Protein 5E1Q (pdb70)

B-factor: mean 42.74, std 11.41, range [22.37, 125.86]

Organism: Bacteroides thetaiotaomicron (strain ATCC 29148 / DSM 2079 / JCM 5827 / CCUG 10774 / NCTC 10582 / VPI-5482 / E50) (NCBI:txid226186)

InterPro domains:
  IPR013780 Glycosyl hydrolase, all-beta [G3DSA:2.60.40.1180] (567-662)
  IPR013785 Aldolase-type TIM barrel [G3DSA:3.20.20.70] (294-566)
  IPR014718 Glycoside hydrolase-type carbohydrate-binding [G3DSA:2.70.98.10] (12-292)
  IPR017853 Glycoside hydrolase superfamily [SSF51445] (299-549)
  IPR019563 Glycosyl-hydrolase 97, catalytic domain [PF10566] (312-466)
  IPR029483 Glycosyl-hydrolase 97, C-terminal oligomerisation domain [PF14509] (566-662)
  IPR029486 Glycosyl-hydrolase 97, N-terminal domain [PF14508] (25-294)
  IPR052720 Glycosyl Hydrolase Family 97 [PTHR35803] (1-662)

Secondary structure (DSSP, 8-state):
-EEEEE-TTSSEEEEEEESSBEEEEEEETTEEEEEEEEEEEEETTS-EETBS--EEEEEEEEEEEEEE-TTTTSSEEEEEEEEEEEEETTTEEEEEEEETTEEEEEEEE--SS-EEEEEEEE-EE-SS-PEEEE-B--SS-TT-HHHHHS-------EEEEGGGS-TTS-B-SSEEEEEETTEEEEEEEE--SSSPPEEEESSSSSSEEEEEEPPPEEEEEEESGGG-EEEEEEE-S-SEEE-S-EEPPEEEEEEESSHHHHHH--HHHHTSPPP--S--TT---EEEE-STTTTT---S-SS--SSSHHHHHHHHHHHHHTT--EEEE-TTSBPTTS--TT-B-TT--HHHHHHHHHTTT-EEEEEEEHHHHHTTHHHHHHHHHHHT--EEEEE-----SHHHHHHHHHHHHHHHHTT-EEEE-S----TTHHHHSTTEEEE--S--GGGGGT--TTS-HHHHHHHGGGTGGGTS--------SSEE-TT-----SSS--EES-HHHHHHHHHHS--SEEEE-S-HHHHHT-HHHHHHHHHS-SS-SEEEEEEEETTTEEEEEEEETTEEEEEEEE-SS-EEEEEE-TTS-SS-EEEEEEEE-TTTTT-TT-EEEEEEEE-TT-EEEEEE-TT-EEEEEE-/--SEEEEE-TTSSEEEEEEESSBEEEEEEETTEEEEEEEEEEEEETTS-EETBS--EEEEEEEEEEEEEE-TTSSSSEEEEEEEEEEEEETTTEEEEEEEETTEEEEEEEE--SS-EEEEEEEE-EE-SS-PEEEE-B--SS-TT-HHHHHS-------EEEEGGGS-TTS-B-SSEEEEEETTEEEEEEEE---SSPPEEEES-SSSSEEEEEEPPPEEEEEEESGGG-EEEEEEE-S-SEEE-S-EEPPEEEEEEESSHHHHHH--HHHHHSPPP--S--TT---EEEE-STTTTT---S-SS--SSSHHHHHHHHHHHHHTT--EEEE-TTSBPTTS--TT-B-TT--HHHHHHHHHTTT-EEEEEEEHHHHHTTHHHHHHHHHHHT--EEEEE-----SHHHHHHHHHHHHHHHHTT-EEEE-S----TTHHHH-TTEEEE--S--GGGGGT--TTS-HHHHHTTGGGTGGGGS--------SSEE-TT-----SSS--EES-HHHHHHHHHHS--SEEEE-S-HHHHHT-HHHHHHHHHS-SS-SEEEEEEEETTTEEEEEEEETTEEEEEEEE-SS-EEEEEE-TTS-SS-EEEEEEEE-TTTTTSTT-EEEEEEEE-TT-EEEEEE-TT-EEEEEE-

Nearest PDB structures (foldseek):
  5e1q-assembly2_B  TM=1.002E+00  e=0.000E+00  Bacteroides thetaiotaomicron VPI-5482
  3a24-assembly1_A  TM=1.001E+00  e=0.000E+00  Bacteroides thetaiotaomicron
  9bs5-assembly1_B  TM=8.585E-01  e=3.687E-57  Bacteroides ovatus ATCC 8483
  8wg2-assembly2_D  TM=8.603E-01  e=4.331E-56  Flavobacterium johnsoniae UW101
  8wg0-assembly2_C  TM=8.584E-01  e=3.345E-55  Flavobacterium johnsoniae UW101

Structure (mmCIF, N/CA/C/O backbone):
data_5E1Q
#
_entry.id   5E1Q
#
_cell.length_a   60.620
_cell.length_b   100.624
_cell.length_c   237.079
_cell.angle_alpha   90.000
_cell.angle_beta   90.000
_cell.angle_gamma   90.000
#
_symmetry.space_group_name_H-M   'P 21 21 21'
#
loop_
_entity.id
_entity.type
_entity.pdbx_description
1 polymer 'Retaining alpha-galactosidase'
2 branched alpha-D-galactopyranose-(1-1)-[beta-D-galactopyranose-(1-4)]beta-D-glucopyranose
3 non-polymer 'CALCIUM ION'
4 non-polymer GLYCEROL
5 water water
#
loop_
_atom_site.group_PDB
_atom_site.id
_atom_site.type_symbol
_atom_site.label_atom_id
_atom_site.label_alt_id
_atom_site.label_comp_id
_atom_site.label_asym_id
_atom_site.label_entity_id
_atom_site.label_seq_id
_atom_site.pdbx_PDB_ins_code
_atom_site.Cartn_x
_atom_site.Cartn_y
_atom_site.Cartn_z
_atom_site.occupancy
_atom_site.B_iso_or_equiv
_atom_site.auth_seq_id
_atom_site.auth_comp_id
_atom_site.auth_asym_id
_atom_site.auth_atom_id
_atom_site.pdbx_PDB_model_num
ATOM 1 N N . GLY A 1 14 ? -76.190 114.472 72.748 1.00 43.65 21 GLY A N 1
ATOM 2 C CA . GLY A 1 14 ? -74.845 113.928 72.669 1.00 41.88 21 GLY A CA 1
ATOM 3 C C . GLY A 1 14 ? -74.079 114.435 71.458 1.00 39.24 21 GLY A C 1
ATOM 4 O O . GLY A 1 14 ? -74.092 113.802 70.396 1.00 40.66 21 GLY A O 1
ATOM 5 N N . ARG A 1 15 ? -73.448 115.601 71.601 1.00 75.45 22 ARG A N 1
ATOM 6 C CA . ARG A 1 15 ? -72.680 116.192 70.509 1.00 67.49 22 ARG A CA 1
ATOM 7 C C . ARG A 1 15 ? -71.193 116.315 70.849 1.00 61.56 22 ARG A C 1
ATOM 8 O O . ARG A 1 15 ? -70.818 117.012 71.789 1.00 62.08 22 ARG A O 1
ATOM 16 N N . HIS A 1 16 ? -70.349 115.695 70.035 1.00 55.81 23 HIS A N 1
ATOM 17 C CA . HIS A 1 16 ? -68.908 115.700 70.260 1.00 52.34 23 HIS A CA 1
ATOM 18 C C . HIS A 1 16 ? -68.155 116.295 69.076 1.00 50.32 23 HIS A C 1
ATOM 19 O O . HIS A 1 16 ? -68.414 115.942 67.921 1.00 49.56 23 HIS A O 1
ATOM 26 N N . MET A 1 17 ? -67.245 117.226 69.346 1.00 49.57 24 MET A N 1
ATOM 27 C CA . MET A 1 17 ? -66.496 117.854 68.258 1.00 48.83 24 MET A CA 1
ATOM 28 C C . MET A 1 17 ? -65.029 117.542 68.387 1.00 47.24 24 MET A C 1
ATOM 29 O O . MET A 1 17 ? -64.497 117.464 69.485 1.00 46.64 24 MET A O 1
ATOM 34 N N . GLU A 1 18 ? -64.378 117.365 67.250 1.00 46.20 25 GLU A N 1
ATOM 35 C CA . GLU A 1 18 ? -62.944 117.178 67.228 1.00 46.34 25 GLU A CA 1
ATOM 36 C C . GLU A 1 18 ? -62.337 117.975 66.081 1.00 44.83 25 GLU A C 1
ATOM 37 O O . GLU A 1 18 ? -62.867 117.961 64.948 1.00 43.38 25 GLU A O 1
ATOM 43 N N . LEU A 1 19 ? -61.209 118.631 66.361 1.00 44.40 26 LEU A N 1
ATOM 44 C CA . LEU A 1 19 ? -60.552 119.483 65.369 1.00 45.06 26 LEU A CA 1
ATOM 45 C C . LEU A 1 19 ? -59.136 119.001 65.035 1.00 42.89 26 LEU A C 1
ATOM 46 O O . LEU A 1 19 ? -58.460 118.406 65.868 1.00 41.85 26 LEU A O 1
ATOM 51 N N . SER A 1 20 ? -58.700 119.272 63.808 1.00 41.75 27 SER A N 1
ATOM 52 C CA . SER A 1 20 ? -57.337 118.975 63.380 1.00 40.33 27 SER A CA 1
ATOM 53 C C . SER A 1 20 ? -56.385 119.889 64.138 1.00 41.22 27 SER A C 1
ATOM 54 O O . SER A 1 20 ? -56.798 120.938 64.623 1.00 42.80 27 SER A O 1
ATOM 57 N N . PRO A 1 21 ? -55.108 119.504 64.248 1.00 40.52 28 PRO A N 1
ATOM 58 C CA . PRO A 1 21 ? -54.175 120.363 64.986 1.00 41.55 28 PRO A CA 1
ATOM 59 C C . PRO A 1 21 ? -54.120 121.811 64.506 1.00 43.45 28 PRO A C 1
ATOM 60 O O . PRO A 1 21 ? -53.948 122.701 65.341 1.00 43.72 28 PRO A O 1
ATOM 64 N N . ASP A 1 22 ? -54.268 122.053 63.203 1.00 44.16 29 ASP A N 1
ATOM 65 C CA . ASP A 1 22 ? -54.229 123.417 62.704 1.00 46.65 29 ASP A CA 1
ATOM 66 C C . ASP A 1 22 ? -55.603 124.093 62.738 1.00 48.31 29 ASP A C 1
ATOM 67 O O . ASP A 1 22 ? -55.730 125.265 62.383 1.00 50.41 29 ASP A O 1
ATOM 72 N N . GLY A 1 23 ? -56.627 123.353 63.150 1.00 47.42 30 GLY A N 1
ATOM 73 C CA . GLY A 1 23 ? -57.952 123.927 63.317 1.00 48.66 30 GLY A CA 1
ATOM 74 C C . GLY A 1 23 ? -58.780 124.108 62.051 1.00 49.42 30 GLY A C 1
ATOM 75 O O . GLY A 1 23 ? -59.910 124.596 62.111 1.00 49.58 30 GLY A O 1
ATOM 76 N N . ASN A 1 24 ? -58.241 123.723 60.898 1.00 49.77 31 ASN A N 1
ATOM 77 C CA . ASN A 1 24 ? -58.975 123.951 59.656 1.00 51.33 31 ASN A CA 1
ATOM 78 C C . ASN A 1 24 ? -59.973 122.830 59.344 1.00 48.19 31 ASN A C 1
ATOM 79 O O . ASN A 1 24 ? -60.962 123.052 58.656 1.00 47.83 31 ASN A O 1
ATOM 84 N N . LEU A 1 25 ? -59.740 121.643 59.893 1.00 46.74 32 LEU A N 1
ATOM 85 C CA . LEU A 1 25 ? -60.648 120.528 59.687 1.00 46.17 32 LEU A CA 1
ATOM 86 C C . LEU A 1 25 ? -61.339 120.145 60.989 1.00 48.70 32 LEU A C 1
ATOM 87 O O . LEU A 1 25 ? -60.683 120.017 62.027 1.00 49.57 32 LEU A O 1
ATOM 92 N N . LYS A 1 26 ? -62.661 120.011 60.974 1.00 49.33 33 LYS A N 1
ATOM 93 C CA . LYS A 1 26 ? -63.329 119.549 62.192 1.00 49.71 33 LYS A CA 1
ATOM 94 C C . LYS A 1 26 ? -64.495 118.643 61.852 1.00 48.20 33 LYS A C 1
ATOM 95 O O . LYS A 1 26 ? -65.168 118.816 60.825 1.00 48.73 33 LYS A O 1
ATOM 101 N N . THR A 1 27 ? -64.718 117.672 62.727 1.00 45.53 34 THR A N 1
ATOM 102 C CA . THR A 1 27 ? -65.818 116.745 62.583 1.00 44.04 34 THR A CA 1
ATOM 103 C C . THR A 1 27 ? -66.742 116.862 63.783 1.00 44.55 34 THR A C 1
ATOM 104 O O . THR A 1 27 ? -66.296 117.019 64.924 1.00 44.72 34 THR A O 1
ATOM 108 N N . THR A 1 28 ? -68.039 116.846 63.511 1.00 44.77 35 THR A N 1
ATOM 109 C CA . THR A 1 28 ? -69.021 116.855 64.575 1.00 46.07 35 THR A CA 1
ATOM 110 C C . THR A 1 28 ? -69.732 115.507 64.634 1.00 44.72 35 THR A C 1
ATOM 111 O O . THR A 1 28 ? -70.375 115.080 63.674 1.00 42.46 35 THR A O 1
ATOM 115 N N . ILE A 1 29 ? -69.608 114.842 65.776 1.00 45.02 36 ILE A N 1
ATOM 116 C CA . ILE A 1 29 ? -70.186 113.517 65.955 1.00 44.72 36 ILE A CA 1
ATOM 117 C C . ILE A 1 29 ? -71.471 113.602 66.766 1.00 45.47 36 ILE A C 1
ATOM 118 O O . ILE A 1 29 ? -71.455 114.068 67.892 1.00 46.10 36 ILE A O 1
ATOM 123 N N . THR A 1 30 ? -72.589 113.167 66.196 1.00 45.61 37 THR A N 1
ATOM 124 C CA . THR A 1 30 ? -73.859 113.276 66.913 1.00 46.77 37 THR A CA 1
ATOM 125 C C . THR A 1 30 ? -74.362 111.889 67.289 1.00 46.14 37 THR A C 1
ATOM 126 O O . THR A 1 30 ? -74.432 111.000 66.436 1.00 44.78 37 THR A O 1
ATOM 130 N N . ILE A 1 31 ? -74.696 111.702 68.566 1.00 46.50 38 ILE A N 1
ATOM 131 C CA . ILE A 1 31 ? -75.237 110.431 69.038 1.00 46.61 38 ILE A CA 1
ATOM 132 C C . ILE A 1 31 ? -76.740 110.538 69.255 1.00 48.65 38 ILE A C 1
ATOM 133 O O . ILE A 1 31 ? -77.178 111.092 70.267 1.00 49.18 38 ILE A O 1
ATOM 138 N N . GLY A 1 32 ? -77.522 109.978 68.332 1.00 48.83 39 GLY A N 1
ATOM 139 C CA . GLY A 1 32 ? -78.975 110.001 68.437 1.00 51.58 39 GLY A CA 1
ATOM 140 C C . GLY A 1 32 ? -79.583 108.648 68.105 1.00 52.77 39 GLY A C 1
ATOM 141 O O . GLY A 1 32 ? -78.996 107.622 68.451 1.00 52.92 39 GLY A O 1
ATOM 142 N N . ASP A 1 33 ? -80.730 108.630 67.422 1.00 53.85 40 ASP A N 1
ATOM 143 C CA . ASP A 1 33 ? -81.278 107.365 66.925 1.00 54.63 40 ASP A CA 1
ATOM 144 C C . ASP A 1 33 ? -80.214 106.668 66.100 1.00 53.32 40 ASP A C 1
ATOM 145 O O . ASP A 1 33 ? -80.094 105.443 66.114 1.00 53.73 40 ASP A O 1
ATOM 150 N N . ARG A 1 34 ? -79.433 107.474 65.392 1.00 52.09 41 ARG A N 1
ATOM 151 C CA . ARG A 1 34 ? -78.296 106.983 64.643 1.00 51.11 41 ARG A CA 1
ATOM 152 C C . ARG A 1 34 ? -77.021 107.671 65.133 1.00 48.93 41 ARG A C 1
ATOM 153 O O . ARG A 1 34 ? -77.076 108.694 65.821 1.00 49.18 41 ARG A O 1
ATOM 161 N N . LEU A 1 35 ? -75.878 107.101 64.776 1.00 46.32 42 LEU A N 1
ATOM 162 C CA . LEU A 1 35 ? -74.576 107.678 65.084 1.00 43.58 42 LEU A CA 1
ATOM 163 C C . LEU A 1 35 ? -74.010 108.314 63.818 1.00 42.68 42 LEU A C 1
ATOM 164 O O . LEU A 1 35 ? -73.820 107.628 62.813 1.00 42.12 42 LEU A O 1
ATOM 169 N N . THR A 1 36 ? -73.758 109.623 63.848 1.00 41.96 43 THR A N 1
ATOM 170 C CA . THR A 1 36 ? -73.308 110.316 62.631 1.00 40.65 43 THR A CA 1
ATOM 171 C C . THR A 1 36 ? -72.063 111.170 62.859 1.00 38.99 43 THR A C 1
ATOM 172 O O . THR A 1 36 ? -71.728 111.531 64.008 1.00 38.20 43 THR A O 1
ATOM 176 N N . TYR A 1 37 ? -71.383 111.483 61.758 1.00 37.12 44 TYR A N 1
ATOM 177 C CA . TYR A 1 37 ? -70.282 112.433 61.780 1.00 37.44 44 TYR A CA 1
ATOM 178 C C . TYR A 1 37 ? -70.314 113.279 60.525 1.00 39.25 44 TYR A C 1
ATOM 179 O O . TYR A 1 37 ? -70.823 112.853 59.483 1.00 40.20 44 TYR A O 1
ATOM 188 N N . ASP A 1 38 ? -69.800 114.498 60.633 1.00 40.24 45 ASP A N 1
ATOM 189 C CA . ASP A 1 38 ? -69.729 115.371 59.475 1.00 40.66 45 ASP A CA 1
ATOM 190 C C . ASP A 1 38 ? -68.313 115.876 59.311 1.00 40.00 45 ASP A C 1
ATOM 191 O O . ASP A 1 38 ? -67.441 115.550 60.106 1.00 39.03 45 ASP A O 1
ATOM 196 N N . ILE A 1 39 ? -68.073 116.631 58.249 1.00 40.15 46 ILE A N 1
ATOM 197 C CA . ILE A 1 39 ? -66.770 117.238 58.051 1.00 39.08 46 ILE A CA 1
ATOM 198 C C . ILE A 1 39 ? -66.925 118.672 57.596 1.00 41.31 46 ILE A C 1
ATOM 199 O O . ILE A 1 39 ? -67.622 118.955 56.610 1.00 41.65 46 ILE A O 1
ATOM 204 N N . THR A 1 40 ? -66.230 119.565 58.292 1.00 42.00 47 THR A N 1
ATOM 205 C CA . THR A 1 40 ? -66.167 120.972 57.935 1.00 43.94 47 THR A CA 1
ATOM 206 C C . THR A 1 40 ? -64.721 121.336 57.605 1.00 43.28 47 THR A C 1
ATOM 207 O O . THR A 1 40 ? -63.796 120.912 58.290 1.00 43.24 47 THR A O 1
ATOM 211 N N . CYS A 1 41 ? -64.527 122.029 56.491 1.00 43.43 48 CYS A N 1
ATOM 212 C CA . CYS A 1 41 ? -63.210 122.500 56.087 1.00 43.37 48 CYS A CA 1
ATOM 213 C C . CYS A 1 41 ? -63.212 124.020 55.986 1.00 44.65 48 CYS A C 1
ATOM 214 O O . CYS A 1 41 ? -63.931 124.584 55.157 1.00 42.41 48 CYS A O 1
ATOM 217 N N . ASN A 1 42 ? -62.411 124.671 56.833 1.00 47.52 49 ASN A N 1
ATOM 218 C CA . ASN A 1 42 ? -62.340 126.134 56.896 1.00 51.48 49 ASN A CA 1
ATOM 219 C C . ASN A 1 42 ? -63.703 126.807 56.975 1.00 52.36 49 ASN A C 1
ATOM 220 O O . ASN A 1 42 ? -63.941 127.827 56.330 1.00 53.31 49 ASN A O 1
ATOM 225 N N . GLY A 1 43 ? -64.604 126.213 57.746 1.00 51.93 50 GLY A N 1
ATOM 226 C CA . GLY A 1 43 ? -65.924 126.778 57.935 1.00 54.04 50 GLY A CA 1
ATOM 227 C C . GLY A 1 43 ? -66.974 126.208 56.996 1.00 55.43 50 GLY A C 1
ATOM 228 O O . GLY A 1 43 ? -68.167 126.289 57.283 1.00 57.53 50 GLY A O 1
ATOM 229 N N . ARG A 1 44 ? -66.538 125.615 55.885 1.00 53.73 51 ARG A N 1
ATOM 230 C CA . ARG A 1 44 ? -67.461 125.087 54.893 1.00 54.07 51 ARG A CA 1
ATOM 231 C C . ARG A 1 44 ? -67.742 123.614 55.119 1.00 52.40 51 ARG A C 1
ATOM 232 O O . ARG A 1 44 ? -66.817 122.814 55.235 1.00 48.75 51 ARG A O 1
ATOM 240 N N . GLN A 1 45 ? -69.021 123.260 55.172 1.00 55.40 52 GLN A N 1
ATOM 241 C CA . GLN A 1 45 ? -69.411 121.876 55.408 1.00 56.22 52 GLN A CA 1
ATOM 242 C C . GLN A 1 45 ? -69.330 121.063 54.125 1.00 54.21 52 GLN A C 1
ATOM 243 O O . GLN A 1 45 ? -70.088 121.297 53.188 1.00 55.98 52 GLN A O 1
ATOM 249 N N . ILE A 1 46 ? -68.362 120.154 54.055 1.00 49.63 53 ILE A N 1
ATOM 250 C CA . ILE A 1 46 ? -68.185 119.375 52.839 1.00 47.53 53 ILE A CA 1
ATOM 251 C C . ILE A 1 46 ? -68.753 117.962 52.968 1.00 44.64 53 ILE A C 1
ATOM 252 O O . ILE A 1 46 ? -69.031 117.315 51.977 1.00 43.90 53 ILE A O 1
ATOM 257 N N . LEU A 1 47 ? -68.955 117.498 54.195 1.00 42.60 54 LEU A N 1
ATOM 258 C CA . LEU A 1 47 ? -69.676 116.245 54.422 1.00 39.23 54 LEU A CA 1
ATOM 259 C C . LEU A 1 47 ? -70.779 116.529 55.423 1.00 38.84 54 LEU A C 1
ATOM 260 O O . LEU A 1 47 ? -70.502 117.045 56.492 1.00 37.85 54 LEU A O 1
ATOM 265 N N . THR A 1 48 ? -72.032 116.267 55.062 1.00 39.36 55 THR A N 1
ATOM 266 C CA . THR A 1 48 ? -73.144 116.495 55.992 1.00 40.28 55 THR A CA 1
ATOM 267 C C . THR A 1 48 ? -73.194 115.300 56.959 1.00 39.32 55 THR A C 1
ATOM 268 O O . THR A 1 48 ? -72.446 114.349 56.761 1.00 37.89 55 THR A O 1
ATOM 272 N N . PRO A 1 49 ? -74.003 115.372 58.045 1.00 40.30 56 PRO A N 1
ATOM 273 C CA . PRO A 1 49 ? -73.981 114.245 58.994 1.00 40.01 56 PRO A CA 1
ATOM 274 C C . PRO A 1 49 ? -74.162 112.877 58.338 1.00 39.60 56 PRO A C 1
ATOM 275 O O . PRO A 1 49 ? -75.213 112.585 57.776 1.00 40.15 56 PRO A O 1
ATOM 279 N N . SER A 1 50 ? -73.114 112.062 58.402 1.00 38.78 57 SER A N 1
ATOM 280 C CA . SER A 1 50 ? -73.092 110.775 57.721 1.00 38.35 57 SER A CA 1
ATOM 281 C C . SER A 1 50 ? -73.109 109.612 58.710 1.00 38.17 57 SER A C 1
ATOM 282 O O . SER A 1 50 ? -72.202 109.481 59.529 1.00 37.17 57 SER A O 1
ATOM 285 N N . PRO A 1 51 ? -74.141 108.766 58.630 1.00 38.83 58 PRO A N 1
ATOM 286 C CA . PRO A 1 51 ? -74.338 107.643 59.552 1.00 39.31 58 PRO A CA 1
ATOM 287 C C . PRO A 1 51 ? -73.366 106.477 59.362 1.00 38.74 58 PRO A C 1
ATOM 288 O O . PRO A 1 51 ? -73.021 106.093 58.240 1.00 39.43 58 PRO A O 1
ATOM 292 N N . ILE A 1 52 ? -72.942 105.918 60.488 1.00 37.58 59 ILE A N 1
ATOM 293 C CA . ILE A 1 52 ? -72.098 104.735 60.528 1.00 36.04 59 ILE A CA 1
ATOM 294 C C . ILE A 1 52 ? -72.739 103.707 61.457 1.00 37.30 59 ILE A C 1
ATOM 295 O O . ILE A 1 52 ? -73.397 104.074 62.439 1.00 37.74 59 ILE A O 1
ATOM 300 N N . SER A 1 53 ? -72.592 102.425 61.134 1.00 37.50 60 SER A N 1
ATOM 301 C CA . SER A 1 53 ? -73.107 101.377 62.004 1.00 39.62 60 SER A CA 1
ATOM 302 C C . SER A 1 53 ? -72.583 100.018 61.578 1.00 40.97 60 SER A C 1
ATOM 303 O O . SER A 1 53 ? -72.074 99.859 60.474 1.00 40.26 60 SER A O 1
ATOM 306 N N . MET A 1 54 ? -72.698 99.050 62.480 1.00 42.71 61 MET A N 1
ATOM 307 C CA . MET A 1 54 ? -72.385 97.660 62.176 1.00 43.44 61 MET A CA 1
ATOM 308 C C . MET A 1 54 ? -73.497 96.771 62.718 1.00 45.37 61 MET A C 1
ATOM 309 O O . MET A 1 54 ? -73.810 96.824 63.907 1.00 46.47 61 MET A O 1
ATOM 314 N N . THR A 1 55 ? -74.101 95.973 61.847 1.00 45.31 62 THR A N 1
ATOM 315 C CA . THR A 1 55 ? -75.207 95.113 62.240 1.00 47.68 62 THR A CA 1
ATOM 316 C C . THR A 1 55 ? -74.672 93.718 62.551 1.00 48.55 62 THR A C 1
ATOM 317 O O . THR A 1 55 ? -73.958 93.131 61.735 1.00 47.85 62 THR A O 1
ATOM 321 N N . LEU A 1 56 ? -75.008 93.187 63.722 1.00 49.01 63 LEU A N 1
ATOM 322 C CA . LEU A 1 56 ? -74.498 91.876 64.115 1.00 50.21 63 LEU A CA 1
ATOM 323 C C . LEU A 1 56 ? -75.545 90.778 63.949 1.00 51.72 63 LEU A C 1
ATOM 324 O O . LEU A 1 56 ? -76.737 91.055 63.838 1.00 52.02 63 LEU A O 1
ATOM 329 N N . ASP A 1 57 ? -75.101 89.525 63.930 1.00 53.14 64 ASP A N 1
ATOM 330 C CA . ASP A 1 57 ? -76.022 88.425 63.674 1.00 55.76 64 ASP A CA 1
ATOM 331 C C . ASP A 1 57 ? -76.946 88.176 64.863 1.00 58.97 64 ASP A C 1
ATOM 332 O O . ASP A 1 57 ? -77.982 87.532 64.711 1.00 60.89 64 ASP A O 1
ATOM 337 N N . ASN A 1 58 ? -76.593 88.691 66.041 1.00 59.45 65 ASN A N 1
ATOM 338 C CA . ASN A 1 58 ? -77.481 88.549 67.191 1.00 62.14 65 ASN A CA 1
ATOM 339 C C . ASN A 1 58 ? -78.500 89.690 67.263 1.00 61.98 65 ASN A C 1
ATOM 340 O O . ASN A 1 58 ? -79.170 89.857 68.274 1.00 63.92 65 ASN A O 1
ATOM 345 N N . GLY A 1 59 ? -78.625 90.469 66.191 1.00 59.83 66 GLY A N 1
ATOM 346 C CA . GLY A 1 59 ? -79.623 91.527 66.155 1.00 59.44 66 GLY A CA 1
ATOM 347 C C . GLY A 1 59 ? -79.111 92.863 66.663 1.00 57.80 66 GLY A C 1
ATOM 348 O O . GLY A 1 59 ? -79.711 93.911 66.411 1.00 57.58 66 GLY A O 1
ATOM 349 N N . THR A 1 60 ? -78.007 92.826 67.402 1.00 56.75 67 THR A N 1
ATOM 350 C CA . THR A 1 60 ? -77.378 94.048 67.886 1.00 54.66 67 THR A CA 1
ATOM 351 C C . THR A 1 60 ? -76.889 94.906 66.729 1.00 52.31 67 THR A C 1
ATOM 352 O O . THR A 1 60 ? -76.223 94.412 65.816 1.00 49.93 67 THR A O 1
ATOM 356 N N . VAL A 1 61 ? -77.208 96.195 66.778 1.00 52.38 68 VAL A N 1
ATOM 357 C CA . VAL A 1 61 ? -76.718 97.132 65.770 1.00 50.38 68 VAL A CA 1
ATOM 358 C C . VAL A 1 61 ? -75.899 98.251 66.403 1.00 48.46 68 VAL A C 1
ATOM 359 O O . VAL A 1 61 ? -76.462 99.218 66.915 1.00 48.38 68 VAL A O 1
ATOM 363 N N . TRP A 1 62 ? -74.575 98.122 66.367 1.00 46.98 69 TRP A N 1
ATOM 364 C CA . TRP A 1 62 ? -73.704 99.176 66.882 1.00 46.67 69 TRP A CA 1
ATOM 365 C C . TRP A 1 62 ? -73.923 100.482 66.152 1.00 46.61 69 TRP A C 1
ATOM 366 O O . TRP A 1 62 ? -73.567 100.600 64.984 1.00 45.99 69 TRP A O 1
ATOM 377 N N . GLY A 1 63 ? -74.491 101.465 66.831 1.00 47.27 70 GLY A N 1
ATOM 378 C CA . GLY A 1 63 ? -74.657 102.770 66.227 1.00 48.29 70 GLY A CA 1
ATOM 379 C C . GLY A 1 63 ? -76.098 103.215 66.160 1.00 50.95 70 GLY A C 1
ATOM 380 O O . GLY A 1 63 ? -76.380 104.372 65.866 1.00 51.80 70 GLY A O 1
ATOM 381 N N . GLU A 1 64 ? -77.020 102.301 66.424 1.00 52.88 71 GLU A N 1
ATOM 382 C CA . GLU A 1 64 ? -78.415 102.690 66.576 1.00 55.23 71 GLU A CA 1
ATOM 383 C C . GLU A 1 64 ? -78.782 102.721 68.057 1.00 55.38 71 GLU A C 1
ATOM 384 O O . GLU A 1 64 ? -78.562 101.752 68.775 1.00 55.32 71 GLU A O 1
ATOM 390 N N . ASN A 1 65 ? -79.304 103.862 68.501 1.00 55.90 72 ASN A N 1
ATOM 391 C CA . ASN A 1 65 ? -79.642 104.093 69.904 1.00 57.48 72 ASN A CA 1
ATOM 392 C C . ASN A 1 65 ? -78.467 103.787 70.820 1.00 56.08 72 ASN A C 1
ATOM 393 O O . ASN A 1 65 ? -78.631 103.185 71.882 1.00 57.97 72 ASN A O 1
ATOM 398 N N . ALA A 1 66 ? -77.282 104.203 70.389 1.00 53.39 73 ALA A N 1
ATOM 399 C CA . ALA A 1 66 ? -76.051 103.883 71.089 1.00 52.73 73 ALA A CA 1
ATOM 400 C C . ALA A 1 66 ? -76.020 104.510 72.481 1.00 53.56 73 ALA A C 1
ATOM 401 O O . ALA A 1 66 ? -76.419 105.661 72.664 1.00 53.58 73 ALA A O 1
ATOM 403 N N . LYS A 1 67 ? -75.565 103.733 73.459 1.00 53.87 74 LYS A N 1
ATOM 404 C CA . LYS A 1 67 ? -75.448 104.214 74.833 1.00 55.06 74 LYS A CA 1
ATOM 405 C C . LYS A 1 67 ? -73.987 104.437 75.203 1.00 53.20 74 LYS A C 1
ATOM 406 O O . LYS A 1 67 ? -73.231 103.482 75.405 1.00 52.59 74 LYS A O 1
ATOM 412 N N . LEU A 1 68 ? -73.597 105.708 75.260 1.00 52.57 75 LEU A N 1
ATOM 413 C CA . LEU A 1 68 ? -72.232 106.107 75.596 1.00 52.21 75 LEU A CA 1
ATOM 414 C C . LEU A 1 68 ? -71.903 105.824 77.063 1.00 53.46 75 LEU A C 1
ATOM 415 O O . LEU A 1 68 ? -72.639 106.240 77.965 1.00 55.21 75 LEU A O 1
ATOM 420 N N . SER A 1 69 ? -70.796 105.126 77.306 1.00 52.69 76 SER A N 1
ATOM 421 C CA . SER A 1 69 ? -70.401 104.809 78.676 1.00 53.45 76 SER A CA 1
ATOM 422 C C . SER A 1 69 ? -69.168 105.601 79.105 1.00 51.95 76 SER A C 1
ATOM 423 O O . SER A 1 69 ? -68.901 105.735 80.299 1.00 52.35 76 SER A O 1
ATOM 426 N N . GLY A 1 70 ? -68.441 106.150 78.136 1.00 49.61 77 GLY A N 1
ATOM 427 C CA . GLY A 1 70 ? -67.286 106.984 78.432 1.00 49.41 77 GLY A CA 1
ATOM 428 C C . GLY A 1 70 ? -66.562 107.527 77.209 1.00 47.90 77 GLY A C 1
ATOM 429 O O . GLY A 1 70 ? -66.808 107.078 76.079 1.00 48.09 77 GLY A O 1
ATOM 430 N N . THR A 1 71 ? -65.684 108.507 77.424 1.00 46.64 78 THR A N 1
ATOM 431 C CA . THR A 1 71 ? -64.843 109.047 76.352 1.00 46.41 78 THR A CA 1
ATOM 432 C C . THR A 1 71 ? -63.401 109.231 76.811 1.00 46.57 78 THR A C 1
ATOM 433 O O . THR A 1 71 ? -63.121 109.278 78.006 1.00 46.82 78 THR A O 1
ATOM 437 N N . SER A 1 72 ? -62.488 109.330 75.853 1.00 45.13 79 SER A N 1
ATOM 438 C CA . SER A 1 72 ? -61.113 109.740 76.141 1.00 46.20 79 SER A CA 1
ATOM 439 C C . SER A 1 72 ? -60.560 110.482 74.935 1.00 44.48 79 SER A C 1
ATOM 440 O O . SER A 1 72 ? -60.917 110.176 73.808 1.00 42.77 79 SER A O 1
ATOM 443 N N . ARG A 1 73 ? -59.721 111.478 75.189 1.00 45.51 80 ARG A N 1
ATOM 444 C CA . ARG A 1 73 ? -59.113 112.277 74.143 1.00 45.11 80 ARG A CA 1
ATOM 445 C C . ARG A 1 73 ? -57.609 112.288 74.315 1.00 44.38 80 ARG A C 1
ATOM 446 O O . ARG A 1 73 ? -57.101 112.153 75.432 1.00 44.05 80 ARG A O 1
ATOM 454 N N . LYS A 1 74 ? -56.898 112.453 73.209 1.00 43.75 81 LYS A N 1
ATOM 455 C CA . LYS A 1 74 ? -55.451 112.598 73.245 1.00 45.56 81 LYS A CA 1
ATOM 456 C C . LYS A 1 74 ? -54.980 113.429 72.075 1.00 45.07 81 LYS A C 1
ATOM 457 O O . LYS A 1 74 ? -55.639 113.483 71.041 1.00 43.21 81 LYS A O 1
ATOM 463 N N . SER A 1 75 ? -53.814 114.046 72.232 1.00 46.35 82 SER A N 1
ATOM 464 C CA . SER A 1 75 ? -53.182 114.808 71.156 1.00 44.94 82 SER A CA 1
ATOM 465 C C . SER A 1 75 ? -51.818 114.198 70.903 1.00 44.01 82 SER A C 1
ATOM 466 O O . SER A 1 75 ? -50.946 114.217 71.777 1.00 46.09 82 SER A O 1
ATOM 469 N N . VAL A 1 76 ? -51.645 113.656 69.710 1.00 41.27 83 VAL A N 1
ATOM 470 C CA . VAL A 1 76 ? -50.474 112.876 69.350 1.00 41.09 83 VAL A CA 1
ATOM 471 C C . VAL A 1 76 ? -49.645 113.562 68.262 1.00 41.44 83 VAL A C 1
ATOM 472 O O . VAL A 1 76 ? -50.190 114.021 67.254 1.00 41.22 83 VAL A O 1
ATOM 476 N N . ASP A 1 77 ? -48.332 113.634 68.471 1.00 42.04 84 ASP A N 1
ATOM 477 C CA . ASP A 1 77 ? -47.408 114.084 67.429 1.00 41.99 84 ASP A CA 1
ATOM 478 C C . ASP A 1 77 ? -46.161 113.205 67.477 1.00 42.42 84 ASP A C 1
ATOM 479 O O . ASP A 1 77 ? -45.297 113.383 68.329 1.00 43.28 84 ASP A O 1
ATOM 484 N N . GLU A 1 78 ? -46.070 112.260 66.547 1.00 41.76 85 GLU A N 1
ATOM 485 C CA . GLU A 1 78 ? -45.003 111.259 66.565 1.00 42.11 85 GLU A CA 1
ATOM 486 C C . GLU A 1 78 ? -44.538 110.913 65.150 1.00 41.81 85 GLU A C 1
ATOM 487 O O . GLU A 1 78 ? -45.267 111.127 64.175 1.00 39.97 85 GLU A O 1
ATOM 493 N N . MET A 1 79 ? -43.321 110.382 65.053 1.00 43.15 86 MET A N 1
ATOM 494 C CA . MET A 1 79 ? -42.773 109.919 63.780 1.00 43.46 86 MET A CA 1
ATOM 495 C C . MET A 1 79 ? -42.904 108.404 63.682 1.00 42.94 86 MET A C 1
ATOM 496 O O . MET A 1 79 ? -42.445 107.686 64.558 1.00 44.51 86 MET A O 1
ATOM 501 N N . ILE A 1 80 ? -43.510 107.926 62.604 1.00 41.21 87 ILE A N 1
ATOM 502 C CA . ILE A 1 80 ? -43.657 106.498 62.356 1.00 40.43 87 ILE A CA 1
ATOM 503 C C . ILE A 1 80 ? -42.605 106.083 61.346 1.00 40.79 87 ILE A C 1
ATOM 504 O O . ILE A 1 80 ? -42.559 106.635 60.245 1.00 40.77 87 ILE A O 1
ATOM 509 N N . PRO A 1 81 ? -41.743 105.121 61.711 1.00 40.91 88 PRO A N 1
ATOM 510 C CA . PRO A 1 81 ? -40.760 104.618 60.745 1.00 40.57 88 PRO A CA 1
ATOM 511 C C . PRO A 1 81 ? -41.446 103.972 59.543 1.00 38.13 88 PRO A C 1
ATOM 512 O O . PRO A 1 81 ? -42.381 103.174 59.678 1.00 35.44 88 PRO A O 1
ATOM 516 N N . SER A 1 82 ? -40.986 104.360 58.364 1.00 35.11 89 SER A N 1
ATOM 517 C CA . SER A 1 82 ? -41.569 103.883 57.114 1.00 34.89 89 SER A CA 1
ATOM 518 C C . SER A 1 82 ? -40.514 103.354 56.146 1.00 37.67 89 SER A C 1
ATOM 519 O O . SER A 1 82 ? -40.275 103.953 55.093 1.00 39.44 89 SER A O 1
ATOM 522 N N . PRO A 1 83 ? -39.894 102.213 56.485 1.00 39.12 90 PRO A N 1
ATOM 523 C CA . PRO A 1 83 ? -38.868 101.621 55.619 1.00 39.46 90 PRO A CA 1
ATOM 524 C C . PRO A 1 83 ? -39.450 101.120 54.297 1.00 37.68 90 PRO A C 1
ATOM 525 O O . PRO A 1 83 ? -40.651 100.839 54.203 1.00 35.43 90 PRO A O 1
ATOM 529 N N . PHE A 1 84 ? -38.600 101.041 53.277 1.00 38.60 91 PHE A N 1
ATOM 530 C CA . PHE A 1 84 ? -39.000 100.574 51.951 1.00 37.88 91 PHE A CA 1
ATOM 531 C C . PHE A 1 84 ? -40.200 101.349 51.415 1.00 36.48 91 PHE A C 1
ATOM 532 O O . PHE A 1 84 ? -41.142 100.755 50.895 1.00 36.62 91 PHE A O 1
ATOM 540 N N . TYR A 1 85 ? -40.168 102.670 51.554 1.00 35.90 92 TYR A N 1
ATOM 541 C CA . TYR A 1 85 ? -41.274 103.511 51.100 1.00 35.88 92 TYR A CA 1
ATOM 542 C C . TYR A 1 85 ? -40.797 104.917 50.635 1.00 39.86 92 TYR A C 1
ATOM 543 O O . TYR A 1 85 ? -39.729 105.054 50.037 1.00 39.77 92 TYR A O 1
ATOM 552 N N . ARG A 1 86 ? -41.575 105.958 50.924 1.00 39.53 93 ARG A N 1
ATOM 553 C CA . ARG A 1 86 ? -41.313 107.296 50.377 1.00 38.37 93 ARG A CA 1
ATOM 554 C C . ARG A 1 86 ? -40.455 108.189 51.278 1.00 38.21 93 ARG A C 1
ATOM 555 O O . ARG A 1 86 ? -40.026 109.276 50.869 1.00 37.26 93 ARG A O 1
ATOM 563 N N . ALA A 1 87 ? -40.183 107.736 52.501 1.00 38.49 94 ALA A N 1
ATOM 564 C CA . ALA A 1 87 ? -39.411 108.541 53.437 1.00 40.43 94 ALA A CA 1
ATOM 565 C C . ALA A 1 87 ? -38.866 107.654 54.538 1.00 41.17 94 ALA A C 1
ATOM 566 O O . ALA A 1 87 ? -39.327 106.532 54.706 1.00 40.75 94 ALA A O 1
ATOM 568 N N . SER A 1 88 ? -37.872 108.138 55.269 1.00 42.37 95 SER A N 1
ATOM 569 C CA . SER A 1 88 ? -37.313 107.342 56.359 1.00 43.20 95 SER A CA 1
ATOM 570 C C . SER A 1 88 ? -38.364 107.179 57.450 1.00 42.24 95 SER A C 1
ATOM 571 O O . SER A 1 88 ? -38.482 106.121 58.073 1.00 42.33 95 SER A O 1
ATOM 574 N N . GLU A 1 89 ? -39.157 108.230 57.641 1.00 41.11 96 GLU A N 1
ATOM 575 C CA . GLU A 1 89 ? -40.257 108.198 58.593 1.00 41.09 96 GLU A CA 1
ATOM 576 C C . GLU A 1 89 ? -41.355 109.201 58.221 1.00 39.29 96 GLU A C 1
ATOM 577 O O . GLU A 1 89 ? -41.117 110.157 57.479 1.00 38.64 96 GLU A O 1
ATOM 583 N N . LEU A 1 90 ? -42.560 108.969 58.733 1.00 37.74 97 LEU A N 1
ATOM 584 C CA . LEU A 1 90 ? -43.722 109.784 58.391 1.00 36.32 97 LEU A CA 1
ATOM 585 C C . LEU A 1 90 ? -44.323 110.438 59.636 1.00 37.12 97 LEU A C 1
ATOM 586 O O . LEU A 1 90 ? -44.398 109.813 60.681 1.00 36.97 97 LEU A O 1
ATOM 591 N N . ARG A 1 91 ? -44.771 111.685 59.519 1.00 37.40 98 ARG A N 1
ATOM 592 C CA . ARG A 1 91 ? -45.305 112.381 60.678 1.00 37.82 98 ARG A CA 1
ATOM 593 C C . ARG A 1 91 ? -46.759 112.037 60.946 1.00 37.29 98 ARG A C 1
ATOM 594 O O . ARG A 1 91 ? -47.637 112.227 60.098 1.00 36.52 98 ARG A O 1
ATOM 602 N N . ASN A 1 92 ? -47.002 111.604 62.179 1.00 37.08 99 ASN A N 1
ATOM 603 C CA . ASN A 1 92 ? -48.321 111.188 62.623 1.00 36.56 99 ASN A CA 1
ATOM 604 C C . ASN A 1 92 ? -48.811 112.224 63.637 1.00 36.52 99 ASN A C 1
ATOM 605 O O . ASN A 1 92 ? -48.439 112.176 64.815 1.00 36.67 99 ASN A O 1
ATOM 610 N N . HIS A 1 93 ? -49.624 113.171 63.177 1.00 35.85 100 HIS A N 1
ATOM 611 C CA . HIS A 1 93 ? -49.963 114.360 63.968 1.00 37.90 100 HIS A CA 1
ATOM 612 C C . HIS A 1 93 ? -51.470 114.560 63.971 1.00 38.08 100 HIS A C 1
ATOM 613 O O . HIS A 1 93 ? -52.043 114.915 62.935 1.00 37.76 100 HIS A O 1
ATOM 620 N N . TYR A 1 94 ? -52.121 114.306 65.105 1.00 37.74 101 TYR A N 1
ATOM 621 C CA . TYR A 1 94 ? -53.581 114.336 65.123 1.00 37.35 101 TYR A CA 1
ATOM 622 C C . TYR A 1 94 ? -54.179 114.554 66.499 1.00 37.99 101 TYR A C 1
ATOM 623 O O . TYR A 1 94 ? -53.516 114.395 67.515 1.00 40.88 101 TYR A O 1
ATOM 632 N N . ASN A 1 95 ? -55.453 114.919 66.521 1.00 37.49 102 ASN A N 1
ATOM 633 C CA . ASN A 1 95 ? -56.243 114.895 67.749 1.00 37.95 102 ASN A CA 1
ATOM 634 C C . ASN A 1 95 ? -57.169 113.702 67.689 1.00 39.06 102 ASN A C 1
ATOM 635 O O . ASN A 1 95 ? -57.850 113.489 66.668 1.00 39.62 102 ASN A O 1
ATOM 640 N N . GLY A 1 96 ? -57.169 112.913 68.760 1.00 39.12 103 GLY A N 1
ATOM 641 C CA . GLY A 1 96 ? -57.914 111.669 68.803 1.00 39.41 103 GLY A CA 1
ATOM 642 C C . GLY A 1 96 ? -59.020 111.689 69.831 1.00 40.73 103 GLY A C 1
ATOM 643 O O . GLY A 1 96 ? -58.870 112.253 70.914 1.00 43.00 103 GLY A O 1
ATOM 644 N N . LEU A 1 97 ? -60.133 111.066 69.472 1.00 39.55 104 LEU A N 1
ATOM 645 C CA . LEU A 1 97 ? -61.290 110.967 70.336 1.00 39.90 104 LEU A CA 1
ATOM 646 C C . LEU A 1 97 ? -61.773 109.530 70.346 1.00 40.47 104 LEU A C 1
ATOM 647 O O . LEU A 1 97 ? -62.016 108.950 69.293 1.00 39.90 104 LEU A O 1
ATOM 652 N N . THR A 1 98 ? -61.890 108.942 71.525 1.00 40.92 105 THR A N 1
ATOM 653 C CA . THR A 1 98 ? -62.438 107.597 71.612 1.00 41.50 105 THR A CA 1
ATOM 654 C C . THR A 1 98 ? -63.792 107.626 72.308 1.00 41.83 105 THR A C 1
ATOM 655 O O . THR A 1 98 ? -63.916 108.109 73.442 1.00 41.55 105 THR A O 1
ATOM 659 N N . LEU A 1 99 ? -64.804 107.115 71.619 1.00 41.19 106 LEU A N 1
ATOM 660 C CA . LEU A 1 99 ? -66.127 106.992 72.198 1.00 42.57 106 LEU A CA 1
ATOM 661 C C . LEU A 1 99 ? -66.343 105.539 72.610 1.00 44.20 106 LEU A C 1
ATOM 662 O O . LEU A 1 99 ? -66.316 104.631 71.776 1.00 43.20 106 LEU A O 1
ATOM 667 N N . ARG A 1 100 ? -66.559 105.343 73.904 1.00 46.31 107 ARG A N 1
ATOM 668 C CA . ARG A 1 100 ? -66.769 104.023 74.481 1.00 48.52 107 ARG A CA 1
ATOM 669 C C . ARG A 1 100 ? -68.260 103.809 74.745 1.00 48.85 107 ARG A C 1
ATOM 670 O O . ARG A 1 100 ? -68.878 104.576 75.493 1.00 50.21 107 ARG A O 1
ATOM 678 N N . PHE A 1 101 ? -68.824 102.751 74.169 1.00 48.07 108 PHE A N 1
ATOM 679 C CA . PHE A 1 101 ? -70.251 102.458 74.310 1.00 49.41 108 PHE A CA 1
ATOM 680 C C . PHE A 1 101 ? -70.531 101.195 75.120 1.00 52.87 108 PHE A C 1
ATOM 681 O O . PHE A 1 101 ? -69.679 100.313 75.229 1.00 53.29 108 PHE A O 1
ATOM 689 N N . LYS A 1 102 ? -71.730 101.120 75.688 1.00 55.70 109 LYS A N 1
ATOM 690 C CA . LYS A 1 102 ? -72.171 99.911 76.365 1.00 59.71 109 LYS A CA 1
ATOM 691 C C . LYS A 1 102 ? -72.374 98.787 75.357 1.00 60.70 109 LYS A C 1
ATOM 692 O O . LYS A 1 102 ? -72.749 99.044 74.212 1.00 59.02 109 LYS A O 1
ATOM 698 N N . LYS A 1 103 ? -72.154 97.556 75.828 1.00 63.99 110 LYS A N 1
ATOM 699 C CA . LYS A 1 103 ? -72.084 96.319 75.030 1.00 64.80 110 LYS A CA 1
ATOM 700 C C . LYS A 1 103 ? -70.701 96.102 74.407 1.00 61.81 110 LYS A C 1
ATOM 701 O O . LYS A 1 103 ? -70.579 95.397 73.404 1.00 61.96 110 LYS A O 1
ATOM 707 N N . ASP A 1 104 ? -69.675 96.687 75.022 1.00 57.30 111 ASP A N 1
ATOM 708 C CA . ASP A 1 104 ? -68.277 96.361 74.729 1.00 55.02 111 ASP A CA 1
ATOM 709 C C . ASP A 1 104 ? -67.788 96.716 73.317 1.00 51.87 111 ASP A C 1
ATOM 710 O O . ASP A 1 104 ? -67.041 95.946 72.710 1.00 51.52 111 ASP A O 1
ATOM 715 N N . TRP A 1 105 ? -68.204 97.869 72.801 1.00 49.39 112 TRP A N 1
ATOM 716 C CA . TRP A 1 105 ? -67.663 98.371 71.533 1.00 46.46 112 TRP A CA 1
ATOM 717 C C . TRP A 1 105 ? -67.369 99.871 71.613 1.00 45.36 112 TRP A C 1
ATOM 718 O O . TRP A 1 105 ? -68.067 100.618 72.314 1.00 46.85 112 TRP A O 1
ATOM 729 N N . ASN A 1 106 ? -66.331 100.298 70.892 1.00 42.93 113 ASN A N 1
ATOM 730 C CA . ASN A 1 106 ? -65.939 101.698 70.824 1.00 41.99 113 ASN A CA 1
ATOM 731 C C . ASN A 1 106 ? -65.876 102.176 69.384 1.00 42.08 113 ASN A C 1
ATOM 732 O O . ASN A 1 106 ? -65.814 101.377 68.456 1.00 42.17 113 ASN A O 1
ATOM 737 N N . VAL A 1 107 ? -65.867 103.493 69.203 1.00 42.12 114 VAL A N 1
ATOM 738 C CA . VAL A 1 107 ? -65.520 104.081 67.924 1.00 40.00 114 VAL A CA 1
ATOM 739 C C . VAL A 1 107 ? -64.456 105.131 68.168 1.00 40.79 114 VAL A C 1
ATOM 740 O O . VAL A 1 107 ? -64.648 106.033 68.988 1.00 41.83 114 VAL A O 1
ATOM 744 N N . GLU A 1 108 ? -63.346 105.008 67.442 1.00 40.09 115 GLU A N 1
ATOM 745 C CA . GLU A 1 108 ? -62.236 105.946 67.509 1.00 39.62 115 GLU A CA 1
ATOM 746 C C . GLU A 1 108 ? -62.276 106.890 66.315 1.00 39.03 115 GLU A C 1
ATOM 747 O O . GLU A 1 108 ? -62.425 106.451 65.187 1.00 36.64 115 GLU A O 1
ATOM 753 N N . PHE A 1 109 ? -62.164 108.185 66.588 1.00 39.73 116 PHE A N 1
ATOM 754 C CA . PHE A 1 109 ? -62.062 109.204 65.554 1.00 38.83 116 PHE A CA 1
ATOM 755 C C . PHE A 1 109 ? -60.684 109.837 65.645 1.00 38.00 116 PHE A C 1
ATOM 756 O O . PHE A 1 109 ? -60.161 110.011 66.735 1.00 37.99 116 PHE A O 1
ATOM 764 N N . ARG A 1 110 ? -60.087 110.157 64.507 1.00 37.49 117 ARG A N 1
ATOM 765 C CA . ARG A 1 110 ? -58.853 110.944 64.479 1.00 36.80 117 ARG A CA 1
ATOM 766 C C . ARG A 1 110 ? -59.039 112.128 63.547 1.00 35.74 117 ARG A C 1
ATOM 767 O O . ARG A 1 110 ? -59.618 111.990 62.491 1.00 35.48 117 ARG A O 1
ATOM 775 N N . ALA A 1 111 ? -58.566 113.293 63.967 1.00 36.18 118 ALA A N 1
ATOM 776 C CA . ALA A 1 111 ? -58.590 114.482 63.128 1.00 36.88 118 ALA A CA 1
ATOM 777 C C . ALA A 1 111 ? -57.172 114.904 62.777 1.00 37.03 118 ALA A C 1
ATOM 778 O O . ALA A 1 111 ? -56.448 115.407 63.626 1.00 38.34 118 ALA A O 1
ATOM 780 N N . TYR A 1 112 ? -56.780 114.658 61.530 1.00 35.77 119 TYR A N 1
ATOM 781 C CA . TYR A 1 112 ? -55.510 115.128 60.986 1.00 35.06 119 TYR A CA 1
ATOM 782 C C . TYR A 1 112 ? -55.718 116.412 60.197 1.00 34.45 119 TYR A C 1
ATOM 783 O O . TYR A 1 112 ? -56.840 116.728 59.807 1.00 34.49 119 TYR A O 1
ATOM 792 N N . ASN A 1 113 ? -54.641 117.137 59.933 1.00 33.72 120 ASN A N 1
ATOM 793 C CA . ASN A 1 113 ? -54.771 118.358 59.159 1.00 33.73 120 ASN A CA 1
ATOM 794 C C . ASN A 1 113 ? -55.298 118.051 57.770 1.00 33.68 120 ASN A C 1
ATOM 795 O O . ASN A 1 113 ? -55.898 118.917 57.138 1.00 35.00 120 ASN A O 1
ATOM 800 N N . ASP A 1 114 ? -55.082 116.824 57.300 1.00 32.38 121 ASP A N 1
ATOM 801 C CA . ASP A 1 114 ? -55.519 116.439 55.954 1.00 33.77 121 ASP A CA 1
ATOM 802 C C . ASP A 1 114 ? -56.513 115.276 55.903 1.00 33.47 121 ASP A C 1
ATOM 803 O O . ASP A 1 114 ? -56.609 114.584 54.874 1.00 33.31 121 ASP A O 1
ATOM 808 N N . GLY A 1 115 ? -57.247 115.046 56.989 1.00 32.93 122 GLY A N 1
ATOM 809 C CA . GLY A 1 115 ? -58.287 114.031 56.959 1.00 32.40 122 GLY A CA 1
ATOM 810 C C . GLY A 1 115 ? -58.988 113.721 58.272 1.00 33.62 122 GLY A C 1
ATOM 811 O O . GLY A 1 115 ? -58.459 113.959 59.360 1.00 34.66 122 GLY A O 1
ATOM 812 N N . ILE A 1 116 ? -60.213 113.218 58.155 1.00 33.03 123 ILE A N 1
ATOM 813 C CA . ILE A 1 116 ? -60.934 112.636 59.275 1.00 31.97 123 ILE A CA 1
ATOM 814 C C . ILE A 1 116 ? -60.997 111.133 59.054 1.00 31.52 123 ILE A C 1
ATOM 815 O O . ILE A 1 116 ? -61.273 110.690 57.940 1.00 31.50 123 ILE A O 1
ATOM 820 N N . ALA A 1 117 ? -60.736 110.354 60.104 1.00 31.05 124 ALA A N 1
ATOM 821 C CA . ALA A 1 117 ? -60.801 108.901 60.011 1.00 30.55 124 ALA A CA 1
ATOM 822 C C . ALA A 1 117 ? -61.480 108.312 61.239 1.00 32.66 124 ALA A C 1
ATOM 823 O O . ALA A 1 117 ? -61.350 108.860 62.355 1.00 33.00 124 ALA A O 1
ATOM 825 N N . TYR A 1 118 ? -62.220 107.220 61.047 1.00 33.10 125 TYR A N 1
ATOM 826 C CA . TYR A 1 118 ? -62.800 106.516 62.182 1.00 34.67 125 TYR A CA 1
ATOM 827 C C . TYR A 1 118 ? -62.692 105.000 62.007 1.00 34.96 125 TYR A C 1
ATOM 828 O O . TYR A 1 118 ? -62.534 104.485 60.882 1.00 34.27 125 TYR A O 1
ATOM 837 N N . ARG A 1 119 ? -62.772 104.287 63.128 1.00 34.96 126 ARG A N 1
ATOM 838 C CA . ARG A 1 119 ? -62.861 102.830 63.105 1.00 35.87 126 ARG A CA 1
ATOM 839 C C . ARG A 1 119 ? -63.647 102.326 64.308 1.00 36.52 126 ARG A C 1
ATOM 840 O O . ARG A 1 119 ? -63.614 102.920 65.400 1.00 36.65 126 ARG A O 1
ATOM 848 N N . PHE A 1 120 ? -64.367 101.232 64.090 1.00 37.11 127 PHE A N 1
ATOM 849 C CA . PHE A 1 120 ? -64.992 100.494 65.165 1.00 38.15 127 PHE A CA 1
ATOM 850 C C . PHE A 1 120 ? -63.963 99.614 65.838 1.00 38.26 127 PHE A C 1
ATOM 851 O O . PHE A 1 120 ? -63.006 99.161 65.203 1.00 36.92 127 PHE A O 1
ATOM 859 N N . VAL A 1 121 ? -64.186 99.367 67.125 1.00 38.94 128 VAL A N 1
ATOM 860 C CA . VAL A 1 121 ? -63.327 98.508 67.917 1.00 40.01 128 VAL A CA 1
ATOM 861 C C . VAL A 1 121 ? -64.170 97.512 68.695 1.00 43.38 128 VAL A C 1
ATOM 862 O O . VAL A 1 121 ? -65.079 97.900 69.435 1.00 45.08 128 VAL A O 1
ATOM 866 N N . ASN A 1 122 ? -63.876 96.225 68.514 1.00 44.42 129 ASN A N 1
ATOM 867 C CA . ASN A 1 122 ? -64.539 95.176 69.279 1.00 46.27 129 ASN A CA 1
ATOM 868 C C . ASN A 1 122 ? -63.777 94.861 70.560 1.00 47.94 129 ASN A C 1
ATOM 869 O O . ASN A 1 122 ? -62.601 94.499 70.519 1.00 47.10 129 ASN A O 1
ATOM 874 N N . GLN A 1 123 ? -64.440 94.990 71.700 1.00 50.53 130 GLN A N 1
ATOM 875 C CA . GLN A 1 123 ? -63.805 94.597 72.949 1.00 53.79 130 GLN A CA 1
ATOM 876 C C . GLN A 1 123 ? -64.637 93.510 73.614 1.00 55.80 130 GLN A C 1
ATOM 877 O O . GLN A 1 123 ? -64.381 93.128 74.758 1.00 57.58 130 GLN A O 1
ATOM 883 N N . GLY A 1 124 ? -65.626 93.005 72.879 1.00 56.11 131 GLY A N 1
ATOM 884 C CA . GLY A 1 124 ? -66.459 91.919 73.367 1.00 59.18 131 GLY A CA 1
ATOM 885 C C . GLY A 1 124 ? -65.677 90.620 73.390 1.00 61.09 131 GLY A C 1
ATOM 886 O O . GLY A 1 124 ? -64.798 90.400 72.553 1.00 60.55 131 GLY A O 1
ATOM 887 N N . LYS A 1 125 ? -66.026 89.737 74.317 1.00 62.93 132 LYS A N 1
ATOM 888 C CA . LYS A 1 125 ? -65.272 88.505 74.506 1.00 64.43 132 LYS A CA 1
ATOM 889 C C . LYS A 1 125 ? -65.890 87.352 73.732 1.00 62.85 132 LYS A C 1
ATOM 890 O O . LYS A 1 125 ? -65.220 86.384 73.384 1.00 62.90 132 LYS A O 1
ATOM 896 N N . LYS A 1 126 ? -67.177 87.486 73.448 1.00 61.55 133 LYS A N 1
ATOM 897 C CA . LYS A 1 126 ? -67.946 86.434 72.807 1.00 61.79 133 LYS A CA 1
ATOM 898 C C . LYS A 1 126 ? -67.885 86.586 71.303 1.00 58.40 133 LYS A C 1
ATOM 899 O O . LYS A 1 126 ? -68.034 87.695 70.796 1.00 56.16 133 LYS A O 1
ATOM 905 N N . PRO A 1 127 ? -67.639 85.476 70.587 1.00 57.94 134 PRO A N 1
ATOM 906 C CA . PRO A 1 127 ? -67.592 85.491 69.119 1.00 55.76 134 PRO A CA 1
ATOM 907 C C . PRO A 1 127 ? -68.928 85.928 68.526 1.00 54.89 134 PRO A C 1
ATOM 908 O O . PRO A 1 127 ? -69.971 85.730 69.141 1.00 52.30 134 PRO A O 1
ATOM 912 N N . PHE A 1 128 ? -68.895 86.517 67.340 1.00 52.79 135 PHE A N 1
ATOM 913 C CA . PHE A 1 128 ? -70.115 86.907 66.647 1.00 52.28 135 PHE A CA 1
ATOM 914 C C . PHE A 1 128 ? -69.834 87.082 65.157 1.00 50.89 135 PHE A C 1
ATOM 915 O O . PHE A 1 128 ? -68.724 86.818 64.694 1.00 49.85 135 PHE A O 1
ATOM 923 N N . ARG A 1 129 ? -70.839 87.529 64.412 1.00 50.96 136 ARG A N 1
ATOM 924 C CA . ARG A 1 129 ? -70.653 87.798 62.988 1.00 50.26 136 ARG A CA 1
ATOM 925 C C . ARG A 1 129 ? -71.204 89.166 62.587 1.00 49.02 136 ARG A C 1
ATOM 926 O O . ARG A 1 129 ? -72.217 89.627 63.117 1.00 49.71 136 ARG A O 1
ATOM 934 N N . VAL A 1 130 ? -70.526 89.827 61.657 1.00 47.54 137 VAL A N 1
ATOM 935 C CA . VAL A 1 130 ? -71.032 91.088 61.144 1.00 45.21 137 VAL A CA 1
ATOM 936 C C . VAL A 1 130 ? -71.908 90.798 59.946 1.00 46.09 137 VAL A C 1
ATOM 937 O O . VAL A 1 130 ? -71.441 90.227 58.960 1.00 46.73 137 VAL A O 1
ATOM 941 N N . VAL A 1 131 ? -73.185 91.162 60.033 1.00 47.04 138 VAL A N 1
ATOM 942 C CA . VAL A 1 131 ? -74.098 90.946 58.913 1.00 48.93 138 VAL A CA 1
ATOM 943 C C . VAL A 1 131 ? -73.849 91.963 57.804 1.00 47.67 138 VAL A C 1
ATOM 944 O O . VAL A 1 131 ? -73.583 91.599 56.657 1.00 46.49 138 VAL A O 1
ATOM 948 N N . THR A 1 132 ? -73.957 93.243 58.151 1.00 47.51 139 THR A N 1
ATOM 949 C CA . THR A 1 132 ? -73.666 94.325 57.208 1.00 45.81 139 THR A CA 1
ATOM 950 C C . THR A 1 132 ? -73.012 95.483 57.944 1.00 44.75 139 THR A C 1
ATOM 951 O O . THR A 1 132 ? -73.020 95.529 59.173 1.00 44.46 139 THR A O 1
ATOM 955 N N . GLU A 1 133 ? -72.456 96.426 57.190 1.00 43.60 140 GLU A N 1
ATOM 956 C CA . GLU A 1 133 ? -71.913 97.634 57.790 1.00 43.27 140 GLU A CA 1
ATOM 957 C C . GLU A 1 133 ? -72.347 98.866 57.014 1.00 43.25 140 GLU A C 1
ATOM 958 O O . GLU A 1 133 ? -72.205 98.915 55.798 1.00 42.68 140 GLU A O 1
ATOM 964 N N . VAL A 1 134 ? -72.887 99.854 57.713 1.00 44.00 141 VAL A N 1
ATOM 965 C CA . VAL A 1 134 ? -73.192 101.127 57.080 1.00 44.22 141 VAL A CA 1
ATOM 966 C C . VAL A 1 134 ? -72.023 102.088 57.209 1.00 43.30 141 VAL A C 1
ATOM 967 O O . VAL A 1 134 ? -71.563 102.399 58.315 1.00 43.69 141 VAL A O 1
ATOM 971 N N . SER A 1 135 ? -71.544 102.569 56.080 1.00 42.57 142 SER A N 1
ATOM 972 C CA . SER A 1 135 ? -70.591 103.665 56.086 1.00 42.50 142 SER A CA 1
ATOM 973 C C . SER A 1 135 ? -70.975 104.629 54.977 1.00 43.24 142 SER A C 1
ATOM 974 O O . SER A 1 135 ? -70.573 104.462 53.823 1.00 41.49 142 SER A O 1
ATOM 977 N N . ASP A 1 136 ? -71.775 105.628 55.331 1.00 42.60 143 ASP A N 1
ATOM 978 C CA . ASP A 1 136 ? -72.312 106.547 54.341 1.00 42.73 143 ASP A CA 1
ATOM 979 C C . ASP A 1 136 ? -71.474 107.801 54.220 1.00 40.42 143 ASP A C 1
ATOM 980 O O . ASP A 1 136 ? -70.828 108.229 55.178 1.00 39.63 143 ASP A O 1
ATOM 985 N N . TYR A 1 137 ? -71.476 108.362 53.013 1.00 39.22 144 TYR A N 1
ATOM 986 C CA . TYR A 1 137 ? -70.818 109.633 52.734 1.00 38.40 144 TYR A CA 1
ATOM 987 C C . TYR A 1 137 ? -71.829 110.570 52.093 1.00 39.42 144 TYR A C 1
ATOM 988 O O . TYR A 1 137 ? -72.102 110.487 50.896 1.00 39.77 144 TYR A O 1
ATOM 997 N N . CYS A 1 138 ? -72.395 111.445 52.914 1.00 39.76 145 CYS A N 1
ATOM 998 C CA . CYS A 1 138 ? -73.434 112.361 52.479 1.00 40.51 145 CYS A CA 1
ATOM 999 C C . CYS A 1 138 ? -72.838 113.727 52.188 1.00 40.39 145 CYS A C 1
ATOM 1000 O O . CYS A 1 138 ? -72.325 114.379 53.088 1.00 40.05 145 CYS A O 1
ATOM 1003 N N . PHE A 1 139 ? -72.922 114.160 50.936 1.00 40.02 146 PHE A N 1
ATOM 1004 C CA . PHE A 1 139 ? -72.371 115.446 50.510 1.00 39.59 146 PHE A CA 1
ATOM 1005 C C . PHE A 1 139 ? -73.494 116.468 50.396 1.00 41.27 146 PHE A C 1
ATOM 1006 O O . PHE A 1 139 ? -74.642 116.090 50.208 1.00 42.82 146 PHE A O 1
ATOM 1014 N N . PRO A 1 140 ? -73.182 117.765 50.566 1.00 42.29 147 PRO A N 1
ATOM 1015 C CA . PRO A 1 140 ? -74.217 118.810 50.576 1.00 44.28 147 PRO A CA 1
ATOM 1016 C C . PRO A 1 140 ? -74.730 119.227 49.192 1.00 45.53 147 PRO A C 1
ATOM 1017 O O . PRO A 1 140 ? -75.740 119.933 49.081 1.00 47.55 147 PRO A O 1
ATOM 1021 N N . SER A 1 141 ? -74.035 118.810 48.146 1.00 44.01 148 SER A N 1
ATOM 1022 C CA . SER A 1 141 ? -74.427 119.188 46.797 1.00 44.52 148 SER A CA 1
ATOM 1023 C C . SER A 1 141 ? -74.033 118.117 45.784 1.00 42.31 148 SER A C 1
ATOM 1024 O O . SER A 1 141 ? -73.373 117.132 46.120 1.00 40.85 148 SER A O 1
ATOM 1027 N N . ASP A 1 142 ? -74.431 118.326 44.537 1.00 43.24 149 ASP A N 1
ATOM 1028 C CA . ASP A 1 142 ? -74.159 117.372 43.469 1.00 42.19 149 ASP A CA 1
ATOM 1029 C C . ASP A 1 142 ? -72.737 117.539 42.925 1.00 41.42 149 ASP A C 1
ATOM 1030 O O . ASP A 1 142 ? -72.522 117.992 41.792 1.00 42.50 149 ASP A O 1
ATOM 1035 N N . MET A 1 143 ? -71.775 117.126 43.743 1.00 39.79 150 MET A N 1
ATOM 1036 C CA . MET A 1 143 ? -70.351 117.277 43.465 1.00 38.94 150 MET A CA 1
ATOM 1037 C C . MET A 1 143 ? -69.854 116.312 42.388 1.00 39.58 150 MET A C 1
ATOM 1038 O O . MET A 1 143 ? -70.488 115.289 42.111 1.00 39.79 150 MET A O 1
ATOM 1043 N N . THR A 1 144 ? -68.693 116.623 41.819 1.00 38.92 151 THR A N 1
ATOM 1044 C CA . THR A 1 144 ? -68.118 115.819 40.759 1.00 38.46 151 THR A CA 1
ATOM 1045 C C . THR A 1 144 ? -67.138 114.790 41.318 1.00 38.07 151 THR A C 1
ATOM 1046 O O . THR A 1 144 ? -66.144 115.132 41.975 1.00 39.53 151 THR A O 1
ATOM 1050 N N . ALA A 1 145 ? -67.461 113.524 41.093 1.00 36.61 152 ALA A N 1
ATOM 1051 C CA . ALA A 1 145 ? -66.646 112.421 41.580 1.00 36.19 152 ALA A CA 1
ATOM 1052 C C . ALA A 1 145 ? -65.766 111.817 40.489 1.00 35.50 152 ALA A C 1
ATOM 1053 O O . ALA A 1 145 ? -66.163 111.746 39.322 1.00 36.14 152 ALA A O 1
ATOM 1055 N N . SER A 1 146 ? -64.566 111.394 40.874 1.00 34.03 153 SER A N 1
ATOM 1056 C CA . SER A 1 146 ? -63.728 110.584 39.999 1.00 33.87 153 SER A CA 1
ATOM 1057 C C . SER A 1 146 ? -63.580 109.198 40.618 1.00 33.63 153 SER A C 1
ATOM 1058 O O . SER A 1 146 ? -62.988 109.047 41.692 1.00 33.40 153 SER A O 1
ATOM 1061 N N . VAL A 1 147 ? -64.159 108.195 39.955 1.00 32.66 154 VAL A N 1
ATOM 1062 C CA . VAL A 1 147 ? -64.305 106.876 40.551 1.00 31.64 154 VAL A CA 1
ATOM 1063 C C . VAL A 1 147 ? -63.798 105.761 39.636 1.00 31.53 154 VAL A C 1
ATOM 1064 O O . VAL A 1 147 ? -63.918 105.841 38.407 1.00 32.11 154 VAL A O 1
ATOM 1068 N N . PRO A 1 148 ? -63.232 104.702 40.232 1.00 30.77 155 PRO A N 1
ATOM 1069 C CA . PRO A 1 148 ? -62.931 103.519 39.423 1.00 30.15 155 PRO A CA 1
ATOM 1070 C C . PRO A 1 148 ? -64.016 102.464 39.582 1.00 31.61 155 PRO A C 1
ATOM 1071 O O . PRO A 1 148 ? -64.094 101.817 40.627 1.00 31.66 155 PRO A O 1
ATOM 1075 N N . TYR A 1 149 ? -64.863 102.305 38.570 1.00 32.80 156 TYR A N 1
ATOM 1076 C CA . TYR A 1 149 ? -65.864 101.237 38.606 1.00 33.77 156 TYR A CA 1
ATOM 1077 C C . TYR A 1 149 ? -65.213 99.852 38.608 1.00 33.38 156 TYR A C 1
ATOM 1078 O O . TYR A 1 149 ? -64.158 99.648 38.001 1.00 32.01 156 TYR A O 1
ATOM 1087 N N . VAL A 1 150 ? -65.835 98.903 39.305 1.00 34.35 157 VAL A N 1
ATOM 1088 C CA . VAL A 1 150 ? -65.503 97.504 39.083 1.00 34.29 157 VAL A CA 1
ATOM 1089 C C . VAL A 1 150 ? -65.678 97.291 37.585 1.00 35.43 157 VAL A C 1
ATOM 1090 O O . VAL A 1 150 ? -66.668 97.734 37.012 1.00 35.56 157 VAL A O 1
ATOM 1094 N N . LYS A 1 151 ? -64.688 96.685 36.946 1.00 36.91 158 LYS A N 1
ATOM 1095 C CA . LYS A 1 151 ? -64.697 96.553 35.488 1.00 38.73 158 LYS A CA 1
ATOM 1096 C C . LYS A 1 151 ? -65.593 95.404 35.034 1.00 41.00 158 LYS A C 1
ATOM 1097 O O . LYS A 1 151 ? -66.355 95.545 34.090 1.00 42.04 158 LYS A O 1
ATOM 1103 N N . SER A 1 152 ? -65.534 94.276 35.731 1.00 41.96 159 SER A N 1
ATOM 1104 C CA . SER A 1 152 ? -66.252 93.090 35.278 1.00 43.29 159 SER A CA 1
ATOM 1105 C C . SER A 1 152 ? -67.649 92.965 35.887 1.00 44.88 159 SER A C 1
ATOM 1106 O O . SER A 1 152 ? -68.026 93.738 36.768 1.00 44.84 159 SER A O 1
ATOM 1109 N N . GLY A 1 153 ? -68.414 91.985 35.411 1.00 46.45 160 GLY A N 1
ATOM 1110 C CA . GLY A 1 153 ? -69.755 91.746 35.925 1.00 47.02 160 GLY A CA 1
ATOM 1111 C C . GLY A 1 153 ? -70.845 92.587 35.281 1.00 46.61 160 GLY A C 1
ATOM 1112 O O . GLY A 1 153 ? -70.573 93.497 34.495 1.00 45.21 160 GLY A O 1
ATOM 1113 N N . LYS A 1 154 ? -72.093 92.262 35.600 1.00 48.19 161 LYS A N 1
ATOM 1114 C CA . LYS A 1 154 ? -73.230 92.973 35.040 1.00 49.73 161 LYS A CA 1
ATOM 1115 C C . LYS A 1 154 ? -73.841 93.933 36.056 1.00 49.23 161 LYS A C 1
ATOM 1116 O O . LYS A 1 154 ? -73.781 93.694 37.271 1.00 48.22 161 LYS A O 1
ATOM 1122 N N . ASP A 1 155 ? -74.405 95.028 35.551 1.00 49.46 162 ASP A N 1
ATOM 1123 C CA . ASP A 1 155 ? -75.081 96.022 36.387 1.00 48.95 162 ASP A CA 1
ATOM 1124 C C . ASP A 1 155 ? -76.154 95.357 37.230 1.00 49.30 162 ASP A C 1
ATOM 1125 O O . ASP A 1 155 ? -76.940 94.570 36.712 1.00 50.36 162 ASP A O 1
ATOM 1130 N N . GLY A 1 156 ? -76.199 95.680 38.518 1.00 48.53 163 GLY A N 1
ATOM 1131 C CA . GLY A 1 156 ? -77.222 95.135 39.395 1.00 50.22 163 GLY A CA 1
ATOM 1132 C C . GLY A 1 156 ? -76.950 93.745 39.947 1.00 51.13 163 GLY A C 1
ATOM 1133 O O . GLY A 1 156 ? -77.658 93.270 40.834 1.00 53.05 163 GLY A O 1
ATOM 1134 N N . ASP A 1 157 ? -75.936 93.079 39.414 1.00 50.45 164 ASP A N 1
ATOM 1135 C CA . ASP A 1 157 ? -75.527 91.776 39.923 1.00 51.17 164 ASP A CA 1
ATOM 1136 C C . ASP A 1 157 ? -74.255 91.958 40.728 1.00 47.95 164 ASP A C 1
ATOM 1137 O O . ASP A 1 157 ? -73.152 91.848 40.200 1.00 46.68 164 ASP A O 1
ATOM 1142 N N . TYR A 1 158 ? -74.393 92.229 42.015 1.00 47.10 165 TYR A N 1
ATOM 1143 C CA . TYR A 1 158 ? -73.221 92.632 42.759 1.00 44.73 165 TYR A CA 1
ATOM 1144 C C . TYR A 1 158 ? -72.313 91.437 43.020 1.00 44.51 165 TYR A C 1
ATOM 1145 O O . TYR A 1 158 ? -71.091 91.587 43.043 1.00 43.10 165 TYR A O 1
ATOM 1154 N N . ASN A 1 159 ? -72.884 90.240 43.123 1.00 46.47 166 ASN A N 1
ATOM 1155 C CA . ASN A 1 159 ? -72.035 89.075 43.314 1.00 46.98 166 ASN A CA 1
ATOM 1156 C C . ASN A 1 159 ? -71.166 88.824 42.095 1.00 46.96 166 ASN A C 1
ATOM 1157 O O . ASN A 1 159 ? -70.043 88.344 42.231 1.00 46.49 166 ASN A O 1
ATOM 1162 N N . SER A 1 160 ? -71.652 89.193 40.914 1.00 47.80 167 SER A N 1
ATOM 1163 C CA . SER A 1 160 ? -70.833 89.059 39.707 1.00 46.22 167 SER A CA 1
ATOM 1164 C C . SER A 1 160 ? -69.736 90.124 39.707 1.00 43.83 167 SER A C 1
ATOM 1165 O O . SER A 1 160 ? -68.700 89.967 39.064 1.00 43.41 167 SER A O 1
ATOM 1168 N N . GLN A 1 161 ? -69.940 91.189 40.479 1.00 42.44 168 GLN A N 1
ATOM 1169 C CA . GLN A 1 161 ? -68.969 92.276 40.533 1.00 39.32 168 GLN A CA 1
ATOM 1170 C C . GLN A 1 161 ? -67.911 92.041 41.606 1.00 37.96 168 GLN A C 1
ATOM 1171 O O . GLN A 1 161 ? -66.793 92.541 41.496 1.00 36.51 168 GLN A O 1
ATOM 1177 N N . PHE A 1 162 ? -68.256 91.289 42.647 1.00 38.19 169 PHE A N 1
ATOM 1178 C CA . PHE A 1 162 ? -67.304 91.034 43.733 1.00 38.66 169 PHE A CA 1
ATOM 1179 C C . PHE A 1 162 ? -66.075 90.238 43.253 1.00 38.51 169 PHE A C 1
ATOM 1180 O O . PHE A 1 162 ? -64.985 90.332 43.829 1.00 37.83 169 PHE A O 1
ATOM 1188 N N . PHE A 1 163 ? -66.262 89.459 42.195 1.00 38.91 170 PHE A N 1
ATOM 1189 C CA . PHE A 1 163 ? -65.175 88.722 41.559 1.00 38.47 170 PHE A CA 1
ATOM 1190 C C . PHE A 1 163 ? -64.544 89.631 40.497 1.00 36.98 170 PHE A C 1
ATOM 1191 O O . PHE A 1 163 ? -65.020 89.700 39.371 1.00 36.94 170 PHE A O 1
ATOM 1199 N N . ASN A 1 164 ? -63.491 90.351 40.874 1.00 35.50 171 ASN A N 1
ATOM 1200 C CA . ASN A 1 164 ? -62.867 91.309 39.974 1.00 34.59 171 ASN A CA 1
ATOM 1201 C C . ASN A 1 164 ? -61.413 91.559 40.349 1.00 34.21 171 ASN A C 1
ATOM 1202 O O . ASN A 1 164 ? -60.992 91.269 41.466 1.00 35.16 171 ASN A O 1
ATOM 1207 N N . SER A 1 165 ? -60.655 92.125 39.421 1.00 33.33 172 SER A N 1
ATOM 1208 C CA . SER A 1 165 ? -59.211 92.251 39.593 1.00 32.81 172 SER A CA 1
ATOM 1209 C C . SER A 1 165 ? -58.778 93.661 40.015 1.00 31.20 172 SER A C 1
ATOM 1210 O O . SER A 1 165 ? -57.579 93.957 40.067 1.00 31.35 172 SER A O 1
ATOM 1213 N N . PHE A 1 166 ? -59.748 94.516 40.326 1.00 30.74 173 PHE A N 1
ATOM 1214 C CA . PHE A 1 166 ? -59.479 95.856 40.876 1.00 30.91 173 PHE A CA 1
ATOM 1215 C C . PHE A 1 166 ? -58.583 96.726 39.996 1.00 31.16 173 PHE A C 1
ATOM 1216 O O . PHE A 1 166 ? -57.802 97.547 40.494 1.00 30.30 173 PHE A O 1
ATOM 1224 N N . GLU A 1 167 ? -58.743 96.557 38.683 1.00 31.66 174 GLU A N 1
ATOM 1225 C CA . GLU A 1 167 ? -57.984 97.275 37.671 1.00 31.69 174 GLU A CA 1
ATOM 1226 C C . GLU A 1 167 ? -58.931 98.021 36.738 1.00 30.56 174 GLU A C 1
ATOM 1227 O O . GLU A 1 167 ? -59.626 97.400 35.944 1.00 30.25 174 GLU A O 1
ATOM 1233 N N . ASN A 1 168 ? -58.977 99.340 36.847 1.00 29.80 175 ASN A N 1
ATOM 1234 C CA . ASN A 1 168 ? -59.776 100.124 35.921 1.00 30.29 175 ASN A CA 1
ATOM 1235 C C . ASN A 1 168 ? -59.363 101.584 35.912 1.00 31.00 175 ASN A C 1
ATOM 1236 O O . ASN A 1 168 ? -58.759 102.072 36.865 1.00 30.16 175 ASN A O 1
ATOM 1241 N N . THR A 1 169 ? -59.715 102.272 34.829 1.00 32.05 176 THR A N 1
ATOM 1242 C CA . THR A 1 169 ? -59.523 103.714 34.701 1.00 32.03 176 THR A CA 1
ATOM 1243 C C . THR A 1 169 ? -60.597 104.475 35.478 1.00 32.19 176 THR A C 1
ATOM 1244 O O . THR A 1 169 ? -61.557 103.878 35.979 1.00 32.97 176 THR A O 1
ATOM 1248 N N . TYR A 1 170 ? -60.447 105.789 35.581 1.00 31.37 177 TYR A N 1
ATOM 1249 C CA . TYR A 1 170 ? -61.397 106.592 36.341 1.00 31.16 177 TYR A CA 1
ATOM 1250 C C . TYR A 1 170 ? -62.489 107.161 35.461 1.00 32.48 177 TYR A C 1
ATOM 1251 O O . TYR A 1 170 ? -62.245 107.593 34.336 1.00 32.98 177 TYR A O 1
ATOM 1260 N N . THR A 1 171 ? -63.708 107.126 35.985 1.00 32.98 178 THR A N 1
ATOM 1261 C CA . THR A 1 171 ? -64.833 107.792 35.365 1.00 33.89 178 THR A CA 1
ATOM 1262 C C . THR A 1 171 ? -65.137 109.024 36.205 1.00 33.70 178 THR A C 1
ATOM 1263 O O . THR A 1 171 ? -65.215 108.951 37.449 1.00 32.37 178 THR A O 1
ATOM 1267 N N . THR A 1 172 ? -65.288 110.159 35.535 1.00 33.93 179 THR A N 1
ATOM 1268 C CA . THR A 1 172 ? -65.514 111.423 36.223 1.00 34.65 179 THR A CA 1
ATOM 1269 C C . THR A 1 172 ? -66.921 111.942 35.912 1.00 36.50 179 THR A C 1
ATOM 1270 O O . THR A 1 172 ? -67.265 112.154 34.761 1.00 36.19 179 THR A O 1
ATOM 1274 N N . ASP A 1 173 ? -67.742 112.097 36.947 1.00 37.30 180 ASP A N 1
ATOM 1275 C CA . ASP A 1 173 ? -69.151 112.432 36.772 1.00 39.56 180 ASP A CA 1
ATOM 1276 C C . ASP A 1 173 ? -69.711 113.019 38.058 1.00 39.99 180 ASP A C 1
ATOM 1277 O O . ASP A 1 173 ? -69.203 112.743 39.154 1.00 39.95 180 ASP A O 1
ATOM 1282 N N . LYS A 1 174 ? -70.780 113.794 37.940 1.00 40.15 181 LYS A N 1
ATOM 1283 C CA . LYS A 1 174 ? -71.492 114.243 39.130 1.00 40.47 181 LYS A CA 1
ATOM 1284 C C . LYS A 1 174 ? -72.083 113.050 39.869 1.00 40.45 181 LYS A C 1
ATOM 1285 O O . LYS A 1 174 ? -72.379 112.024 39.261 1.00 40.25 181 LYS A O 1
ATOM 1291 N N . LEU A 1 175 ? -72.248 113.187 41.184 1.00 39.89 182 LEU A N 1
ATOM 1292 C CA . LEU A 1 175 ? -72.785 112.102 42.000 1.00 39.72 182 LEU A CA 1
ATOM 1293 C C . LEU A 1 175 ? -74.105 111.570 41.419 1.00 42.10 182 LEU A C 1
ATOM 1294 O O . LEU A 1 175 ? -74.312 110.357 41.322 1.00 41.61 182 LEU A O 1
ATOM 1299 N N . SER A 1 176 ? -74.969 112.488 40.991 1.00 44.01 183 SER A N 1
ATOM 1300 C CA . SER A 1 176 ? -76.279 112.135 40.451 1.00 46.29 183 SER A CA 1
ATOM 1301 C C . SER A 1 176 ? -76.194 111.438 39.092 1.00 46.77 183 SER A C 1
ATOM 1302 O O . SER A 1 176 ? -77.190 110.908 38.604 1.00 47.80 183 SER A O 1
ATOM 1305 N N . LYS A 1 177 ? -75.019 111.484 38.472 1.00 45.58 184 LYS A N 1
ATOM 1306 C CA . LYS A 1 177 ? -74.827 110.935 37.137 1.00 46.07 184 LYS A CA 1
ATOM 1307 C C . LYS A 1 177 ? -74.092 109.598 37.129 1.00 44.24 184 LYS A C 1
ATOM 1308 O O . LYS A 1 177 ? -73.944 108.972 36.076 1.00 44.44 184 LYS A O 1
ATOM 1314 N N . LEU A 1 178 ? -73.637 109.157 38.293 1.00 42.55 185 LEU A N 1
ATOM 1315 C CA . LEU A 1 178 ? -72.924 107.887 38.389 1.00 41.24 185 LEU A CA 1
ATOM 1316 C C . LEU A 1 178 ? -73.879 106.720 38.125 1.00 42.89 185 LEU A C 1
ATOM 1317 O O . LEU A 1 178 ? -75.086 106.826 38.370 1.00 45.19 185 LEU A O 1
ATOM 1322 N N . ASN A 1 179 ? -73.334 105.606 37.646 1.00 41.35 186 ASN A N 1
ATOM 1323 C CA . ASN A 1 179 ? -74.101 104.368 37.517 1.00 42.08 186 ASN A CA 1
ATOM 1324 C C . ASN A 1 179 ? -74.573 103.887 38.905 1.00 43.38 186 ASN A C 1
ATOM 1325 O O . ASN A 1 179 ? -73.759 103.582 39.776 1.00 42.98 186 ASN A O 1
ATOM 1330 N N . LYS A 1 180 ? -75.885 103.838 39.121 1.00 45.17 187 LYS A N 1
ATOM 1331 C CA . LYS A 1 180 ? -76.405 103.482 40.441 1.00 46.14 187 LYS A CA 1
ATOM 1332 C C . LYS A 1 180 ? -76.392 101.968 40.667 1.00 47.21 187 LYS A C 1
ATOM 1333 O O . LYS A 1 180 ? -76.772 101.486 41.742 1.00 47.59 187 LYS A O 1
ATOM 1339 N N . GLN A 1 181 ? -75.921 101.219 39.674 1.00 46.71 188 GLN A N 1
ATOM 1340 C CA . GLN A 1 181 ? -75.956 99.762 39.768 1.00 47.33 188 GLN A CA 1
ATOM 1341 C C . GLN A 1 181 ? -74.589 99.125 39.572 1.00 44.49 188 GLN A C 1
ATOM 1342 O O . GLN A 1 181 ? -74.483 97.917 39.348 1.00 44.29 188 GLN A O 1
ATOM 1348 N N . ARG A 1 182 ? -73.541 99.936 39.675 1.00 41.84 189 ARG A N 1
ATOM 1349 C CA . ARG A 1 182 ? -72.191 99.403 39.567 1.00 40.08 189 ARG A CA 1
ATOM 1350 C C . ARG A 1 182 ? -71.325 99.903 40.722 1.00 40.16 189 ARG A C 1
ATOM 1351 O O . ARG A 1 182 ? -71.234 101.107 40.987 1.00 39.90 189 ARG A O 1
ATOM 1359 N N . LEU A 1 183 ? -70.670 98.964 41.393 1.00 39.81 190 LEU A N 1
ATOM 1360 C CA . LEU A 1 183 ? -69.832 99.287 42.530 1.00 38.12 190 LEU A CA 1
ATOM 1361 C C . LEU A 1 183 ? -68.554 100.007 42.104 1.00 36.52 190 LEU A C 1
ATOM 1362 O O . LEU A 1 183 ? -68.069 99.857 40.979 1.00 36.22 190 LEU A O 1
ATOM 1367 N N . MET A 1 184 ? -68.030 100.814 43.013 1.00 35.63 191 MET A N 1
ATOM 1368 C CA . MET A 1 184 ? -66.771 101.508 42.820 1.00 34.51 191 MET A CA 1
ATOM 1369 C C . MET A 1 184 ? -65.813 101.080 43.907 1.00 34.89 191 MET A C 1
ATOM 1370 O O . MET A 1 184 ? -66.182 101.075 45.090 1.00 36.97 191 MET A O 1
ATOM 1375 N N . PHE A 1 185 ? -64.592 100.707 43.540 1.00 33.39 192 PHE A N 1
ATOM 1376 C CA . PHE A 1 185 ? -63.632 100.363 44.578 1.00 32.26 192 PHE A CA 1
ATOM 1377 C C . PHE A 1 185 ? -62.816 101.578 44.976 1.00 31.12 192 PHE A C 1
ATOM 1378 O O . PHE A 1 185 ? -62.984 102.670 44.428 1.00 30.01 192 PHE A O 1
ATOM 1386 N N . LEU A 1 186 ? -61.958 101.385 45.969 1.00 30.44 193 LEU A N 1
ATOM 1387 C CA . LEU A 1 186 ? -61.277 102.493 46.600 1.00 29.88 193 LEU A CA 1
ATOM 1388 C C . LEU A 1 186 ? -59.806 102.473 46.234 1.00 28.90 193 LEU A C 1
ATOM 1389 O O . LEU A 1 186 ? -59.259 101.412 45.933 1.00 29.66 193 LEU A O 1
ATOM 1394 N N . PRO A 1 187 ? -59.141 103.631 46.314 1.00 27.95 194 PRO A N 1
ATOM 1395 C CA . PRO A 1 187 ? -59.685 104.955 46.665 1.00 29.31 194 PRO A CA 1
ATOM 1396 C C . PRO A 1 187 ? -60.511 105.591 45.546 1.00 31.43 194 PRO A C 1
ATOM 1397 O O . PRO A 1 187 ? -60.351 105.213 44.380 1.00 30.93 194 PRO A O 1
ATOM 1401 N N . LEU A 1 188 ? -61.393 106.529 45.895 1.00 32.24 195 LEU A N 1
ATOM 1402 C CA . LEU A 1 188 ? -62.029 107.377 44.879 1.00 31.57 195 LEU A CA 1
ATOM 1403 C C . LEU A 1 188 ? -62.074 108.800 45.420 1.00 32.25 195 LEU A C 1
ATOM 1404 O O . LEU A 1 188 ? -61.904 109.014 46.621 1.00 32.86 195 LEU A O 1
ATOM 1409 N N . VAL A 1 189 ? -62.286 109.772 44.541 1.00 31.34 196 VAL A N 1
ATOM 1410 C CA . VAL A 1 189 ? -62.221 111.170 44.925 1.00 31.65 196 VAL A CA 1
ATOM 1411 C C . VAL A 1 189 ? -63.520 111.895 44.629 1.00 32.97 196 VAL A C 1
ATOM 1412 O O . VAL A 1 189 ? -64.146 111.681 43.587 1.00 33.33 196 VAL A O 1
ATOM 1416 N N . VAL A 1 190 ? -63.922 112.751 45.560 1.00 34.04 197 VAL A N 1
ATOM 1417 C CA . VAL A 1 190 ? -65.016 113.690 45.344 1.00 35.09 197 VAL A CA 1
ATOM 1418 C C . VAL A 1 190 ? -64.482 115.124 45.405 1.00 36.55 197 VAL A C 1
ATOM 1419 O O . VAL A 1 190 ? -63.837 115.534 46.376 1.00 37.10 197 VAL A O 1
ATOM 1423 N N . ASP A 1 191 ? -64.746 115.868 44.338 1.00 37.12 198 ASP A N 1
ATOM 1424 C CA . ASP A 1 191 ? -64.345 117.253 44.200 1.00 37.94 198 ASP A CA 1
ATOM 1425 C C . ASP A 1 191 ? -65.351 118.110 44.943 1.00 39.89 198 ASP A C 1
ATOM 1426 O O . ASP A 1 191 ? -66.504 118.215 44.529 1.00 40.76 198 ASP A O 1
ATOM 1431 N N . ALA A 1 192 ? -64.922 118.716 46.043 1.00 40.29 199 ALA A N 1
ATOM 1432 C CA . ALA A 1 192 ? -65.840 119.480 46.877 1.00 42.22 199 ALA A CA 1
ATOM 1433 C C . ALA A 1 192 ? -65.904 120.936 46.429 1.00 44.67 199 ALA A C 1
ATOM 1434 O O . ALA A 1 192 ? -66.551 121.754 47.081 1.00 46.24 199 ALA A O 1
ATOM 1436 N N . GLY A 1 193 ? -65.235 121.248 45.324 1.00 45.57 200 GLY A N 1
ATOM 1437 C CA . GLY A 1 193 ? -65.222 122.601 44.800 1.00 47.49 200 GLY A CA 1
ATOM 1438 C C . GLY A 1 193 ? -64.286 123.545 45.540 1.00 48.03 200 GLY A C 1
ATOM 1439 O O . GLY A 1 193 ? -63.882 123.284 46.672 1.00 46.66 200 GLY A O 1
ATOM 1440 N N . ASP A 1 194 ? -63.940 124.644 44.877 1.00 50.05 201 ASP A N 1
ATOM 1441 C CA . ASP A 1 194 ? -63.017 125.642 45.419 1.00 51.21 201 ASP A CA 1
ATOM 1442 C C . ASP A 1 194 ? -61.675 125.001 45.799 1.00 48.04 201 ASP A C 1
ATOM 1443 O O . ASP A 1 194 ? -61.042 125.398 46.765 1.00 47.78 201 ASP A O 1
ATOM 1448 N N . GLY A 1 195 ? -61.245 124.022 45.007 1.00 46.09 202 GLY A N 1
ATOM 1449 C CA . GLY A 1 195 ? -59.949 123.379 45.172 1.00 44.49 202 GLY A CA 1
ATOM 1450 C C . GLY A 1 195 ? -59.861 122.333 46.270 1.00 43.60 202 GLY A C 1
ATOM 1451 O O . GLY A 1 195 ? -58.789 121.785 46.535 1.00 43.03 202 GLY A O 1
ATOM 1452 N N . VAL A 1 196 ? -60.989 122.037 46.903 1.00 43.28 203 VAL A N 1
ATOM 1453 C CA . VAL A 1 196 ? -61.025 121.041 47.975 1.00 41.18 203 VAL A CA 1
ATOM 1454 C C . VAL A 1 196 ? -61.331 119.651 47.400 1.00 39.19 203 VAL A C 1
ATOM 1455 O O . VAL A 1 196 ? -62.203 119.502 46.533 1.00 38.50 203 VAL A O 1
ATOM 1459 N N . LYS A 1 197 ? -60.565 118.647 47.833 1.00 37.70 204 LYS A N 1
ATOM 1460 C CA . LYS A 1 197 ? -60.785 117.271 47.399 1.00 36.12 204 LYS A CA 1
ATOM 1461 C C . LYS A 1 197 ? -61.058 116.385 48.610 1.00 35.97 204 LYS A C 1
ATOM 1462 O O . LYS A 1 197 ? -60.425 116.548 49.645 1.00 35.26 204 LYS A O 1
ATOM 1468 N N . VAL A 1 198 ? -62.023 115.472 48.491 1.00 35.73 205 VAL A N 1
ATOM 1469 C CA . VAL A 1 198 ? -62.174 114.396 49.464 1.00 34.63 205 VAL A CA 1
ATOM 1470 C C . VAL A 1 198 ? -61.735 113.090 48.814 1.00 34.00 205 VAL A C 1
ATOM 1471 O O . VAL A 1 198 ? -62.248 112.718 47.755 1.00 33.07 205 VAL A O 1
ATOM 1475 N N . CYS A 1 199 ? -60.772 112.403 49.427 1.00 33.83 206 CYS A N 1
ATOM 1476 C CA . CYS A 1 199 ? -60.382 111.093 48.916 1.00 33.50 206 CYS A CA 1
ATOM 1477 C C . CYS A 1 199 ? -60.753 110.045 49.939 1.00 32.45 206 CYS A C 1
ATOM 1478 O O . CYS A 1 199 ? -60.259 110.082 51.064 1.00 33.18 206 CYS A O 1
ATOM 1481 N N . ILE A 1 200 ? -61.641 109.132 49.552 1.00 31.03 207 ILE A N 1
ATOM 1482 C CA . ILE A 1 200 ? -62.116 108.085 50.448 1.00 30.87 207 ILE A CA 1
ATOM 1483 C C . ILE A 1 200 ? -61.321 106.801 50.265 1.00 32.18 207 ILE A C 1
ATOM 1484 O O . ILE A 1 200 ? -61.189 106.285 49.148 1.00 32.70 207 ILE A O 1
ATOM 1489 N N . THR A 1 201 ? -60.784 106.291 51.362 1.00 32.51 208 THR A N 1
ATOM 1490 C CA . THR A 1 201 ? -60.093 105.019 51.326 1.00 32.28 208 THR A CA 1
ATOM 1491 C C . THR A 1 201 ? -60.176 104.360 52.709 1.00 32.29 208 THR A C 1
ATOM 1492 O O . THR A 1 201 ? -60.809 104.895 53.618 1.00 32.20 208 THR A O 1
ATOM 1496 N N . GLU A 1 202 ? -59.542 103.197 52.854 1.00 31.63 209 GLU A N 1
ATOM 1497 C CA . GLU A 1 202 ? -59.514 102.493 54.124 1.00 32.34 209 GLU A CA 1
ATOM 1498 C C . GLU A 1 202 ? -58.130 101.900 54.341 1.00 31.48 209 GLU A C 1
ATOM 1499 O O . GLU A 1 202 ? -57.359 101.743 53.396 1.00 29.98 209 GLU A O 1
ATOM 1505 N N . SER A 1 203 ? -57.803 101.588 55.587 1.00 31.45 210 SER A N 1
ATOM 1506 C CA . SER A 1 203 ? -56.510 100.981 55.884 1.00 32.11 210 SER A CA 1
ATOM 1507 C C . SER A 1 203 ? -56.615 100.010 57.059 1.00 33.18 210 SER A C 1
ATOM 1508 O O . SER A 1 203 ? -57.639 99.966 57.744 1.00 33.81 210 SER A O 1
ATOM 1511 N N . ASP A 1 204 ? -55.555 99.232 57.266 1.00 32.97 211 ASP A N 1
ATOM 1512 C CA . ASP A 1 204 ? -55.576 98.076 58.167 1.00 34.87 211 ASP A CA 1
ATOM 1513 C C . ASP A 1 204 ? -56.692 97.095 57.762 1.00 34.47 211 ASP A C 1
ATOM 1514 O O . ASP A 1 204 ? -57.528 96.691 58.582 1.00 35.06 211 ASP A O 1
ATOM 1519 N N . LEU A 1 205 ? -56.675 96.708 56.487 1.00 33.36 212 LEU A N 1
ATOM 1520 C CA . LEU A 1 205 ? -57.678 95.815 55.926 1.00 33.80 212 LEU A CA 1
ATOM 1521 C C . LEU A 1 205 ? -57.229 94.354 56.070 1.00 35.98 212 LEU A C 1
ATOM 1522 O O . LEU A 1 205 ? -56.883 93.691 55.080 1.00 36.55 212 LEU A O 1
ATOM 1527 N N . GLU A 1 206 ? -57.206 93.877 57.314 1.00 36.64 213 GLU A N 1
ATOM 1528 C CA . GLU A 1 206 ? -56.809 92.511 57.627 1.00 37.54 213 GLU A CA 1
ATOM 1529 C C . GLU A 1 206 ? -58.033 91.730 58.044 1.00 38.54 213 GLU A C 1
ATOM 1530 O O . GLU A 1 206 ? -58.775 92.186 58.921 1.00 40.10 213 GLU A O 1
ATOM 1536 N N . ASN A 1 207 ? -58.254 90.581 57.406 1.00 38.03 214 ASN A N 1
ATOM 1537 C CA . ASN A 1 207 ? -59.309 89.656 57.812 1.00 38.52 214 ASN A CA 1
ATOM 1538 C C . ASN A 1 207 ? -60.652 90.381 57.937 1.00 37.52 214 ASN A C 1
ATOM 1539 O O . ASN A 1 207 ? -61.365 90.240 58.925 1.00 36.97 214 ASN A O 1
ATOM 1544 N N . TYR A 1 208 ? -60.975 91.186 56.933 1.00 36.12 215 TYR A N 1
ATOM 1545 C CA . TYR A 1 208 ? -62.234 91.914 56.904 1.00 36.72 215 TYR A CA 1
ATOM 1546 C C . TYR A 1 208 ? -62.481 92.258 55.460 1.00 36.33 215 TYR A C 1
ATOM 1547 O O . TYR A 1 208 ? -61.540 92.600 54.746 1.00 36.49 215 TYR A O 1
ATOM 1556 N N . PRO A 1 209 ? -63.733 92.138 55.000 1.00 36.61 216 PRO A N 1
ATOM 1557 C CA . PRO A 1 209 ? -63.994 92.390 53.570 1.00 36.07 216 PRO A CA 1
ATOM 1558 C C . PRO A 1 209 ? -63.707 93.833 53.155 1.00 35.41 216 PRO A C 1
ATOM 1559 O O . PRO A 1 209 ? -63.910 94.764 53.934 1.00 35.89 216 PRO A O 1
ATOM 1563 N N . GLY A 1 210 ? -63.226 94.025 51.932 1.00 34.73 217 GLY A N 1
ATOM 1564 C CA . GLY A 1 210 ? -62.947 95.370 51.459 1.00 34.32 217 GLY A CA 1
ATOM 1565 C C . GLY A 1 210 ? -64.234 96.151 51.222 1.00 33.83 217 GLY A C 1
ATOM 1566 O O . GLY A 1 210 ? -65.262 95.561 50.887 1.00 33.46 217 GLY A O 1
ATOM 1567 N N . LEU A 1 211 ? -64.167 97.470 51.398 1.00 33.48 218 LEU A N 1
ATOM 1568 C CA . LEU A 1 211 ? -65.323 98.357 51.234 1.00 34.67 218 LEU A CA 1
ATOM 1569 C C . LEU A 1 211 ? -65.473 98.942 49.812 1.00 33.09 218 LEU A C 1
ATOM 1570 O O . LEU A 1 211 ? -64.597 99.657 49.321 1.00 31.00 218 LEU A O 1
ATOM 1575 N N . TYR A 1 212 ? -66.586 98.628 49.156 1.00 34.28 219 TYR A N 1
ATOM 1576 C CA . TYR A 1 212 ? -66.967 99.318 47.920 1.00 34.35 219 TYR A CA 1
ATOM 1577 C C . TYR A 1 212 ? -67.920 100.457 48.263 1.00 34.72 219 TYR A C 1
ATOM 1578 O O . TYR A 1 212 ? -68.631 100.390 49.258 1.00 35.56 219 TYR A O 1
ATOM 1587 N N . LEU A 1 213 ? -67.976 101.478 47.419 1.00 34.11 220 LEU A N 1
ATOM 1588 C CA . LEU A 1 213 ? -69.016 102.496 47.557 1.00 34.39 220 LEU A CA 1
ATOM 1589 C C . LEU A 1 213 ? -70.032 102.341 46.418 1.00 35.12 220 LEU A C 1
ATOM 1590 O O . LEU A 1 213 ? -69.721 101.792 45.361 1.00 33.60 220 LEU A O 1
ATOM 1595 N N . SER A 1 214 ? -71.249 102.816 46.662 1.00 36.57 221 SER A N 1
ATOM 1596 C CA . SER A 1 214 ? -72.372 102.637 45.749 1.00 36.99 221 SER A CA 1
ATOM 1597 C C . SER A 1 214 ? -73.158 103.935 45.659 1.00 37.54 221 SER A C 1
ATOM 1598 O O . SER A 1 214 ? -73.230 104.697 46.638 1.00 36.75 221 SER A O 1
ATOM 1601 N N . ALA A 1 215 ? -73.723 104.198 44.484 1.00 37.64 222 ALA A N 1
ATOM 1602 C CA . ALA A 1 215 ? -74.539 105.388 44.280 1.00 39.19 222 ALA A CA 1
ATOM 1603 C C . ALA A 1 215 ? -76.014 105.026 44.301 1.00 41.78 222 ALA A C 1
ATOM 1604 O O . ALA A 1 215 ? -76.867 105.828 43.917 1.00 43.49 222 ALA A O 1
ATOM 1606 N N . SER A 1 216 ? -76.308 103.810 44.747 1.00 42.96 223 SER A N 1
ATOM 1607 C CA . SER A 1 216 ? -77.656 103.260 44.662 1.00 46.51 223 SER A CA 1
ATOM 1608 C C . SER A 1 216 ? -78.658 103.881 45.647 1.00 49.37 223 SER A C 1
ATOM 1609 O O . SER A 1 216 ? -79.866 103.857 45.408 1.00 50.60 223 SER A O 1
ATOM 1612 N N . GLU A 1 217 ? -78.163 104.428 46.752 1.00 50.01 224 GLU A N 1
ATOM 1613 C CA . GLU A 1 217 ? -79.050 104.939 47.793 1.00 53.21 224 GLU A CA 1
ATOM 1614 C C . GLU A 1 217 ? -78.926 106.443 47.997 1.00 52.09 224 GLU A C 1
ATOM 1615 O O . GLU A 1 217 ? -77.829 106.961 48.180 1.00 49.76 224 GLU A O 1
ATOM 1621 N N . GLY A 1 218 ? -80.056 107.138 47.951 1.00 53.79 225 GLY A N 1
ATOM 1622 C CA . GLY A 1 218 ? -80.113 108.530 48.362 1.00 54.38 225 GLY A CA 1
ATOM 1623 C C . GLY A 1 218 ? -79.604 109.561 47.373 1.00 54.01 225 GLY A C 1
ATOM 1624 O O . GLY A 1 218 ? -79.227 109.242 46.241 1.00 53.74 225 GLY A O 1
ATOM 1625 N N . ALA A 1 219 ? -79.607 110.816 47.813 1.00 53.99 226 ALA A N 1
ATOM 1626 C CA . ALA A 1 219 ? -79.192 111.935 46.975 1.00 53.16 226 ALA A CA 1
ATOM 1627 C C . ALA A 1 219 ? -77.827 112.441 47.407 1.00 50.68 226 ALA A C 1
ATOM 1628 O O . ALA A 1 219 ? -77.586 112.628 48.600 1.00 50.74 226 ALA A O 1
ATOM 1630 N N . ASN A 1 220 ? -76.936 112.645 46.442 1.00 48.52 227 ASN A N 1
ATOM 1631 C CA . ASN A 1 220 ? -75.580 113.105 46.723 1.00 46.71 227 ASN A CA 1
ATOM 1632 C C . ASN A 1 220 ? -74.899 112.253 47.784 1.00 45.11 227 ASN A C 1
ATOM 1633 O O . ASN A 1 220 ? -74.180 112.765 48.649 1.00 45.05 227 ASN A O 1
ATOM 1638 N N . ARG A 1 221 ? -75.151 110.952 47.720 1.00 43.33 228 ARG A N 1
ATOM 1639 C CA . ARG A 1 221 ? -74.699 110.035 48.747 1.00 42.14 228 ARG A CA 1
ATOM 1640 C C . ARG A 1 221 ? -73.980 108.819 48.185 1.00 40.76 228 ARG A C 1
ATOM 1641 O O . ARG A 1 221 ? -74.468 108.179 47.251 1.00 41.50 228 ARG A O 1
ATOM 1649 N N . LEU A 1 222 ? -72.792 108.542 48.720 1.00 39.16 229 LEU A N 1
ATOM 1650 C CA . LEU A 1 222 ? -72.101 107.289 48.441 1.00 38.54 229 LEU A CA 1
ATOM 1651 C C . LEU A 1 222 ? -72.237 106.370 49.639 1.00 40.82 229 LEU A C 1
ATOM 1652 O O . LEU A 1 222 ? -71.952 106.777 50.768 1.00 40.43 229 LEU A O 1
ATOM 1657 N N . SER A 1 223 ? -72.702 105.146 49.404 1.00 41.68 230 SER A N 1
ATOM 1658 C CA . SER A 1 223 ? -72.909 104.216 50.505 1.00 41.84 230 SER A CA 1
ATOM 1659 C C . SER A 1 223 ? -72.127 102.925 50.304 1.00 40.98 230 SER A C 1
ATOM 1660 O O . SER A 1 223 ? -71.786 102.533 49.181 1.00 39.77 230 SER A O 1
ATOM 1663 N N . SER A 1 224 ? -71.870 102.259 51.420 1.00 40.81 231 SER A N 1
ATOM 1664 C CA . SER A 1 224 ? -71.004 101.100 51.453 1.00 41.02 231 SER A CA 1
ATOM 1665 C C . SER A 1 224 ? -71.664 99.829 50.935 1.00 41.64 231 SER A C 1
ATOM 1666 O O . SER A 1 224 ? -72.894 99.703 50.904 1.00 43.14 231 SER A O 1
ATOM 1669 N N . MET A 1 225 ? -70.822 98.903 50.493 1.00 40.18 232 MET A N 1
ATOM 1670 C CA . MET A 1 225 ? -71.245 97.540 50.235 1.00 41.12 232 MET A CA 1
ATOM 1671 C C . MET A 1 225 ? -70.045 96.614 50.415 1.00 39.89 232 MET A C 1
ATOM 1672 O O . MET A 1 225 ? -68.923 96.968 50.051 1.00 38.94 232 MET A O 1
ATOM 1677 N N . HIS A 1 226 ? -70.272 95.439 50.994 1.00 40.01 233 HIS A N 1
ATOM 1678 C CA . HIS A 1 226 ? -69.184 94.481 51.192 1.00 39.22 233 HIS A CA 1
ATOM 1679 C C . HIS A 1 226 ? -69.519 93.138 50.573 1.00 39.64 233 HIS A C 1
ATOM 1680 O O . HIS A 1 226 ? -70.672 92.717 50.592 1.00 40.86 233 HIS A O 1
ATOM 1687 N N . ALA A 1 227 ? -68.505 92.452 50.053 1.00 39.04 234 ALA A N 1
ATOM 1688 C CA . ALA A 1 227 ? -68.700 91.105 49.532 1.00 39.35 234 ALA A CA 1
ATOM 1689 C C . ALA A 1 227 ? -68.992 90.165 50.693 1.00 40.75 234 ALA A C 1
ATOM 1690 O O . ALA A 1 227 ? -68.304 90.220 51.712 1.00 39.46 234 ALA A O 1
ATOM 1692 N N . PRO A 1 228 ? -70.019 89.308 50.551 1.00 42.66 235 PRO A N 1
ATOM 1693 C CA . PRO A 1 228 ? -70.376 88.371 51.620 1.00 45.03 235 PRO A CA 1
ATOM 1694 C C . PRO A 1 228 ? -69.345 87.268 51.821 1.00 46.14 235 PRO A C 1
ATOM 1695 O O . PRO A 1 228 ? -68.576 86.950 50.912 1.00 46.04 235 PRO A O 1
ATOM 1699 N N . TYR A 1 229 ? -69.333 86.705 53.024 1.00 47.55 236 TYR A N 1
ATOM 1700 C CA . TYR A 1 229 ? -68.433 85.614 53.349 1.00 47.68 236 TYR A CA 1
ATOM 1701 C C . TYR A 1 229 ? -68.732 84.435 52.436 1.00 48.70 236 TYR A C 1
ATOM 1702 O O . TYR A 1 229 ? -69.891 84.142 52.170 1.00 50.25 236 TYR A O 1
ATOM 1711 N N . PRO A 1 230 ? -67.684 83.776 51.919 1.00 48.39 237 PRO A N 1
ATOM 1712 C CA . PRO A 1 230 ? -67.887 82.646 50.996 1.00 49.08 237 PRO A CA 1
ATOM 1713 C C . PRO A 1 230 ? -68.373 81.380 51.688 1.00 51.09 237 PRO A C 1
ATOM 1714 O O . PRO A 1 230 ? -67.792 80.974 52.694 1.00 51.83 237 PRO A O 1
ATOM 1718 N N . LYS A 1 231 ? -69.421 80.760 51.152 1.00 52.10 238 LYS A N 1
ATOM 1719 C CA . LYS A 1 231 ? -69.898 79.484 51.678 1.00 53.90 238 LYS A CA 1
ATOM 1720 C C . LYS A 1 231 ? -69.326 78.305 50.875 1.00 54.42 238 LYS A C 1
ATOM 1721 O O . LYS A 1 231 ? -68.987 77.260 51.438 1.00 55.46 238 LYS A O 1
ATOM 1727 N N . ARG A 1 232 ? -69.219 78.470 49.560 1.00 53.62 239 ARG A N 1
ATOM 1728 C CA . ARG A 1 232 ? -68.617 77.441 48.726 1.00 54.49 239 ARG A CA 1
ATOM 1729 C C . ARG A 1 232 ? -67.781 78.076 47.616 1.00 52.60 239 ARG A C 1
ATOM 1730 O O . ARG A 1 232 ? -68.271 78.892 46.831 1.00 51.22 239 ARG A O 1
ATOM 1738 N N . THR A 1 233 ? -66.502 77.723 47.586 1.00 52.34 240 THR A N 1
ATOM 1739 C CA . THR A 1 233 ? -65.602 78.177 46.535 1.00 51.01 240 THR A CA 1
ATOM 1740 C C . THR A 1 233 ? -65.165 76.969 45.712 1.00 52.07 240 THR A C 1
ATOM 1741 O O . THR A 1 233 ? -65.030 75.865 46.251 1.00 54.04 240 THR A O 1
ATOM 1745 N N . VAL A 1 234 ? -64.981 77.172 44.409 1.00 50.69 241 VAL A N 1
ATOM 1746 C CA . VAL A 1 234 ? -64.597 76.091 43.498 1.00 51.92 241 VAL A CA 1
ATOM 1747 C C . VAL A 1 234 ? -63.391 76.484 42.651 1.00 50.35 241 VAL A C 1
ATOM 1748 O O . VAL A 1 234 ? -63.300 77.622 42.171 1.00 48.59 241 VAL A O 1
ATOM 1752 N N . GLN A 1 235 ? -62.478 75.543 42.442 1.00 50.59 242 GLN A N 1
ATOM 1753 C CA . GLN A 1 235 ? -61.293 75.813 41.640 1.00 49.46 242 GLN A CA 1
ATOM 1754 C C . GLN A 1 235 ? -61.669 76.039 40.175 1.00 48.31 242 GLN A C 1
ATOM 1755 O O . GLN A 1 235 ? -62.461 75.298 39.605 1.00 49.25 242 GLN A O 1
ATOM 1761 N N . GLY A 1 236 ? -61.132 77.097 39.580 1.00 46.58 243 GLY A N 1
ATOM 1762 C CA . GLY A 1 236 ? -61.431 77.403 38.188 1.00 46.00 243 GLY A CA 1
ATOM 1763 C C . GLY A 1 236 ? -60.791 78.690 37.715 1.00 43.59 243 GLY A C 1
ATOM 1764 O O . GLY A 1 236 ? -59.668 78.995 38.095 1.00 42.29 243 GLY A O 1
ATOM 1765 N N . GLY A 1 237 ? -61.494 79.425 36.857 1.00 43.46 244 GLY A N 1
ATOM 1766 C CA . GLY A 1 237 ? -60.986 80.670 36.310 1.00 41.47 244 GLY A CA 1
ATOM 1767 C C . GLY A 1 237 ? -59.678 80.518 35.556 1.00 40.52 244 GLY A C 1
ATOM 1768 O O . GLY A 1 237 ? -59.420 79.496 34.918 1.00 41.47 244 GLY A O 1
ATOM 1769 N N . HIS A 1 238 ? -58.839 81.543 35.661 1.00 38.85 245 HIS A N 1
ATOM 1770 C CA . HIS A 1 238 ? -57.590 81.624 34.908 1.00 39.22 245 HIS A CA 1
ATOM 1771 C C . HIS A 1 238 ? -56.672 80.419 35.126 1.00 40.07 245 HIS A C 1
ATOM 1772 O O . HIS A 1 238 ? -56.056 80.279 36.185 1.00 39.61 245 HIS A O 1
ATOM 1779 N N . ASN A 1 239 ? -56.599 79.556 34.112 1.00 40.40 246 ASN A N 1
ATOM 1780 C CA . ASN A 1 239 ? -55.737 78.373 34.118 1.00 41.25 246 ASN A CA 1
ATOM 1781 C C . ASN A 1 239 ? -55.851 77.544 35.395 1.00 42.77 246 ASN A C 1
ATOM 1782 O O . ASN A 1 239 ? -54.861 76.997 35.883 1.00 43.51 246 ASN A O 1
ATOM 1787 N N . GLN A 1 240 ? -57.074 77.450 35.910 1.00 43.79 247 GLN A N 1
ATOM 1788 C CA . GLN A 1 240 ? -57.394 76.651 37.098 1.00 46.14 247 GLN A CA 1
ATOM 1789 C C . GLN A 1 240 ? -56.634 77.105 38.346 1.00 44.56 247 GLN A C 1
ATOM 1790 O O . GLN A 1 240 ? -56.382 76.304 39.252 1.00 45.71 247 GLN A O 1
ATOM 1796 N N . LEU A 1 241 ? -56.315 78.397 38.412 1.00 41.95 248 LEU A N 1
ATOM 1797 C CA . LEU A 1 241 ? -55.542 78.954 39.532 1.00 40.56 248 LEU A CA 1
ATOM 1798 C C . LEU A 1 241 ? -56.398 79.823 40.455 1.00 39.17 248 LEU A C 1
ATOM 1799 O O . LEU A 1 241 ? -55.902 80.385 41.433 1.00 39.39 248 LEU A O 1
ATOM 1804 N N . GLN A 1 242 ? -57.682 79.942 40.153 1.00 38.30 249 GLN A N 1
ATOM 1805 C CA . GLN A 1 242 ? -58.549 80.779 40.963 1.00 38.97 249 GLN A CA 1
ATOM 1806 C C . GLN A 1 242 ? -59.559 79.982 41.780 1.00 41.02 249 GLN A C 1
ATOM 1807 O O . GLN A 1 242 ? -59.911 78.856 41.420 1.00 41.87 249 GLN A O 1
ATOM 1813 N N . MET A 1 243 ? -60.006 80.559 42.897 1.00 41.34 250 MET A N 1
ATOM 1814 C CA . MET A 1 243 ? -61.070 79.947 43.692 1.00 42.70 250 MET A CA 1
ATOM 1815 C C . MET A 1 243 ? -62.296 80.847 43.617 1.00 43.01 250 MET A C 1
ATOM 1816 O O . MET A 1 243 ? -62.324 81.940 44.196 1.00 41.76 250 MET A O 1
ATOM 1821 N N . LEU A 1 244 ? -63.300 80.382 42.882 1.00 44.56 251 LEU A N 1
ATOM 1822 C CA . LEU A 1 244 ? -64.487 81.182 42.582 1.00 45.77 251 LEU A CA 1
ATOM 1823 C C . LEU A 1 244 ? -65.594 81.019 43.623 1.00 47.47 251 LEU A C 1
ATOM 1824 O O . LEU A 1 244 ? -66.012 79.898 43.941 1.00 49.43 251 LEU A O 1
ATOM 1829 N N . VAL A 1 245 ? -66.081 82.143 44.139 1.00 46.89 252 VAL A N 1
ATOM 1830 C CA . VAL A 1 245 ? -67.182 82.131 45.095 1.00 47.99 252 VAL A CA 1
ATOM 1831 C C . VAL A 1 245 ? -68.484 81.784 44.373 1.00 50.27 252 VAL A C 1
ATOM 1832 O O . VAL A 1 245 ? -68.958 82.560 43.544 1.00 48.95 252 VAL A O 1
ATOM 1836 N N . LYS A 1 246 ? -69.043 80.610 44.665 1.00 53.35 253 LYS A N 1
ATOM 1837 C CA . LYS A 1 246 ? -70.283 80.171 44.017 1.00 55.88 253 LYS A CA 1
ATOM 1838 C C . LYS A 1 246 ? -71.488 80.320 44.935 1.00 56.98 253 LYS A C 1
ATOM 1839 O O . LYS A 1 246 ? -72.614 80.517 44.476 1.00 57.53 253 LYS A O 1
ATOM 1845 N N . GLU A 1 247 ? -71.239 80.196 46.235 1.00 57.17 254 GLU A N 1
ATOM 1846 C CA . GLU A 1 247 ? -72.265 80.378 47.256 1.00 58.16 254 GLU A CA 1
ATOM 1847 C C . GLU A 1 247 ? -71.719 81.272 48.358 1.00 55.49 254 GLU A C 1
ATOM 1848 O O . GLU A 1 247 ? -70.534 81.215 48.658 1.00 54.08 254 GLU A O 1
ATOM 1854 N N . HIS A 1 248 ? -72.583 82.080 48.963 1.00 55.40 255 HIS A N 1
ATOM 1855 C CA . HIS A 1 248 ? -72.162 83.021 49.998 1.00 54.28 255 HIS A CA 1
ATOM 1856 C C . HIS A 1 248 ? -73.064 82.967 51.225 1.00 55.81 255 HIS A C 1
ATOM 1857 O O . HIS A 1 248 ? -74.247 82.649 51.118 1.00 56.87 255 HIS A O 1
ATOM 1864 N N . GLU A 1 249 ? -72.494 83.284 52.388 1.00 56.65 256 GLU A N 1
ATOM 1865 C CA . GLU A 1 249 ? -73.245 83.334 53.647 1.00 59.07 256 GLU A CA 1
ATOM 1866 C C . GLU A 1 249 ? -74.114 84.589 53.753 1.00 58.60 256 GLU A C 1
ATOM 1867 O O . GLU A 1 249 ? -74.011 85.496 52.929 1.00 56.47 256 GLU A O 1
ATOM 1873 N N . ASP A 1 250 ? -74.963 84.638 54.778 1.00 61.31 257 ASP A N 1
ATOM 1874 C CA . ASP A 1 250 ? -75.799 85.810 55.038 1.00 62.16 257 ASP A CA 1
ATOM 1875 C C . ASP A 1 250 ? -75.120 86.781 56.006 1.00 59.34 257 ASP A C 1
ATOM 1876 O O . ASP A 1 250 ? -75.786 87.447 56.803 1.00 59.78 257 ASP A O 1
ATOM 1881 N N . TYR A 1 251 ? -73.795 86.848 55.937 1.00 54.88 258 TYR A N 1
ATOM 1882 C CA . TYR A 1 251 ? -73.022 87.781 56.753 1.00 51.43 258 TYR A CA 1
ATOM 1883 C C . TYR A 1 251 ? -71.741 88.112 56.009 1.00 48.92 258 TYR A C 1
ATOM 1884 O O . TYR A 1 251 ? -71.407 87.435 55.030 1.00 49.75 258 TYR A O 1
ATOM 1893 N N . ILE A 1 252 ? -71.039 89.160 56.429 1.00 46.42 259 ILE A N 1
ATOM 1894 C CA . ILE A 1 252 ? -69.827 89.558 55.713 1.00 44.25 259 ILE A CA 1
ATOM 1895 C C . ILE A 1 252 ? -68.522 89.282 56.463 1.00 43.51 259 ILE A C 1
ATOM 1896 O O . ILE A 1 252 ? -67.448 89.323 55.856 1.00 43.07 259 ILE A O 1
ATOM 1901 N N . ALA A 1 253 ? -68.593 88.991 57.760 1.00 43.96 260 ALA A N 1
ATOM 1902 C CA . ALA A 1 253 ? -67.366 88.783 58.518 1.00 43.12 260 ALA A CA 1
ATOM 1903 C C . ALA A 1 253 ? -67.558 87.941 59.777 1.00 45.47 260 ALA A C 1
ATOM 1904 O O . ALA A 1 253 ? -68.545 88.092 60.507 1.00 46.23 260 ALA A O 1
ATOM 1906 N N . LYS A 1 254 ? -66.601 87.052 60.027 1.00 46.23 261 LYS A N 1
ATOM 1907 C CA . LYS A 1 254 ? -66.548 86.331 61.293 1.00 48.19 261 LYS A CA 1
ATOM 1908 C C . LYS A 1 254 ? -65.673 87.123 62.248 1.00 47.99 261 LYS A C 1
ATOM 1909 O O . LYS A 1 254 ? -64.611 87.620 61.872 1.00 47.39 261 LYS A O 1
ATOM 1915 N N . VAL A 1 255 ? -66.139 87.271 63.479 1.00 48.31 262 VAL A N 1
ATOM 1916 C CA . VAL A 1 255 ? -65.359 87.930 64.523 1.00 47.78 262 VAL A CA 1
ATOM 1917 C C . VAL A 1 255 ? -65.310 87.002 65.722 1.00 49.70 262 VAL A C 1
ATOM 1918 O O . VAL A 1 255 ? -66.334 86.701 66.315 1.00 50.76 262 VAL A O 1
ATOM 1922 N N . ASP A 1 256 ? -64.115 86.532 66.049 1.00 50.93 263 ASP A N 1
ATOM 1923 C CA . ASP A 1 256 ? -63.936 85.547 67.100 1.00 53.99 263 ASP A CA 1
ATOM 1924 C C . ASP A 1 256 ? -63.248 86.123 68.327 1.00 53.73 263 ASP A C 1
ATOM 1925 O O . ASP A 1 256 ? -63.328 85.546 69.409 1.00 53.07 263 ASP A O 1
ATOM 1930 N N . LYS A 1 257 ? -62.572 87.256 68.152 1.00 52.94 264 LYS A N 1
ATOM 1931 C CA . LYS A 1 257 ? -61.798 87.852 69.241 1.00 54.17 264 LYS A CA 1
ATOM 1932 C C . LYS A 1 257 ? -61.961 89.368 69.283 1.00 51.10 264 LYS A C 1
ATOM 1933 O O . LYS A 1 257 ? -62.457 89.971 68.325 1.00 48.18 264 LYS A O 1
ATOM 1939 N N . PRO A 1 258 ? -61.530 89.992 70.389 1.00 51.13 265 PRO A N 1
ATOM 1940 C CA . PRO A 1 258 ? -61.408 91.451 70.372 1.00 49.69 265 PRO A CA 1
ATOM 1941 C C . PRO A 1 258 ? -60.485 91.903 69.243 1.00 47.71 265 PRO A C 1
ATOM 1942 O O . PRO A 1 258 ? -59.497 91.218 68.960 1.00 48.16 265 PRO A O 1
ATOM 1946 N N . ARG A 1 259 ? -60.813 93.020 68.598 1.00 44.69 266 ARG A N 1
ATOM 1947 C CA . ARG A 1 259 ? -59.995 93.521 67.508 1.00 42.30 266 ARG A CA 1
ATOM 1948 C C . ARG A 1 259 ? -60.323 94.951 67.108 1.00 40.80 266 ARG A C 1
ATOM 1949 O O . ARG A 1 259 ? -61.397 95.475 67.404 1.00 40.23 266 ARG A O 1
ATOM 1957 N N . ASN A 1 260 ? -59.379 95.580 66.424 1.00 40.85 267 ASN A N 1
ATOM 1958 C CA . ASN A 1 260 ? -59.679 96.782 65.675 1.00 40.00 267 ASN A CA 1
ATOM 1959 C C . ASN A 1 260 ? -60.310 96.382 64.336 1.00 39.06 267 ASN A C 1
ATOM 1960 O O . ASN A 1 260 ? -59.941 95.356 63.761 1.00 39.60 267 ASN A O 1
ATOM 1965 N N . PHE A 1 261 ? -61.266 97.171 63.848 1.00 37.72 268 PHE A N 1
ATOM 1966 C CA . PHE A 1 261 ? -61.766 97.011 62.475 1.00 35.40 268 PHE A CA 1
ATOM 1967 C C . PHE A 1 261 ? -61.062 98.039 61.599 1.00 34.49 268 PHE A C 1
ATOM 1968 O O . PHE A 1 261 ? -60.411 98.933 62.121 1.00 34.83 268 PHE A O 1
ATOM 1976 N N . PRO A 1 262 ? -61.147 97.909 60.259 1.00 33.78 269 PRO A N 1
ATOM 1977 C CA . PRO A 1 262 ? -60.368 98.851 59.456 1.00 33.02 269 PRO A CA 1
ATOM 1978 C C . PRO A 1 262 ? -60.797 100.326 59.584 1.00 33.95 269 PRO A C 1
ATOM 1979 O O . PRO A 1 262 ? -61.962 100.640 59.837 1.00 35.03 269 PRO A O 1
ATOM 1983 N N . TRP A 1 263 ? -59.826 101.222 59.451 1.00 33.37 270 TRP A N 1
ATOM 1984 C CA . TRP A 1 263 ? -60.094 102.656 59.407 1.00 33.60 270 TRP A CA 1
ATOM 1985 C C . TRP A 1 263 ? -60.901 103.064 58.172 1.00 32.61 270 TRP A C 1
ATOM 1986 O O . TRP A 1 263 ? -60.622 102.621 57.064 1.00 30.83 270 TRP A O 1
ATOM 1997 N N . ARG A 1 264 ? -61.893 103.924 58.368 1.00 33.35 271 ARG A N 1
ATOM 1998 C CA . ARG A 1 264 ? -62.568 104.560 57.250 1.00 34.00 271 ARG A CA 1
ATOM 1999 C C . ARG A 1 264 ? -62.019 105.982 57.139 1.00 34.47 271 ARG A C 1
ATOM 2000 O O . ARG A 1 264 ? -62.158 106.784 58.076 1.00 34.43 271 ARG A O 1
ATOM 2008 N N . ILE A 1 265 ? -61.367 106.266 56.008 1.00 32.21 272 ILE A N 1
ATOM 2009 C CA . ILE A 1 265 ? -60.553 107.463 55.852 1.00 31.38 272 ILE A CA 1
ATOM 2010 C C . ILE A 1 265 ? -61.121 108.437 54.836 1.00 32.95 272 ILE A C 1
ATOM 2011 O O . ILE A 1 265 ? -61.262 108.110 53.650 1.00 32.53 272 ILE A O 1
ATOM 2016 N N . ALA A 1 266 ? -61.437 109.640 55.307 1.00 34.13 273 ALA A N 1
ATOM 2017 C CA . ALA A 1 266 ? -61.779 110.738 54.412 1.00 33.94 273 ALA A CA 1
ATOM 2018 C C . ALA A 1 266 ? -60.630 111.725 54.353 1.00 34.20 273 ALA A C 1
ATOM 2019 O O . ALA A 1 266 ? -60.550 112.641 55.169 1.00 34.45 273 ALA A O 1
ATOM 2021 N N . VAL A 1 267 ? -59.741 111.544 53.387 1.00 34.16 274 VAL A N 1
ATOM 2022 C CA . VAL A 1 267 ? -58.680 112.515 53.173 1.00 34.65 274 VAL A CA 1
ATOM 2023 C C . VAL A 1 267 ? -59.324 113.816 52.710 1.00 34.64 274 VAL A C 1
ATOM 2024 O O . VAL A 1 267 ? -60.192 113.798 51.843 1.00 34.17 274 VAL A O 1
ATOM 2028 N N . VAL A 1 268 ? -58.930 114.933 53.311 1.00 34.79 275 VAL A N 1
ATOM 2029 C CA . VAL A 1 268 ? -59.479 116.222 52.907 1.00 34.91 275 VAL A CA 1
ATOM 2030 C C . VAL A 1 268 ? -58.360 117.211 52.607 1.00 35.77 275 VAL A C 1
ATOM 2031 O O . VAL A 1 268 ? -57.617 117.591 53.500 1.00 35.93 275 VAL A O 1
ATOM 2035 N N . THR A 1 269 ? -58.247 117.653 51.357 1.00 34.65 276 THR A N 1
ATOM 2036 C CA . THR A 1 269 ? -57.148 118.544 51.018 1.00 35.10 276 THR A CA 1
ATOM 2037 C C . THR A 1 269 ? -57.624 119.807 50.350 1.00 36.89 276 THR A C 1
ATOM 2038 O O . THR A 1 269 ? -58.680 119.823 49.708 1.00 37.50 276 THR A O 1
ATOM 2042 N N . THR A 1 270 ? -56.821 120.859 50.501 1.00 38.59 277 THR A N 1
ATOM 2043 C CA . THR A 1 270 ? -57.119 122.165 49.934 1.00 40.65 277 THR A CA 1
ATOM 2044 C C . THR A 1 270 ? -56.261 122.452 48.698 1.00 41.75 277 THR A C 1
ATOM 2045 O O . THR A 1 270 ? -56.504 123.425 47.974 1.00 41.76 277 THR A O 1
ATOM 2049 N N . THR A 1 271 ? -55.231 121.630 48.488 1.00 41.64 278 THR A N 1
ATOM 2050 C CA . THR A 1 271 ? -54.452 121.646 47.247 1.00 41.24 278 THR A CA 1
ATOM 2051 C C . THR A 1 271 ? -54.182 120.215 46.811 1.00 38.48 278 THR A C 1
ATOM 2052 O O . THR A 1 271 ? -53.985 119.332 47.648 1.00 36.96 278 THR A O 1
ATOM 2056 N N . ASP A 1 272 ? -54.137 119.989 45.501 1.00 36.79 279 ASP A N 1
ATOM 2057 C CA . ASP A 1 272 ? -54.024 118.629 44.971 1.00 35.08 279 ASP A CA 1
ATOM 2058 C C . ASP A 1 272 ? -52.691 117.968 45.315 1.00 33.60 279 ASP A C 1
ATOM 2059 O O . ASP A 1 272 ? -52.617 116.755 45.434 1.00 32.33 279 ASP A O 1
ATOM 2064 N N . LYS A 1 273 ? -51.635 118.752 45.475 1.00 35.69 280 LYS A N 1
ATOM 2065 C CA . LYS A 1 273 ? -50.357 118.152 45.825 1.00 36.75 280 LYS A CA 1
ATOM 2066 C C . LYS A 1 273 ? -50.384 117.535 47.245 1.00 37.68 280 LYS A C 1
ATOM 2067 O O . LYS A 1 273 ? -49.673 116.562 47.516 1.00 37.19 280 LYS A O 1
ATOM 2073 N N . ASP A 1 274 ? -51.233 118.063 48.130 1.00 38.22 281 ASP A N 1
ATOM 2074 C CA . ASP A 1 274 ? -51.349 117.507 49.481 1.00 38.45 281 ASP A CA 1
ATOM 2075 C C . ASP A 1 274 ? -52.076 116.169 49.440 1.00 37.99 281 ASP A C 1
ATOM 2076 O O . ASP A 1 274 ? -51.864 115.306 50.306 1.00 38.49 281 ASP A O 1
ATOM 2081 N N . LEU A 1 275 ? -52.951 116.005 48.448 1.00 36.29 282 LEU A N 1
ATOM 2082 C CA . LEU A 1 275 ? -53.631 114.740 48.229 1.00 35.27 282 LEU A CA 1
ATOM 2083 C C . LEU A 1 275 ? -52.641 113.657 47.816 1.00 35.11 282 LEU A C 1
ATOM 2084 O O . LEU A 1 275 ? -52.624 112.564 48.386 1.00 34.48 282 LEU A O 1
ATOM 2089 N N . ALA A 1 276 ? -51.822 113.967 46.819 1.00 35.52 283 ALA A N 1
ATOM 2090 C CA . ALA A 1 276 ? -50.818 113.027 46.355 1.00 35.09 283 ALA A CA 1
ATOM 2091 C C . ALA A 1 276 ? -49.861 112.690 47.498 1.00 35.37 283 ALA A C 1
ATOM 2092 O O . ALA A 1 276 ? -49.397 111.552 47.613 1.00 34.63 283 ALA A O 1
ATOM 2094 N N . ALA A 1 277 ? -49.600 113.669 48.364 1.00 35.96 284 ALA A N 1
ATOM 2095 C CA . ALA A 1 277 ? -48.593 113.514 49.419 1.00 36.21 284 ALA A CA 1
ATOM 2096 C C . ALA A 1 277 ? -49.091 112.854 50.715 1.00 35.57 284 ALA A C 1
ATOM 2097 O O . ALA A 1 277 ? -48.270 112.415 51.539 1.00 34.86 284 ALA A O 1
ATOM 2099 N N . THR A 1 278 ? -50.410 112.767 50.909 1.00 35.29 285 THR A N 1
ATOM 2100 C CA . THR A 1 278 ? -50.922 112.356 52.221 1.00 35.90 285 THR A CA 1
ATOM 2101 C C . THR A 1 278 ? -50.378 110.990 52.627 1.00 34.98 285 THR A C 1
ATOM 2102 O O . THR A 1 278 ? -50.274 110.071 51.794 1.00 33.95 285 THR A O 1
ATOM 2106 N N . ASN A 1 279 ? -50.014 110.880 53.906 1.00 34.53 286 ASN A N 1
ATOM 2107 C CA . ASN A 1 279 ? -49.445 109.650 54.469 1.00 35.08 286 ASN A CA 1
ATOM 2108 C C . ASN A 1 279 ? -50.455 108.793 55.223 1.00 34.17 286 ASN A C 1
ATOM 2109 O O . ASN A 1 279 ? -50.094 107.783 55.810 1.00 34.80 286 ASN A O 1
ATOM 2114 N N . LEU A 1 280 ? -51.725 109.171 55.162 1.00 33.64 287 LEU A N 1
ATOM 2115 C CA . LEU A 1 280 ? -52.713 108.620 56.069 1.00 34.67 287 LEU A CA 1
ATOM 2116 C C . LEU A 1 280 ? -52.874 107.106 55.958 1.00 34.79 287 LEU A C 1
ATOM 2117 O O . LEU A 1 280 ? -53.147 106.440 56.960 1.00 34.52 287 LEU A O 1
ATOM 2122 N N . SER A 1 281 ? -52.720 106.563 54.757 1.00 33.85 288 SER A N 1
ATOM 2123 C CA . SER A 1 281 ? -52.901 105.131 54.551 1.00 33.89 288 SER A CA 1
ATOM 2124 C C . SER A 1 281 ? -51.834 104.331 55.324 1.00 32.82 288 SER A C 1
ATOM 2125 O O . SER A 1 281 ? -52.155 103.410 56.097 1.00 32.31 288 SER A O 1
ATOM 2128 N N . TYR A 1 282 ? -50.572 104.727 55.183 1.00 31.99 289 TYR A N 1
ATOM 2129 C CA . TYR A 1 282 ? -49.509 104.052 55.917 1.00 31.96 289 TYR A CA 1
ATOM 2130 C C . TYR A 1 282 ? -49.651 104.299 57.437 1.00 32.57 289 TYR A C 1
ATOM 2131 O O . TYR A 1 282 ? -49.530 103.369 58.237 1.00 33.10 289 TYR A O 1
ATOM 2140 N N . LEU A 1 283 ? -49.968 105.536 57.812 1.00 32.30 290 LEU A N 1
ATOM 2141 C CA . LEU A 1 283 ? -50.102 105.921 59.215 1.00 34.76 290 LEU A CA 1
ATOM 2142 C C . LEU A 1 283 ? -51.177 105.119 59.939 1.00 35.67 290 LEU A C 1
ATOM 2143 O O . LEU A 1 283 ? -51.079 104.882 61.160 1.00 35.35 290 LEU A O 1
ATOM 2148 N N . LEU A 1 284 ? -52.202 104.716 59.189 1.00 34.95 291 LEU A N 1
ATOM 2149 C CA . LEU A 1 284 ? -53.338 104.016 59.773 1.00 34.96 291 LEU A CA 1
ATOM 2150 C C . LEU A 1 284 ? -53.314 102.503 59.537 1.00 35.28 291 LEU A C 1
ATOM 2151 O O . LEU A 1 284 ? -54.233 101.792 59.948 1.00 36.38 291 LEU A O 1
ATOM 2156 N N . GLY A 1 285 ? -52.270 102.011 58.881 1.00 34.14 292 GLY A N 1
ATOM 2157 C CA . GLY A 1 285 ? -52.026 100.583 58.844 1.00 34.42 292 GLY A CA 1
ATOM 2158 C C . GLY A 1 285 ? -51.546 100.072 60.198 1.00 36.82 292 GLY A C 1
ATOM 2159 O O . GLY A 1 285 ? -50.954 100.815 60.983 1.00 37.60 292 GLY A O 1
ATOM 2160 N N . ALA A 1 286 ? -51.798 98.798 60.484 1.00 37.13 293 ALA A N 1
ATOM 2161 C CA . ALA A 1 286 ? -51.319 98.203 61.724 1.00 38.93 293 ALA A CA 1
ATOM 2162 C C . ALA A 1 286 ? -49.797 98.210 61.725 1.00 40.21 293 ALA A C 1
ATOM 2163 O O . ALA A 1 286 ? -49.179 98.011 60.678 1.00 40.77 293 ALA A O 1
ATOM 2165 N N . PRO A 1 287 ? -49.187 98.455 62.895 1.00 41.54 294 PRO A N 1
ATOM 2166 C CA . PRO A 1 287 ? -47.729 98.532 63.032 1.00 42.22 294 PRO A CA 1
ATOM 2167 C C . PRO A 1 287 ? -47.025 97.267 62.568 1.00 41.95 294 PRO A C 1
ATOM 2168 O O . PRO A 1 287 ? -47.617 96.189 62.627 1.00 42.04 294 PRO A O 1
ATOM 2172 N N . SER A 1 288 ? -45.762 97.401 62.173 1.00 41.38 295 SER A N 1
ATOM 2173 C CA . SER A 1 288 ? -44.963 96.274 61.712 1.00 42.34 295 SER A CA 1
ATOM 2174 C C . SER A 1 288 ? -45.012 95.084 62.664 1.00 43.73 295 SER A C 1
ATOM 2175 O O . SER A 1 288 ? -44.953 95.255 63.872 1.00 43.91 295 SER A O 1
ATOM 2178 N N . ARG A 1 289 ? -45.142 93.882 62.116 1.00 44.47 296 ARG A N 1
ATOM 2179 C CA . ARG A 1 289 ? -45.094 92.684 62.935 1.00 47.23 296 ARG A CA 1
ATOM 2180 C C . ARG A 1 289 ? -43.776 91.956 62.738 1.00 50.22 296 ARG A C 1
ATOM 2181 O O . ARG A 1 289 ? -43.646 90.775 63.057 1.00 50.44 296 ARG A O 1
ATOM 2189 N N . MET A 1 290 ? -42.783 92.672 62.230 1.00 51.94 297 MET A N 1
ATOM 2190 C CA . MET A 1 290 ? -41.493 92.048 61.966 1.00 55.21 297 MET A CA 1
ATOM 2191 C C . MET A 1 290 ? -40.359 92.749 62.690 1.00 58.38 297 MET A C 1
ATOM 2192 O O . MET A 1 290 ? -40.255 93.969 62.670 1.00 58.51 297 MET A O 1
ATOM 2197 N N . SER A 1 291 ? -39.501 91.961 63.320 1.00 61.12 298 SER A N 1
ATOM 2198 C CA . SER A 1 291 ? -38.389 92.509 64.067 1.00 63.87 298 SER A CA 1
ATOM 2199 C C . SER A 1 291 ? -37.180 92.709 63.165 1.00 64.97 298 SER A C 1
ATOM 2200 O O . SER A 1 291 ? -36.652 93.818 63.049 1.00 65.98 298 SER A O 1
ATOM 2203 N N . ASP A 1 292 ? -36.777 91.642 62.486 1.00 64.58 299 ASP A N 1
ATOM 2204 C CA . ASP A 1 292 ? -35.602 91.682 61.629 1.00 64.07 299 ASP A CA 1
ATOM 2205 C C . ASP A 1 292 ? -35.985 92.060 60.204 1.00 61.63 299 ASP A C 1
ATOM 2206 O O . ASP A 1 292 ? -36.689 91.308 59.529 1.00 60.77 299 ASP A O 1
ATOM 2211 N N . LEU A 1 293 ? -35.527 93.229 59.756 1.00 60.00 300 LEU A N 1
ATOM 2212 C CA . LEU A 1 293 ? -35.819 93.707 58.402 1.00 56.67 300 LEU A CA 1
ATOM 2213 C C . LEU A 1 293 ? -34.602 93.624 57.493 1.00 55.50 300 LEU A C 1
ATOM 2214 O O . LEU A 1 293 ? -34.706 93.882 56.294 1.00 53.61 300 LEU A O 1
ATOM 2219 N N . SER A 1 294 ? -33.455 93.267 58.062 1.00 56.27 301 SER A N 1
ATOM 2220 C CA . SER A 1 294 ? -32.194 93.324 57.332 1.00 57.46 301 SER A CA 1
ATOM 2221 C C . SER A 1 294 ? -32.154 92.440 56.087 1.00 57.23 301 SER A C 1
ATOM 2222 O O . SER A 1 294 ? -31.328 92.661 55.203 1.00 57.84 301 SER A O 1
ATOM 2225 N N . TRP A 1 295 ? -33.018 91.431 56.022 1.00 56.03 302 TRP A N 1
ATOM 2226 C CA . TRP A 1 295 ? -32.996 90.513 54.884 1.00 54.44 302 TRP A CA 1
ATOM 2227 C C . TRP A 1 295 ? -33.861 91.003 53.714 1.00 51.43 302 TRP A C 1
ATOM 2228 O O . TRP A 1 295 ? -33.767 90.484 52.599 1.00 50.91 302 TRP A O 1
ATOM 2239 N N . ILE A 1 296 ? -34.695 92.009 53.950 1.00 49.48 303 ILE A N 1
ATOM 2240 C CA . ILE A 1 296 ? -35.566 92.496 52.881 1.00 46.82 303 ILE A CA 1
ATOM 2241 C C . ILE A 1 296 ? -34.792 93.422 51.953 1.00 46.32 303 ILE A C 1
ATOM 2242 O O . ILE A 1 296 ? -34.246 94.436 52.392 1.00 45.94 303 ILE A O 1
ATOM 2247 N N . LYS A 1 297 ? -34.748 93.075 50.669 1.00 46.42 304 LYS A N 1
ATOM 2248 C CA . LYS A 1 297 ? -33.981 93.847 49.703 1.00 46.83 304 LYS A CA 1
ATOM 2249 C C . LYS A 1 297 ? -34.894 94.371 48.604 1.00 44.03 304 LYS A C 1
ATOM 2250 O O . LYS A 1 297 ? -35.320 93.617 47.724 1.00 42.89 304 LYS A O 1
ATOM 2256 N N . PRO A 1 298 ? -35.218 95.668 48.661 1.00 42.82 305 PRO A N 1
ATOM 2257 C CA . PRO A 1 298 ? -35.962 96.278 47.556 1.00 40.71 305 PRO A CA 1
ATOM 2258 C C . PRO A 1 298 ? -35.098 96.355 46.290 1.00 39.80 305 PRO A C 1
ATOM 2259 O O . PRO A 1 298 ? -33.878 96.166 46.332 1.00 39.80 305 PRO A O 1
ATOM 2263 N N . GLY A 1 299 ? -35.729 96.594 45.154 1.00 38.57 306 GLY A N 1
ATOM 2264 C CA . GLY A 1 299 ? -34.961 96.677 43.928 1.00 39.39 306 GLY A CA 1
ATOM 2265 C C . GLY A 1 299 ? -35.792 96.506 42.680 1.00 37.73 306 GLY A C 1
ATOM 2266 O O . GLY A 1 299 ? -37.015 96.631 42.716 1.00 36.57 306 GLY A O 1
ATOM 2267 N N . LYS A 1 300 ? -35.126 96.212 41.570 1.00 37.92 307 LYS A N 1
ATOM 2268 C CA . LYS A 1 300 ? -35.814 96.168 40.294 1.00 37.46 307 LYS A CA 1
ATOM 2269 C C . LYS A 1 300 ? -35.755 94.810 39.617 1.00 38.04 307 LYS A C 1
ATOM 2270 O O . LYS A 1 300 ? -34.947 93.951 39.975 1.00 39.84 307 LYS A O 1
ATOM 2276 N N . VAL A 1 301 ? -36.596 94.651 38.605 1.00 36.31 308 VAL A N 1
ATOM 2277 C CA . VAL A 1 301 ? -36.701 93.401 37.874 1.00 36.16 308 VAL A CA 1
ATOM 2278 C C . VAL A 1 301 ? -36.452 93.594 36.372 1.00 35.94 308 VAL A C 1
ATOM 2279 O O . VAL A 1 301 ? -37.047 94.483 35.746 1.00 36.04 308 VAL A O 1
ATOM 2283 N N . ALA A 1 302 ? -35.551 92.791 35.806 1.00 36.43 309 ALA A N 1
ATOM 2284 C CA . ALA A 1 302 ? -35.490 92.616 34.349 1.00 37.05 309 ALA A CA 1
ATOM 2285 C C . ALA A 1 302 ? -36.635 91.682 33.965 1.00 35.72 309 ALA A C 1
ATOM 2286 O O . ALA A 1 302 ? -36.466 90.458 33.898 1.00 36.00 309 ALA A O 1
ATOM 2288 N N . TRP A 1 303 ? -37.814 92.264 33.792 1.00 33.22 310 TRP A N 1
ATOM 2289 C CA . TRP A 1 303 ? -39.036 91.493 33.668 1.00 32.52 310 TRP A CA 1
ATOM 2290 C C . TRP A 1 303 ? -39.179 90.790 32.316 1.00 34.41 310 TRP A C 1
ATOM 2291 O O . TRP A 1 303 ? -38.743 91.295 31.262 1.00 33.15 310 TRP A O 1
ATOM 2302 N N . ASP A 1 304 ? -39.827 89.630 32.361 1.00 35.25 311 ASP A N 1
ATOM 2303 C CA . ASP A 1 304 ? -39.954 88.769 31.208 1.00 35.36 311 ASP A CA 1
ATOM 2304 C C . ASP A 1 304 ? -41.304 88.925 30.530 1.00 34.73 311 ASP A C 1
ATOM 2305 O O . ASP A 1 304 ? -41.397 88.882 29.311 1.00 36.20 311 ASP A O 1
ATOM 2310 N N . TRP A 1 305 ? -42.352 89.121 31.321 1.00 33.79 312 TRP A N 1
ATOM 2311 C CA . TRP A 1 305 ? -43.709 88.887 30.825 1.00 33.43 312 TRP A CA 1
ATOM 2312 C C . TRP A 1 305 ? -44.263 89.975 29.917 1.00 31.94 312 TRP A C 1
ATOM 2313 O O . TRP A 1 305 ? -44.855 89.676 28.880 1.00 32.36 312 TRP A O 1
ATOM 2324 N N . TRP A 1 306 ? -44.098 91.233 30.306 1.00 30.56 313 TRP A N 1
ATOM 2325 C CA . TRP A 1 306 ? -44.603 92.342 29.500 1.00 28.35 313 TRP A CA 1
ATOM 2326 C C . TRP A 1 306 ? -44.109 92.275 28.060 1.00 28.43 313 TRP A C 1
ATOM 2327 O O . TRP A 1 306 ? -44.891 92.390 27.122 1.00 27.86 313 TRP A O 1
ATOM 2338 N N . ASN A 1 307 ? -42.806 92.064 27.911 1.00 29.87 314 ASN A N 1
ATOM 2339 C CA . ASN A 1 307 ? -42.163 92.053 26.611 1.00 30.20 314 ASN A CA 1
ATOM 2340 C C . ASN A 1 307 ? -42.217 90.683 25.933 1.00 30.97 314 ASN A C 1
ATOM 2341 O O . ASN A 1 307 ? -41.598 90.491 24.878 1.00 31.89 314 ASN A O 1
ATOM 2346 N N . ASP A 1 308 ? -42.945 89.744 26.537 1.00 30.03 315 ASP A N 1
ATOM 2347 C CA . ASP A 1 308 ? -43.283 88.462 25.897 1.00 30.43 315 ASP A CA 1
ATOM 2348 C C . ASP A 1 308 ? -42.059 87.642 25.531 1.00 30.87 315 ASP A C 1
ATOM 2349 O O . ASP A 1 308 ? -42.041 86.991 24.490 1.00 30.41 315 ASP A O 1
ATOM 2354 N N . TRP A 1 309 ? -41.031 87.684 26.378 1.00 32.11 316 TRP A N 1
ATOM 2355 C CA . TRP A 1 309 ? -39.802 86.898 26.180 1.00 32.32 316 TRP A CA 1
ATOM 2356 C C . TRP A 1 309 ? -39.167 87.215 24.820 1.00 33.02 316 TRP A C 1
ATOM 2357 O O . TRP A 1 309 ? -38.350 86.444 24.303 1.00 34.13 316 TRP A O 1
ATOM 2368 N N . ASN A 1 310 ? -39.534 88.346 24.236 1.00 31.68 317 ASN A N 1
ATOM 2369 C CA . ASN A 1 310 ? -39.255 88.540 22.809 1.00 33.12 317 ASN A CA 1
ATOM 2370 C C . ASN A 1 310 ? -37.919 89.208 22.517 1.00 35.14 317 ASN A C 1
ATOM 2371 O O . ASN A 1 310 ? -37.871 90.266 21.876 1.00 36.04 317 ASN A O 1
ATOM 2376 N N . LEU A 1 311 ? -36.843 88.537 22.928 1.00 35.49 318 LEU A N 1
ATOM 2377 C CA . LEU A 1 311 ? -35.469 88.949 22.637 1.00 36.17 318 LEU A CA 1
ATOM 2378 C C . LEU A 1 311 ? -35.118 88.843 21.156 1.00 37.74 318 LEU A C 1
ATOM 2379 O O . LEU A 1 311 ? -35.617 87.964 20.460 1.00 38.25 318 LEU A O 1
ATOM 2384 N N . ASP A 1 312 ? -34.221 89.707 20.696 1.00 37.83 319 ASP A N 1
ATOM 2385 C CA . ASP A 1 312 ? -33.622 89.540 19.385 1.00 40.60 319 ASP A CA 1
ATOM 2386 C C . ASP A 1 312 ? -32.112 89.515 19.559 1.00 43.35 319 ASP A C 1
ATOM 2387 O O . ASP A 1 312 ? -31.602 89.888 20.620 1.00 43.97 319 ASP A O 1
ATOM 2392 N N . GLY A 1 313 ? -31.411 89.061 18.523 1.00 44.15 320 GLY A N 1
ATOM 2393 C CA . GLY A 1 313 ? -29.964 88.990 18.523 1.00 46.14 320 GLY A CA 1
ATOM 2394 C C . GLY A 1 313 ? -29.361 87.854 19.336 1.00 47.94 320 GLY A C 1
ATOM 2395 O O . GLY A 1 313 ? -28.181 87.897 19.679 1.00 49.82 320 GLY A O 1
ATOM 2396 N N . VAL A 1 314 ? -30.137 86.804 19.584 1.00 47.17 321 VAL A N 1
ATOM 2397 C CA . VAL A 1 314 ? -29.623 85.637 20.292 1.00 48.16 321 VAL A CA 1
ATOM 2398 C C . VAL A 1 314 ? -29.702 84.409 19.397 1.00 48.88 321 VAL A C 1
ATOM 2399 O O . VAL A 1 314 ? -30.400 84.417 18.380 1.00 47.94 321 VAL A O 1
ATOM 2403 N N . ASP A 1 315 ? -28.985 83.356 19.779 1.00 50.31 322 ASP A N 1
ATOM 2404 C CA . ASP A 1 315 ? -28.842 82.178 18.929 1.00 52.05 322 ASP A CA 1
ATOM 2405 C C . ASP A 1 315 ? -29.725 80.998 19.348 1.00 49.83 322 ASP A C 1
ATOM 2406 O O . ASP A 1 315 ? -29.600 79.899 18.810 1.00 51.05 322 ASP A O 1
ATOM 2411 N N . PHE A 1 316 ? -30.622 81.237 20.302 1.00 46.67 323 PHE A N 1
ATOM 2412 C CA . PHE A 1 316 ? -31.572 80.227 20.754 1.00 45.11 323 PHE A CA 1
ATOM 2413 C C . PHE A 1 316 ? -32.991 80.744 20.565 1.00 42.56 323 PHE A C 1
ATOM 2414 O O . PHE A 1 316 ? -33.204 81.953 20.518 1.00 41.20 323 PHE A O 1
ATOM 2422 N N . VAL A 1 317 ? -33.961 79.842 20.457 1.00 42.95 324 VAL A N 1
ATOM 2423 C CA . VAL A 1 317 ? -35.368 80.242 20.370 1.00 41.72 324 VAL A CA 1
ATOM 2424 C C . VAL A 1 317 ? -35.884 80.700 21.740 1.00 41.32 324 VAL A C 1
ATOM 2425 O O . VAL A 1 317 ? -35.779 79.971 22.724 1.00 42.18 324 VAL A O 1
ATOM 2429 N N . THR A 1 318 ? -36.427 81.914 21.808 1.00 39.05 325 THR A N 1
ATOM 2430 C CA . THR A 1 318 ? -36.856 82.470 23.076 1.00 37.91 325 THR A CA 1
ATOM 2431 C C . THR A 1 318 ? -38.209 81.939 23.543 1.00 37.60 325 THR A C 1
ATOM 2432 O O . THR A 1 318 ? -39.078 81.592 22.731 1.00 37.61 325 THR A O 1
ATOM 2436 N N . GLY A 1 319 ? -38.379 81.913 24.864 1.00 36.24 326 GLY A N 1
ATOM 2437 C CA . GLY A 1 319 ? -39.620 81.493 25.477 1.00 36.32 326 GLY A CA 1
ATOM 2438 C C . GLY A 1 319 ? -39.365 81.127 26.931 1.00 38.01 326 GLY A C 1
ATOM 2439 O O . GLY A 1 319 ? -38.336 81.498 27.503 1.00 37.83 326 GLY A O 1
ATOM 2440 N N . VAL A 1 320 ? -40.296 80.392 27.528 1.00 38.71 327 VAL A N 1
ATOM 2441 C CA . VAL A 1 320 ? -40.105 79.904 28.890 1.00 38.97 327 VAL A CA 1
ATOM 2442 C C . VAL A 1 320 ? -39.139 78.724 28.852 1.00 41.12 327 VAL A C 1
ATOM 2443 O O . VAL A 1 320 ? -39.545 77.553 28.822 1.00 42.51 327 VAL A O 1
ATOM 2447 N N . ASN A 1 321 ? -37.849 79.049 28.817 1.00 41.80 328 ASN A N 1
ATOM 2448 C CA . ASN A 1 321 ? -36.786 78.047 28.773 1.00 44.80 328 ASN A CA 1
ATOM 2449 C C . ASN A 1 321 ? -35.520 78.605 29.427 1.00 46.91 328 ASN A C 1
ATOM 2450 O O . ASN A 1 321 ? -35.423 79.808 29.676 1.00 46.95 328 ASN A O 1
ATOM 2455 N N . ASN A 1 322 ? -34.562 77.732 29.713 1.00 49.31 329 ASN A N 1
ATOM 2456 C CA . ASN A 1 322 ? -33.339 78.132 30.407 1.00 50.92 329 ASN A CA 1
ATOM 2457 C C . ASN A 1 322 ? -32.464 79.189 29.701 1.00 50.65 329 ASN A C 1
ATOM 2458 O O . ASN A 1 322 ? -32.063 80.164 30.344 1.00 49.88 329 ASN A O 1
ATOM 2463 N N . PRO A 1 323 ? -32.160 79.013 28.394 1.00 51.16 330 PRO A N 1
ATOM 2464 C CA . PRO A 1 323 ? -31.300 80.042 27.794 1.00 51.39 330 PRO A CA 1
ATOM 2465 C C . PRO A 1 323 ? -31.924 81.443 27.802 1.00 49.56 330 PRO A C 1
ATOM 2466 O O . PRO A 1 323 ? -31.189 82.423 27.930 1.00 49.60 330 PRO A O 1
ATOM 2470 N N . THR A 1 324 ? -33.247 81.538 27.707 1.00 48.15 331 THR A N 1
ATOM 2471 C CA . THR A 1 324 ? -33.892 82.848 27.712 1.00 46.65 331 THR A CA 1
ATOM 2472 C C . THR A 1 324 ? -33.744 83.492 29.085 1.00 44.43 331 THR A C 1
ATOM 2473 O O . THR A 1 324 ? -33.366 84.652 29.181 1.00 43.34 331 THR A O 1
ATOM 2477 N N . TYR A 1 325 ? -33.991 82.739 30.154 1.00 44.63 332 TYR A N 1
ATOM 2478 C CA . TYR A 1 325 ? -33.909 83.328 31.493 1.00 41.88 332 TYR A CA 1
ATOM 2479 C C . TYR A 1 325 ? -32.473 83.675 31.863 1.00 42.65 332 TYR A C 1
ATOM 2480 O O . TYR A 1 325 ? -32.233 84.681 32.537 1.00 42.34 332 TYR A O 1
ATOM 2489 N N . LYS A 1 326 ? -31.524 82.878 31.387 1.00 44.89 333 LYS A N 1
ATOM 2490 C CA . LYS A 1 326 ? -30.108 83.200 31.561 1.00 48.16 333 LYS A CA 1
ATOM 2491 C C . LYS A 1 326 ? -29.751 84.553 30.931 1.00 47.10 333 LYS A C 1
ATOM 2492 O O . LYS A 1 326 ? -28.944 85.305 31.486 1.00 47.90 333 LYS A O 1
ATOM 2498 N N . ALA A 1 327 ? -30.366 84.866 29.791 1.00 45.23 334 ALA A N 1
ATOM 2499 C CA . ALA A 1 327 ? -30.168 86.157 29.127 1.00 44.21 334 ALA A CA 1
ATOM 2500 C C . ALA A 1 327 ? -30.733 87.319 29.951 1.00 43.20 334 ALA A C 1
ATOM 2501 O O . ALA A 1 327 ? -30.129 88.405 30.039 1.00 42.12 334 ALA A O 1
ATOM 2503 N N . TYR A 1 328 ? -31.915 87.109 30.522 1.00 42.61 335 TYR A N 1
ATOM 2504 C CA . TYR A 1 328 ? -32.481 88.119 31.396 1.00 42.91 335 TYR A CA 1
ATOM 2505 C C . TYR A 1 328 ? -31.600 88.297 32.619 1.00 43.02 335 TYR A C 1
ATOM 2506 O O . TYR A 1 328 ? -31.365 89.426 33.062 1.00 41.41 335 TYR A O 1
ATOM 2515 N N . ILE A 1 329 ? -31.068 87.185 33.126 1.00 45.34 336 ILE A N 1
ATOM 2516 C CA . ILE A 1 329 ? -30.201 87.214 34.302 1.00 46.33 336 ILE A CA 1
ATOM 2517 C C . ILE A 1 329 ? -28.909 87.967 34.009 1.00 47.13 336 ILE A C 1
ATOM 2518 O O . ILE A 1 329 ? -28.506 88.834 34.786 1.00 46.24 336 ILE A O 1
ATOM 2523 N N . ASP A 1 330 ? -28.285 87.655 32.875 1.00 48.65 337 ASP A N 1
ATOM 2524 C CA . ASP A 1 330 ? -27.096 88.375 32.418 1.00 50.46 337 ASP A CA 1
ATOM 2525 C C . ASP A 1 330 ? -27.352 89.861 32.319 1.00 49.67 337 ASP A C 1
ATOM 2526 O O . ASP A 1 330 ? -26.580 90.673 32.828 1.00 51.61 337 ASP A O 1
ATOM 2531 N N . PHE A 1 331 ? -28.449 90.216 31.666 1.00 46.26 338 PHE A N 1
ATOM 2532 C CA . PHE A 1 331 ? -28.776 91.616 31.503 1.00 43.58 338 PHE A CA 1
ATOM 2533 C C . PHE A 1 331 ? -29.005 92.302 32.846 1.00 42.33 338 PHE A C 1
ATOM 2534 O O . PHE A 1 331 ? -28.533 93.426 33.059 1.00 41.79 338 PHE A O 1
ATOM 2542 N N . ALA A 1 332 ? -29.741 91.641 33.741 1.00 41.33 339 ALA A N 1
ATOM 2543 C CA . ALA A 1 332 ? -29.992 92.224 35.053 1.00 40.91 339 ALA A CA 1
ATOM 2544 C C . ALA A 1 332 ? -28.661 92.483 35.729 1.00 42.43 339 ALA A C 1
ATOM 2545 O O . ALA A 1 332 ? -28.422 93.567 36.259 1.00 43.35 339 ALA A O 1
ATOM 2547 N N . SER A 1 333 ? -27.789 91.487 35.662 1.00 43.67 340 SER A N 1
ATOM 2548 C CA . SER A 1 333 ? -26.508 91.518 36.359 1.00 47.48 340 SER A CA 1
ATOM 2549 C C . SER A 1 333 ? -25.563 92.600 35.851 1.00 49.69 340 SER A C 1
ATOM 2550 O O . SER A 1 333 ? -24.950 93.321 36.642 1.00 51.51 340 SER A O 1
ATOM 2553 N N . ALA A 1 334 ? -25.446 92.704 34.532 1.00 49.75 341 ALA A N 1
ATOM 2554 C CA . ALA A 1 334 ? -24.556 93.672 33.907 1.00 51.75 341 ALA A CA 1
ATOM 2555 C C . ALA A 1 334 ? -24.949 95.101 34.261 1.00 51.50 341 ALA A C 1
ATOM 2556 O O . ALA A 1 334 ? -24.129 96.016 34.193 1.00 51.99 341 ALA A O 1
ATOM 2558 N N . ASN A 1 335 ? -26.213 95.293 34.621 1.00 50.74 342 ASN A N 1
ATOM 2559 C CA . ASN A 1 335 ? -26.715 96.626 34.915 1.00 50.83 342 ASN A CA 1
ATOM 2560 C C . ASN A 1 335 ? -27.080 96.846 36.369 1.00 50.97 342 ASN A C 1
ATOM 2561 O O . ASN A 1 335 ? -27.719 97.842 36.698 1.00 50.42 342 ASN A O 1
ATOM 2566 N N . GLY A 1 336 ? -26.711 95.903 37.231 1.00 51.65 343 GLY A N 1
ATOM 2567 C CA . GLY A 1 336 ? -26.919 96.051 38.658 1.00 51.46 343 GLY A CA 1
ATOM 2568 C C . GLY A 1 336 ? -28.362 95.899 39.087 1.00 49.84 343 GLY A C 1
ATOM 2569 O O . GLY A 1 336 ? -28.725 96.248 40.211 1.00 51.24 343 GLY A O 1
ATOM 2570 N N . ILE A 1 337 ? -29.181 95.353 38.201 1.00 45.71 344 ILE A N 1
ATOM 2571 C CA . ILE A 1 337 ? -30.582 95.119 38.503 1.00 41.76 344 ILE A CA 1
ATOM 2572 C C . ILE A 1 337 ? -30.688 93.889 39.413 1.00 41.94 344 ILE A C 1
ATOM 2573 O O . ILE A 1 337 ? -29.994 92.891 39.228 1.00 42.17 344 ILE A O 1
ATOM 2578 N N . GLU A 1 338 ? -31.530 93.988 40.427 1.00 41.97 345 GLU A N 1
ATOM 2579 C CA . GLU A 1 338 ? -31.504 93.020 41.521 1.00 42.90 345 GLU A CA 1
ATOM 2580 C C . GLU A 1 338 ? -32.169 91.672 41.227 1.00 42.73 345 GLU A C 1
ATOM 2581 O O . GLU A 1 338 ? -31.720 90.622 41.730 1.00 43.16 345 GLU A O 1
ATOM 2587 N N . TYR A 1 339 ? -33.233 91.692 40.431 1.00 40.33 346 TYR A N 1
ATOM 2588 C CA . TYR A 1 339 ? -34.084 90.512 40.337 1.00 40.60 346 TYR A CA 1
ATOM 2589 C C . TYR A 1 339 ? -34.470 90.111 38.937 1.00 40.81 346 TYR A C 1
ATOM 2590 O O . TYR A 1 339 ? -34.607 90.950 38.038 1.00 38.97 346 TYR A O 1
ATOM 2599 N N . VAL A 1 340 ? -34.724 88.817 38.798 1.00 41.92 347 VAL A N 1
ATOM 2600 C CA . VAL A 1 340 ? -35.447 88.296 37.658 1.00 41.00 347 VAL A CA 1
ATOM 2601 C C . VAL A 1 340 ? -36.662 87.505 38.137 1.00 40.26 347 VAL A C 1
ATOM 2602 O O . VAL A 1 340 ? -36.577 86.642 39.026 1.00 42.33 347 VAL A O 1
ATOM 2606 N N . ILE A 1 341 ? -37.805 87.842 37.569 1.00 37.59 348 ILE A N 1
ATOM 2607 C CA . ILE A 1 341 ? -39.024 87.099 37.794 1.00 36.78 348 ILE A CA 1
ATOM 2608 C C . ILE A 1 341 ? -39.170 86.001 36.751 1.00 37.83 348 ILE A C 1
ATOM 2609 O O . ILE A 1 341 ? -38.933 86.224 35.564 1.00 35.79 348 ILE A O 1
ATOM 2614 N N . LEU A 1 342 ? -39.516 84.801 37.199 1.00 39.60 349 LEU A N 1
ATOM 2615 C CA . LEU A 1 342 ? -40.064 83.814 36.280 1.00 39.38 349 LEU A CA 1
ATOM 2616 C C . LEU A 1 342 ? -41.576 83.971 36.397 1.00 36.77 349 LEU A C 1
ATOM 2617 O O . LEU A 1 342 ? -42.160 83.610 37.439 1.00 36.64 349 LEU A O 1
ATOM 2622 N N . ASP A 1 343 ? -42.191 84.601 35.390 1.00 33.96 350 ASP A N 1
ATOM 2623 C CA . ASP A 1 343 ? -43.623 84.902 35.446 1.00 32.82 350 ASP A CA 1
ATOM 2624 C C . ASP A 1 343 ? -44.432 83.661 35.072 1.00 33.91 350 ASP A C 1
ATOM 2625 O O . ASP A 1 343 ? -43.887 82.548 35.023 1.00 34.69 350 ASP A O 1
ATOM 2630 N N . GLU A 1 344 ? -45.728 83.835 34.820 1.00 33.77 351 GLU A N 1
ATOM 2631 C CA . GLU A 1 344 ? -46.580 82.677 34.524 1.00 35.45 351 GLU A CA 1
ATOM 2632 C C . GLU A 1 344 ? -46.078 81.879 33.325 1.00 36.34 351 GLU A C 1
ATOM 2633 O O . GLU A 1 344 ? -45.853 82.436 32.242 1.00 34.85 351 GLU A O 1
ATOM 2639 N N . GLY A 1 345 ? -45.901 80.572 33.526 1.00 36.93 352 GLY A N 1
ATOM 2640 C CA . GLY A 1 345 ? -45.423 79.713 32.467 1.00 36.36 352 GLY A CA 1
ATOM 2641 C C . GLY A 1 345 ? -44.453 78.645 32.924 1.00 37.36 352 GLY A C 1
ATOM 2642 O O . GLY A 1 345 ? -44.301 77.632 32.246 1.00 38.68 352 GLY A O 1
ATOM 2643 N N . TRP A 1 346 ? -43.774 78.876 34.053 1.00 36.51 353 TRP A N 1
ATOM 2644 C CA . TRP A 1 346 ? -42.746 77.951 34.507 1.00 39.09 353 TRP A CA 1
ATOM 2645 C C . TRP A 1 346 ? -43.330 76.686 35.146 1.00 40.82 353 TRP A C 1
ATOM 2646 O O . TRP A 1 346 ? -42.682 75.639 35.141 1.00 42.79 353 TRP A O 1
ATOM 2657 N N . ALA A 1 347 ? -44.540 76.776 35.695 1.00 39.74 354 ALA A N 1
ATOM 2658 C CA . ALA A 1 347 ? -45.170 75.600 36.309 1.00 41.61 354 ALA A CA 1
ATOM 2659 C C . ALA A 1 347 ? -46.135 74.973 35.310 1.00 43.13 354 ALA A C 1
ATOM 2660 O O . ALA A 1 347 ? -46.761 75.683 34.534 1.00 41.88 354 ALA A O 1
ATOM 2662 N N . VAL A 1 348 ? -46.242 73.647 35.327 1.00 44.93 355 VAL A N 1
ATOM 2663 C CA . VAL A 1 348 ? -47.049 72.947 34.331 1.00 46.22 355 VAL A CA 1
ATOM 2664 C C . VAL A 1 348 ? -48.485 73.475 34.356 1.00 45.59 355 VAL A C 1
ATOM 2665 O O . VAL A 1 348 ? -49.127 73.506 35.408 1.00 45.77 355 VAL A O 1
ATOM 2669 N N . ASN A 1 349 ? -48.973 73.917 33.199 1.00 44.52 356 ASN A N 1
ATOM 2670 C CA . ASN A 1 349 ? -50.256 74.614 33.135 1.00 44.68 356 ASN A CA 1
ATOM 2671 C C . ASN A 1 349 ? -51.431 73.723 33.515 1.00 45.45 356 ASN A C 1
ATOM 2672 O O . ASN A 1 349 ? -51.411 72.524 33.252 1.00 46.25 356 ASN A O 1
ATOM 2677 N N . LEU A 1 350 ? -52.427 74.337 34.160 1.00 45.58 357 LEU A N 1
ATOM 2678 C CA . LEU A 1 350 ? -53.679 73.702 34.599 1.00 47.80 357 LEU A CA 1
ATOM 2679 C C . LEU A 1 350 ? -53.549 72.750 35.803 1.00 50.54 357 LEU A C 1
ATOM 2680 O O . LEU A 1 350 ? -54.563 72.278 36.322 1.00 51.99 357 LEU A O 1
ATOM 2685 N N . GLN A 1 351 ? -52.328 72.476 36.261 1.00 50.74 358 GLN A N 1
ATOM 2686 C CA . GLN A 1 351 ? -52.137 71.579 37.411 1.00 51.88 358 GLN A CA 1
ATOM 2687 C C . GLN A 1 351 ? -52.315 72.312 38.740 1.00 49.59 358 GLN A C 1
ATOM 2688 O O . GLN A 1 351 ? -52.611 71.681 39.755 1.00 50.56 358 GLN A O 1
ATOM 2694 N N . ALA A 1 352 ? -52.144 73.637 38.720 1.00 47.06 359 ALA A N 1
ATOM 2695 C CA . ALA A 1 352 ? -52.150 74.460 39.931 1.00 46.16 359 ALA A CA 1
ATOM 2696 C C . ALA A 1 352 ? -51.230 73.863 40.985 1.00 48.20 359 ALA A C 1
ATOM 2697 O O . ALA A 1 352 ? -51.586 73.742 42.159 1.00 49.84 359 ALA A O 1
ATOM 2699 N N . ASP A 1 353 ? -50.043 73.478 40.539 1.00 49.76 360 ASP A N 1
ATOM 2700 C CA . ASP A 1 353 ? -49.098 72.738 41.355 1.00 50.01 360 ASP A CA 1
ATOM 2701 C C . ASP A 1 353 ? -47.715 73.320 41.137 1.00 47.83 360 ASP A C 1
ATOM 2702 O O . ASP A 1 353 ? -47.111 73.150 40.064 1.00 47.47 360 ASP A O 1
ATOM 2707 N N . LEU A 1 354 ? -47.207 73.985 42.165 1.00 45.68 361 LEU A N 1
ATOM 2708 C CA . LEU A 1 354 ? -45.940 74.683 42.069 1.00 42.77 361 LEU A CA 1
ATOM 2709 C C . LEU A 1 354 ? -44.747 73.727 42.144 1.00 45.37 361 LEU A C 1
ATOM 2710 O O . LEU A 1 354 ? -43.602 74.169 42.054 1.00 44.88 361 LEU A O 1
ATOM 2715 N N . MET A 1 355 ? -45.006 72.426 42.300 1.00 46.56 362 MET A N 1
ATOM 2716 C CA . MET A 1 355 ? -43.932 71.439 42.328 1.00 48.39 362 MET A CA 1
ATOM 2717 C C . MET A 1 355 ? -43.775 70.771 40.959 1.00 48.94 362 MET A C 1
ATOM 2718 O O . MET A 1 355 ? -42.871 69.953 40.755 1.00 50.46 362 MET A O 1
ATOM 2723 N N . GLN A 1 356 ? -44.652 71.118 40.022 1.00 48.29 363 GLN A N 1
ATOM 2724 C CA . GLN A 1 356 ? -44.550 70.565 38.666 1.00 49.73 363 GLN A CA 1
ATOM 2725 C C . GLN A 1 356 ? -43.938 71.589 37.712 1.00 47.61 363 GLN A C 1
ATOM 2726 O O . GLN A 1 356 ? -44.615 72.508 37.261 1.00 44.79 363 GLN A O 1
ATOM 2732 N N . VAL A 1 357 ? -42.645 71.435 37.444 1.00 46.94 364 VAL A N 1
ATOM 2733 C CA . VAL A 1 357 ? -41.920 72.384 36.610 1.00 49.17 364 VAL A CA 1
ATOM 2734 C C . VAL A 1 357 ? -41.918 71.895 35.163 1.00 49.76 364 VAL A C 1
ATOM 2735 O O . VAL A 1 357 ? -41.655 70.722 34.903 1.00 47.90 364 VAL A O 1
ATOM 2739 N N . VAL A 1 358 ? -42.206 72.806 34.229 1.00 44.46 365 VAL A N 1
ATOM 2740 C CA . VAL A 1 358 ? -42.219 72.445 32.813 1.00 44.95 365 VAL A CA 1
ATOM 2741 C C . VAL A 1 358 ? -40.832 71.964 32.426 1.00 48.67 365 VAL A C 1
ATOM 2742 O O . VAL A 1 358 ? -39.831 72.422 32.984 1.00 45.87 365 VAL A O 1
ATOM 2746 N N . LYS A 1 359 ? -40.789 71.044 31.469 1.00 49.98 366 LYS A N 1
ATOM 2747 C CA . LYS A 1 359 ? -39.557 70.375 31.061 1.00 52.88 366 LYS A CA 1
ATOM 2748 C C . LYS A 1 359 ? -38.460 71.307 30.536 1.00 51.44 366 LYS A C 1
ATOM 2749 O O . LYS A 1 359 ? -37.280 70.958 30.577 1.00 52.48 366 LYS A O 1
ATOM 2755 N N . GLU A 1 360 ? -38.840 72.470 30.018 1.00 48.96 367 GLU A N 1
ATOM 2756 C CA . GLU A 1 360 ? -37.857 73.384 29.447 1.00 48.46 367 GLU A CA 1
ATOM 2757 C C . GLU A 1 360 ? -37.141 74.239 30.497 1.00 49.01 367 GLU A C 1
ATOM 2758 O O . GLU A 1 360 ? -36.275 75.042 30.151 1.00 48.77 367 GLU A O 1
ATOM 2764 N N . ILE A 1 361 ? -37.503 74.056 31.769 1.00 49.76 368 ILE A N 1
ATOM 2765 C CA . ILE A 1 361 ? -36.970 74.855 32.878 1.00 50.36 368 ILE A CA 1
ATOM 2766 C C . ILE A 1 361 ? -36.316 74.013 33.986 1.00 53.65 368 ILE A C 1
ATOM 2767 O O . ILE A 1 361 ? -36.858 72.983 34.384 1.00 54.67 368 ILE A O 1
ATOM 2772 N N . ASP A 1 362 ? -35.165 74.470 34.484 1.00 54.92 369 ASP A N 1
ATOM 2773 C CA . ASP A 1 362 ? -34.513 73.895 35.668 1.00 56.26 369 ASP A CA 1
ATOM 2774 C C . ASP A 1 362 ? -34.311 74.986 36.712 1.00 54.43 369 ASP A C 1
ATOM 2775 O O . ASP A 1 362 ? -33.356 75.763 36.622 1.00 54.32 369 ASP A O 1
ATOM 2780 N N . LEU A 1 363 ? -35.211 75.052 37.692 1.00 52.67 370 LEU A N 1
ATOM 2781 C CA . LEU A 1 363 ? -35.172 76.121 38.688 1.00 51.37 370 LEU A CA 1
ATOM 2782 C C . LEU A 1 363 ? -33.830 76.150 39.390 1.00 53.97 370 LEU A C 1
ATOM 2783 O O . LEU A 1 363 ? -33.243 77.218 39.562 1.00 53.80 370 LEU A O 1
ATOM 2788 N N . LYS A 1 364 ? -33.343 74.966 39.761 1.00 55.93 371 LYS A N 1
ATOM 2789 C CA . LYS A 1 364 ? -32.083 74.835 40.469 1.00 56.95 371 LYS A CA 1
ATOM 2790 C C . LYS A 1 364 ? -30.941 75.427 39.652 1.00 56.97 371 LYS A C 1
ATOM 2791 O O . LYS A 1 364 ? -30.148 76.209 40.178 1.00 56.26 371 LYS A O 1
ATOM 2797 N N . GLU A 1 365 ? -30.860 75.056 38.372 1.00 58.05 372 GLU A N 1
ATOM 2798 C CA . GLU A 1 365 ? -29.864 75.641 37.477 1.00 57.99 372 GLU A CA 1
ATOM 2799 C C . GLU A 1 365 ? -30.020 77.152 37.471 1.00 55.32 372 GLU A C 1
ATOM 2800 O O . GLU A 1 365 ? -29.046 77.878 37.634 1.00 56.58 372 GLU A O 1
ATOM 2806 N N . LEU A 1 366 ? -31.253 77.626 37.327 1.00 52.52 373 LEU A N 1
ATOM 2807 C CA . LEU A 1 366 ? -31.495 79.061 37.224 1.00 52.01 373 LEU A CA 1
ATOM 2808 C C . LEU A 1 366 ? -31.217 79.842 38.505 1.00 51.81 373 LEU A C 1
ATOM 2809 O O . LEU A 1 366 ? -30.617 80.919 38.465 1.00 51.89 373 LEU A O 1
ATOM 2814 N N . VAL A 1 367 ? -31.657 79.313 39.641 1.00 51.18 374 VAL A N 1
ATOM 2815 C CA . VAL A 1 367 ? -31.459 80.024 40.888 1.00 49.06 374 VAL A CA 1
ATOM 2816 C C . VAL A 1 367 ? -29.967 80.099 41.161 1.00 49.41 374 VAL A C 1
ATOM 2817 O O . VAL A 1 367 ? -29.444 81.169 41.475 1.00 49.36 374 VAL A O 1
ATOM 2821 N N . ASP A 1 368 ? -29.275 78.981 40.975 1.00 50.29 375 ASP A N 1
ATOM 2822 C CA . ASP A 1 368 ? -27.839 78.949 41.217 1.00 53.46 375 ASP A CA 1
ATOM 2823 C C . ASP A 1 368 ? -27.095 79.861 40.224 1.00 53.71 375 ASP A C 1
ATOM 2824 O O . ASP A 1 368 ? -26.218 80.635 40.621 1.00 51.63 375 ASP A O 1
ATOM 2829 N N . TYR A 1 369 ? -27.457 79.796 38.944 1.00 52.85 376 TYR A N 1
ATOM 2830 C CA . TYR A 1 369 ? -26.838 80.672 37.947 1.00 52.84 376 TYR A CA 1
ATOM 2831 C C . TYR A 1 369 ? -27.056 82.135 38.305 1.00 51.76 376 TYR A C 1
ATOM 2832 O O . TYR A 1 369 ? -26.121 82.937 38.271 1.00 53.44 376 TYR A O 1
ATOM 2841 N N . ALA A 1 370 ? -28.293 82.477 38.647 1.00 49.28 377 ALA A N 1
ATOM 2842 C CA . ALA A 1 370 ? -28.618 83.837 39.059 1.00 48.90 377 ALA A CA 1
ATOM 2843 C C . ALA A 1 370 ? -27.797 84.257 40.275 1.00 50.42 377 ALA A C 1
ATOM 2844 O O . ALA A 1 370 ? -27.327 85.394 40.345 1.00 50.67 377 ALA A O 1
ATOM 2846 N N . ALA A 1 371 ? -27.624 83.336 41.224 1.00 51.36 378 ALA A N 1
ATOM 2847 C CA . ALA A 1 371 ? -26.848 83.618 42.427 1.00 49.09 378 ALA A CA 1
ATOM 2848 C C . ALA A 1 371 ? -25.397 83.942 42.079 1.00 58.02 378 ALA A C 1
ATOM 2849 O O . ALA A 1 371 ? -24.831 84.911 42.580 1.00 51.66 378 ALA A O 1
ATOM 2851 N N . SER A 1 372 ? -24.804 83.143 41.198 1.00 59.06 379 SER A N 1
ATOM 2852 C CA . SER A 1 372 ? -23.433 83.388 40.756 1.00 62.00 379 SER A CA 1
ATOM 2853 C C . SER A 1 372 ? -23.287 84.708 39.975 1.00 62.80 379 SER A C 1
ATOM 2854 O O . SER A 1 372 ? -22.171 85.128 39.664 1.00 64.71 379 SER A O 1
ATOM 2857 N N . LYS A 1 373 ? -24.407 85.349 39.651 1.00 61.23 380 LYS A N 1
ATOM 2858 C CA . LYS A 1 373 ? -24.384 86.618 38.927 1.00 61.29 380 LYS A CA 1
ATOM 2859 C C . LYS A 1 373 ? -24.930 87.793 39.749 1.00 59.75 380 LYS A C 1
ATOM 2860 O O . LYS A 1 373 ? -25.190 88.864 39.197 1.00 59.50 380 LYS A O 1
ATOM 2866 N N . ASN A 1 374 ? -25.088 87.591 41.059 1.00 59.67 381 ASN A N 1
ATOM 2867 C CA . ASN A 1 374 ? -25.664 88.594 41.967 1.00 58.72 381 ASN A CA 1
ATOM 2868 C C . ASN A 1 374 ? -27.101 88.988 41.620 1.00 54.39 381 ASN A C 1
ATOM 2869 O O . ASN A 1 374 ? -27.486 90.139 41.779 1.00 52.20 381 ASN A O 1
ATOM 2874 N N . VAL A 1 375 ? -27.898 88.012 41.197 1.00 53.34 382 VAL A N 1
ATOM 2875 C CA . VAL A 1 375 ? -29.294 88.232 40.828 1.00 50.38 382 VAL A CA 1
ATOM 2876 C C . VAL A 1 375 ? -30.209 87.294 41.618 1.00 49.26 382 VAL A C 1
ATOM 2877 O O . VAL A 1 375 ? -29.924 86.110 41.742 1.00 50.32 382 VAL A O 1
ATOM 2881 N N . GLY A 1 376 ? -31.295 87.824 42.169 1.00 47.01 383 GLY A N 1
ATOM 2882 C CA . GLY A 1 376 ? -32.258 86.997 42.874 1.00 45.43 383 GLY A CA 1
ATOM 2883 C C . GLY A 1 376 ? -33.394 86.546 41.974 1.00 43.06 383 GLY A C 1
ATOM 2884 O O . GLY A 1 376 ? -33.772 87.240 41.011 1.00 42.76 383 GLY A O 1
ATOM 2885 N N . ILE A 1 377 ? -33.947 85.377 42.273 1.00 40.86 384 ILE A N 1
ATOM 2886 C CA . ILE A 1 377 ? -35.055 84.861 41.484 1.00 37.23 384 ILE A CA 1
ATOM 2887 C C . ILE A 1 377 ? -36.351 84.990 42.257 1.00 41.18 384 ILE A C 1
ATOM 2888 O O . ILE A 1 377 ? -36.420 84.670 43.449 1.00 42.91 384 ILE A O 1
ATOM 2893 N N . ILE A 1 378 ? -37.364 85.504 41.576 1.00 38.62 385 ILE A N 1
ATOM 2894 C CA . ILE A 1 378 ? -38.706 85.639 42.115 1.00 36.52 385 ILE A CA 1
ATOM 2895 C C . ILE A 1 378 ? -39.624 84.733 41.316 1.00 35.87 385 ILE A C 1
ATOM 2896 O O . ILE A 1 378 ? -39.679 84.818 40.079 1.00 35.29 385 ILE A O 1
ATOM 2901 N N . LEU A 1 379 ? -40.365 83.878 42.002 1.00 35.34 386 LEU A N 1
ATOM 2902 C CA . LEU A 1 379 ? -41.237 82.949 41.299 1.00 35.87 386 LEU A CA 1
ATOM 2903 C C . LEU A 1 379 ? -42.675 83.445 41.330 1.00 35.37 386 LEU A C 1
ATOM 2904 O O . LEU A 1 379 ? -43.196 83.818 42.386 1.00 36.09 386 LEU A O 1
ATOM 2909 N N . TRP A 1 380 ? -43.307 83.405 40.164 1.00 34.89 387 TRP A N 1
ATOM 2910 C CA . TRP A 1 380 ? -44.717 83.720 39.995 1.00 33.55 387 TRP A CA 1
ATOM 2911 C C . TRP A 1 380 ? -45.567 82.504 40.324 1.00 33.66 387 TRP A C 1
ATOM 2912 O O . TRP A 1 380 ? -45.218 81.394 39.951 1.00 34.00 387 TRP A O 1
ATOM 2923 N N . ALA A 1 381 ? -46.702 82.735 40.978 1.00 33.46 388 ALA A N 1
ATOM 2924 C CA . ALA A 1 381 ? -47.624 81.671 41.339 1.00 34.19 388 ALA A CA 1
ATOM 2925 C C . ALA A 1 381 ? -49.062 82.163 41.285 1.00 33.43 388 ALA A C 1
ATOM 2926 O O . ALA A 1 381 ? -49.356 83.265 41.717 1.00 33.48 388 ALA A O 1
ATOM 2928 N N . GLY A 1 382 ? -49.959 81.347 40.756 1.00 34.22 389 GLY A N 1
ATOM 2929 C CA . GLY A 1 382 ? -51.375 81.660 40.814 1.00 33.91 389 GLY A CA 1
ATOM 2930 C C . GLY A 1 382 ? -51.886 81.403 42.217 1.00 34.69 389 GLY A C 1
ATOM 2931 O O . GLY A 1 382 ? -51.340 80.539 42.920 1.00 35.64 389 GLY A O 1
ATOM 2932 N N . TYR A 1 383 ? -52.939 82.117 42.615 1.00 33.86 390 TYR A N 1
ATOM 2933 C CA . TYR A 1 383 ? -53.464 82.043 43.987 1.00 34.19 390 TYR A CA 1
ATOM 2934 C C . TYR A 1 383 ? -53.565 80.634 44.548 1.00 37.01 390 TYR A C 1
ATOM 2935 O O . TYR A 1 383 ? -52.933 80.299 45.560 1.00 38.50 390 TYR A O 1
ATOM 2944 N N . HIS A 1 384 ? -54.349 79.797 43.884 1.00 38.59 391 HIS A N 1
ATOM 2945 C CA . HIS A 1 384 ? -54.656 78.483 44.433 1.00 41.06 391 HIS A CA 1
ATOM 2946 C C . HIS A 1 384 ? -53.420 77.595 44.528 1.00 41.70 391 HIS A C 1
ATOM 2947 O O . HIS A 1 384 ? -53.293 76.812 45.460 1.00 43.85 391 HIS A O 1
ATOM 2954 N N . ALA A 1 385 ? -52.509 77.720 43.572 1.00 40.65 392 ALA A N 1
ATOM 2955 C CA . ALA A 1 385 ? -51.298 76.910 43.592 1.00 41.77 392 ALA A CA 1
ATOM 2956 C C . ALA A 1 385 ? -50.430 77.320 44.767 1.00 41.97 392 ALA A C 1
ATOM 2957 O O . ALA A 1 385 ? -49.704 76.501 45.334 1.00 42.97 392 ALA A O 1
ATOM 2959 N N . PHE A 1 386 ? -50.505 78.595 45.127 1.00 38.57 393 PHE A N 1
ATOM 2960 C CA . PHE A 1 386 ? -49.721 79.096 46.231 1.00 38.39 393 PHE A CA 1
ATOM 2961 C C . PHE A 1 386 ? -50.402 78.766 47.558 1.00 39.70 393 PHE A C 1
ATOM 2962 O O . PHE A 1 386 ? -49.765 78.229 48.463 1.00 41.00 393 PHE A O 1
ATOM 2970 N N . GLU A 1 387 ? -51.704 79.027 47.649 1.00 40.48 394 GLU A N 1
ATOM 2971 C CA . GLU A 1 387 ? -52.420 78.881 48.915 1.00 43.01 394 GLU A CA 1
ATOM 2972 C C . GLU A 1 387 ? -52.498 77.425 49.377 1.00 45.67 394 GLU A C 1
ATOM 2973 O O . GLU A 1 387 ? -52.455 77.155 50.584 1.00 46.00 394 GLU A O 1
ATOM 2979 N N . ARG A 1 388 ? -52.604 76.491 48.432 1.00 46.82 395 ARG A N 1
ATOM 2980 C CA . ARG A 1 388 ? -53.002 75.125 48.788 1.00 50.19 395 ARG A CA 1
ATOM 2981 C C . ARG A 1 388 ? -51.994 74.373 49.659 1.00 52.57 395 ARG A C 1
ATOM 2982 O O . ARG A 1 388 ? -52.381 73.522 50.476 1.00 54.66 395 ARG A O 1
ATOM 2990 N N . ASP A 1 389 ? -50.710 74.684 49.505 1.00 52.06 396 ASP A N 1
ATOM 2991 C CA . ASP A 1 389 ? -49.671 73.994 50.272 1.00 54.32 396 ASP A CA 1
ATOM 2992 C C . ASP A 1 389 ? -48.622 75.039 50.618 1.00 51.50 396 ASP A C 1
ATOM 2993 O O . ASP A 1 389 ? -47.422 74.833 50.422 1.00 50.75 396 ASP A O 1
ATOM 2998 N N . MET A 1 390 ? -49.111 76.172 51.116 1.00 50.01 397 MET A N 1
ATOM 2999 C CA . MET A 1 390 ? -48.343 77.408 51.224 1.00 47.91 397 MET A CA 1
ATOM 3000 C C . MET A 1 390 ? -47.024 77.241 51.955 1.00 48.90 397 MET A C 1
ATOM 3001 O O . MET A 1 390 ? -45.965 77.544 51.389 1.00 48.10 397 MET A O 1
ATOM 3006 N N . GLU A 1 391 ? -47.100 76.743 53.197 1.00 50.14 398 GLU A N 1
ATOM 3007 C CA . GLU A 1 391 ? -45.929 76.621 54.057 1.00 51.39 398 GLU A CA 1
ATOM 3008 C C . GLU A 1 391 ? -44.879 75.718 53.429 1.00 52.58 398 GLU A C 1
ATOM 3009 O O . GLU A 1 391 ? -43.706 76.073 53.357 1.00 51.87 398 GLU A O 1
ATOM 3015 N N . ASN A 1 392 ? -45.299 74.562 52.941 1.00 54.78 399 ASN A N 1
ATOM 3016 C CA . ASN A 1 392 ? -44.350 73.643 52.329 1.00 57.43 399 ASN A CA 1
ATOM 3017 C C . ASN A 1 392 ? -43.683 74.224 51.085 1.00 54.71 399 ASN A C 1
ATOM 3018 O O . ASN A 1 392 ? -42.488 74.024 50.878 1.00 55.29 399 ASN A O 1
ATOM 3023 N N . VAL A 1 393 ? -44.464 74.930 50.264 1.00 51.86 400 VAL A N 1
ATOM 3024 C CA . VAL A 1 393 ? -43.960 75.609 49.073 1.00 49.76 400 VAL A CA 1
ATOM 3025 C C . VAL A 1 393 ? -42.921 76.676 49.420 1.00 48.62 400 VAL A C 1
ATOM 3026 O O . VAL A 1 393 ? -41.848 76.743 48.811 1.00 48.33 400 VAL A O 1
ATOM 3030 N N . CYS A 1 394 ? -43.243 77.504 50.406 1.00 48.48 401 CYS A N 1
ATOM 3031 C CA . CYS A 1 394 ? -42.339 78.555 50.840 1.00 48.24 401 CYS A CA 1
ATOM 3032 C C . CYS A 1 394 ? -41.035 77.973 51.386 1.00 50.34 401 CYS A C 1
ATOM 3033 O O . CYS A 1 394 ? -39.954 78.420 51.025 1.00 49.08 401 CYS A O 1
ATOM 3036 N N . ARG A 1 395 ? -41.138 76.970 52.252 1.00 53.99 402 ARG A N 1
ATOM 3037 C CA . ARG A 1 395 ? -39.948 76.295 52.775 1.00 56.53 402 ARG A CA 1
ATOM 3038 C C . ARG A 1 395 ? -39.085 75.738 51.640 1.00 55.21 402 ARG A C 1
ATOM 3039 O O . ARG A 1 395 ? -37.880 75.991 51.581 1.00 55.32 402 ARG A O 1
ATOM 3047 N N . HIS A 1 396 ? -39.713 74.973 50.751 1.00 54.08 403 HIS A N 1
ATOM 3048 C CA . HIS A 1 396 ? -38.996 74.269 49.687 1.00 54.20 403 HIS A CA 1
ATOM 3049 C C . HIS A 1 396 ? -38.232 75.234 48.796 1.00 51.37 403 HIS A C 1
ATOM 3050 O O . HIS A 1 396 ? -37.070 75.007 48.472 1.00 52.16 403 HIS A O 1
ATOM 3057 N N . TYR A 1 397 ? -38.885 76.315 48.398 1.00 48.63 404 TYR A N 1
ATOM 3058 C CA . TYR A 1 397 ? -38.231 77.237 47.484 1.00 47.85 404 TYR A CA 1
ATOM 3059 C C . TYR A 1 397 ? -37.273 78.190 48.198 1.00 48.83 404 TYR A C 1
ATOM 3060 O O . TYR A 1 397 ? -36.225 78.530 47.654 1.00 48.56 404 TYR A O 1
ATOM 3069 N N . ALA A 1 398 ? -37.585 78.566 49.435 1.00 50.05 405 ALA A N 1
ATOM 3070 C CA . ALA A 1 398 ? -36.654 79.385 50.200 1.00 51.47 405 ALA A CA 1
ATOM 3071 C C . ALA A 1 398 ? -35.348 78.635 50.382 1.00 54.75 405 ALA A C 1
ATOM 3072 O O . ALA A 1 398 ? -34.271 79.220 50.322 1.00 55.81 405 ALA A O 1
ATOM 3074 N N . GLU A 1 399 ? -35.457 77.327 50.575 1.00 56.95 406 GLU A N 1
ATOM 3075 C CA . GLU A 1 399 ? -34.295 76.487 50.779 1.00 60.16 406 GLU A CA 1
ATOM 3076 C C . GLU A 1 399 ? -33.460 76.396 49.506 1.00 58.55 406 GLU A C 1
ATOM 3077 O O . GLU A 1 399 ? -32.230 76.431 49.554 1.00 59.37 406 GLU A O 1
ATOM 3083 N N . MET A 1 400 ? -34.141 76.329 48.368 1.00 56.78 407 MET A N 1
ATOM 3084 C CA . MET A 1 400 ? -33.490 76.293 47.063 1.00 57.03 407 MET A CA 1
ATOM 3085 C C . MET A 1 400 ? -32.763 77.611 46.792 1.00 55.83 407 MET A C 1
ATOM 3086 O O . MET A 1 400 ? -31.870 77.675 45.936 1.00 57.01 407 MET A O 1
ATOM 3091 N N . GLY A 1 401 ? -33.170 78.667 47.496 1.00 54.64 408 GLY A N 1
ATOM 3092 C CA . GLY A 1 401 ? -32.511 79.959 47.388 1.00 53.68 408 GLY A CA 1
ATOM 3093 C C . GLY A 1 401 ? -33.310 81.054 46.699 1.00 51.13 408 GLY A C 1
ATOM 3094 O O . GLY A 1 401 ? -32.805 82.157 46.493 1.00 50.50 408 GLY A O 1
ATOM 3095 N N . VAL A 1 402 ? -34.552 80.744 46.344 1.00 49.74 409 VAL A N 1
ATOM 3096 C CA . VAL A 1 402 ? -35.504 81.719 45.808 1.00 47.70 409 VAL A CA 1
ATOM 3097 C C . VAL A 1 402 ? -35.710 82.883 46.789 1.00 45.86 409 VAL A C 1
ATOM 3098 O O . VAL A 1 402 ? -35.752 82.671 47.991 1.00 45.58 409 VAL A O 1
ATOM 3102 N N . LYS A 1 403 ? -35.821 84.108 46.282 1.00 44.37 410 LYS A N 1
ATOM 3103 C CA . LYS A 1 403 ? -35.893 85.282 47.157 1.00 43.78 410 LYS A CA 1
ATOM 3104 C C . LYS A 1 403 ? -37.311 85.773 47.439 1.00 42.81 410 LYS A C 1
ATOM 3105 O O . LYS A 1 403 ? -37.517 86.626 48.306 1.00 43.77 410 LYS A O 1
ATOM 3111 N N . GLY A 1 404 ? -38.291 85.268 46.708 1.00 41.77 411 GLY A N 1
ATOM 3112 C CA . GLY A 1 404 ? -39.650 85.737 46.905 1.00 39.93 411 GLY A CA 1
ATOM 3113 C C . GLY A 1 404 ? -40.642 85.244 45.867 1.00 39.01 411 GLY A C 1
ATOM 3114 O O . GLY A 1 404 ? -40.291 84.500 44.948 1.00 39.09 411 GLY A O 1
ATOM 3115 N N . PHE A 1 405 ? -41.887 85.680 46.023 1.00 37.93 412 PHE A N 1
ATOM 3116 C CA . PHE A 1 405 ? -42.977 85.273 45.154 1.00 37.18 412 PHE A CA 1
ATOM 3117 C C . PHE A 1 405 ? -43.796 86.450 44.674 1.00 35.71 412 PHE A C 1
ATOM 3118 O O . PHE A 1 405 ? -43.991 87.418 45.398 1.00 35.08 412 PHE A O 1
ATOM 3126 N N . LYS A 1 406 ? -44.275 86.338 43.441 1.00 35.68 413 LYS A N 1
ATOM 3127 C CA . LYS A 1 406 ? -45.324 87.197 42.938 1.00 33.94 413 LYS A CA 1
ATOM 3128 C C . LYS A 1 406 ? -46.585 86.353 42.822 1.00 35.44 413 LYS A C 1
ATOM 3129 O O . LYS A 1 406 ? -46.627 85.389 42.069 1.00 37.23 413 LYS A O 1
ATOM 3135 N N . VAL A 1 407 ? -47.597 86.695 43.606 1.00 35.23 414 VAL A N 1
ATOM 3136 C CA . VAL A 1 407 ? -48.795 85.864 43.715 1.00 34.92 414 VAL A CA 1
ATOM 3137 C C . VAL A 1 407 ? -49.981 86.588 43.111 1.00 32.99 414 VAL A C 1
ATOM 3138 O O . VAL A 1 407 ? -50.241 87.729 43.448 1.00 32.40 414 VAL A O 1
ATOM 3142 N N . GLY A 1 408 ? -50.691 85.943 42.195 1.00 34.21 415 GLY A N 1
ATOM 3143 C CA . GLY A 1 408 ? -51.685 86.657 41.420 1.00 33.87 415 GLY A CA 1
ATOM 3144 C C . GLY A 1 408 ? -53.014 85.950 41.270 1.00 35.01 415 GLY A C 1
ATOM 3145 O O . GLY A 1 408 ? -53.177 84.793 41.687 1.00 35.28 415 GLY A O 1
ATOM 3146 N N . PHE A 1 409 ? -53.959 86.675 40.670 1.00 34.24 416 PHE A N 1
ATOM 3147 C CA . PHE A 1 409 ? -55.278 86.160 40.308 1.00 34.37 416 PHE A CA 1
ATOM 3148 C C . PHE A 1 409 ? -56.180 85.799 41.493 1.00 34.72 416 PHE A C 1
ATOM 3149 O O . PHE A 1 409 ? -57.085 84.985 41.338 1.00 35.24 416 PHE A O 1
ATOM 3157 N N . MET A 1 410 ? -55.966 86.441 42.647 1.00 34.83 417 MET A N 1
ATOM 3158 C CA . MET A 1 410 ? -56.891 86.312 43.770 1.00 35.08 417 MET A CA 1
ATOM 3159 C C . MET A 1 410 ? -58.267 86.838 43.355 1.00 33.80 417 MET A C 1
ATOM 3160 O O . MET A 1 410 ? -59.280 86.168 43.557 1.00 34.59 417 MET A O 1
ATOM 3165 N N . ASP A 1 411 ? -58.287 88.029 42.761 1.00 32.57 418 ASP A N 1
ATOM 3166 C CA . ASP A 1 411 ? -59.510 88.665 42.251 1.00 33.37 418 ASP A CA 1
ATOM 3167 C C . ASP A 1 411 ? -60.697 88.634 43.222 1.00 35.25 418 ASP A C 1
ATOM 3168 O O . ASP A 1 411 ? -61.844 88.458 42.805 1.00 37.40 418 ASP A O 1
ATOM 3173 N N . ARG A 1 412 ? -60.418 88.839 44.511 1.00 34.12 419 ARG A N 1
ATOM 3174 C CA . ARG A 1 412 ? -61.421 88.770 45.570 1.00 34.80 419 ARG A CA 1
ATOM 3175 C C . ARG A 1 412 ? -61.005 89.697 46.716 1.00 35.60 419 ARG A C 1
ATOM 3176 O O . ARG A 1 412 ? -59.809 89.944 46.906 1.00 36.27 419 ARG A O 1
ATOM 3184 N N . ASP A 1 413 ? -61.970 90.233 47.462 1.00 34.66 420 ASP A N 1
ATOM 3185 C CA . ASP A 1 413 ? -61.624 90.950 48.682 1.00 33.78 420 ASP A CA 1
ATOM 3186 C C . ASP A 1 413 ? -62.674 90.702 49.775 1.00 34.67 420 ASP A C 1
ATOM 3187 O O . ASP A 1 413 ? -62.917 91.542 50.644 1.00 34.64 420 ASP A O 1
ATOM 3192 N N . ASP A 1 414 ? -63.279 89.523 49.734 1.00 35.92 421 ASP A N 1
ATOM 3193 C CA . ASP A 1 414 ? -64.060 89.052 50.859 1.00 36.29 421 ASP A CA 1
ATOM 3194 C C . ASP A 1 414 ? -63.090 88.770 52.011 1.00 36.87 421 ASP A C 1
ATOM 3195 O O . ASP A 1 414 ? -61.863 88.796 51.813 1.00 35.31 421 A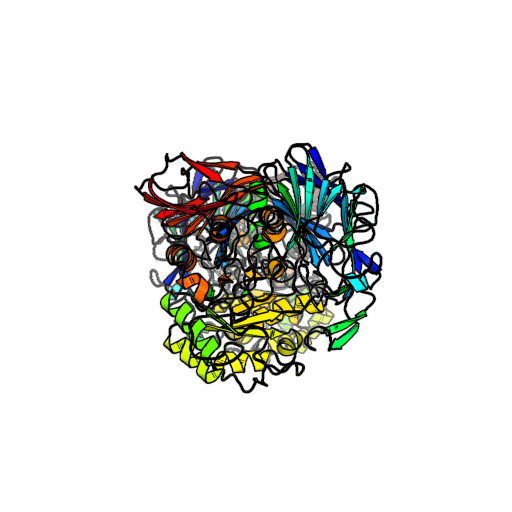SP A O 1
ATOM 3200 N N . GLN A 1 415 ? -63.634 88.508 53.204 1.00 38.19 422 GLN A N 1
ATOM 3201 C CA . GLN A 1 415 ? -62.826 88.331 54.411 1.00 39.40 422 GLN A CA 1
ATOM 3202 C C . GLN A 1 415 ? -61.786 87.228 54.258 1.00 40.32 422 GLN A C 1
ATOM 3203 O O . GLN A 1 415 ? -60.645 87.369 54.709 1.00 40.17 422 GLN A O 1
ATOM 3209 N N . GLU A 1 416 ? -62.169 86.143 53.600 1.00 41.23 423 GLU A N 1
ATOM 3210 C CA . GLU A 1 416 ? -61.258 85.023 53.434 1.00 43.37 423 GLU A CA 1
ATOM 3211 C C . GLU A 1 416 ? -60.026 85.437 52.634 1.00 40.42 423 GLU A C 1
ATOM 3212 O O . GLU A 1 416 ? -58.908 85.059 52.991 1.00 39.89 423 GLU A O 1
ATOM 3218 N N . MET A 1 417 ? -60.205 86.271 51.609 1.00 38.16 424 MET A N 1
ATOM 3219 C CA . MET A 1 417 ? -59.063 86.675 50.789 1.00 35.84 424 MET A CA 1
ATOM 3220 C C . MET A 1 417 ? -58.203 87.754 51.458 1.00 35.77 424 MET A C 1
ATOM 3221 O O . MET A 1 417 ? -56.988 87.761 51.287 1.00 35.12 424 MET A O 1
ATOM 3226 N N . THR A 1 418 ? -58.803 88.674 52.210 1.00 36.99 425 THR A N 1
ATOM 3227 C CA . THR A 1 418 ? -57.975 89.664 52.918 1.00 36.86 425 THR A CA 1
ATOM 3228 C C . THR A 1 418 ? -57.245 88.986 54.085 1.00 37.08 425 THR A C 1
ATOM 3229 O O . THR A 1 418 ? -56.145 89.378 54.458 1.00 36.23 425 THR A O 1
ATOM 3233 N N . ALA A 1 419 ? -57.837 87.940 54.639 1.00 38.54 426 ALA A N 1
ATOM 3234 C CA . ALA A 1 419 ? -57.118 87.163 55.647 1.00 38.58 426 ALA A CA 1
ATOM 3235 C C . ALA A 1 419 ? -55.930 86.481 54.957 1.00 38.08 426 ALA A C 1
ATOM 3236 O O . ALA A 1 419 ? -54.833 86.464 55.496 1.00 37.63 426 ALA A O 1
ATOM 3238 N N . PHE A 1 420 ? -56.135 85.970 53.741 1.00 38.70 427 PHE A N 1
ATOM 3239 C CA . PHE A 1 420 ? -55.046 85.324 52.996 1.00 39.38 427 PHE A CA 1
ATOM 3240 C C . PHE A 1 420 ? -53.855 86.246 52.703 1.00 38.51 427 PHE A C 1
ATOM 3241 O O . PHE A 1 420 ? -52.712 85.817 52.757 1.00 40.05 427 PHE A O 1
ATOM 3249 N N . ASN A 1 421 ? -54.113 87.491 52.340 1.00 36.67 428 ASN A N 1
ATOM 3250 C CA . ASN A 1 421 ? -53.022 88.435 52.116 1.00 36.24 428 ASN A CA 1
ATOM 3251 C C . ASN A 1 421 ? -52.068 88.504 53.302 1.00 36.52 428 ASN A C 1
ATOM 3252 O O . ASN A 1 421 ? -50.850 88.442 53.154 1.00 36.90 428 ASN A O 1
ATOM 3257 N N . TYR A 1 422 ? -52.638 88.640 54.486 1.00 37.27 429 TYR A N 1
ATOM 3258 C CA . TYR A 1 422 ? -51.832 88.761 55.692 1.00 38.01 429 TYR A CA 1
ATOM 3259 C C . TYR A 1 422 ? -51.159 87.444 56.057 1.00 39.46 429 TYR A C 1
ATOM 3260 O O . TYR A 1 422 ? -49.989 87.422 56.439 1.00 39.40 429 TYR A O 1
ATOM 3269 N N . ARG A 1 423 ? -51.891 86.346 55.909 1.00 41.31 430 ARG A N 1
ATOM 3270 C CA . ARG A 1 423 ? -51.338 85.020 56.165 1.00 42.56 430 ARG A CA 1
ATOM 3271 C C . ARG A 1 423 ? -50.181 84.735 55.204 1.00 41.37 430 ARG A C 1
ATOM 3272 O O . ARG A 1 423 ? -49.144 84.209 55.605 1.00 42.24 430 ARG A O 1
ATOM 3280 N N . ALA A 1 424 ? -50.347 85.117 53.943 1.00 39.91 431 ALA A N 1
ATOM 3281 C CA . ALA A 1 424 ? -49.291 84.940 52.947 1.00 39.64 431 ALA A CA 1
ATOM 3282 C C . ALA A 1 424 ? -48.065 85.784 53.283 1.00 39.05 431 ALA A C 1
ATOM 3283 O O . ALA A 1 424 ? -46.932 85.303 53.226 1.00 39.97 431 ALA A O 1
ATOM 3285 N N . ALA A 1 425 ? -48.299 87.040 53.637 1.00 37.28 432 ALA A N 1
ATOM 3286 C CA . ALA A 1 425 ? -47.214 87.942 53.990 1.00 37.68 432 ALA A CA 1
ATOM 3287 C C . ALA A 1 425 ? -46.387 87.415 55.183 1.00 39.87 432 ALA A C 1
ATOM 3288 O O . ALA A 1 425 ? -45.148 87.452 55.174 1.00 40.41 432 ALA A O 1
ATOM 3290 N N . GLU A 1 426 ? -47.083 86.937 56.206 1.00 40.90 433 GLU A N 1
ATOM 3291 C CA . GLU A 1 426 ? -46.437 86.342 57.389 1.00 42.81 433 GLU A CA 1
ATOM 3292 C C . GLU A 1 426 ? -45.632 85.075 57.031 1.00 42.84 433 GLU A C 1
ATOM 3293 O O . GLU A 1 426 ? -44.482 84.899 57.457 1.00 42.37 433 GLU A O 1
ATOM 3299 N N . MET A 1 427 ? -46.251 84.185 56.263 1.00 42.28 434 MET A N 1
ATOM 3300 C CA . MET A 1 427 ? -45.580 82.952 55.848 1.00 43.53 434 MET A CA 1
ATOM 3301 C C . MET A 1 427 ? -44.363 83.236 54.965 1.00 42.41 434 MET A C 1
ATOM 3302 O O . MET A 1 427 ? -43.354 82.548 55.057 1.00 44.15 434 MET A O 1
ATOM 3307 N N . CYS A 1 428 ? -44.453 84.245 54.106 1.00 40.11 435 CYS A N 1
ATOM 3308 C CA . CYS A 1 428 ? -43.290 84.641 53.332 1.00 38.33 435 CYS A CA 1
ATOM 3309 C C . CYS A 1 428 ? -42.244 85.213 54.289 1.00 39.03 435 CYS A C 1
ATOM 3310 O O . CYS A 1 428 ? -41.056 84.904 54.164 1.00 39.80 435 CYS A O 1
ATOM 3313 N N . ALA A 1 429 ? -42.695 86.018 55.254 1.00 39.18 436 ALA A N 1
ATOM 3314 C CA . ALA A 1 429 ? -41.790 86.629 56.244 1.00 41.37 436 ALA A CA 1
ATOM 3315 C C . ALA A 1 429 ? -41.051 85.577 57.050 1.00 43.95 436 ALA A C 1
ATOM 3316 O O . ALA A 1 429 ? -39.847 85.703 57.278 1.00 44.97 436 ALA A O 1
ATOM 3318 N N . LYS A 1 430 ? -41.772 84.535 57.458 1.00 44.92 437 LYS A N 1
ATOM 3319 C CA . LYS A 1 430 ? -41.190 83.444 58.238 1.00 47.48 437 LYS A CA 1
ATOM 3320 C C . LYS A 1 430 ? -40.008 82.801 57.507 1.00 49.21 437 LYS A C 1
ATOM 3321 O O . LYS A 1 430 ? -39.041 82.369 58.134 1.00 51.44 437 LYS A O 1
ATOM 3327 N N . TYR A 1 431 ? -40.095 82.738 56.182 1.00 47.99 438 TYR A N 1
ATOM 3328 C CA . TYR A 1 431 ? -39.071 82.074 55.379 1.00 48.41 438 TYR A CA 1
ATOM 3329 C C . TYR A 1 431 ? -38.190 83.038 54.587 1.00 47.21 438 TYR A C 1
ATOM 3330 O O . TYR A 1 431 ? -37.518 82.638 53.630 1.00 46.73 438 TYR A O 1
ATOM 3339 N N . LYS A 1 432 ? -38.178 84.293 55.028 1.00 46.31 439 LYS A N 1
ATOM 3340 C CA . LYS A 1 432 ? -37.337 85.343 54.457 1.00 45.24 439 LYS A CA 1
ATOM 3341 C C . LYS A 1 432 ? -37.554 85.484 52.954 1.00 45.16 439 LYS A C 1
ATOM 3342 O O . LYS A 1 432 ? -36.603 85.521 52.171 1.00 44.96 439 LYS A O 1
ATOM 3348 N N . LEU A 1 433 ? -38.826 85.568 52.574 1.00 44.28 440 LEU A N 1
ATOM 3349 C CA . LEU A 1 433 ? -39.225 85.760 51.190 1.00 43.34 440 LEU A CA 1
ATOM 3350 C C . LEU A 1 433 ? -39.947 87.091 51.001 1.00 42.08 440 LEU A C 1
ATOM 3351 O O . LEU A 1 433 ? -40.754 87.480 51.847 1.00 41.58 440 LEU A O 1
ATOM 3356 N N . ILE A 1 434 ? -39.682 87.792 49.898 1.00 41.61 441 ILE A N 1
ATOM 3357 C CA . ILE A 1 434 ? -40.454 89.002 49.626 1.00 39.96 441 ILE A CA 1
ATOM 3358 C C . ILE A 1 434 ? -41.726 88.643 48.853 1.00 38.65 441 ILE A C 1
ATOM 3359 O O . ILE A 1 434 ? -41.861 87.531 48.374 1.00 40.30 441 ILE A O 1
ATOM 3364 N N . LEU A 1 435 ? -42.679 89.570 48.785 1.00 37.14 442 LEU A N 1
ATOM 3365 C CA . LEU A 1 435 ? -43.990 89.274 48.212 1.00 35.98 442 LEU A CA 1
ATOM 3366 C C . LEU A 1 435 ? -44.534 90.456 47.402 1.00 34.86 442 LEU A C 1
ATOM 3367 O O . LEU A 1 435 ? -44.505 91.615 47.852 1.00 34.46 442 LEU A O 1
ATOM 3372 N N . ASP A 1 436 ? -45.040 90.131 46.214 1.00 33.03 443 ASP A N 1
ATOM 3373 C CA . ASP A 1 436 ? -45.671 91.073 45.286 1.00 31.79 443 ASP A CA 1
ATOM 3374 C C . ASP A 1 436 ? -47.066 90.527 44.985 1.00 30.87 443 ASP A C 1
ATOM 3375 O O . ASP A 1 436 ? -47.190 89.410 44.529 1.00 31.72 443 ASP A O 1
ATOM 3380 N N . LEU A 1 437 ? -48.112 91.303 45.254 1.00 30.20 444 LEU A N 1
ATOM 3381 C CA . LEU A 1 437 ? -49.476 90.796 45.087 1.00 30.29 444 LEU A CA 1
ATOM 3382 C C . LEU A 1 437 ? -50.150 91.374 43.842 1.00 30.31 444 LEU A C 1
ATOM 3383 O O . LEU A 1 437 ? -50.277 92.600 43.709 1.00 29.66 444 LEU A O 1
ATOM 3388 N N . HIS A 1 438 ? -50.590 90.481 42.950 1.00 30.97 445 HIS A N 1
ATOM 3389 C CA . HIS A 1 438 ? -51.272 90.872 41.713 1.00 30.59 445 HIS A CA 1
ATOM 3390 C C . HIS A 1 438 ? -52.680 90.314 41.700 1.00 31.57 445 HIS A C 1
ATOM 3391 O O . HIS A 1 438 ? -52.988 89.394 42.465 1.00 31.87 445 HIS A O 1
ATOM 3398 N N . GLY A 1 439 ? -53.532 90.877 40.844 1.00 30.89 446 GLY A N 1
ATOM 3399 C CA . GLY A 1 439 ? -54.944 90.526 40.861 1.00 30.77 446 GLY A CA 1
ATOM 3400 C C . GLY A 1 439 ? -55.491 90.801 42.259 1.00 30.74 446 GLY A C 1
ATOM 3401 O O . GLY A 1 439 ? -56.181 89.960 42.839 1.00 31.76 446 GLY A O 1
ATOM 3402 N N . THR A 1 440 ? -55.161 91.972 42.807 1.00 30.06 447 THR A N 1
ATOM 3403 C CA . THR A 1 440 ? -55.496 92.307 44.199 1.00 30.07 447 THR A CA 1
ATOM 3404 C C . THR A 1 440 ? -55.964 93.767 44.246 1.00 29.61 447 THR A C 1
ATOM 3405 O O . THR A 1 440 ? -55.923 94.485 43.238 1.00 27.75 447 THR A O 1
ATOM 3409 N N . HIS A 1 441 ? -56.400 94.196 45.418 1.00 29.51 448 HIS A N 1
ATOM 3410 C CA . HIS A 1 441 ? -56.969 95.522 45.617 1.00 29.71 448 HIS A CA 1
ATOM 3411 C C . HIS A 1 441 ? -55.946 96.488 46.206 1.00 28.80 448 HIS A C 1
ATOM 3412 O O . HIS A 1 441 ? -54.779 96.134 46.371 1.00 28.74 448 HIS A O 1
ATOM 3419 N N . LYS A 1 442 ? -56.379 97.703 46.533 1.00 29.40 449 LYS A N 1
ATOM 3420 C CA . LYS A 1 442 ? -55.479 98.687 47.145 1.00 30.21 449 LYS A CA 1
ATOM 3421 C C . LYS A 1 442 ? -54.821 98.105 48.409 1.00 31.52 449 LYS A C 1
ATOM 3422 O O . LYS A 1 442 ? -55.431 97.311 49.116 1.00 32.00 449 LYS A O 1
ATOM 3428 N N . PRO A 1 443 ? -53.543 98.455 48.652 1.00 32.34 450 PRO A N 1
ATOM 3429 C CA . PRO A 1 443 ? -52.714 97.909 49.736 1.00 32.28 450 PRO A CA 1
ATOM 3430 C C . PRO A 1 443 ? -53.332 98.108 51.122 1.00 32.49 450 PRO A C 1
ATOM 3431 O O . PRO A 1 443 ? -53.311 97.178 51.927 1.00 32.45 450 PRO A O 1
ATOM 3435 N N . ALA A 1 444 ? -53.874 99.294 51.383 1.00 32.30 451 ALA A N 1
ATOM 3436 C CA . ALA A 1 444 ? -54.595 99.569 52.619 1.00 32.16 451 ALA A CA 1
ATOM 3437 C C . ALA A 1 444 ? -53.777 99.209 53.866 1.00 31.53 451 ALA A C 1
ATOM 3438 O O . ALA A 1 444 ? -54.295 98.587 54.782 1.00 31.39 451 ALA A O 1
ATOM 3440 N N . GLY A 1 445 ? -52.495 99.546 53.877 1.00 31.43 452 GLY A N 1
ATOM 3441 C CA . GLY A 1 445 ? -51.714 99.370 55.089 1.00 34.14 452 GLY A CA 1
ATOM 3442 C C . GLY A 1 445 ? -50.863 98.112 55.213 1.00 34.84 452 GLY A C 1
ATOM 3443 O O . GLY A 1 445 ? -50.003 98.047 56.101 1.00 34.80 452 GLY A O 1
ATOM 3444 N N . LEU A 1 446 ? -51.086 97.124 54.342 1.00 33.23 453 LEU A N 1
ATOM 3445 C CA . LEU A 1 446 ? -50.394 95.835 54.469 1.00 32.10 453 LEU A CA 1
ATOM 3446 C C . LEU A 1 446 ? -48.865 95.993 54.434 1.00 31.14 453 LEU A C 1
ATOM 3447 O O . LEU A 1 446 ? -48.171 95.268 55.142 1.00 32.02 453 LEU A O 1
ATOM 3452 N N . ASN A 1 447 ? -48.335 96.931 53.641 1.00 29.90 454 ASN A N 1
ATOM 3453 C CA . ASN A 1 447 ? -46.874 97.095 53.578 1.00 30.87 454 ASN A CA 1
ATOM 3454 C C . ASN A 1 447 ? -46.254 97.733 54.836 1.00 33.27 454 ASN A C 1
ATOM 3455 O O . ASN A 1 447 ? -45.033 97.716 55.005 1.00 34.62 454 ASN A O 1
ATOM 3460 N N . ARG A 1 448 ? -47.069 98.299 55.723 1.00 32.84 455 ARG A N 1
ATOM 3461 C CA . ARG A 1 448 ? -46.515 98.697 57.021 1.00 34.52 455 ARG A CA 1
ATOM 3462 C C . ARG A 1 448 ? -46.434 97.478 57.926 1.00 36.54 455 ARG A C 1
ATOM 3463 O O . ARG A 1 448 ? -45.410 97.236 58.560 1.00 39.97 455 ARG A O 1
ATOM 3471 N N . THR A 1 449 ? -47.518 96.714 57.978 1.00 35.28 456 THR A N 1
ATOM 3472 C CA . THR A 1 449 ? -47.636 95.601 58.917 1.00 36.77 456 THR A CA 1
ATOM 3473 C C . THR A 1 449 ? -46.649 94.478 58.595 1.00 37.88 456 THR A C 1
ATOM 3474 O O . THR A 1 449 ? -46.123 93.830 59.505 1.00 38.01 456 THR A O 1
ATOM 3478 N N . TYR A 1 450 ? -46.449 94.232 57.298 1.00 38.03 457 TYR A N 1
ATOM 3479 C CA . TYR A 1 450 ? -45.441 93.289 56.801 1.00 37.89 457 TYR A CA 1
ATOM 3480 C C . TYR A 1 450 ? -44.626 93.943 55.687 1.00 36.69 457 TYR A C 1
ATOM 3481 O O . TYR A 1 450 ? -44.995 93.862 54.491 1.00 36.39 457 TYR A O 1
ATOM 3490 N N . PRO A 1 451 ? -43.520 94.610 56.063 1.00 36.34 458 PRO A N 1
ATOM 3491 C CA . PRO A 1 451 ? -42.703 95.341 55.081 1.00 35.33 458 PRO A CA 1
ATOM 3492 C C . PRO A 1 451 ? -42.073 94.471 53.966 1.00 36.37 458 PRO A C 1
ATOM 3493 O O . PRO A 1 451 ? -41.517 95.025 53.015 1.00 36.27 458 PRO A O 1
ATOM 3497 N N . ASN A 1 452 ? -42.168 93.146 54.062 1.00 36.01 459 ASN A N 1
ATOM 3498 C CA . ASN A 1 452 ? -41.635 92.297 53.009 1.00 35.28 459 ASN A CA 1
ATOM 3499 C C . ASN A 1 452 ? -42.590 92.258 51.830 1.00 34.79 459 ASN A C 1
ATOM 3500 O O . ASN A 1 452 ? -42.256 91.734 50.763 1.00 33.90 459 ASN A O 1
ATOM 3505 N N . VAL A 1 453 ? -43.791 92.793 52.009 1.00 34.72 460 VAL A N 1
ATOM 3506 C CA . VAL A 1 453 ? -44.681 92.912 50.860 1.00 34.59 460 VAL A CA 1
ATOM 3507 C C . VAL A 1 453 ? -44.335 94.208 50.147 1.00 35.07 460 VAL A C 1
ATOM 3508 O O . VAL A 1 453 ? -44.776 95.294 50.540 1.00 35.16 460 VAL A O 1
ATOM 3512 N N . LEU A 1 454 ? -43.494 94.079 49.124 1.00 35.73 461 LEU A N 1
ATOM 3513 C CA . LEU A 1 454 ? -42.869 95.232 48.475 1.00 36.36 461 LEU A CA 1
ATOM 3514 C C . LEU A 1 454 ? -43.673 95.842 47.331 1.00 35.40 461 LEU A C 1
ATOM 3515 O O . LEU A 1 454 ? -43.333 96.929 46.864 1.00 35.94 461 LEU A O 1
ATOM 3520 N N . ASN A 1 455 ? -44.730 95.179 46.867 1.00 34.39 462 ASN A N 1
ATOM 3521 C CA . ASN A 1 455 ? -45.625 95.860 45.934 1.00 32.68 462 ASN A CA 1
ATOM 3522 C C . ASN A 1 455 ? -46.962 95.174 45.763 1.00 31.76 462 ASN A C 1
ATOM 3523 O O . ASN A 1 455 ? -47.142 94.020 46.149 1.00 33.97 462 ASN A O 1
ATOM 3528 N N . PHE A 1 456 ? -47.893 95.929 45.192 1.00 29.30 463 PHE A N 1
ATOM 3529 C CA . PHE A 1 456 ? -49.304 95.571 45.047 1.00 28.92 463 PHE A CA 1
ATOM 3530 C C . PHE A 1 456 ? -49.739 96.026 43.667 1.00 29.50 463 PHE A C 1
ATOM 3531 O O . PHE A 1 456 ? -49.291 97.071 43.197 1.00 29.37 463 PHE A O 1
ATOM 3539 N N . GLU A 1 457 ? -50.614 95.277 43.011 1.00 30.44 464 GLU A N 1
ATOM 3540 C CA . GLU A 1 457 ? -51.150 95.771 41.741 1.00 28.96 464 GLU A CA 1
ATOM 3541 C C . GLU A 1 457 ? -52.385 96.603 42.031 1.00 29.98 464 GLU A C 1
ATOM 3542 O O . GLU A 1 457 ? -52.279 97.679 42.640 1.00 31.06 464 GLU A O 1
ATOM 3548 N N . GLY A 1 458 ? -53.557 96.124 41.627 1.00 29.02 465 GLY A N 1
ATOM 3549 C CA . GLY A 1 458 ? -54.760 96.907 41.849 1.00 28.91 465 GLY A CA 1
ATOM 3550 C C . GLY A 1 458 ? -54.630 98.234 41.131 1.00 27.92 465 GLY A C 1
ATOM 3551 O O . GLY A 1 458 ? -54.970 99.292 41.651 1.00 27.45 465 GLY A O 1
ATOM 3552 N N . VAL A 1 459 ? -54.101 98.162 39.916 1.00 27.59 466 VAL A N 1
ATOM 3553 C CA . VAL A 1 459 ? -53.822 99.345 39.125 1.00 26.85 466 VAL A CA 1
ATOM 3554 C C . VAL A 1 459 ? -53.929 98.922 37.679 1.00 27.07 466 VAL A C 1
ATOM 3555 O O . VAL A 1 459 ? -53.585 97.784 37.336 1.00 26.68 466 VAL A O 1
ATOM 3559 N N . ASN A 1 460 ? -54.469 99.808 36.848 1.00 27.56 467 ASN A N 1
ATOM 3560 C CA . ASN A 1 460 ? -54.595 99.545 35.413 1.00 27.77 467 ASN A CA 1
ATOM 3561 C C . ASN A 1 460 ? -53.273 99.880 34.733 1.00 26.86 467 ASN A C 1
ATOM 3562 O O . ASN A 1 460 ? -53.142 100.925 34.094 1.00 28.01 467 ASN A O 1
ATOM 3567 N N . GLY A 1 461 ? -52.284 99.011 34.917 1.00 26.21 468 GLY A N 1
ATOM 3568 C CA . GLY A 1 461 ? -50.900 99.323 34.576 1.00 26.19 468 GLY A CA 1
ATOM 3569 C C . GLY A 1 461 ? -50.521 99.128 33.111 1.00 25.91 468 GLY A C 1
ATOM 3570 O O . GLY A 1 461 ? -51.380 98.870 32.269 1.00 24.93 468 GLY A O 1
ATOM 3571 N N . LEU A 1 462 ? -49.223 99.220 32.816 1.00 26.34 469 LEU A N 1
ATOM 3572 C CA . LEU A 1 462 ? -48.767 99.278 31.426 1.00 27.98 469 LEU A CA 1
ATOM 3573 C C . LEU A 1 462 ? -49.000 97.969 30.661 1.00 28.14 469 LEU A C 1
ATOM 3574 O O . LEU A 1 462 ? -48.918 97.948 29.440 1.00 29.07 469 LEU A O 1
ATOM 3579 N N . GLU A 1 463 ? -49.302 96.884 31.370 1.00 27.97 470 GLU A N 1
ATOM 3580 C CA . GLU A 1 463 ? -49.665 95.631 30.707 1.00 28.00 470 GLU A CA 1
ATOM 3581 C C . GLU A 1 463 ? -50.896 95.842 29.838 1.00 27.44 470 GLU A C 1
ATOM 3582 O O . GLU A 1 463 ? -51.104 95.133 28.848 1.00 27.27 470 GLU A O 1
ATOM 3588 N N . GLN A 1 464 ? -51.709 96.829 30.191 1.00 26.46 471 GLN A N 1
ATOM 3589 C CA . GLN A 1 464 ? -52.901 97.124 29.405 1.00 26.46 471 GLN A CA 1
ATOM 3590 C C . GLN A 1 464 ? -52.566 97.485 27.949 1.00 27.38 471 GLN A C 1
ATOM 3591 O O . GLN A 1 464 ? -53.420 97.342 27.071 1.00 27.20 471 GLN A O 1
ATOM 3597 N N . MET A 1 465 ? -51.336 97.931 27.685 1.00 26.64 472 MET A N 1
ATOM 3598 C CA . MET A 1 465 ? -50.932 98.287 26.299 1.00 25.98 472 MET A CA 1
ATOM 3599 C C . MET A 1 465 ? -50.712 97.064 25.435 1.00 26.71 472 MET A C 1
ATOM 3600 O O . MET A 1 465 ? -50.443 97.176 24.220 1.00 27.00 472 MET A O 1
ATOM 3605 N N . LYS A 1 466 ? -50.811 95.883 26.046 1.00 25.93 473 LYS A N 1
ATOM 3606 C CA . LYS A 1 466 ? -50.633 94.656 25.287 1.00 27.00 473 LYS A CA 1
ATOM 3607 C C . LYS A 1 466 ? -51.905 94.272 24.541 1.00 26.66 473 LYS A C 1
ATOM 3608 O O . LYS A 1 466 ? -51.833 93.491 23.605 1.00 27.16 473 LYS A O 1
ATOM 3614 N N . TRP A 1 467 ? -53.047 94.850 24.916 1.00 25.89 474 TRP A N 1
ATOM 3615 C CA . TRP A 1 467 ? -54.331 94.416 24.351 1.00 26.69 474 TRP A CA 1
ATOM 3616 C C . TRP A 1 467 ? -55.367 95.549 24.260 1.00 27.42 474 TRP A C 1
ATOM 3617 O O . TRP A 1 467 ? -56.379 95.396 23.576 1.00 28.97 474 TRP A O 1
ATOM 3628 N N . SER A 1 468 ? -55.130 96.679 24.926 1.00 26.16 475 SER A N 1
ATOM 3629 C CA . SER A 1 468 ? -56.142 97.748 24.970 1.00 26.51 475 SER A CA 1
ATOM 3630 C C . SER A 1 468 ? -56.313 98.508 23.650 1.00 27.39 475 SER A C 1
ATOM 3631 O O . SER A 1 468 ? -55.346 98.914 23.007 1.00 25.63 475 SER A O 1
ATOM 3634 N N . SER A 1 469 ? -57.571 98.723 23.303 1.00 28.71 476 SER A N 1
ATOM 3635 C CA . SER A 1 469 ? -57.948 99.619 22.230 1.00 30.86 476 SER A CA 1
ATOM 3636 C C . SER A 1 469 ? -57.428 101.018 22.528 1.00 30.76 476 SER A C 1
ATOM 3637 O O . SER A 1 469 ? -57.231 101.379 23.700 1.00 31.07 476 SER A O 1
ATOM 3640 N N . PRO A 1 470 ? -57.173 101.817 21.477 1.00 30.80 477 PRO A N 1
ATOM 3641 C CA . PRO A 1 470 ? -56.703 103.194 21.693 1.00 30.63 477 PRO A CA 1
ATOM 3642 C C . PRO A 1 470 ? -57.683 104.077 22.471 1.00 31.47 477 PRO A C 1
ATOM 3643 O O . PRO A 1 470 ? -57.329 105.185 22.845 1.00 31.02 477 PRO A O 1
ATOM 3647 N N . SER A 1 471 ? -58.911 103.626 22.686 1.00 32.58 478 SER A N 1
ATOM 3648 C CA . SER A 1 471 ? -59.819 104.411 23.513 1.00 33.68 478 SER A CA 1
ATOM 3649 C C . SER A 1 471 ? -59.341 104.449 24.973 1.00 33.07 478 SER A C 1
ATOM 3650 O O . SER A 1 471 ? -59.768 105.298 25.766 1.00 33.02 478 SER A O 1
ATOM 3653 N N . VAL A 1 472 ? -58.435 103.539 25.324 1.00 32.34 479 VAL A N 1
ATOM 3654 C CA . VAL A 1 472 ? -57.874 103.535 26.667 1.00 31.43 479 VAL A CA 1
ATOM 3655 C C . VAL A 1 472 ? -56.752 104.561 26.733 1.00 31.62 479 VAL A C 1
ATOM 3656 O O . VAL A 1 472 ? -55.729 104.444 26.062 1.00 31.14 479 VAL A O 1
ATOM 3660 N N . ASP A 1 473 ? -56.982 105.585 27.543 1.00 31.35 480 ASP A N 1
ATOM 3661 C CA . ASP A 1 473 ? -56.091 106.723 27.637 1.00 30.28 480 ASP A CA 1
ATOM 3662 C C . ASP A 1 473 ? -55.143 106.552 28.821 1.00 30.55 480 ASP A C 1
ATOM 3663 O O . ASP A 1 473 ? -55.459 106.973 29.954 1.00 30.40 480 ASP A O 1
ATOM 3668 N N . GLN A 1 474 ? -53.987 105.945 28.549 1.00 29.38 481 GLN A N 1
ATOM 3669 C CA . GLN A 1 474 ? -52.994 105.613 29.571 1.00 28.32 481 GLN A CA 1
ATOM 3670 C C . GLN A 1 474 ? -52.312 106.876 30.124 1.00 28.47 481 GLN A C 1
ATOM 3671 O O . GLN A 1 474 ? -51.988 106.965 31.324 1.00 28.47 481 GLN A O 1
ATOM 3677 N N . VAL A 1 475 ? -52.106 107.853 29.245 1.00 27.95 482 VAL A N 1
ATOM 3678 C CA . VAL A 1 475 ? -51.501 109.142 29.598 1.00 26.42 482 VAL A CA 1
ATOM 3679 C C . VAL A 1 475 ? -52.370 109.855 30.624 1.00 28.52 482 VAL A C 1
ATOM 3680 O O . VAL A 1 475 ? -51.869 110.325 31.660 1.00 29.17 482 VAL A O 1
ATOM 3684 N N . LYS A 1 476 ? -53.677 109.889 30.383 1.00 28.74 483 LYS A N 1
ATOM 3685 C CA . LYS A 1 476 ? -54.605 110.477 31.353 1.00 29.98 483 LYS A CA 1
ATOM 3686 C C . LYS A 1 476 ? -54.593 109.693 32.664 1.00 29.94 483 LYS A C 1
ATOM 3687 O O . LYS A 1 476 ? -54.607 110.270 33.755 1.00 30.55 483 LYS A O 1
ATOM 3693 N N . TYR A 1 477 ? -54.552 108.371 32.551 1.00 29.32 484 TYR A N 1
ATOM 3694 C CA . TYR A 1 477 ? -54.575 107.510 33.736 1.00 28.05 484 TYR A CA 1
ATOM 3695 C C . TYR A 1 477 ? -53.366 107.788 34.628 1.00 27.37 484 TYR A C 1
ATOM 3696 O O . TYR A 1 477 ? -53.483 107.837 35.881 1.00 25.94 484 TYR A O 1
ATOM 3705 N N . ASP A 1 478 ? -52.211 107.998 33.997 1.00 27.26 485 ASP A N 1
ATOM 3706 C CA . ASP A 1 478 ? -50.975 108.256 34.740 1.00 29.21 485 ASP A CA 1
ATOM 3707 C C . ASP A 1 478 ? -51.039 109.501 35.611 1.00 30.03 485 ASP A C 1
ATOM 3708 O O . ASP A 1 478 ? -50.346 109.570 36.611 1.00 31.38 485 ASP A O 1
ATOM 3713 N N . VAL A 1 479 ? -51.797 110.515 35.210 1.00 29.48 486 VAL A N 1
ATOM 3714 C CA . VAL A 1 479 ? -51.880 111.731 36.031 1.00 29.22 486 VAL A CA 1
ATOM 3715 C C . VAL A 1 479 ? -53.088 111.697 36.949 1.00 30.30 486 VAL A C 1
ATOM 3716 O O . VAL A 1 479 ? -53.325 112.641 37.721 1.00 31.56 486 VAL A O 1
ATOM 3720 N N . MET A 1 480 ? -53.833 110.598 36.906 1.00 30.13 487 MET A N 1
ATOM 3721 C CA . MET A 1 480 ? -54.902 110.393 37.881 1.00 31.25 487 MET A CA 1
ATOM 3722 C C . MET A 1 480 ? -54.391 109.607 39.094 1.00 30.77 487 MET A C 1
ATOM 3723 O O . MET A 1 480 ? -54.586 110.029 40.248 1.00 30.32 487 MET A O 1
ATOM 3728 N N . ILE A 1 481 ? -53.717 108.482 38.861 1.00 29.12 488 ILE A N 1
ATOM 3729 C CA . ILE A 1 481 ? -53.384 107.612 39.996 1.00 29.83 488 ILE A CA 1
ATOM 3730 C C . ILE A 1 481 ? -52.427 108.166 41.084 1.00 30.14 488 ILE A C 1
ATOM 3731 O O . ILE A 1 481 ? -52.515 107.713 42.230 1.00 30.87 488 ILE A O 1
ATOM 3736 N N . PRO A 1 482 ? -51.548 109.149 40.767 1.00 29.83 489 PRO A N 1
ATOM 3737 C CA . PRO A 1 482 ? -50.767 109.681 41.899 1.00 29.08 489 PRO A CA 1
ATOM 3738 C C . PRO A 1 482 ? -51.639 110.345 42.946 1.00 30.17 489 PRO A C 1
ATOM 3739 O O . PRO A 1 482 ? -51.227 110.472 44.094 1.00 30.18 489 PRO A O 1
ATOM 3743 N N . PHE A 1 483 ? -52.844 110.719 42.546 1.00 30.00 490 PHE A N 1
ATOM 3744 C CA . PHE A 1 483 ? -53.773 111.393 43.415 1.00 31.55 490 PHE A CA 1
ATOM 3745 C C . PHE A 1 483 ? -54.853 110.484 43.953 1.00 31.65 490 PHE A C 1
ATOM 3746 O O . PHE A 1 483 ? -55.633 110.902 44.795 1.00 32.33 490 PHE A O 1
ATOM 3754 N N . ILE A 1 484 ? -54.944 109.261 43.440 1.00 30.63 491 ILE A N 1
ATOM 3755 C CA . ILE A 1 484 ? -56.059 108.415 43.831 1.00 30.70 491 ILE A CA 1
ATOM 3756 C C . ILE A 1 484 ? -55.550 107.061 44.313 1.00 30.48 491 ILE A C 1
ATOM 3757 O O . ILE A 1 484 ? -55.335 106.883 45.524 1.00 30.09 491 ILE A O 1
ATOM 3762 N N . ARG A 1 485 ? -55.309 106.138 43.383 1.00 29.53 492 ARG A N 1
ATOM 3763 C CA . ARG A 1 485 ? -54.868 104.801 43.759 1.00 29.82 492 ARG A CA 1
ATOM 3764 C C . ARG A 1 485 ? -53.590 104.819 44.591 1.00 29.70 492 ARG A C 1
ATOM 3765 O O . ARG A 1 485 ? -53.489 104.072 45.562 1.00 30.14 492 ARG A O 1
ATOM 3773 N N . GLN A 1 486 ? -52.624 105.651 44.231 1.00 28.11 493 GLN A N 1
ATOM 3774 C CA . GLN A 1 486 ? -51.359 105.670 44.968 1.00 28.46 493 GLN A CA 1
ATOM 3775 C C . GLN A 1 486 ? -51.511 106.194 46.413 1.00 28.90 493 GLN A C 1
ATOM 3776 O O . GLN A 1 486 ? -50.645 105.991 47.263 1.00 28.38 493 GLN A O 1
ATOM 3782 N N . VAL A 1 487 ? -52.611 106.878 46.688 1.00 29.63 494 VAL A N 1
ATOM 3783 C CA . VAL A 1 487 ? -52.866 107.337 48.051 1.00 30.21 494 VAL A CA 1
ATOM 3784 C C . VAL A 1 487 ? -52.942 106.135 49.018 1.00 31.40 494 VAL A C 1
ATOM 3785 O O . VAL A 1 487 ? -52.662 106.280 50.213 1.00 32.21 494 VAL A O 1
ATOM 3789 N N . SER A 1 488 ? -53.295 104.955 48.508 1.00 31.57 495 SER A N 1
ATOM 3790 C CA . SER A 1 488 ? -53.423 103.776 49.366 1.00 32.36 495 SER A CA 1
ATOM 3791 C C . SER A 1 488 ? -52.095 103.091 49.659 1.00 32.54 495 SER A C 1
ATOM 3792 O O . SER A 1 488 ? -51.930 102.485 50.703 1.00 32.96 495 SER A O 1
ATOM 3795 N N . GLY A 1 489 ? -51.139 103.200 48.750 1.00 33.20 496 GLY A N 1
ATOM 3796 C CA . GLY A 1 489 ? -49.850 102.564 48.964 1.00 33.19 496 GLY A CA 1
ATOM 3797 C C . GLY A 1 489 ? -49.175 102.360 47.628 1.00 33.09 496 GLY A C 1
ATOM 3798 O O . GLY A 1 489 ? -49.687 102.816 46.613 1.00 32.82 496 GLY A O 1
ATOM 3799 N N . PRO A 1 490 ? -48.007 101.703 47.630 1.00 32.77 497 PRO A N 1
ATOM 3800 C CA . PRO A 1 490 ? -47.185 101.437 46.436 1.00 31.11 497 PRO A CA 1
ATOM 3801 C C . PRO A 1 490 ? -47.960 100.743 45.308 1.00 31.20 497 PRO A C 1
ATOM 3802 O O . PRO A 1 490 ? -48.933 100.027 45.566 1.00 31.66 497 PRO A O 1
ATOM 3806 N N . MET A 1 491 ? -47.525 100.968 44.069 1.00 30.26 498 MET A N 1
ATOM 3807 C CA . MET A 1 491 ? -48.137 100.363 42.883 1.00 30.87 498 MET A CA 1
ATOM 3808 C C . MET A 1 491 ? -47.130 99.578 42.063 1.00 30.19 498 MET A C 1
ATOM 3809 O O . MET A 1 491 ? -46.026 100.058 41.807 1.00 29.83 498 MET A O 1
ATOM 3814 N N . ASP A 1 492 ? -47.516 98.379 41.638 1.00 30.37 499 ASP A N 1
ATOM 3815 C CA . ASP A 1 492 ? -46.724 97.633 40.657 1.00 30.79 499 ASP A CA 1
ATOM 3816 C C . ASP A 1 492 ? -47.342 97.913 39.271 1.00 30.10 499 ASP A C 1
ATOM 3817 O O . ASP A 1 492 ? -48.136 97.114 38.748 1.00 29.44 499 ASP A O 1
ATOM 3822 N N . TYR A 1 493 ? -46.989 99.076 38.720 1.00 29.22 500 TYR A N 1
ATOM 3823 C CA . TYR A 1 493 ? -47.557 99.591 37.468 1.00 28.61 500 TYR A CA 1
ATOM 3824 C C . TYR A 1 493 ? -46.825 99.041 36.235 1.00 28.70 500 TYR A C 1
ATOM 3825 O O . TYR A 1 493 ? -47.393 98.974 35.141 1.00 28.31 500 TYR A O 1
ATOM 3834 N N . THR A 1 494 ? -45.559 98.676 36.437 1.00 29.71 501 THR A N 1
ATOM 3835 C CA . THR A 1 494 ? -44.682 98.037 35.435 1.00 29.85 501 THR A CA 1
ATOM 3836 C C . THR A 1 494 ? -44.426 98.906 34.192 1.00 30.21 501 THR A C 1
ATOM 3837 O O . THR A 1 494 ? -44.787 98.543 33.071 1.00 30.87 501 THR A O 1
ATOM 3841 N N . GLN A 1 495 ? -43.731 100.025 34.413 1.00 29.88 502 GLN A N 1
ATOM 3842 C CA . GLN A 1 495 ? -43.342 100.944 33.349 1.00 28.83 502 GLN A CA 1
ATOM 3843 C C . GLN A 1 495 ? -41.939 100.621 32.813 1.00 29.99 502 GLN A C 1
ATOM 3844 O O . GLN A 1 495 ? -41.322 99.633 33.226 1.00 29.89 502 GLN A O 1
ATOM 3850 N N . GLY A 1 496 ? -41.443 101.447 31.885 1.00 29.88 503 GLY A N 1
ATOM 3851 C CA . GLY A 1 496 ? -40.102 101.285 31.345 1.00 29.75 503 GLY A CA 1
ATOM 3852 C C . GLY A 1 496 ? -40.079 101.015 29.837 1.00 30.15 503 GLY A C 1
ATOM 3853 O O . GLY A 1 496 ? -39.095 100.482 29.330 1.00 30.74 503 GLY A O 1
ATOM 3854 N N . ALA A 1 497 ? -41.151 101.374 29.129 1.00 29.04 504 ALA A N 1
ATOM 3855 C CA . ALA A 1 497 ? -41.245 101.101 27.685 1.00 29.79 504 ALA A CA 1
ATOM 3856 C C . ALA A 1 497 ? -40.248 101.944 26.890 1.00 30.14 504 ALA A C 1
ATOM 3857 O O . ALA A 1 497 ? -40.142 103.150 27.113 1.00 30.48 504 ALA A O 1
ATOM 3859 N N . MET A 1 498 ? -39.524 101.313 25.971 1.00 30.58 505 MET A N 1
ATOM 3860 C CA . MET A 1 498 ? -38.608 102.040 25.095 1.00 31.96 505 MET A CA 1
ATOM 3861 C C . MET A 1 498 ? -39.279 102.409 23.765 1.00 32.23 505 MET A C 1
ATOM 3862 O O . MET A 1 498 ? -38.810 103.277 23.031 1.00 32.10 505 MET A O 1
ATOM 3867 N N . ARG A 1 499 ? -40.382 101.733 23.476 1.00 31.45 506 ARG A N 1
ATOM 3868 C CA . ARG A 1 499 ? -41.235 102.048 22.355 1.00 32.47 506 ARG A CA 1
ATOM 3869 C C . ARG A 1 499 ? -42.322 102.992 22.874 1.00 31.59 506 ARG A C 1
ATOM 3870 O O . ARG A 1 499 ? -43.103 102.623 23.776 1.00 30.04 506 ARG A O 1
ATOM 3878 N N . ASN A 1 500 ? -42.323 104.223 22.355 1.00 30.50 507 ASN A N 1
ATOM 3879 C CA . ASN A 1 500 ? -43.171 105.308 22.863 1.00 30.60 507 ASN A CA 1
ATOM 3880 C C . ASN A 1 500 ? -44.004 105.974 21.768 1.00 32.08 507 ASN A C 1
ATOM 3881 O O . ASN A 1 500 ? -43.465 106.562 20.820 1.00 32.94 507 ASN A O 1
ATOM 3886 N N . ALA A 1 501 ? -45.323 105.900 21.906 1.00 31.80 508 ALA A N 1
ATOM 3887 C CA . ALA A 1 501 ? -46.218 106.349 20.839 1.00 29.65 508 ALA A CA 1
ATOM 3888 C C . ALA A 1 501 ? -46.867 107.700 21.156 1.00 29.57 508 ALA A C 1
ATOM 3889 O O . ALA A 1 501 ? -47.655 107.824 22.117 1.00 28.91 508 ALA A O 1
ATOM 3891 N N . SER A 1 502 ? -46.528 108.707 20.353 1.00 29.03 509 SER A N 1
ATOM 3892 C CA . SER A 1 502 ? -47.182 110.001 20.443 1.00 30.00 509 SER A CA 1
ATOM 3893 C C . SER A 1 502 ? -48.640 109.838 20.046 1.00 29.91 509 SER A C 1
ATOM 3894 O O . SER A 1 502 ? -49.047 108.768 19.582 1.00 28.40 509 SER A O 1
ATOM 3897 N N . LYS A 1 503 ? -49.431 110.889 20.251 1.00 31.60 510 LYS A N 1
ATOM 3898 C CA . LYS A 1 503 ? -50.881 110.785 20.105 1.00 32.71 510 LYS A CA 1
ATOM 3899 C C . LYS A 1 503 ? -51.268 110.288 18.733 1.00 31.99 510 LYS A C 1
ATOM 3900 O O . LYS A 1 503 ? -50.810 110.828 17.727 1.00 32.09 510 LYS A O 1
ATOM 3906 N N . GLY A 1 504 ? -52.115 109.266 18.693 1.00 31.28 511 GLY A N 1
ATOM 3907 C CA . GLY A 1 504 ? -52.562 108.712 17.429 1.00 31.71 511 GLY A CA 1
ATOM 3908 C C . GLY A 1 504 ? -51.685 107.586 16.905 1.00 30.84 511 GLY A C 1
ATOM 3909 O O . GLY A 1 504 ? -52.058 106.920 15.944 1.00 30.15 511 GLY A O 1
ATOM 3910 N N . ASN A 1 505 ? -50.528 107.356 17.526 1.00 29.23 512 ASN A N 1
ATOM 3911 C CA . ASN A 1 505 ? -49.623 106.326 17.027 1.00 28.12 512 ASN A CA 1
ATOM 3912 C C . ASN A 1 505 ? -49.663 105.027 17.835 1.00 28.25 512 ASN A C 1
ATOM 3913 O O . ASN A 1 505 ? -49.051 104.030 17.443 1.00 26.00 512 ASN A O 1
ATOM 3918 N N . TYR A 1 506 ? -50.400 105.036 18.948 1.00 27.59 513 TYR A N 1
ATOM 3919 C CA . TYR A 1 506 ? -50.544 103.824 19.741 1.00 27.56 513 TYR A CA 1
ATOM 3920 C C . TYR A 1 506 ? -51.468 102.791 19.101 1.00 26.82 513 TYR A C 1
ATOM 3921 O O . TYR A 1 506 ? -52.521 103.127 18.547 1.00 26.40 513 TYR A O 1
ATOM 3930 N N A TYR A 1 507 ? -51.056 101.533 19.196 0.52 27.48 514 TYR A N 1
ATOM 3931 N N B TYR A 1 507 ? -51.064 101.528 19.169 0.48 27.50 514 TYR A N 1
ATOM 3932 C CA A TYR A 1 507 ? -51.927 100.399 18.906 0.52 27.87 514 TYR A CA 1
ATOM 3933 C CA B TYR A 1 507 ? -51.974 100.408 18.921 0.48 27.86 514 TYR A CA 1
ATOM 3934 C C A TYR A 1 507 ? -51.558 99.238 19.842 0.52 28.66 514 TYR A C 1
ATOM 3935 C C B TYR A 1 507 ? -51.568 99.229 19.806 0.48 28.69 514 TYR A C 1
ATOM 3936 O O A TYR A 1 507 ? -50.401 99.108 20.240 0.52 28.84 514 TYR A O 1
ATOM 3937 O O B TYR A 1 507 ? -50.389 99.065 20.118 0.48 28.84 514 TYR A O 1
ATOM 3954 N N . PRO A 1 508 ? -52.539 98.408 20.229 1.00 28.42 515 PRO A N 1
ATOM 3955 C CA . PRO A 1 508 ? -52.165 97.290 21.111 1.00 29.15 515 PRO A CA 1
ATOM 3956 C C . PRO A 1 508 ? -51.317 96.262 20.368 1.00 30.02 515 PRO A C 1
ATOM 3957 O O . PRO A 1 508 ? -51.678 95.837 19.264 1.00 29.57 515 PRO A O 1
ATOM 3961 N N . CYS A 1 509 ? -50.178 95.902 20.949 1.00 30.95 516 CYS A N 1
ATOM 3962 C CA . CYS A 1 509 ? -49.316 94.889 20.345 1.00 31.79 516 CYS A CA 1
ATOM 3963 C C . CYS A 1 509 ? -48.791 93.965 21.443 1.00 31.64 516 CYS A C 1
ATOM 3964 O O . CYS A 1 509 ? -47.981 94.366 22.266 1.00 31.09 516 CYS A O 1
ATOM 3967 N N . TYR A 1 510 ? -49.259 92.722 21.452 1.00 32.00 517 TYR A N 1
ATOM 3968 C CA . TYR A 1 510 ? -49.005 91.833 22.580 1.00 30.93 517 TYR A CA 1
ATOM 3969 C C . TYR A 1 510 ? -47.521 91.523 22.752 1.00 30.71 517 TYR A C 1
ATOM 3970 O O . TYR A 1 510 ? -47.016 91.516 23.882 1.00 31.04 517 TYR A O 1
ATOM 3979 N N . SER A 1 511 ? -46.824 91.280 21.642 1.00 29.75 518 SER A N 1
ATOM 3980 C CA . SER A 1 511 ? -45.443 90.808 21.707 1.00 28.73 518 SER A CA 1
ATOM 3981 C C . SER A 1 511 ? -44.412 91.906 21.512 1.00 26.91 518 SER A C 1
ATOM 3982 O O . SER A 1 511 ? -43.231 91.701 21.820 1.00 27.13 518 SER A O 1
ATOM 3985 N N . GLU A 1 512 ? -44.853 93.058 21.007 1.00 26.08 519 GLU A N 1
ATOM 3986 C CA . GLU A 1 512 ? -44.002 94.251 20.923 1.00 26.75 519 GLU A CA 1
ATOM 3987 C C . GLU A 1 512 ? -44.756 95.512 21.382 1.00 26.77 519 GLU A C 1
ATOM 3988 O O . GLU A 1 512 ? -44.979 96.439 20.586 1.00 27.38 519 GLU A O 1
ATOM 3994 N N . PRO A 1 513 ? -45.163 95.557 22.671 1.00 26.70 520 PRO A N 1
ATOM 3995 C CA . PRO A 1 513 ? -45.986 96.686 23.109 1.00 25.42 520 PRO A CA 1
ATOM 3996 C C . PRO A 1 513 ? -45.225 98.011 23.182 1.00 26.06 520 PRO A C 1
ATOM 3997 O O . PRO A 1 513 ? -43.993 98.064 23.188 1.00 26.90 520 PRO A O 1
ATOM 4001 N N . MET A 1 514 ? -45.999 99.082 23.264 1.00 26.20 521 MET A N 1
ATOM 4002 C CA . MET A 1 514 ? -45.475 100.423 23.430 1.00 26.73 521 MET A CA 1
ATOM 4003 C C . MET A 1 514 ? -46.217 101.152 24.558 1.00 26.70 521 MET A C 1
ATOM 4004 O O . MET A 1 514 ? -47.330 100.774 24.918 1.00 26.54 521 MET A O 1
ATOM 4009 N N . SER A 1 515 ? -45.616 102.211 25.078 1.00 27.20 522 SER A N 1
ATOM 4010 C CA . SER A 1 515 ? -46.348 103.139 25.942 1.00 27.26 522 SER A CA 1
ATOM 4011 C C . SER A 1 515 ? -47.025 104.260 25.130 1.00 28.19 522 SER A C 1
ATOM 4012 O O . SER A 1 515 ? -46.677 104.513 23.965 1.00 27.95 522 SER A O 1
ATOM 4015 N N . GLN A 1 516 ? -47.999 104.929 25.745 1.00 28.18 523 GLN A N 1
ATOM 4016 C CA . GLN A 1 516 ? -48.578 106.140 25.168 1.00 27.89 523 GLN A CA 1
ATOM 4017 C C . GLN A 1 516 ? -47.808 107.322 25.731 1.00 28.34 523 GLN A C 1
ATOM 4018 O O . GLN A 1 516 ? -47.420 107.331 26.911 1.00 27.86 523 GLN A O 1
ATOM 4024 N N . GLY A 1 517 ? -47.552 108.312 24.884 1.00 28.72 524 GLY A N 1
ATOM 4025 C CA . GLY A 1 517 ? -46.757 109.459 25.274 1.00 29.75 524 GLY A CA 1
ATOM 4026 C C . GLY A 1 517 ? -45.286 109.257 24.964 1.00 31.40 524 GLY A C 1
ATOM 4027 O O . GLY A 1 517 ? -44.926 108.514 24.038 1.00 32.84 524 GLY A O 1
ATOM 4028 N N . THR A 1 518 ? -44.428 109.890 25.754 1.00 30.74 525 THR A N 1
ATOM 4029 C CA . THR A 1 518 ? -43.032 110.050 25.378 1.00 30.84 525 THR A CA 1
ATOM 4030 C C . THR A 1 518 ? -42.069 109.188 26.169 1.00 32.24 525 THR A C 1
ATOM 4031 O O . THR A 1 518 ? -42.448 108.583 27.183 1.00 33.81 525 THR A O 1
ATOM 4035 N N . ARG A 1 519 ? -40.815 109.152 25.720 1.00 31.58 526 ARG A N 1
ATOM 4036 C CA . ARG A 1 519 ? -39.777 108.425 26.446 1.00 31.22 526 ARG A CA 1
ATOM 4037 C C . ARG A 1 519 ? -39.631 108.979 27.859 1.00 32.85 526 ARG A C 1
ATOM 4038 O O . ARG A 1 519 ? -39.541 108.227 28.842 1.00 32.93 526 ARG A O 1
ATOM 4046 N N . CYS A 1 520 ? -39.606 110.302 27.966 1.00 33.46 527 CYS A N 1
ATOM 4047 C CA . CYS A 1 520 ? -39.342 110.922 29.263 1.00 32.89 527 CYS A CA 1
ATOM 4048 C C . CYS A 1 520 ? -40.490 110.707 30.246 1.00 32.30 527 CYS A C 1
ATOM 4049 O O . CYS A 1 520 ? -40.281 110.741 31.473 1.00 33.18 527 CYS A O 1
ATOM 4052 N N . ARG A 1 521 ? -41.698 110.483 29.735 1.00 30.82 528 ARG A N 1
ATOM 4053 C CA . ARG A 1 521 ? -42.787 110.102 30.621 1.00 31.20 528 ARG A CA 1
ATOM 4054 C C . ARG A 1 521 ? -42.417 108.836 31.373 1.00 30.62 528 ARG A C 1
ATOM 4055 O O . ARG A 1 521 ? -42.586 108.774 32.577 1.00 29.57 528 ARG A O 1
ATOM 4063 N N . GLN A 1 522 ? -41.933 107.834 30.639 1.00 30.72 529 GLN A N 1
ATOM 4064 C CA . GLN A 1 522 ? -41.557 106.545 31.216 1.00 31.49 529 GLN A CA 1
ATOM 4065 C C . GLN A 1 522 ? -40.469 106.725 32.255 1.00 33.66 529 GLN A C 1
ATOM 4066 O O . GLN A 1 522 ? -40.523 106.135 33.326 1.00 33.37 529 GLN A O 1
ATOM 4072 N N . LEU A 1 523 ? -39.474 107.539 31.931 1.00 34.63 530 LEU A N 1
ATOM 4073 C CA . LEU A 1 523 ? -38.397 107.792 32.885 1.00 36.31 530 LEU A CA 1
ATOM 4074 C C . LEU A 1 523 ? -38.916 108.500 34.146 1.00 36.14 530 LEU A C 1
ATOM 4075 O O . LEU A 1 523 ? -38.536 108.143 35.263 1.00 36.86 530 LEU A O 1
ATOM 4080 N N . ALA A 1 524 ? -39.814 109.468 33.969 1.00 35.61 531 ALA A N 1
ATOM 4081 C CA . ALA A 1 524 ? -40.362 110.236 35.094 1.00 35.32 531 ALA A CA 1
ATOM 4082 C C . ALA A 1 524 ? -41.140 109.369 36.079 1.00 33.94 531 ALA A C 1
ATOM 4083 O O . ALA A 1 524 ? -41.187 109.672 37.285 1.00 32.85 531 ALA A O 1
ATOM 4085 N N . LEU A 1 525 ? -41.758 108.310 35.563 1.00 32.54 532 LEU A N 1
ATOM 4086 C CA . LEU A 1 525 ? -42.599 107.435 36.384 1.00 31.17 532 LEU A CA 1
ATOM 4087 C C . LEU A 1 525 ? -41.794 106.734 37.468 1.00 31.66 532 LEU A C 1
ATOM 4088 O O . LEU A 1 525 ? -42.343 106.310 38.484 1.00 31.85 532 LEU A O 1
ATOM 4093 N N . TYR A 1 526 ? -40.488 106.610 37.269 1.00 31.72 533 TYR A N 1
ATOM 4094 C CA . TYR A 1 526 ? -39.680 105.966 38.287 1.00 32.66 533 TYR A CA 1
ATOM 4095 C C . TYR A 1 526 ? -39.497 106.881 39.508 1.00 32.87 533 TYR A C 1
ATOM 4096 O O . TYR A 1 526 ? -39.090 106.420 40.579 1.00 33.31 533 TYR A O 1
ATOM 4105 N N . VAL A 1 527 ? -39.829 108.159 39.351 1.00 32.83 534 VAL A N 1
ATOM 4106 C CA . VAL A 1 527 ? -39.917 109.078 40.489 1.00 34.51 534 VAL A CA 1
ATOM 4107 C C . VAL A 1 527 ? -41.364 109.288 40.874 1.00 35.59 534 VAL A C 1
ATOM 4108 O O . VAL A 1 527 ? -41.699 109.331 42.055 1.00 36.70 534 VAL A O 1
ATOM 4112 N N . VAL A 1 528 ? -42.215 109.456 39.872 1.00 34.86 535 VAL A N 1
ATOM 4113 C CA . VAL A 1 528 ? -43.596 109.824 40.132 1.00 34.25 535 VAL A CA 1
ATOM 4114 C C . VAL A 1 528 ? -44.346 108.709 40.848 1.00 33.72 535 VAL A C 1
ATOM 4115 O O . VAL A 1 528 ? -45.100 108.967 41.790 1.00 33.18 535 VAL A O 1
ATOM 4119 N N . PHE A 1 529 ? -44.135 107.475 40.396 1.00 32.76 536 PHE A N 1
ATOM 4120 C CA . PHE A 1 529 ? -44.790 106.315 40.989 1.00 30.83 536 PHE A CA 1
ATOM 4121 C C . PHE A 1 529 ? -43.953 105.693 42.104 1.00 30.07 536 PHE A C 1
ATOM 4122 O O . PHE A 1 529 ? -42.724 105.640 42.032 1.00 28.91 536 PHE A O 1
ATOM 4130 N N . GLU A 1 530 ? -44.624 105.222 43.144 1.00 31.24 537 GLU A N 1
ATOM 4131 C CA . GLU A 1 530 ? -43.919 104.565 44.238 1.00 31.51 537 GLU A CA 1
ATOM 4132 C C . GLU A 1 530 ? -43.971 103.043 44.052 1.00 30.14 537 GLU A C 1
ATOM 4133 O O . GLU A 1 530 ? -45.047 102.428 44.008 1.00 29.03 537 GLU A O 1
ATOM 4139 N N . SER A 1 531 ? -42.795 102.436 43.933 1.00 30.41 538 SER A N 1
ATOM 4140 C CA . SER A 1 531 ? -42.695 101.012 43.618 1.00 30.11 538 SER A CA 1
ATOM 4141 C C . SER A 1 531 ? -41.426 100.413 44.206 1.00 31.86 538 SER A C 1
ATOM 4142 O O . SER A 1 531 ? -40.427 100.265 43.494 1.00 33.50 538 SER A O 1
ATOM 4145 N N . PRO A 1 532 ? -41.456 100.048 45.500 1.00 32.15 539 PRO A N 1
ATOM 4146 C CA . PRO A 1 532 ? -40.240 99.524 46.126 1.00 33.11 539 PRO A CA 1
ATOM 4147 C C . PRO A 1 532 ? -39.686 98.303 45.396 1.00 33.09 539 PRO A C 1
ATOM 4148 O O . PRO A 1 532 ? -38.464 98.114 45.371 1.00 35.07 539 PRO A O 1
ATOM 4152 N N . PHE A 1 533 ? -40.582 97.507 44.810 1.00 31.15 540 PHE A N 1
ATOM 4153 C CA . PHE A 1 533 ? -40.253 96.367 43.963 1.00 30.80 540 PHE A CA 1
ATOM 4154 C C . PHE A 1 533 ? -40.731 96.708 42.537 1.00 29.93 540 PHE A C 1
ATOM 4155 O O . PHE A 1 533 ? -41.933 96.677 42.253 1.00 29.52 540 PHE A O 1
ATOM 4163 N N . ASN A 1 534 ? -39.791 97.070 41.667 1.00 29.76 541 ASN A N 1
ATOM 4164 C CA . ASN A 1 534 ? -40.112 97.835 40.446 1.00 30.41 541 ASN A CA 1
ATOM 4165 C C . ASN A 1 534 ? -39.674 97.177 39.147 1.00 31.61 541 ASN A C 1
ATOM 4166 O O . ASN A 1 534 ? -38.554 96.668 39.067 1.00 33.48 541 ASN A O 1
ATOM 4171 N N . MET A 1 535 ? -40.528 97.205 38.118 1.00 30.14 542 MET A N 1
ATOM 4172 C CA . MET A 1 535 ? -40.176 96.533 36.861 1.00 30.54 542 MET A CA 1
ATOM 4173 C C . MET A 1 535 ? -39.423 97.420 35.882 1.00 30.72 542 MET A C 1
ATOM 4174 O O . MET A 1 535 ? -39.676 98.633 35.798 1.00 29.79 542 MET A O 1
ATOM 4179 N N . LEU A 1 536 ? -38.514 96.786 35.142 1.00 31.31 543 LEU A N 1
ATOM 4180 C CA . LEU A 1 536 ? -38.142 97.217 33.797 1.00 30.63 543 LEU A CA 1
ATOM 4181 C C . LEU A 1 536 ? -38.934 96.343 32.838 1.00 31.33 543 LEU A C 1
ATOM 4182 O O . LEU A 1 536 ? -38.606 95.160 32.648 1.00 30.47 543 LEU A O 1
ATOM 4187 N N . CYS A 1 537 ? -39.977 96.915 32.240 1.00 30.71 544 CYS A N 1
ATOM 4188 C CA . CYS A 1 537 ? -40.940 96.102 31.526 1.00 30.81 544 CYS A CA 1
ATOM 4189 C C . CYS A 1 537 ? -40.429 95.592 30.179 1.00 29.90 544 CYS A C 1
ATOM 4190 O O . CYS A 1 537 ? -40.913 94.569 29.707 1.00 29.77 544 CYS A O 1
ATOM 4193 N N . ASP A 1 538 ? -39.443 96.266 29.582 1.00 30.36 545 ASP A N 1
ATOM 4194 C CA . ASP A 1 538 ? -39.067 95.996 28.191 1.00 29.79 545 ASP A CA 1
ATOM 4195 C C . ASP A 1 538 ? -38.012 94.887 28.075 1.00 31.90 545 ASP A C 1
ATOM 4196 O O . ASP A 1 538 ? -37.437 94.462 29.085 1.00 32.23 545 ASP A O 1
ATOM 4201 N N . THR A 1 539 ? -37.767 94.413 26.849 1.00 32.01 546 THR A N 1
ATOM 4202 C CA . THR A 1 539 ? -36.749 93.375 26.610 1.00 33.01 546 THR A CA 1
ATOM 4203 C C . THR A 1 539 ? -35.361 93.904 26.942 1.00 33.93 546 THR A C 1
ATOM 4204 O O . THR A 1 539 ? -35.098 95.099 26.755 1.00 33.90 546 THR A O 1
ATOM 4208 N N . PRO A 1 540 ? -34.456 93.022 27.400 1.00 34.34 547 PRO A N 1
ATOM 4209 C CA . PRO A 1 540 ? -33.045 93.415 27.437 1.00 35.46 547 PRO A CA 1
ATOM 4210 C C . PRO A 1 540 ? -32.557 93.974 26.102 1.00 35.83 547 PRO A C 1
ATOM 4211 O O . PRO A 1 540 ? -31.745 94.899 26.091 1.00 37.18 547 PRO A O 1
ATOM 4215 N N . SER A 1 541 ? -33.046 93.417 25.001 1.00 35.53 548 SER A N 1
ATOM 4216 C CA . SER A 1 541 ? -32.635 93.866 23.671 1.00 37.02 548 SER A CA 1
ATOM 4217 C C . SER A 1 541 ? -32.896 95.355 23.468 1.00 36.42 548 SER A C 1
ATOM 4218 O O . SER A 1 541 ? -32.060 96.078 22.903 1.00 37.28 548 SER A O 1
ATOM 4221 N N . ASN A 1 542 ? -34.078 95.795 23.888 1.00 34.73 549 ASN A N 1
ATOM 4222 C CA . ASN A 1 542 ? -34.466 97.187 23.728 1.00 34.83 549 ASN A CA 1
ATOM 4223 C C . ASN A 1 542 ? -33.658 98.077 24.669 1.00 35.36 549 ASN A C 1
ATOM 4224 O O . ASN A 1 542 ? -33.274 99.181 24.305 1.00 35.41 549 ASN A O 1
ATOM 4229 N N . TYR A 1 543 ? -33.397 97.593 25.882 1.00 34.88 550 TYR A N 1
ATOM 4230 C CA . TYR A 1 543 ? -32.622 98.376 26.841 1.00 34.56 550 TYR A CA 1
ATOM 4231 C C . TYR A 1 543 ? -31.188 98.535 26.375 1.00 36.53 550 TYR A C 1
ATOM 4232 O O . TYR A 1 543 ? -30.601 99.599 26.530 1.00 38.18 550 TYR A O 1
ATOM 4241 N N . MET A 1 544 ? -30.619 97.493 25.790 1.00 36.89 551 MET A N 1
ATOM 4242 C CA . MET A 1 544 ? -29.231 97.594 25.370 1.00 39.67 551 MET A CA 1
ATOM 4243 C C . MET A 1 544 ? -29.038 98.495 24.140 1.00 41.44 551 MET A C 1
ATOM 4244 O O . MET A 1 544 ? -27.936 98.982 23.897 1.00 42.97 551 MET A O 1
ATOM 4249 N N . ARG A 1 545 ? -30.110 98.731 23.387 1.00 40.58 552 ARG A N 1
ATOM 4250 C CA . ARG A 1 545 ? -30.095 99.733 22.319 1.00 40.51 552 ARG A CA 1
ATOM 4251 C C . ARG A 1 545 ? -30.311 101.143 22.853 1.00 40.61 552 ARG A C 1
ATOM 4252 O O . ARG A 1 545 ? -30.191 102.119 22.093 1.00 40.31 552 ARG A O 1
ATOM 4260 N N . GLU A 1 546 ? -30.634 101.240 24.147 1.00 39.95 553 GLU A N 1
ATOM 4261 C CA . GLU A 1 546 ? -30.894 102.523 24.806 1.00 39.84 553 GLU A CA 1
ATOM 4262 C C . GLU A 1 546 ? -30.027 102.714 26.056 1.00 41.24 553 GLU A C 1
ATOM 4263 O O . GLU A 1 546 ? -30.545 102.794 27.177 1.00 41.56 553 GLU A O 1
ATOM 4269 N N . PRO A 1 547 ? -28.703 102.840 25.868 1.00 42.88 554 PRO A N 1
ATOM 4270 C CA . PRO A 1 547 ? -27.760 102.917 26.991 1.00 44.67 554 PRO A CA 1
ATOM 4271 C C . PRO A 1 547 ? -28.107 104.013 27.998 1.00 44.70 554 PRO A C 1
ATOM 4272 O O . PRO A 1 547 ? -28.180 103.728 29.187 1.00 44.52 554 PRO A O 1
ATOM 4276 N N . GLU A 1 548 ? -28.329 105.239 27.533 1.00 45.18 555 GLU A N 1
ATOM 4277 C CA . GLU A 1 548 ? -28.609 106.353 28.440 1.00 45.30 555 GLU A CA 1
ATOM 4278 C C . GLU A 1 548 ? -29.863 106.113 29.281 1.00 44.22 555 GLU A C 1
ATOM 4279 O O . GLU A 1 548 ? -29.851 106.298 30.502 1.00 43.66 555 GLU A O 1
ATOM 4285 N N . SER A 1 549 ? -30.948 105.703 28.638 1.00 43.15 556 SER A N 1
ATOM 4286 C CA . SER A 1 549 ? -32.183 105.464 29.375 1.00 41.87 556 SER A CA 1
ATOM 4287 C C . SER A 1 549 ? -32.012 104.373 30.430 1.00 42.47 556 SER A C 1
ATOM 4288 O O . SER A 1 549 ? -32.406 104.536 31.594 1.00 41.47 556 SER A O 1
ATOM 4291 N N . THR A 1 550 ? -31.415 103.265 30.012 1.00 43.17 557 THR A N 1
ATOM 4292 C CA . THR A 1 550 ? -31.218 102.117 30.880 1.00 42.52 557 THR A CA 1
ATOM 4293 C C . THR A 1 550 ? -30.389 102.473 32.101 1.00 44.15 557 THR A C 1
ATOM 4294 O O . THR A 1 550 ? -30.717 102.067 33.223 1.00 43.76 557 THR A O 1
ATOM 4298 N N . ALA A 1 551 ? -29.325 103.238 31.889 1.00 45.60 558 ALA A N 1
ATOM 4299 C CA . ALA A 1 551 ? -28.464 103.646 32.995 1.00 46.80 558 ALA A CA 1
ATOM 4300 C C . ALA A 1 551 ? -29.270 104.424 34.030 1.00 45.70 558 ALA A C 1
ATOM 4301 O O . ALA A 1 551 ? -29.183 104.162 35.233 1.00 45.29 558 ALA A O 1
ATOM 4303 N N . PHE A 1 552 ? -30.074 105.369 33.559 1.00 44.83 559 PHE A N 1
ATOM 4304 C CA . PHE A 1 552 ? -30.880 106.164 34.469 1.00 44.75 559 PHE A CA 1
ATOM 4305 C C . PHE A 1 552 ? -31.826 105.283 35.280 1.00 43.24 559 PHE A C 1
ATOM 4306 O O . PHE A 1 552 ? -31.947 105.446 36.493 1.00 42.70 559 PHE A O 1
ATOM 4314 N N . ILE A 1 553 ? -32.503 104.362 34.600 1.00 42.14 560 ILE A N 1
ATOM 4315 C CA . ILE A 1 553 ? -33.450 103.478 35.274 1.00 40.88 560 ILE A CA 1
ATOM 4316 C C . ILE A 1 553 ? -32.738 102.533 36.248 1.00 41.22 560 ILE A C 1
ATOM 4317 O O . ILE A 1 553 ? -33.169 102.373 37.399 1.00 40.95 560 ILE A O 1
ATOM 4322 N N . ALA A 1 554 ? -31.629 101.939 35.812 1.00 41.86 561 ALA A N 1
ATOM 4323 C CA . ALA A 1 554 ? -30.898 100.997 36.666 1.00 43.95 561 ALA A CA 1
ATOM 4324 C C . ALA A 1 554 ? -30.437 101.620 37.989 1.00 45.64 561 ALA A C 1
ATOM 4325 O O . ALA A 1 554 ? -30.398 100.946 39.025 1.00 47.15 561 ALA A O 1
ATOM 4327 N N . GLU A 1 555 ? -30.084 102.901 37.944 1.00 46.06 562 GLU A N 1
ATOM 4328 C CA . GLU A 1 555 ? -29.444 103.576 39.069 1.00 48.12 562 GLU A CA 1
ATOM 4329 C C . GLU A 1 555 ? -30.420 104.184 40.070 1.00 45.49 562 GLU A C 1
ATOM 4330 O O . GLU A 1 555 ? -30.125 104.256 41.256 1.00 47.28 562 GLU A O 1
ATOM 4336 N N . ILE A 1 556 ? -31.598 104.588 39.612 1.00 45.12 563 ILE A N 1
ATOM 4337 C CA . ILE A 1 556 ? -32.504 105.308 40.490 1.00 44.52 563 ILE A CA 1
ATOM 4338 C C . ILE A 1 556 ? -33.044 104.415 41.639 1.00 40.72 563 ILE A C 1
ATOM 4339 O O . ILE A 1 556 ? -33.414 103.265 41.428 1.00 39.55 563 ILE A O 1
ATOM 4344 N N . PRO A 1 557 ? -33.059 104.945 42.867 1.00 41.22 564 PRO A N 1
ATOM 4345 C CA . PRO A 1 557 ? -33.585 104.160 43.997 1.00 41.63 564 PRO A CA 1
ATOM 4346 C C . PRO A 1 557 ? -35.049 103.792 43.802 1.00 40.41 564 PRO A C 1
ATOM 4347 O O . PRO A 1 557 ? -35.716 104.384 42.941 1.00 38.99 564 PRO A O 1
ATOM 4351 N N . THR A 1 558 ? -35.522 102.791 44.538 1.00 39.70 565 THR A N 1
ATOM 4352 C CA . THR A 1 558 ? -36.948 102.490 44.570 1.00 38.84 565 THR A CA 1
ATOM 4353 C C . THR A 1 558 ? -37.499 102.795 45.964 1.00 40.02 565 THR A C 1
ATOM 4354 O O . THR A 1 558 ? -38.708 102.755 46.189 1.00 39.55 565 THR A O 1
ATOM 4358 N N . VAL A 1 559 ? -36.591 103.087 46.891 1.00 41.44 566 VAL A N 1
ATOM 4359 C CA . VAL A 1 559 ? -36.925 103.398 48.271 1.00 43.11 566 VAL A CA 1
ATOM 4360 C C . VAL A 1 559 ? -36.254 104.711 48.634 1.00 45.07 566 VAL A C 1
ATOM 4361 O O . VAL A 1 559 ? -35.129 104.966 48.207 1.00 46.80 566 VAL A O 1
ATOM 4365 N N . TRP A 1 560 ? -36.951 105.551 49.396 1.00 44.59 567 TRP A N 1
ATOM 4366 C CA . TRP A 1 560 ? -36.530 106.939 49.574 1.00 45.13 567 TRP A CA 1
ATOM 4367 C C . TRP A 1 560 ? -36.448 107.400 51.022 1.00 46.21 567 TRP A C 1
ATOM 4368 O O . TRP A 1 560 ? -37.114 106.847 51.900 1.00 45.33 567 TRP A O 1
ATOM 4379 N N . ASP A 1 561 ? -35.637 108.435 51.254 1.00 48.66 568 ASP A N 1
ATOM 4380 C CA . ASP A 1 561 ? -35.493 109.033 52.581 1.00 50.51 568 ASP A CA 1
ATOM 4381 C C . ASP A 1 561 ? -36.419 110.231 52.794 1.00 50.96 568 ASP A C 1
ATOM 4382 O O . ASP A 1 561 ? -36.794 110.542 53.935 1.00 51.68 568 ASP A O 1
ATOM 4387 N N . GLU A 1 562 ? -36.762 110.914 51.704 1.00 49.74 569 GLU A N 1
ATOM 4388 C CA . GLU A 1 562 ? -37.612 112.092 51.781 1.00 45.79 569 GLU A CA 1
ATOM 4389 C C . GLU A 1 562 ? -38.370 112.261 50.466 1.00 46.35 569 GLU A C 1
ATOM 4390 O O . GLU A 1 562 ? -37.823 112.016 49.384 1.00 45.57 569 GLU A O 1
ATOM 4396 N N . SER A 1 563 ? -39.630 112.675 50.548 1.00 43.50 570 SER A N 1
ATOM 4397 C CA . SER A 1 563 ? -40.405 112.926 49.334 1.00 42.18 570 SER A CA 1
ATOM 4398 C C . SER A 1 563 ? -41.221 114.202 49.462 1.00 42.82 570 SER A C 1
ATOM 4399 O O . SER A 1 563 ? -41.858 114.447 50.497 1.00 43.28 570 SER A O 1
ATOM 4402 N N . ILE A 1 564 ? -41.169 115.022 48.414 1.00 42.96 571 ILE A N 1
ATOM 4403 C CA . ILE A 1 564 ? -41.944 116.251 48.344 1.00 43.54 571 ILE A CA 1
ATOM 4404 C C . ILE A 1 564 ? -42.686 116.337 47.025 1.00 42.20 571 ILE A C 1
ATOM 4405 O O . ILE A 1 564 ? -42.062 116.289 45.968 1.00 46.05 571 ILE A O 1
ATOM 4410 N N . VAL A 1 565 ? -44.008 116.462 47.062 1.00 41.39 572 VAL A N 1
ATOM 4411 C CA . VAL A 1 565 ? -44.747 116.760 45.834 1.00 41.56 572 VAL A CA 1
ATOM 4412 C C . VAL A 1 565 ? -44.710 118.270 45.633 1.00 43.55 572 VAL A C 1
ATOM 4413 O O . VAL A 1 565 ? -45.299 119.020 46.414 1.00 42.87 572 VAL A O 1
ATOM 4417 N N . LEU A 1 566 ? -43.975 118.710 44.613 1.00 44.34 573 LEU A N 1
ATOM 4418 C CA . LEU A 1 566 ? -43.744 120.144 44.390 1.00 46.98 573 LEU A CA 1
ATOM 4419 C C . LEU A 1 566 ? -44.980 120.875 43.866 1.00 46.40 573 LEU A C 1
ATOM 4420 O O . LEU A 1 566 ? -45.243 122.010 44.244 1.00 47.03 573 LEU A O 1
ATOM 4425 N N . ASP A 1 567 ? -45.721 120.235 42.969 1.00 45.43 574 ASP A N 1
ATOM 4426 C CA . ASP A 1 567 ? -46.909 120.859 42.399 1.00 46.27 574 ASP A CA 1
ATOM 4427 C C . ASP A 1 567 ? -47.768 119.803 41.760 1.00 43.48 574 ASP A C 1
ATOM 4428 O O . ASP A 1 567 ? -47.315 118.686 41.564 1.00 40.97 574 ASP A O 1
ATOM 4433 N N . GLY A 1 568 ? -49.015 120.142 41.456 1.00 43.97 575 GLY A N 1
ATOM 4434 C CA . GLY A 1 568 ? -49.865 119.221 40.730 1.00 43.03 575 GLY A CA 1
ATOM 4435 C C . GLY A 1 568 ? -51.327 119.616 40.667 1.00 44.11 575 GLY A C 1
ATOM 4436 O O . GLY A 1 568 ? -51.823 120.365 41.519 1.00 45.54 575 GLY A O 1
ATOM 4437 N N . LYS A 1 569 ? -52.000 119.132 39.625 1.00 42.71 576 LYS A N 1
ATOM 4438 C CA . LYS A 1 569 ? -53.453 119.178 39.517 1.00 42.43 576 LYS A CA 1
ATOM 4439 C C . LYS A 1 569 ? -53.931 117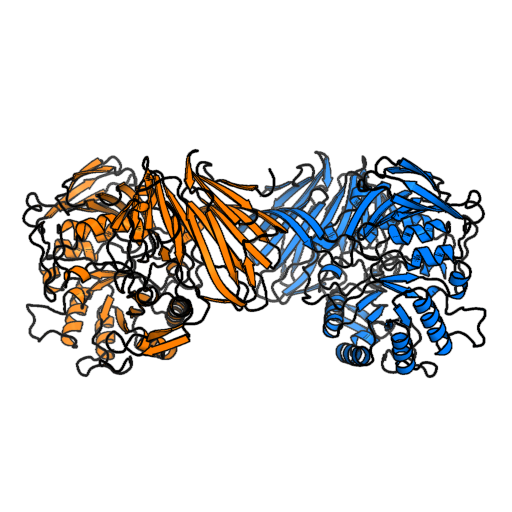.806 39.083 1.00 39.60 576 LYS A C 1
ATOM 4440 O O . LYS A 1 569 ? -53.434 117.250 38.083 1.00 38.85 576 LYS A O 1
ATOM 4446 N N . MET A 1 570 ? -54.904 117.270 39.812 1.00 37.18 577 MET A N 1
ATOM 4447 C CA . MET A 1 570 ? -55.395 115.928 39.543 1.00 36.12 577 MET A CA 1
ATOM 4448 C C . MET A 1 570 ? -55.817 115.738 38.068 1.00 35.40 577 MET A C 1
ATOM 4449 O O . MET A 1 570 ? -56.613 116.507 37.534 1.00 36.12 577 MET A O 1
ATOM 4454 N N . GLY A 1 571 ? -55.271 114.712 37.424 1.00 34.36 578 GLY A N 1
ATOM 4455 C CA . GLY A 1 571 ? -55.630 114.399 36.051 1.00 34.83 578 GLY A CA 1
ATOM 4456 C C . GLY A 1 571 ? -55.033 115.350 35.026 1.00 34.78 578 GLY A C 1
ATOM 4457 O O . GLY A 1 571 ? -55.394 115.306 33.854 1.00 35.44 578 GLY A O 1
ATOM 4458 N N . GLU A 1 572 ? -54.111 116.206 35.454 1.00 34.95 579 GLU A N 1
ATOM 4459 C CA . GLU A 1 572 ? -53.487 117.157 34.540 1.00 37.24 579 GLU A CA 1
ATOM 4460 C C . GLU A 1 572 ? -51.962 117.103 34.577 1.00 36.56 579 GLU A C 1
ATOM 4461 O O . GLU A 1 572 ? -51.323 117.013 33.522 1.00 36.05 579 GLU A O 1
ATOM 4467 N N . TYR A 1 573 ? -51.382 117.159 35.774 1.00 35.47 580 TYR A N 1
ATOM 4468 C CA . TYR A 1 573 ? -49.932 117.061 35.920 1.00 35.71 580 TYR A CA 1
ATOM 4469 C C . TYR A 1 573 ? -49.534 116.897 37.391 1.00 37.11 580 TYR A C 1
ATOM 4470 O O . TYR A 1 573 ? -50.327 117.156 38.314 1.00 37.25 580 TYR A O 1
ATOM 4479 N N . ILE A 1 574 ? -48.294 116.470 37.597 1.00 37.15 581 ILE A N 1
ATOM 4480 C CA . ILE A 1 574 ? -47.722 116.384 38.927 1.00 34.93 581 ILE A CA 1
ATOM 4481 C C . ILE A 1 574 ? -46.203 116.445 38.768 1.00 39.92 581 ILE A C 1
ATOM 4482 O O . ILE A 1 574 ? -45.644 115.990 37.757 1.00 35.14 581 ILE A O 1
ATOM 4487 N N . VAL A 1 575 ? -45.557 117.084 39.737 1.00 41.20 582 VAL A N 1
ATOM 4488 C CA . VAL A 1 575 ? -44.107 117.204 39.786 1.00 38.19 582 VAL A CA 1
ATOM 4489 C C . VAL A 1 575 ? -43.624 116.776 41.162 1.00 40.02 582 VAL A C 1
ATOM 4490 O O . VAL A 1 575 ? -44.045 117.347 42.165 1.00 39.52 582 VAL A O 1
ATOM 4494 N N . THR A 1 576 ? -42.723 115.800 41.209 1.00 39.54 583 THR A N 1
ATOM 4495 C CA . THR A 1 576 ? -42.341 115.199 42.486 1.00 39.95 583 THR A CA 1
ATOM 4496 C C . THR A 1 576 ? -40.836 115.054 42.621 1.00 41.39 583 THR A C 1
ATOM 4497 O O . THR A 1 576 ? -40.156 114.631 41.679 1.00 39.35 583 THR A O 1
ATOM 4501 N N . ALA A 1 577 ? -40.337 115.446 43.797 1.00 42.66 584 ALA A N 1
ATOM 4502 C CA . ALA A 1 577 ? -38.925 115.360 44.149 1.00 44.23 584 ALA A CA 1
ATOM 4503 C C . ALA A 1 577 ? -38.730 114.388 45.308 1.00 43.88 584 ALA A C 1
ATOM 4504 O O . ALA A 1 577 ? -39.501 114.396 46.262 1.00 43.50 584 ALA A O 1
ATOM 4506 N N . ARG A 1 578 ? -37.692 113.562 45.218 1.00 44.40 585 ARG A N 1
ATOM 4507 C CA . ARG A 1 578 ? -37.419 112.549 46.229 1.00 44.95 585 ARG A CA 1
ATOM 4508 C C . ARG A 1 578 ? -35.931 112.491 46.488 1.00 46.95 585 ARG A C 1
ATOM 4509 O O . ARG A 1 578 ? -35.135 112.652 45.562 1.00 44.39 585 ARG A O 1
ATOM 4517 N N . ARG A 1 579 ? -35.569 112.243 47.747 1.00 48.52 586 ARG A N 1
ATOM 4518 C CA . ARG A 1 579 ? -34.176 112.257 48.190 1.00 49.97 586 ARG A CA 1
ATOM 4519 C C . ARG A 1 579 ? -33.704 110.876 48.635 1.00 48.88 586 ARG A C 1
ATOM 4520 O O . ARG A 1 579 ? -34.454 110.123 49.259 1.00 46.93 586 ARG A O 1
ATOM 4528 N N . LYS A 1 580 ? -32.463 110.550 48.295 1.00 49.77 587 LYS A N 1
ATOM 4529 C CA . LYS A 1 580 ? -31.818 109.330 48.752 1.00 50.79 587 LYS A CA 1
ATOM 4530 C C . LYS A 1 580 ? -30.385 109.668 49.104 1.00 52.51 587 LYS A C 1
ATOM 4531 O O . LYS A 1 580 ? -29.573 109.917 48.207 1.00 52.49 587 LYS A O 1
ATOM 4537 N N . GLY A 1 581 ? -30.087 109.728 50.406 1.00 53.62 588 GLY A N 1
ATOM 4538 C CA . GLY A 1 581 ? -28.794 110.192 50.870 1.00 55.79 588 GLY A CA 1
ATOM 4539 C C . GLY A 1 581 ? -28.642 111.663 50.545 1.00 57.13 588 GLY A C 1
ATOM 4540 O O . GLY A 1 581 ? -29.491 112.472 50.918 1.00 57.24 588 GLY A O 1
ATOM 4541 N N . ASP A 1 582 ? -27.580 112.004 49.817 1.00 58.44 589 ASP A N 1
ATOM 4542 C CA . ASP A 1 582 ? -27.368 113.378 49.366 1.00 60.10 589 ASP A CA 1
ATOM 4543 C C . ASP A 1 582 ? -27.737 113.562 47.888 1.00 58.24 589 ASP A C 1
ATOM 4544 O O . ASP A 1 582 ? -27.361 114.556 47.283 1.00 59.33 589 ASP A O 1
ATOM 4549 N N . VAL A 1 583 ? -28.444 112.597 47.308 1.00 56.02 590 VAL A N 1
ATOM 4550 C CA . VAL A 1 583 ? -28.881 112.691 45.908 1.00 55.07 590 VAL A CA 1
ATOM 4551 C C . VAL A 1 583 ? -30.378 112.977 45.793 1.00 53.54 590 VAL A C 1
ATOM 4552 O O . VAL A 1 583 ? -31.185 112.337 46.471 1.00 52.92 590 VAL A O 1
ATOM 4556 N N . TRP A 1 584 ? -30.758 113.924 44.940 1.00 52.70 591 TRP A N 1
ATOM 4557 C CA . TRP A 1 584 ? -32.180 114.169 44.692 1.00 50.95 591 TRP A CA 1
ATOM 4558 C C . TRP A 1 584 ? -32.597 113.748 43.288 1.00 50.48 591 TRP A C 1
ATOM 4559 O O . TRP A 1 584 ? -31.820 113.853 42.332 1.00 51.76 591 TRP A O 1
ATOM 4570 N N . TYR A 1 585 ? -33.836 113.284 43.166 1.00 47.85 592 TYR A N 1
ATOM 4571 C CA . TYR A 1 585 ? -34.441 113.040 41.866 1.00 45.57 592 TYR A CA 1
ATOM 4572 C C . TYR A 1 585 ? -35.744 113.812 41.783 1.00 45.69 592 TYR A C 1
ATOM 4573 O O . TYR A 1 585 ? -36.474 113.929 42.782 1.00 46.56 592 TYR A O 1
ATOM 4582 N N . VAL A 1 586 ? -36.023 114.355 40.605 1.00 44.30 593 VAL A N 1
ATOM 4583 C CA . VAL A 1 586 ? -37.298 115.000 40.321 1.00 43.43 593 VAL A CA 1
ATOM 4584 C C . VAL A 1 586 ? -37.910 114.420 39.033 1.00 41.90 593 VAL A C 1
ATOM 4585 O O . VAL A 1 586 ? -37.230 114.289 38.009 1.00 42.32 593 VAL A O 1
ATOM 4589 N N . GLY A 1 587 ? -39.191 114.074 39.081 1.00 39.86 594 GLY A N 1
ATOM 4590 C CA . GLY A 1 587 ? -39.889 113.609 37.899 1.00 38.08 594 GLY A CA 1
ATOM 4591 C C . GLY A 1 587 ? -41.161 114.407 37.718 1.00 37.83 594 GLY A C 1
ATOM 4592 O O . GLY A 1 587 ? -41.801 114.794 38.694 1.00 38.56 594 GLY A O 1
ATOM 4593 N N . GLY A 1 588 ? -41.524 114.681 36.472 1.00 36.69 595 GLY A N 1
ATOM 4594 C CA . GLY A 1 588 ? -42.771 115.366 36.203 1.00 36.07 595 GLY A CA 1
ATOM 4595 C C . GLY A 1 588 ? -43.456 114.732 35.018 1.00 35.32 595 GLY A C 1
ATOM 4596 O O . GLY A 1 588 ? -42.789 114.247 34.105 1.00 34.24 595 GLY A O 1
ATOM 4597 N N . ILE A 1 589 ? -44.786 114.704 35.036 1.00 35.25 596 ILE A N 1
ATOM 4598 C CA . ILE A 1 589 ? -45.541 114.259 33.872 1.00 34.12 596 ILE A CA 1
ATOM 4599 C C . ILE A 1 589 ? -46.736 115.177 33.638 1.00 34.12 596 ILE A C 1
ATOM 4600 O O . ILE A 1 589 ? -47.254 115.803 34.583 1.00 34.61 596 ILE A O 1
ATOM 4605 N N . THR A 1 590 ? -47.183 115.239 32.387 1.00 33.71 597 THR A N 1
ATOM 4606 C CA . THR A 1 590 ? -48.357 116.028 32.018 1.00 34.66 597 THR A CA 1
ATOM 4607 C C . THR A 1 590 ? -49.415 115.144 31.334 1.00 34.30 597 THR A C 1
ATOM 4608 O O . THR A 1 590 ? -49.165 113.975 31.049 1.00 29.55 597 THR A O 1
ATOM 4612 N N . ASP A 1 591 ? -50.613 115.684 31.116 1.00 34.39 598 ASP A N 1
ATOM 4613 C CA . ASP A 1 591 ? -51.641 114.926 30.415 1.00 32.64 598 ASP A CA 1
ATOM 4614 C C . ASP A 1 591 ? -51.397 115.088 28.916 1.00 32.53 598 ASP A C 1
ATOM 4615 O O . ASP A 1 591 ? -50.254 115.221 28.496 1.00 32.07 598 ASP A O 1
ATOM 4620 N N . TRP A 1 592 ? -52.448 115.084 28.108 1.00 32.38 599 TRP A N 1
ATOM 4621 C CA . TRP A 1 592 ? -52.216 115.220 26.670 1.00 33.64 599 TRP A CA 1
ATOM 4622 C C . TRP A 1 592 ? -51.962 116.671 26.240 1.00 35.98 599 TRP A C 1
ATOM 4623 O O . TRP A 1 592 ? -51.673 116.920 25.067 1.00 37.93 599 TRP A O 1
ATOM 4634 N N . SER A 1 593 ? -52.024 117.619 27.179 1.00 37.14 600 SER A N 1
ATOM 4635 C CA . SER A 1 593 ? -51.649 119.012 26.904 1.00 38.52 600 SER A CA 1
ATOM 4636 C C . SER A 1 593 ? -50.151 119.220 27.103 1.00 38.51 600 SER A C 1
ATOM 4637 O O . SER A 1 593 ? -49.613 118.858 28.158 1.00 38.30 600 SER A O 1
ATOM 4640 N N . ALA A 1 594 ? -49.494 119.847 26.121 1.00 37.89 601 ALA A N 1
ATOM 4641 C CA . ALA A 1 594 ? -48.124 120.325 26.302 1.00 38.76 601 ALA A CA 1
ATOM 4642 C C . ALA A 1 594 ? -48.138 121.297 27.493 1.00 40.35 601 ALA A C 1
ATOM 4643 O O . ALA A 1 594 ? -49.130 121.985 27.719 1.00 40.22 601 ALA A O 1
ATOM 4645 N N . ARG A 1 595 ? -47.053 121.354 28.255 1.00 41.24 602 ARG A N 1
ATOM 4646 C CA . ARG A 1 595 ? -47.061 122.146 29.473 1.00 42.11 602 ARG A CA 1
ATOM 4647 C C . ARG A 1 595 ? -45.664 122.632 29.836 1.00 43.41 602 ARG A C 1
ATOM 4648 O O . ARG A 1 595 ? -44.678 121.932 29.612 1.00 43.20 602 ARG A O 1
ATOM 4656 N N . ASP A 1 596 ? -45.590 123.848 30.375 1.00 44.46 603 ASP A N 1
ATOM 4657 C CA . ASP A 1 596 ? -44.327 124.396 30.835 1.00 46.49 603 ASP A CA 1
ATOM 4658 C C . ASP A 1 596 ? -44.290 124.391 32.355 1.00 45.94 603 ASP A C 1
ATOM 4659 O O . ASP A 1 596 ? -45.173 124.937 33.011 1.00 45.20 603 ASP A O 1
ATOM 4664 N N . ILE A 1 597 ? -43.235 123.794 32.893 1.00 46.84 604 ILE A N 1
ATOM 4665 C CA . ILE A 1 597 ? -43.080 123.607 34.328 1.00 48.83 604 ILE A CA 1
ATOM 4666 C C . ILE A 1 597 ? -41.833 124.327 34.816 1.00 51.16 604 ILE A C 1
ATOM 4667 O O . ILE A 1 597 ? -40.862 124.462 34.071 1.00 50.58 604 ILE A O 1
ATOM 4672 N N . GLU A 1 598 ? -41.879 124.835 36.048 1.00 53.92 605 GLU A N 1
ATOM 4673 C CA . GLU A 1 598 ? -40.691 125.391 36.685 1.00 57.04 605 GLU A CA 1
ATOM 4674 C C . GLU A 1 598 ? -40.381 124.587 37.947 1.00 55.92 605 GLU A C 1
ATOM 4675 O O . GLU A 1 598 ? -41.272 124.335 38.756 1.00 56.21 605 GLU A O 1
ATOM 4681 N N . VAL A 1 599 ? -39.130 124.170 38.115 1.00 55.08 606 VAL A N 1
ATOM 4682 C CA . VAL A 1 599 ? -38.748 123.431 39.317 1.00 54.87 606 VAL A CA 1
ATOM 4683 C C . VAL A 1 599 ? -37.971 124.333 40.275 1.00 57.80 606 VAL A C 1
ATOM 4684 O O . VAL A 1 599 ? -36.852 124.762 39.971 1.00 59.07 606 VAL A O 1
ATOM 4688 N N . ASP A 1 600 ? -38.579 124.628 41.423 1.00 57.90 607 ASP A N 1
ATOM 4689 C CA . ASP A 1 600 ? -37.930 125.413 42.468 1.00 59.25 607 ASP A CA 1
ATOM 4690 C C . ASP A 1 600 ? -37.013 124.493 43.262 1.00 58.69 607 ASP A C 1
ATOM 4691 O O . ASP A 1 600 ? -37.481 123.574 43.938 1.00 58.10 607 ASP A O 1
ATOM 4696 N N . CYS A 1 601 ? -35.709 124.728 43.168 1.00 59.28 608 CYS A N 1
ATOM 4697 C CA . CYS A 1 601 ? -34.740 123.823 43.766 1.00 56.26 608 CYS A CA 1
ATOM 4698 C C . CYS A 1 601 ? -34.357 124.200 45.199 1.00 60.41 608 CYS A C 1
ATOM 4699 O O . CYS A 1 601 ? -33.258 123.882 45.656 1.00 59.24 608 CYS A O 1
ATOM 4702 N N . SER A 1 602 ? -35.270 124.856 45.909 1.00 60.35 609 SER A N 1
ATOM 4703 C CA . SER A 1 602 ? -35.003 125.269 47.285 1.00 61.39 609 SER A CA 1
ATOM 4704 C C . SER A 1 602 ? -34.990 124.072 48.232 1.00 60.33 609 SER A C 1
ATOM 4705 O O . SER A 1 602 ? -34.695 124.222 49.406 1.00 61.51 609 SER A O 1
ATOM 4708 N N . PHE A 1 603 ? -35.313 122.886 47.725 1.00 58.39 610 PHE A N 1
ATOM 4709 C CA . PHE A 1 603 ? -35.283 121.683 48.551 1.00 58.02 610 PHE A CA 1
ATOM 4710 C C . PHE A 1 603 ? -33.849 121.172 48.724 1.00 58.64 610 PHE A C 1
ATOM 4711 O O . PHE A 1 603 ? -33.583 120.286 49.541 1.00 57.59 610 PHE A O 1
ATOM 4719 N N . LEU A 1 604 ? -32.936 121.730 47.939 1.00 59.83 611 LEU A N 1
ATOM 4720 C CA . LEU A 1 604 ? -31.541 121.311 47.957 1.00 62.29 611 LEU A CA 1
ATOM 4721 C C . LEU A 1 604 ? -30.823 121.805 49.202 1.00 66.30 611 LEU A C 1
ATOM 4722 O O . LEU A 1 604 ? -31.333 122.664 49.919 1.00 67.59 611 LEU A O 1
ATOM 4727 N N . GLY A 1 605 ? -29.631 121.267 49.447 1.00 68.37 612 GLY A N 1
ATOM 4728 C CA . GLY A 1 605 ? -28.766 121.793 50.482 1.00 72.24 612 GLY A CA 1
ATOM 4729 C C . GLY A 1 605 ? -28.047 123.024 49.961 1.00 75.44 612 GLY A C 1
ATOM 4730 O O . GLY A 1 605 ? -28.468 123.617 48.964 1.00 73.98 612 GLY A O 1
ATOM 4731 N N . ASP A 1 606 ? -26.954 123.407 50.614 1.00 79.13 613 ASP A N 1
ATOM 4732 C CA . ASP A 1 606 ? -26.225 124.611 50.213 1.00 82.67 613 ASP A CA 1
ATOM 4733 C C . ASP A 1 606 ? -24.964 124.311 49.398 1.00 83.77 613 ASP A C 1
ATOM 4734 O O . ASP A 1 606 ? -24.303 125.220 48.894 1.00 85.09 613 ASP A O 1
ATOM 4739 N N . LYS A 1 607 ? -24.643 123.027 49.283 1.00 83.06 614 LYS A N 1
ATOM 4740 C CA . LYS A 1 607 ? -23.532 122.547 48.471 1.00 83.93 614 LYS A CA 1
ATOM 4741 C C . LYS A 1 607 ? -23.777 122.906 46.995 1.00 82.64 614 LYS A C 1
ATOM 4742 O O . LYS A 1 607 ? -24.876 123.330 46.632 1.00 80.77 614 LYS A O 1
ATOM 4748 N N . SER A 1 608 ? -22.751 122.773 46.155 1.00 84.32 615 SER A N 1
ATOM 4749 C CA . SER A 1 608 ? -22.914 122.962 44.710 1.00 84.77 615 SER A CA 1
ATOM 4750 C C . SER A 1 608 ? -23.150 121.612 44.037 1.00 83.32 615 SER A C 1
ATOM 4751 O O . SER A 1 608 ? -22.416 120.653 44.275 1.00 83.39 615 SER A O 1
ATOM 4754 N N . TYR A 1 609 ? -24.173 121.536 43.191 1.00 82.24 616 TYR A N 1
ATOM 4755 C CA . TYR A 1 609 ? -24.614 120.250 42.661 1.00 80.15 616 TYR A CA 1
ATOM 4756 C C . TYR A 1 609 ? -24.544 120.150 41.139 1.00 78.51 616 TYR A C 1
ATOM 4757 O O . TYR A 1 609 ? -24.597 121.163 40.442 1.00 78.82 616 TYR A O 1
ATOM 4766 N N . HIS A 1 610 ? -24.406 118.918 40.646 1.00 76.73 617 HIS A N 1
ATOM 4767 C CA . HIS A 1 610 ? -24.450 118.612 39.215 1.00 75.79 617 HIS A CA 1
ATOM 4768 C C . HIS A 1 610 ? -25.786 117.989 38.824 1.00 71.93 617 HIS A C 1
ATOM 4769 O O . HIS A 1 610 ? -26.212 116.990 39.415 1.00 70.76 617 HIS A O 1
ATOM 4776 N N . ALA A 1 611 ? -26.458 118.598 37.851 1.00 69.89 618 ALA A N 1
ATOM 4777 C CA . ALA A 1 611 ? -27.744 118.098 37.369 1.00 66.63 618 ALA A CA 1
ATOM 4778 C C . ALA A 1 611 ? -27.606 117.286 36.082 1.00 64.30 618 ALA A C 1
ATOM 4779 O O . ALA A 1 611 ? -26.822 117.629 35.202 1.00 65.93 618 ALA A O 1
ATOM 4781 N N . THR A 1 612 ? -28.364 116.199 35.992 1.00 60.60 619 THR A N 1
ATOM 4782 C CA . THR A 1 612 ? -28.527 115.457 34.744 1.00 57.47 619 THR A CA 1
ATOM 4783 C C . THR A 1 612 ? -30.010 115.442 34.402 1.00 53.42 619 THR A C 1
ATOM 4784 O O . THR A 1 612 ? -30.822 114.945 35.174 1.00 51.50 619 THR A O 1
ATOM 4788 N N . LEU A 1 613 ? -30.369 116.000 33.254 1.00 52.42 620 LEU A N 1
ATOM 4789 C CA . LEU A 1 613 ? -31.778 116.183 32.905 1.00 49.00 620 LEU A CA 1
ATOM 4790 C C . LEU A 1 613 ? -32.187 115.450 31.642 1.00 46.99 620 LEU A C 1
ATOM 4791 O O . LEU A 1 613 ? -31.566 115.629 30.602 1.00 47.97 620 LEU A O 1
ATOM 4796 N N . PHE A 1 614 ? -33.232 114.629 31.739 1.00 44.36 621 PHE A N 1
ATOM 4797 C CA . PHE A 1 614 ? -33.887 114.045 30.564 1.00 42.32 621 PHE A CA 1
ATOM 4798 C C . PHE A 1 614 ? -35.168 114.813 30.253 1.00 41.62 621 PHE A C 1
ATOM 4799 O O . PHE A 1 614 ? -36.117 114.771 31.036 1.00 41.24 621 PHE A O 1
ATOM 4807 N N . LYS A 1 615 ? -35.215 115.491 29.111 1.00 41.42 622 LYS A N 1
ATOM 4808 C CA . LYS A 1 615 ? -36.400 116.264 28.744 1.00 41.35 622 LYS A CA 1
ATOM 4809 C C . LYS A 1 615 ? -36.910 115.821 27.373 1.00 39.78 622 LYS A C 1
ATOM 4810 O O . LYS A 1 615 ? -36.153 115.278 26.578 1.00 38.84 622 LYS A O 1
ATOM 4816 N N . ASP A 1 616 ? -38.197 116.028 27.115 1.00 39.13 623 ASP A N 1
ATOM 4817 C CA . ASP A 1 616 ? -38.779 115.696 25.823 1.00 37.96 623 ASP A CA 1
ATOM 4818 C C . ASP A 1 616 ? -38.050 116.429 24.712 1.00 38.07 623 ASP A C 1
ATOM 4819 O O . ASP A 1 616 ? -37.717 117.615 24.841 1.00 38.92 623 ASP A O 1
ATOM 4824 N N . GLY A 1 617 ? -37.784 115.721 23.618 1.00 37.80 624 GLY A N 1
ATOM 4825 C CA . GLY A 1 617 ? -37.148 116.335 22.464 1.00 38.01 624 GLY A CA 1
ATOM 4826 C C . GLY A 1 617 ? -38.128 117.280 21.797 1.00 38.40 624 GLY A C 1
ATOM 4827 O O . GLY A 1 617 ? -39.326 117.191 22.035 1.00 37.52 624 GLY A O 1
ATOM 4828 N N . VAL A 1 618 ? -37.637 118.180 20.960 1.00 40.20 625 VAL A N 1
ATOM 4829 C CA . VAL A 1 618 ? -38.518 119.160 20.326 1.00 42.70 625 VAL A CA 1
ATOM 4830 C C . VAL A 1 618 ? -39.514 118.533 19.334 1.00 42.57 625 VAL A C 1
ATOM 4831 O O . VAL A 1 618 ? -40.483 119.186 18.952 1.00 41.79 625 VAL A O 1
ATOM 4835 N N . ASN A 1 619 ? -39.301 117.277 18.939 1.00 36.99 626 ASN A N 1
ATOM 4836 C CA . ASN A 1 619 ? -40.262 116.607 18.081 1.00 35.65 626 ASN A CA 1
ATOM 4837 C C . ASN A 1 619 ? -40.975 115.469 18.794 1.00 37.78 626 ASN A C 1
ATOM 4838 O O . ASN A 1 619 ? -41.561 114.594 18.144 1.00 34.99 626 ASN A O 1
ATOM 4843 N N . ALA A 1 620 ? -40.936 115.488 20.134 1.00 34.01 627 ALA A N 1
ATOM 4844 C CA . ALA A 1 620 ? -41.556 114.442 20.932 1.00 33.66 627 ALA A CA 1
ATOM 4845 C C . ALA A 1 620 ? -43.063 114.404 20.744 1.00 33.52 627 ALA A C 1
ATOM 4846 O O . ALA A 1 620 ? -43.706 113.410 21.079 1.00 32.88 627 ALA A O 1
ATOM 4848 N N . HIS A 1 621 ? -43.627 115.473 20.194 1.00 34.86 628 HIS A N 1
ATOM 4849 C CA . HIS A 1 621 ? -45.057 115.496 19.906 1.00 34.50 628 HIS A CA 1
ATOM 4850 C C . HIS A 1 621 ? -45.395 114.665 18.663 1.00 34.25 628 HIS A C 1
ATOM 4851 O O . HIS A 1 621 ? -46.555 114.286 18.472 1.00 34.61 628 HIS A O 1
ATOM 4858 N N . ARG A 1 622 ? -44.379 114.346 17.856 1.00 33.64 629 ARG A N 1
ATOM 4859 C CA . ARG A 1 622 ? -44.565 113.538 16.641 1.00 32.78 629 ARG A CA 1
ATOM 4860 C C . ARG A 1 622 ? -43.880 112.173 16.716 1.00 31.65 629 ARG A C 1
ATOM 4861 O O . ARG A 1 622 ? -44.314 111.209 16.067 1.00 30.91 629 ARG A O 1
ATOM 4869 N N . ALA A 1 623 ? -42.785 112.116 17.469 1.00 31.93 630 ALA A N 1
ATOM 4870 C CA . ALA A 1 623 ? -42.064 110.869 17.727 1.00 30.44 630 ALA A CA 1
ATOM 4871 C C . ALA A 1 623 ? -41.828 110.751 19.225 1.00 31.12 630 ALA A C 1
ATOM 4872 O O . ALA A 1 623 ? -40.933 111.405 19.767 1.00 32.63 630 ALA A O 1
ATOM 4874 N N . GLY A 1 624 ? -42.643 109.930 19.884 1.00 28.94 631 GLY A N 1
ATOM 4875 C CA . GLY A 1 624 ? -42.622 109.812 21.341 1.00 29.00 631 GLY A CA 1
ATOM 4876 C C . GLY A 1 624 ? -41.263 109.515 21.942 1.00 30.27 631 GLY A C 1
ATOM 4877 O O . GLY A 1 624 ? -40.971 109.958 23.056 1.00 30.45 631 GLY A O 1
ATOM 4878 N N . ARG A 1 625 ? -40.433 108.770 21.207 1.00 30.23 632 ARG A N 1
ATOM 4879 C CA . ARG A 1 625 ? -39.114 108.347 21.685 1.00 32.01 632 ARG A CA 1
ATOM 4880 C C . ARG A 1 625 ? -38.109 109.481 21.844 1.00 34.79 632 ARG A C 1
ATOM 4881 O O . ARG A 1 625 ? -37.072 109.324 22.490 1.00 36.47 632 ARG A O 1
ATOM 4889 N N . ASP A 1 626 ? -38.413 110.617 21.245 1.00 34.82 633 ASP A N 1
ATOM 4890 C CA . ASP A 1 626 ? -37.463 111.722 21.157 1.00 37.05 633 ASP A CA 1
ATOM 4891 C C . ASP A 1 626 ? -37.179 112.367 22.518 1.00 33.93 633 ASP A C 1
ATOM 4892 O O . ASP A 1 626 ? -38.086 112.849 23.195 1.00 33.53 633 ASP A O 1
ATOM 4897 N N . TYR A 1 627 ? -35.915 112.357 22.921 1.00 35.85 634 TYR A N 1
ATOM 4898 C CA . TYR A 1 627 ? -35.531 112.991 24.174 1.00 37.67 634 TYR A CA 1
ATOM 4899 C C . TYR A 1 627 ? -34.220 113.722 24.027 1.00 40.38 634 TYR A C 1
ATOM 4900 O O . TYR A 1 627 ? -33.503 113.529 23.061 1.00 39.95 634 TYR A O 1
ATOM 4909 N N . LYS A 1 628 ? -33.904 114.552 25.011 1.00 43.09 635 LYS A N 1
ATOM 4910 C CA . LYS A 1 628 ? -32.620 115.229 25.054 1.00 47.24 635 LYS A CA 1
ATOM 4911 C C . LYS A 1 628 ? -32.081 115.129 26.476 1.00 49.28 635 LYS A C 1
ATOM 4912 O O . LYS A 1 628 ? -32.813 115.346 27.441 1.00 49.43 635 LYS A O 1
ATOM 4918 N N . CYS A 1 629 ? -30.815 114.754 26.593 1.00 50.73 636 CYS A N 1
ATOM 4919 C CA . CYS A 1 629 ? -30.153 114.643 27.883 1.00 52.43 636 CYS A CA 1
ATOM 4920 C C . CYS A 1 629 ? -29.124 115.772 28.045 1.00 56.10 636 CYS A C 1
ATOM 4921 O O . CYS A 1 629 ? -28.202 115.884 27.242 1.00 58.05 636 CYS A O 1
ATOM 4924 N N . GLU A 1 630 ? -29.309 116.622 29.062 1.00 57.22 637 GLU A N 1
ATOM 4925 C CA . GLU A 1 630 ? -28.414 117.756 29.343 1.00 60.20 637 GLU A CA 1
ATOM 4926 C C . GLU A 1 630 ? -27.750 117.674 30.719 1.00 61.62 637 GLU A C 1
ATOM 4927 O O . GLU A 1 630 ? -28.334 117.145 31.671 1.00 59.71 637 GLU A O 1
ATOM 4933 N N . SER A 1 631 ? -26.531 118.206 30.812 1.00 63.93 638 SER A N 1
ATOM 4934 C CA . SER A 1 631 ? -25.827 118.346 32.085 1.00 65.20 638 SER A CA 1
ATOM 4935 C C . SER A 1 631 ? -25.506 119.808 32.385 1.00 66.29 638 SER A C 1
ATOM 4936 O O . SER A 1 631 ? -25.095 120.549 31.500 1.00 67.20 638 SER A O 1
ATOM 4939 N N . PHE A 1 632 ? -25.699 120.216 33.636 1.00 66.21 639 PHE A N 1
ATOM 4940 C CA . PHE A 1 632 ? -25.372 121.574 34.063 1.00 68.02 639 PHE A CA 1
ATOM 4941 C C . PHE A 1 632 ? -25.314 121.641 35.586 1.00 67.81 639 PHE A C 1
ATOM 4942 O O . PHE A 1 632 ? -25.969 120.852 36.270 1.00 65.67 639 PHE A O 1
ATOM 4950 N N . PRO A 1 633 ? -24.509 122.571 36.122 1.00 70.00 640 PRO A N 1
ATOM 4951 C CA . PRO A 1 633 ? -24.437 122.791 37.568 1.00 70.67 640 PRO A CA 1
ATOM 4952 C C . PRO A 1 633 ? -25.681 123.491 38.117 1.00 69.61 640 PRO A C 1
ATOM 4953 O O . PRO A 1 633 ? -26.296 124.288 37.410 1.00 63.88 640 PRO A O 1
ATOM 4957 N N . ILE A 1 634 ? -26.056 123.191 39.360 1.00 68.44 641 ILE A N 1
ATOM 4958 C CA . ILE A 1 634 ? -27.194 123.870 39.967 1.00 67.12 641 ILE A CA 1
ATOM 4959 C C . ILE A 1 634 ? -27.095 123.913 41.496 1.00 68.01 641 ILE A C 1
ATOM 4960 O O . ILE A 1 634 ? -26.356 123.132 42.101 1.00 64.98 641 ILE A O 1
ATOM 4965 N N . LYS A 1 635 ? -27.817 124.853 42.106 1.00 68.26 642 LYS A N 1
ATOM 4966 C CA . LYS A 1 635 ? -27.878 124.967 43.563 1.00 68.95 642 LYS A CA 1
ATOM 4967 C C . LYS A 1 635 ? -29.248 125.476 44.024 1.00 69.05 642 LYS A C 1
ATOM 4968 O O . LYS A 1 635 ? -30.152 125.689 43.208 1.00 66.98 642 LYS A O 1
ATOM 4974 N N . LYS A 1 636 ? -29.379 125.677 45.333 1.00 71.42 643 LYS A N 1
ATOM 4975 C CA . LYS A 1 636 ? -30.659 125.938 45.990 1.00 73.00 643 LYS A CA 1
ATOM 4976 C C . LYS A 1 636 ? -31.520 127.033 45.356 1.00 74.93 643 LYS A C 1
ATOM 4977 O O . LYS A 1 636 ? -32.748 126.923 45.329 1.00 72.77 643 LYS A O 1
ATOM 4983 N N . ASP A 1 637 ? -30.887 128.086 44.848 1.00 79.32 644 ASP A N 1
ATOM 4984 C CA . ASP A 1 637 ? -31.626 129.203 44.260 1.00 81.57 644 ASP A CA 1
ATOM 4985 C C . ASP A 1 637 ? -32.164 128.856 42.877 1.00 79.63 644 ASP A C 1
ATOM 4986 O O . ASP A 1 637 ? -32.873 129.658 42.263 1.00 79.23 644 ASP A O 1
ATOM 4991 N N . GLY A 1 638 ? -31.804 127.673 42.385 1.00 75.41 645 GLY A N 1
ATOM 4992 C CA . GLY A 1 638 ? -32.108 127.286 41.019 1.00 71.94 645 GLY A CA 1
ATOM 4993 C C . GLY A 1 638 ? -33.594 127.232 40.737 1.00 69.51 645 GLY A C 1
ATOM 4994 O O . GLY A 1 638 ? -34.381 126.720 41.549 1.00 69.68 645 GLY A O 1
ATOM 4995 N N . LYS A 1 639 ? -33.980 127.764 39.581 1.00 67.48 646 LYS A N 1
ATOM 4996 C CA . LYS A 1 639 ? -35.364 127.696 39.134 1.00 65.68 646 LYS A CA 1
ATOM 4997 C C . LYS A 1 639 ? -35.416 127.196 37.693 1.00 64.76 646 LYS A C 1
ATOM 4998 O O . LYS A 1 639 ? -35.403 127.979 36.739 1.00 65.81 646 LYS A O 1
ATOM 5004 N N . LEU A 1 640 ? -35.447 125.875 37.554 1.00 62.10 647 LEU A N 1
ATOM 5005 C CA . LEU A 1 640 ? -35.350 125.231 36.256 1.00 59.81 647 LEU A CA 1
ATOM 5006 C C . LEU A 1 640 ? -36.677 125.186 35.513 1.00 58.44 647 LEU A C 1
ATOM 5007 O O . LEU A 1 640 ? -37.671 124.652 36.018 1.00 57.49 647 LEU A O 1
ATOM 5012 N N . LYS A 1 641 ? -36.678 125.755 34.308 1.00 57.63 648 LYS A N 1
ATOM 5013 C CA . LYS A 1 641 ? -37.817 125.683 33.409 1.00 55.72 648 LYS A CA 1
ATOM 5014 C C . LYS A 1 641 ? -37.691 124.445 32.537 1.00 52.20 648 LYS A C 1
ATOM 5015 O O . LYS A 1 641 ? -36.632 124.185 31.971 1.00 52.52 648 LYS A O 1
ATOM 5021 N N . VAL A 1 642 ? -38.768 123.675 32.465 1.00 48.87 649 VAL A N 1
ATOM 5022 C CA . VAL A 1 642 ? -38.821 122.478 31.642 1.00 47.53 649 VAL A CA 1
ATOM 5023 C C . VAL A 1 642 ? -40.087 122.513 30.815 1.00 45.53 649 VAL A C 1
ATOM 5024 O O . VAL A 1 642 ? -41.177 122.774 31.343 1.00 44.81 649 VAL A O 1
ATOM 5028 N N . HIS A 1 643 ? -39.940 122.271 29.517 1.00 44.51 650 HIS A N 1
ATOM 5029 C CA . HIS A 1 643 ? -41.086 122.095 28.647 1.00 43.37 650 HIS A CA 1
ATOM 5030 C C . HIS A 1 643 ? -41.456 120.622 28.539 1.00 41.72 650 HIS A C 1
ATOM 5031 O O . HIS A 1 643 ? -40.602 119.779 28.255 1.00 41.38 650 HIS A O 1
ATOM 5038 N N . LEU A 1 644 ? -42.732 120.307 28.744 1.00 40.84 651 LEU A N 1
ATOM 5039 C CA . LEU A 1 644 ? -43.206 118.929 28.583 1.00 38.54 651 LEU A CA 1
ATOM 5040 C C . LEU A 1 644 ? -44.091 118.826 27.340 1.00 37.27 651 LEU A C 1
ATOM 5041 O O . LEU A 1 644 ? -45.025 119.613 27.159 1.00 36.58 651 LEU A O 1
ATOM 5046 N N . ALA A 1 645 ? -43.782 117.864 26.488 1.00 35.23 652 ALA A N 1
ATOM 5047 C CA . ALA A 1 645 ? -44.573 117.619 25.289 1.00 38.13 652 ALA A CA 1
ATOM 5048 C C . ALA A 1 645 ? -45.897 116.944 25.658 1.00 36.38 652 ALA A C 1
ATOM 5049 O O . ALA A 1 645 ? -46.048 116.473 26.802 1.00 36.80 652 ALA A O 1
ATOM 5051 N N . PRO A 1 646 ? -46.863 116.909 24.718 1.00 34.64 653 PRO A N 1
ATOM 5052 C CA . PRO A 1 646 ? -48.089 116.137 24.970 1.00 33.18 653 PRO A CA 1
ATOM 5053 C C . PRO A 1 646 ? -47.760 114.717 25.409 1.00 31.95 653 PRO A C 1
ATOM 5054 O O . PRO A 1 646 ? -46.897 114.087 24.808 1.00 31.19 653 PRO A O 1
ATOM 5058 N N . GLY A 1 647 ? -48.407 114.240 26.470 1.00 29.38 654 GLY A N 1
ATOM 5059 C CA . GLY A 1 647 ? -48.131 112.912 26.985 1.00 31.30 654 GLY A CA 1
ATOM 5060 C C . GLY A 1 647 ? -46.693 112.724 27.449 1.00 28.74 654 GLY A C 1
ATOM 5061 O O . GLY A 1 647 ? -46.224 111.589 27.581 1.00 31.05 654 GLY A O 1
ATOM 5062 N N . GLY A 1 648 ? -46.012 113.829 27.739 1.00 30.13 655 GLY A N 1
ATOM 5063 C CA . GLY A 1 648 ? -44.606 113.781 28.072 1.00 30.83 655 GLY A CA 1
ATOM 5064 C C . GLY A 1 648 ? -44.273 113.938 29.550 1.00 33.49 655 GLY A C 1
ATOM 5065 O O . GLY A 1 648 ? -45.091 113.683 30.443 1.00 31.63 655 GLY A O 1
ATOM 5066 N N . GLY A 1 649 ? -43.042 114.360 29.797 1.00 33.66 656 GLY A N 1
ATOM 5067 C CA . GLY A 1 649 ? -42.538 114.499 31.144 1.00 34.79 656 GLY A CA 1
ATOM 5068 C C . GLY A 1 649 ? -41.049 114.781 31.117 1.00 36.65 656 GLY A C 1
ATOM 5069 O O . GLY A 1 649 ? -40.489 115.113 30.064 1.00 37.41 656 GLY A O 1
ATOM 5070 N N . PHE A 1 650 ? -40.419 114.691 32.279 1.00 37.37 657 PHE A N 1
ATOM 5071 C CA . PHE A 1 650 ? -38.984 114.876 32.390 1.00 38.82 657 PHE A CA 1
ATOM 5072 C C . PHE A 1 650 ? -38.486 114.131 33.614 1.00 39.73 657 PHE A C 1
ATOM 5073 O O . PHE A 1 650 ? -39.249 113.880 34.553 1.00 39.35 657 PHE A O 1
ATOM 5081 N N . ALA A 1 651 ? -37.202 113.793 33.620 1.00 40.62 658 ALA A N 1
ATOM 5082 C CA . ALA A 1 651 ? -36.606 113.145 34.781 1.00 40.04 658 ALA A CA 1
ATOM 5083 C C . ALA A 1 651 ? -35.271 113.797 35.099 1.00 42.13 658 ALA A C 1
ATOM 5084 O O . ALA A 1 651 ? -34.411 113.927 34.233 1.00 43.65 658 ALA A O 1
ATOM 5086 N N . LEU A 1 652 ? -35.105 114.196 36.358 1.00 42.22 659 LEU A N 1
ATOM 5087 C CA . LEU A 1 652 ? -33.995 115.027 36.758 1.00 44.97 659 LEU A CA 1
ATOM 5088 C C . LEU A 1 652 ? -33.239 114.423 37.927 1.00 47.30 659 LEU A C 1
ATOM 5089 O O . LEU A 1 652 ? -33.841 114.030 38.927 1.00 46.45 659 LEU A O 1
ATOM 5094 N N . LYS A 1 653 ? -31.924 114.323 37.792 1.00 49.01 660 LYS A N 1
ATOM 5095 C CA . LYS A 1 653 ? -31.086 113.866 38.892 1.00 50.56 660 LYS A CA 1
ATOM 5096 C C . LYS A 1 653 ? -30.104 114.962 39.299 1.00 53.65 660 LYS A C 1
ATOM 5097 O O . LYS A 1 653 ? -29.431 115.548 38.457 1.00 54.21 660 LYS A O 1
ATOM 5103 N N . ILE A 1 654 ? -30.037 115.237 40.594 1.00 55.36 661 ILE A N 1
ATOM 5104 C CA . ILE A 1 654 ? -29.213 116.305 41.133 1.00 59.85 661 ILE A CA 1
ATOM 5105 C C . ILE A 1 654 ? -28.282 115.722 42.195 1.00 62.75 661 ILE A C 1
ATOM 5106 O O . ILE A 1 654 ? -28.734 115.248 43.234 1.00 62.02 661 ILE A O 1
ATOM 5111 N N . LYS A 1 655 ? -26.987 115.723 41.898 1.00 65.58 662 LYS A N 1
ATOM 5112 C CA . LYS A 1 655 ? -25.989 115.069 42.732 1.00 67.76 662 LYS A CA 1
ATOM 5113 C C . LYS A 1 655 ? -24.869 116.032 43.101 1.00 71.12 662 LYS A C 1
ATOM 5114 O O . LYS A 1 655 ? -24.622 116.984 42.368 1.00 72.86 662 LYS A O 1
ATOM 5121 N N . ILE B 1 12 ? -35.132 126.640 72.842 1.00 61.03 19 ILE B N 1
ATOM 5122 C CA . ILE B 1 12 ? -36.427 126.508 72.174 1.00 60.94 19 ILE B CA 1
ATOM 5123 C C . ILE B 1 12 ? -36.673 125.094 71.627 1.00 60.22 19 ILE B C 1
ATOM 5124 O O . ILE B 1 12 ? -37.815 124.724 71.351 1.00 61.25 19 ILE B O 1
ATOM 5129 N N . GLU B 1 13 ? -35.611 124.306 71.469 1.00 57.90 20 GLU B N 1
ATOM 5130 C CA . GLU B 1 13 ? -35.759 122.899 71.090 1.00 55.36 20 GLU B CA 1
ATOM 5131 C C . GLU B 1 13 ? -35.553 121.998 72.307 1.00 51.94 20 GLU B C 1
ATOM 5132 O O . GLU B 1 13 ? -34.996 122.430 73.314 1.00 52.86 20 GLU B O 1
ATOM 5134 N N . GLY B 1 14 ? -36.009 120.752 72.209 1.00 46.95 21 GLY B N 1
ATOM 5135 C CA . GLY B 1 14 ? -35.835 119.778 73.274 1.00 41.77 21 GLY B CA 1
ATOM 5136 C C . GLY B 1 14 ? -36.501 120.104 74.605 1.00 36.48 21 GLY B C 1
ATOM 5137 O O . GLY B 1 14 ? -36.224 119.441 75.602 1.00 38.33 21 GLY B O 1
ATOM 5138 N N . ARG B 1 15 ? -37.393 121.091 74.626 1.00 89.44 22 ARG B N 1
ATOM 5139 C CA . ARG B 1 15 ? -38.051 121.503 75.864 1.00 82.29 22 ARG B CA 1
ATOM 5140 C C . ARG B 1 15 ? -39.539 121.197 75.853 1.00 76.00 22 ARG B C 1
ATOM 5141 O O . ARG B 1 15 ? -40.263 121.621 74.951 1.00 75.49 22 ARG B O 1
ATOM 5149 N N . HIS B 1 16 ? -39.984 120.444 76.857 1.00 70.15 23 HIS B N 1
ATOM 5150 C CA . HIS B 1 16 ? -41.393 120.096 76.995 1.00 66.81 23 HIS B CA 1
ATOM 5151 C C . HIS B 1 16 ? -41.938 120.497 78.364 1.00 65.05 23 HIS B C 1
ATOM 5152 O O . HIS B 1 16 ? -41.350 120.173 79.391 1.00 63.54 23 HIS B O 1
ATOM 5159 N N . MET B 1 17 ? -43.065 121.199 78.379 1.00 64.51 24 MET B N 1
ATOM 5160 C CA . MET B 1 17 ? -43.640 121.665 79.632 1.00 62.97 24 MET B CA 1
ATOM 5161 C C . MET B 1 17 ? -45.007 121.069 79.896 1.00 60.47 24 MET B C 1
ATOM 5162 O O . MET B 1 17 ? -45.800 120.871 78.975 1.00 60.74 24 MET B O 1
ATOM 5167 N N . GLU B 1 18 ? -45.281 120.798 81.166 1.00 57.94 25 GLU B N 1
ATOM 5168 C CA . GLU B 1 18 ? -46.579 120.301 81.569 1.00 57.57 25 GLU B CA 1
ATOM 5169 C C . GLU B 1 18 ? -47.044 120.999 82.845 1.00 56.33 25 GLU B C 1
ATOM 5170 O O . GLU B 1 18 ? -46.249 121.287 83.740 1.00 55.30 25 GLU B O 1
ATOM 5176 N N . LEU B 1 19 ? -48.331 121.329 82.888 1.00 56.24 26 LEU B N 1
ATOM 5177 C CA . LEU B 1 19 ? -48.901 122.073 84.005 1.00 55.11 26 LEU B CA 1
ATOM 5178 C C . LEU B 1 19 ? -50.047 121.327 84.687 1.00 53.17 26 LEU B C 1
ATOM 5179 O O . LEU B 1 19 ? -50.756 120.537 84.062 1.00 49.33 26 LEU B O 1
ATOM 5184 N N . SER B 1 20 ? -50.232 121.594 85.975 1.00 49.23 27 SER B N 1
ATOM 5185 C CA . SER B 1 20 ? -51.357 121.027 86.706 1.00 48.43 27 SER B CA 1
ATOM 5186 C C . SER B 1 20 ? -52.655 121.663 86.234 1.00 49.67 27 SER B C 1
ATOM 5187 O O . SER B 1 20 ? -52.644 122.752 85.646 1.00 51.20 27 SER B O 1
ATOM 5190 N N . PRO B 1 21 ? -53.786 120.982 86.478 1.00 49.13 28 PRO B N 1
ATOM 5191 C CA . PRO B 1 21 ? -55.064 121.560 86.053 1.00 50.41 28 PRO B CA 1
ATOM 5192 C C . PRO B 1 21 ? -55.298 122.979 86.581 1.00 53.48 28 PRO B C 1
ATOM 5193 O O . PRO B 1 21 ? -55.879 123.769 85.839 1.00 53.32 28 PRO B O 1
ATOM 5197 N N . ASP B 1 22 ? -54.853 123.309 87.807 1.00 52.95 29 ASP B N 1
ATOM 5198 C CA . ASP B 1 22 ? -55.083 124.668 88.304 1.00 55.18 29 ASP B CA 1
ATOM 5199 C C . ASP B 1 22 ? -53.968 125.624 87.839 1.00 57.48 29 ASP B C 1
ATOM 5200 O O . ASP B 1 22 ? -54.007 126.826 88.115 1.00 59.26 29 ASP B O 1
ATOM 5205 N N . GLY B 1 23 ? -52.982 125.084 87.126 1.00 57.50 30 GLY B N 1
ATOM 5206 C CA . GLY B 1 23 ? -51.940 125.892 86.510 1.00 58.55 30 GLY B CA 1
ATOM 5207 C C . GLY B 1 23 ? -50.829 126.376 87.428 1.00 58.78 30 GLY B C 1
ATOM 5208 O O . GLY B 1 23 ? -49.892 127.030 86.970 1.00 59.31 30 GLY B O 1
ATOM 5209 N N . ASN B 1 24 ? -50.925 126.044 88.713 1.00 58.44 31 ASN B N 1
ATOM 5210 C CA . ASN B 1 24 ? -49.960 126.488 89.719 1.00 60.07 31 ASN B CA 1
ATOM 5211 C C . ASN B 1 24 ? -48.705 125.621 89.874 1.00 57.88 31 ASN B C 1
ATOM 5212 O O . ASN B 1 24 ? -47.685 126.098 90.377 1.00 57.24 31 ASN B O 1
ATOM 5217 N N . LEU B 1 25 ? -48.784 124.355 89.463 1.00 56.47 32 LEU B N 1
ATOM 5218 C CA . LEU B 1 25 ? -47.627 123.453 89.499 1.00 55.69 32 LEU B CA 1
ATOM 5219 C C . LEU B 1 25 ? -47.206 123.107 88.071 1.00 56.75 32 LEU B C 1
ATOM 5220 O O . LEU B 1 25 ? -48.034 122.702 87.254 1.00 56.83 32 LEU B O 1
ATOM 5225 N N . LYS B 1 26 ? -45.922 123.263 87.765 1.00 57.06 33 LYS B N 1
ATOM 5226 C CA . LYS B 1 26 ? -45.442 122.960 86.423 1.00 57.03 33 LYS B CA 1
ATOM 5227 C C . LYS B 1 26 ? -44.056 122.332 86.420 1.00 55.83 33 LYS B C 1
ATOM 5228 O O . LYS B 1 26 ? -43.224 122.640 87.278 1.00 55.84 33 LYS B O 1
ATOM 5234 N N . THR B 1 27 ? -43.833 121.422 85.474 1.00 54.64 34 THR B N 1
ATOM 5235 C CA . THR B 1 27 ? -42.527 120.804 85.288 1.00 54.86 34 THR B CA 1
ATOM 5236 C C . THR B 1 27 ? -42.009 121.054 83.882 1.00 57.50 34 THR B C 1
ATOM 5237 O O . THR B 1 27 ? -42.756 120.962 82.903 1.00 57.67 34 THR B O 1
ATOM 5241 N N . THR B 1 28 ? -40.720 121.364 83.791 1.00 58.85 35 THR B N 1
ATOM 5242 C CA . THR B 1 28 ? -40.051 121.515 82.506 1.00 59.75 35 THR B CA 1
ATOM 5243 C C . THR B 1 28 ? -39.123 120.331 82.288 1.00 57.74 35 THR B C 1
ATOM 5244 O O . THR B 1 28 ? -38.208 120.084 83.074 1.00 57.14 35 THR B O 1
ATOM 5248 N N . ILE B 1 29 ? -39.387 119.580 81.233 1.00 56.65 36 ILE B N 1
ATOM 5249 C CA . ILE B 1 29 ? -38.588 118.411 80.903 1.00 55.15 36 ILE B CA 1
ATOM 5250 C C . ILE B 1 29 ? -37.652 118.718 79.747 1.00 56.28 36 ILE B C 1
ATOM 5251 O O . ILE B 1 29 ? -38.100 119.127 78.674 1.00 57.74 36 ILE B O 1
ATOM 5256 N N . THR B 1 30 ? -36.352 118.561 79.974 1.00 55.92 37 THR B N 1
ATOM 5257 C CA . THR B 1 30 ? -35.375 118.876 78.941 1.00 58.02 37 THR B CA 1
ATOM 5258 C C . THR B 1 30 ? -34.663 117.632 78.439 1.00 57.81 37 THR B C 1
ATOM 5259 O O . THR B 1 30 ? -34.132 116.859 79.219 1.00 52.71 37 THR B O 1
ATOM 5263 N N . ILE B 1 31 ? -34.648 117.463 77.120 1.00 59.03 38 ILE B N 1
ATOM 5264 C CA . ILE B 1 31 ? -33.972 116.339 76.486 1.00 58.97 38 ILE B CA 1
ATOM 5265 C C . ILE B 1 31 ? -32.641 116.781 75.880 1.00 61.05 38 ILE B C 1
ATOM 5266 O O . ILE B 1 31 ? -32.619 117.484 74.875 1.00 61.95 38 ILE B O 1
ATOM 5271 N N . GLY B 1 32 ? -31.535 116.401 76.518 1.00 61.93 39 GLY B N 1
ATOM 5272 C CA . GLY B 1 32 ? -30.211 116.714 75.997 1.00 63.67 39 GLY B CA 1
ATOM 5273 C C . GLY B 1 32 ? -29.268 115.524 76.097 1.00 62.66 39 GLY B C 1
ATOM 5274 O O . GLY B 1 32 ? -29.672 114.382 75.867 1.00 60.53 39 GLY B O 1
ATOM 5275 N N . ASP B 1 33 ? -28.008 115.793 76.436 1.00 63.93 40 ASP B N 1
ATOM 5276 C CA . ASP B 1 33 ? -27.055 114.732 76.755 1.00 63.92 40 ASP B CA 1
ATOM 5277 C C . ASP B 1 33 ? -27.641 113.865 77.866 1.00 61.34 40 ASP B C 1
ATOM 5278 O O . ASP B 1 33 ? -27.444 112.652 77.897 1.00 60.12 40 ASP B O 1
ATOM 5283 N N . ARG B 1 34 ? -28.359 114.516 78.777 1.00 60.82 41 ARG B N 1
ATOM 5284 C CA . ARG B 1 34 ? -29.107 113.844 79.837 1.00 59.40 41 ARG B CA 1
ATOM 5285 C C . ARG B 1 34 ? -30.584 114.223 79.723 1.00 58.30 41 ARG B C 1
ATOM 5286 O O . ARG B 1 34 ? -30.938 115.155 79.003 1.00 60.32 41 ARG B O 1
ATOM 5294 N N . LEU B 1 35 ? -31.440 113.472 80.404 1.00 55.55 42 LEU B N 1
ATOM 5295 C CA . LEU B 1 35 ? -32.871 113.741 80.445 1.00 54.49 42 LEU B CA 1
ATOM 5296 C C . LEU B 1 35 ? -33.228 114.313 81.815 1.00 54.47 42 LEU B C 1
ATOM 5297 O O . LEU B 1 35 ? -32.962 113.666 82.814 1.00 53.09 42 LEU B O 1
ATOM 5302 N N . THR B 1 36 ? -33.780 115.525 81.881 1.00 55.22 43 THR B N 1
ATOM 5303 C CA . THR B 1 36 ? -34.064 116.142 83.186 1.00 53.43 43 THR B CA 1
ATOM 5304 C C . THR B 1 36 ? -35.491 116.679 83.317 1.00 50.85 43 THR B C 1
ATOM 5305 O O . THR B 1 36 ? -36.183 116.906 82.313 1.00 49.23 43 THR B O 1
ATOM 5309 N N . TYR B 1 37 ? -35.922 116.872 84.563 1.00 48.39 44 TYR B N 1
ATOM 5310 C CA . TYR B 1 37 ? -37.175 117.565 84.846 1.00 48.80 44 TYR B CA 1
ATOM 5311 C C . TYR B 1 37 ? -37.011 118.413 86.105 1.00 50.62 44 TYR B C 1
ATOM 5312 O O . TYR B 1 37 ? -36.212 118.081 86.978 1.00 49.57 44 TYR B O 1
ATOM 5321 N N . ASP B 1 38 ? -37.751 119.515 86.184 1.00 52.64 45 ASP B N 1
ATOM 5322 C CA . ASP B 1 38 ? -37.689 120.396 87.344 1.00 52.33 45 ASP B CA 1
ATOM 5323 C C . ASP B 1 38 ? -39.099 120.601 87.858 1.00 51.85 45 ASP B C 1
ATOM 5324 O O . ASP B 1 38 ? -40.049 120.137 87.234 1.00 51.88 45 ASP B O 1
ATOM 5329 N N . ILE B 1 39 ? -39.247 121.302 88.975 1.00 51.89 46 ILE B N 1
ATOM 5330 C CA . ILE B 1 39 ? -40.579 121.593 89.485 1.00 51.63 46 ILE B CA 1
ATOM 5331 C C . ILE B 1 39 ? -40.690 123.041 89.900 1.00 53.33 46 ILE B C 1
ATOM 5332 O O . ILE B 1 39 ? -39.840 123.562 90.615 1.00 50.09 46 ILE B O 1
ATOM 5337 N N . THR B 1 40 ? -41.738 123.695 89.421 1.00 53.87 47 THR B N 1
ATOM 5338 C CA . THR B 1 40 ? -41.992 125.062 89.811 1.00 55.64 47 THR B CA 1
ATOM 5339 C C . THR B 1 40 ? -43.344 125.164 90.496 1.00 55.65 47 THR B C 1
ATOM 5340 O O . THR B 1 40 ? -44.357 124.695 89.974 1.00 55.61 47 THR B O 1
ATOM 5344 N N . CYS B 1 41 ? -43.350 125.792 91.665 1.00 55.66 48 CYS B N 1
ATOM 5345 C CA . CYS B 1 41 ? -44.571 125.980 92.426 1.00 55.17 48 CYS B CA 1
ATOM 5346 C C . CYS B 1 41 ? -44.867 127.466 92.564 1.00 56.70 48 CYS B C 1
ATOM 5347 O O . CYS B 1 41 ? -44.082 128.206 93.153 1.00 54.29 48 CYS B O 1
ATOM 5350 N N . ASN B 1 42 ? -45.992 127.895 92.001 1.00 57.54 49 ASN B N 1
ATOM 5351 C CA . ASN B 1 42 ? -46.377 129.306 92.004 1.00 60.07 49 ASN B CA 1
ATOM 5352 C C . ASN B 1 42 ? -45.244 130.230 91.572 1.00 60.84 49 ASN B C 1
ATOM 5353 O O . ASN B 1 42 ? -45.048 131.299 92.147 1.00 62.23 49 ASN B O 1
ATOM 5358 N N . GLY B 1 43 ? -44.486 129.805 90.568 1.00 60.56 50 GLY B N 1
ATOM 5359 C CA . GLY B 1 43 ? -43.429 130.645 90.036 1.00 61.90 50 GLY B CA 1
ATOM 5360 C C . GLY B 1 43 ? -42.062 130.356 90.621 1.00 61.06 50 GLY B C 1
ATOM 5361 O O . GLY B 1 43 ? -41.053 130.800 90.074 1.00 62.05 50 GLY B O 1
ATOM 5362 N N . ARG B 1 44 ? -42.025 129.664 91.757 1.00 58.82 51 ARG B N 1
ATOM 5363 C CA . ARG B 1 44 ? -40.754 129.366 92.418 1.00 58.11 51 ARG B CA 1
ATOM 5364 C C . ARG B 1 44 ? -40.225 127.989 92.051 1.00 55.89 51 ARG B C 1
ATOM 5365 O O . ARG B 1 44 ? -40.931 126.996 92.223 1.00 54.26 51 ARG B O 1
ATOM 5373 N N . GLN B 1 45 ? -38.978 127.920 91.587 1.00 56.37 52 GLN B N 1
ATOM 5374 C CA . GLN B 1 45 ? -38.390 126.636 91.210 1.00 56.85 52 GLN B CA 1
ATOM 5375 C C . GLN B 1 45 ? -37.905 125.912 92.446 1.00 57.27 52 GLN B C 1
ATOM 5376 O O . GLN B 1 45 ? -36.886 126.290 93.020 1.00 59.85 52 GLN B O 1
ATOM 5382 N N . ILE B 1 46 ? -38.619 124.866 92.858 1.00 55.71 53 ILE B N 1
ATOM 5383 C CA . ILE B 1 46 ? -38.278 124.178 94.106 1.00 54.10 53 ILE B CA 1
ATOM 5384 C C . ILE B 1 46 ? -37.474 122.920 93.833 1.00 51.65 53 ILE B C 1
ATOM 5385 O O . ILE B 1 46 ? -36.821 122.383 94.713 1.00 50.17 53 ILE B O 1
ATOM 5390 N N . LEU B 1 47 ? -37.526 122.453 92.596 1.00 51.67 54 LEU B N 1
ATOM 5391 C CA . LEU B 1 47 ? -36.651 121.375 92.158 1.00 51.19 54 LEU B CA 1
ATOM 5392 C C . LEU B 1 47 ? -35.969 121.847 90.898 1.00 52.62 54 LEU B C 1
ATOM 5393 O O . LEU B 1 47 ? -36.646 122.202 89.942 1.00 52.50 54 LEU B O 1
ATOM 5398 N N . THR B 1 48 ? -34.639 121.884 90.910 1.00 53.59 55 THR B N 1
ATOM 5399 C CA . THR B 1 48 ? -33.882 122.307 89.743 1.00 54.36 55 THR B CA 1
ATOM 5400 C C . THR B 1 48 ? -33.835 121.102 88.805 1.00 52.12 55 THR B C 1
ATOM 5401 O O . THR B 1 48 ? -34.176 119.997 89.238 1.00 49.35 55 THR B O 1
ATOM 5405 N N . PRO B 1 49 ? -33.423 121.300 87.531 1.00 53.08 56 PRO B N 1
ATOM 5406 C CA . PRO B 1 49 ? -33.418 120.181 86.575 1.00 52.94 56 PRO B CA 1
ATOM 5407 C C . PRO B 1 49 ? -32.735 118.940 87.117 1.00 51.78 56 PRO B C 1
ATOM 5408 O O . PRO B 1 49 ? -31.533 118.935 87.405 1.00 52.85 56 PRO B O 1
ATOM 5412 N N . SER B 1 50 ? -33.545 117.904 87.285 1.00 49.63 57 SER B N 1
ATOM 5413 C CA . SER B 1 50 ? -33.123 116.676 87.939 1.00 48.73 57 SER B CA 1
ATOM 5414 C C . SER B 1 50 ? -33.070 115.534 86.938 1.00 48.40 57 SER B C 1
ATOM 5415 O O . SER B 1 50 ? -34.070 115.228 86.288 1.00 48.21 57 SER B O 1
ATOM 5418 N N . PRO B 1 51 ? -31.894 114.904 86.809 1.00 48.74 58 PRO B N 1
ATOM 5419 C CA . PRO B 1 51 ? -31.652 113.848 85.818 1.00 48.89 58 PRO B CA 1
ATOM 5420 C C . PRO B 1 51 ? -32.378 112.548 86.132 1.00 47.33 58 PRO B C 1
ATOM 5421 O O . PRO B 1 51 ? -32.447 112.141 87.283 1.00 46.38 58 PRO B O 1
ATOM 5425 N N . ILE B 1 52 ? -32.923 111.904 85.101 1.00 47.32 59 ILE B N 1
ATOM 5426 C CA . ILE B 1 52 ? -33.519 110.582 85.267 1.00 45.25 59 ILE B CA 1
ATOM 5427 C C . ILE B 1 52 ? -32.969 109.656 84.207 1.00 45.20 59 ILE B C 1
ATOM 5428 O O . ILE B 1 52 ? -32.750 110.076 83.063 1.00 46.77 59 ILE B O 1
ATOM 5433 N N . SER B 1 53 ? -32.759 108.393 84.567 1.00 44.05 60 SER B N 1
ATOM 5434 C CA . SER B 1 53 ? -32.269 107.417 83.589 1.00 45.70 60 SER B CA 1
ATOM 5435 C C . SER B 1 53 ? -32.349 105.987 84.105 1.00 44.36 60 SER B C 1
ATOM 5436 O O . SER B 1 53 ? -32.454 105.768 85.303 1.00 43.38 60 SER B O 1
ATOM 5439 N N . MET B 1 54 ? -32.278 105.030 83.179 1.00 44.69 61 MET B N 1
ATOM 5440 C CA . MET B 1 54 ? -32.180 103.603 83.494 1.00 43.16 61 MET B CA 1
ATOM 5441 C C . MET B 1 54 ? -31.105 102.964 82.637 1.00 44.57 61 MET B C 1
ATOM 5442 O O . MET B 1 54 ? -31.164 103.032 81.406 1.00 45.18 61 MET B O 1
ATOM 5447 N N . THR B 1 55 ? -30.129 102.345 83.288 1.00 45.05 62 THR B N 1
ATOM 5448 C CA . THR B 1 55 ? -29.012 101.694 82.606 1.00 46.11 62 THR B CA 1
ATOM 5449 C C . THR B 1 55 ? -29.293 100.215 82.442 1.00 45.02 62 THR B C 1
ATOM 5450 O O . THR B 1 55 ? -29.647 99.533 83.407 1.00 42.83 62 THR B O 1
ATOM 5454 N N . LEU B 1 56 ? -29.149 99.732 81.209 1.00 45.50 63 LEU B N 1
ATOM 5455 C CA . LEU B 1 56 ? -29.442 98.341 80.870 1.00 46.02 63 LEU B CA 1
ATOM 5456 C C . LEU B 1 56 ? -28.167 97.494 80.738 1.00 47.07 63 LEU B C 1
ATOM 5457 O O . LEU B 1 56 ? -27.070 98.029 80.567 1.00 48.10 63 LEU B O 1
ATOM 5462 N N . ASP B 1 57 ? -28.319 96.173 80.804 1.00 52.12 64 ASP B N 1
ATOM 5463 C CA . ASP B 1 57 ? -27.165 95.273 80.763 1.00 54.58 64 ASP B CA 1
ATOM 5464 C C . ASP B 1 57 ? -26.521 95.160 79.368 1.00 56.57 64 ASP B C 1
ATOM 5465 O O . ASP B 1 57 ? -25.361 94.769 79.249 1.00 57.22 64 ASP B O 1
ATOM 5470 N N . ASN B 1 58 ? -27.256 95.519 78.320 1.00 57.47 65 ASN B N 1
ATOM 5471 C CA . ASN B 1 58 ? -26.675 95.517 76.983 1.00 61.22 65 ASN B CA 1
ATOM 5472 C C . ASN B 1 58 ? -26.006 96.840 76.662 1.00 61.83 65 ASN B C 1
ATOM 5473 O O . ASN B 1 58 ? -25.677 97.109 75.513 1.00 62.56 65 ASN B O 1
ATOM 5478 N N . GLY B 1 59 ? -25.805 97.663 77.684 1.00 61.65 66 GLY B N 1
ATOM 5479 C CA . GLY B 1 59 ? -25.109 98.925 77.511 1.00 62.90 66 GLY B CA 1
ATOM 5480 C C . GLY B 1 59 ? -25.999 100.119 77.219 1.00 62.10 66 GLY B C 1
ATOM 5481 O O . GLY B 1 59 ? -25.583 101.264 77.405 1.00 62.92 66 GLY B O 1
ATOM 5482 N N . THR B 1 60 ? -27.228 99.863 76.782 1.00 58.98 67 THR B N 1
ATOM 5483 C CA . THR B 1 60 ? -28.166 100.943 76.517 1.00 56.70 67 THR B CA 1
ATOM 5484 C C . THR B 1 60 ? -28.474 101.731 77.789 1.00 55.06 67 THR B C 1
ATOM 5485 O O . THR B 1 60 ? -28.743 101.148 78.828 1.00 54.30 67 THR B O 1
ATOM 5489 N N . VAL B 1 61 ? -28.426 103.057 77.696 1.00 54.71 68 VAL B N 1
ATOM 5490 C CA . VAL B 1 61 ? -28.804 103.914 78.806 1.00 53.03 68 VAL B CA 1
ATOM 5491 C C . VAL B 1 61 ? -29.963 104.822 78.416 1.00 52.19 68 VAL B C 1
ATOM 5492 O O . VAL B 1 61 ? -29.766 105.866 77.788 1.00 52.91 68 VAL B O 1
ATOM 5496 N N . TRP B 1 62 ? -31.172 104.417 78.787 1.00 50.65 69 TRP B N 1
ATOM 5497 C CA . TRP B 1 62 ? -32.356 105.242 78.574 1.00 50.23 69 TRP B CA 1
ATOM 5498 C C . TRP B 1 62 ? -32.223 106.580 79.301 1.00 49.65 69 TRP B C 1
ATOM 5499 O O . TRP B 1 62 ? -32.233 106.617 80.523 1.00 48.53 69 TRP B O 1
ATOM 5510 N N . GLY B 1 63 ? -32.079 107.675 78.565 1.00 50.59 70 GLY B N 1
ATOM 5511 C CA . GLY B 1 63 ? -32.015 108.972 79.208 1.00 51.15 70 GLY B CA 1
ATOM 5512 C C . GLY B 1 63 ? -30.712 109.679 78.920 1.00 53.44 70 GLY B C 1
ATOM 5513 O O . GLY B 1 63 ? -30.541 110.847 79.280 1.00 53.29 70 GLY B O 1
ATOM 5514 N N . GLU B 1 64 ? -29.768 108.944 78.336 1.00 55.63 71 GLU B N 1
ATOM 5515 C CA . GLU B 1 64 ? -28.541 109.535 77.819 1.00 58.61 71 GLU B CA 1
ATOM 5516 C C . GLU B 1 64 ? -28.606 109.606 76.285 1.00 59.53 71 GLU B C 1
ATOM 5517 O O . GLU B 1 64 ? -28.795 108.590 75.612 1.00 58.24 71 GLU B O 1
ATOM 5523 N N . ASN B 1 65 ? -28.435 110.812 75.749 1.00 61.12 72 ASN B N 1
ATOM 5524 C CA . ASN B 1 65 ? -28.560 111.073 74.312 1.00 62.23 72 ASN B CA 1
ATOM 5525 C C . ASN B 1 65 ? -29.882 110.549 73.770 1.00 59.77 72 ASN B C 1
ATOM 5526 O O . ASN B 1 65 ? -29.941 109.985 72.676 1.00 60.20 72 ASN B O 1
ATOM 5531 N N . ALA B 1 66 ? -30.942 110.748 74.544 1.00 57.54 73 ALA B N 1
ATOM 5532 C CA . ALA B 1 66 ? -32.238 110.184 74.211 1.00 55.93 73 ALA B CA 1
ATOM 5533 C C . ALA B 1 66 ? -32.732 110.773 72.905 1.00 56.17 73 ALA B C 1
ATOM 5534 O O . ALA B 1 66 ? -32.627 111.975 72.667 1.00 56.72 73 ALA B O 1
ATOM 5536 N N . LYS B 1 67 ? -33.251 109.910 72.048 1.00 55.88 74 LYS B N 1
ATOM 5537 C CA . LYS B 1 67 ? -33.754 110.342 70.759 1.00 56.38 74 LYS B CA 1
ATOM 5538 C C . LYS B 1 67 ? -35.270 110.251 70.777 1.00 54.30 74 LYS B C 1
ATOM 5539 O O . LYS B 1 67 ? -35.834 109.154 70.767 1.00 49.52 74 LYS B O 1
ATOM 5545 N N . LEU B 1 68 ? -35.920 111.409 70.867 1.00 53.17 75 LEU B N 1
ATOM 5546 C CA . LEU B 1 68 ? -37.381 111.491 70.916 1.00 51.78 75 LEU B CA 1
ATOM 5547 C C . LEU B 1 68 ? -38.023 111.085 69.588 1.00 51.28 75 LEU B C 1
ATOM 5548 O O . LEU B 1 68 ? -37.641 111.593 68.553 1.00 50.82 75 LEU B O 1
ATOM 5553 N N . SER B 1 69 ? -38.997 110.180 69.629 1.00 49.93 76 SER B N 1
ATOM 5554 C CA . SER B 1 69 ? -39.681 109.755 68.416 1.00 50.42 76 SER B CA 1
ATOM 5555 C C . SER B 1 69 ? -41.121 110.280 68.372 1.00 50.21 76 SER B C 1
ATOM 5556 O O . SER B 1 69 ? -41.752 110.281 67.315 1.00 50.67 76 SER B O 1
ATOM 5559 N N . GLY B 1 70 ? -41.649 110.712 69.516 1.00 49.10 77 GLY B N 1
ATOM 5560 C CA . GLY B 1 70 ? -42.991 111.272 69.544 1.00 48.52 77 GLY B CA 1
ATOM 5561 C C . GLY B 1 70 ? -43.481 111.702 70.915 1.00 47.62 77 GLY B C 1
ATOM 5562 O O . GLY B 1 70 ? -42.875 111.368 71.926 1.00 47.51 77 GLY B O 1
ATOM 5563 N N . THR B 1 71 ? -44.587 112.444 70.944 1.00 47.20 78 THR B N 1
ATOM 5564 C CA . THR B 1 71 ? -45.231 112.834 72.201 1.00 46.64 78 THR B CA 1
ATOM 5565 C C . THR B 1 71 ? -46.727 112.592 72.119 1.00 45.34 78 THR B C 1
ATOM 5566 O O . THR B 1 71 ? -47.296 112.498 71.019 1.00 44.30 78 THR B O 1
ATOM 5570 N N . SER B 1 72 ? -47.360 112.478 73.278 1.00 44.14 79 SER B N 1
ATOM 5571 C CA . SER B 1 72 ? -48.811 112.514 73.347 1.00 45.43 79 SER B CA 1
ATOM 5572 C C . SER B 1 72 ? -49.243 113.128 74.669 1.00 44.76 79 SER B C 1
ATOM 5573 O O . SER B 1 72 ? -48.610 112.928 75.695 1.00 44.20 79 SER B O 1
ATOM 5576 N N . ARG B 1 73 ? -50.324 113.889 74.623 1.00 45.15 80 ARG B N 1
ATOM 5577 C CA . ARG B 1 73 ? -50.834 114.584 75.791 1.00 46.36 80 ARG B CA 1
ATOM 5578 C C . ARG B 1 73 ? -52.289 114.222 75.997 1.00 45.17 80 ARG B C 1
ATOM 5579 O O . ARG B 1 73 ? -53.003 113.900 75.046 1.00 44.51 80 ARG B O 1
ATOM 5587 N N . LYS B 1 74 ? -52.717 114.271 77.248 1.00 44.05 81 LYS B N 1
ATOM 5588 C CA . LYS B 1 74 ? -54.101 114.027 77.598 1.00 44.31 81 LYS B CA 1
ATOM 5589 C C . LYS B 1 74 ? -54.464 114.827 78.842 1.00 43.86 81 LYS B C 1
ATOM 5590 O O . LYS B 1 74 ? -53.593 115.249 79.596 1.00 42.13 81 LYS B O 1
ATOM 5596 N N . SER B 1 75 ? -55.758 115.063 79.010 1.00 44.72 82 SER B N 1
ATOM 5597 C CA . SER B 1 75 ? -56.284 115.728 80.185 1.00 44.46 82 SER B CA 1
ATOM 5598 C C . SER B 1 75 ? -57.332 114.829 80.827 1.00 44.42 82 SER B C 1
ATOM 5599 O O . SER B 1 75 ? -58.357 114.502 80.214 1.00 45.28 82 SER B O 1
ATOM 5602 N N . VAL B 1 76 ? -57.049 114.408 82.051 1.00 43.01 83 VAL B N 1
ATOM 5603 C CA . VAL B 1 76 ? -57.879 113.422 82.727 1.00 42.67 83 VAL B CA 1
ATOM 5604 C C . VAL B 1 76 ? -58.540 113.998 83.976 1.00 42.41 83 VAL B C 1
ATOM 5605 O O . VAL B 1 76 ? -57.891 114.648 84.790 1.00 42.03 83 VAL B O 1
ATOM 5609 N N . ASP B 1 77 ? -59.847 113.788 84.097 1.00 43.39 84 ASP B N 1
ATOM 5610 C CA . ASP B 1 77 ? -60.576 114.085 85.331 1.00 44.80 84 ASP B CA 1
ATOM 5611 C C . ASP B 1 77 ? -61.590 112.968 85.506 1.00 45.57 84 ASP B C 1
ATOM 5612 O O . ASP B 1 77 ? -62.618 112.926 84.828 1.00 45.93 84 ASP B O 1
ATOM 5617 N N . GLU B 1 78 ? -61.270 112.039 86.398 1.00 45.17 85 GLU B N 1
ATOM 5618 C CA . GLU B 1 78 ? -62.077 110.845 86.566 1.00 44.64 85 GLU B CA 1
ATOM 5619 C C . GLU B 1 78 ? -62.076 110.455 88.032 1.00 44.68 85 GLU B C 1
ATOM 5620 O O . GLU B 1 78 ? -61.175 110.835 88.770 1.00 44.79 85 GLU B O 1
ATOM 5626 N N . MET B 1 79 ? -63.069 109.674 88.440 1.00 45.22 86 MET B N 1
ATOM 5627 C CA . MET B 1 79 ? -63.145 109.163 89.808 1.00 44.78 86 MET B CA 1
ATOM 5628 C C . MET B 1 79 ? -62.682 107.705 89.893 1.00 44.12 86 MET B C 1
ATOM 5629 O O . MET B 1 79 ? -63.103 106.859 89.092 1.00 44.58 86 MET B O 1
ATOM 5634 N N . ILE B 1 80 ? -61.784 107.434 90.838 1.00 42.57 87 ILE B N 1
ATOM 5635 C CA . ILE B 1 80 ? -61.267 106.090 91.080 1.00 41.67 87 ILE B CA 1
ATOM 5636 C C . ILE B 1 80 ? -61.923 105.483 92.321 1.00 40.71 87 ILE B C 1
ATOM 5637 O O . ILE B 1 80 ? -61.892 106.082 93.374 1.00 40.91 87 ILE B O 1
ATOM 5642 N N . PRO B 1 81 ? -62.557 104.312 92.182 1.00 40.28 88 PRO B N 1
ATOM 5643 C CA . PRO B 1 81 ? -63.119 103.624 93.351 1.00 39.96 88 PRO B CA 1
ATOM 5644 C C . PRO B 1 81 ? -62.033 103.236 94.354 1.00 39.33 88 PRO B C 1
ATOM 5645 O O . PRO B 1 81 ? -61.008 102.691 93.944 1.00 40.22 88 PRO B O 1
ATOM 5649 N N . SER B 1 82 ? -62.248 103.520 95.633 1.00 38.70 89 SER B N 1
ATOM 5650 C CA . SER B 1 82 ? -61.248 103.231 96.669 1.00 37.39 89 SER B CA 1
ATOM 5651 C C . SER B 1 82 ? -61.836 102.443 97.827 1.00 37.83 89 SER B C 1
ATOM 5652 O O . SER B 1 82 ? -61.949 102.950 98.943 1.00 38.71 89 SER B O 1
ATOM 5655 N N . PRO B 1 83 ? -62.181 101.176 97.584 1.00 37.78 90 PRO B N 1
ATOM 5656 C CA . PRO B 1 83 ? -62.764 100.428 98.706 1.00 37.26 90 PRO B CA 1
ATOM 5657 C C . PRO B 1 83 ? -61.780 100.201 99.857 1.00 35.90 90 PRO B C 1
ATOM 5658 O O . PRO B 1 83 ? -60.560 100.172 99.652 1.00 35.24 90 PRO B O 1
ATOM 5662 N N . PHE B 1 84 ? -62.321 100.049 101.060 1.00 35.29 91 PHE B N 1
ATOM 5663 C CA . PHE B 1 84 ? -61.512 99.766 102.230 1.00 35.54 91 PHE B CA 1
ATOM 5664 C C . PHE B 1 84 ? -60.397 100.789 102.432 1.00 35.62 91 PHE B C 1
ATOM 5665 O O . PHE B 1 84 ? -59.252 100.423 102.705 1.00 35.32 91 PHE B O 1
ATOM 5673 N N . TYR B 1 85 ? -60.726 102.069 102.310 1.00 36.13 92 TYR B N 1
ATOM 5674 C CA . TYR B 1 85 ? -59.712 103.106 102.443 1.00 36.85 92 TYR B CA 1
ATOM 5675 C C . TYR B 1 85 ? -60.303 104.365 103.086 1.00 37.10 92 TYR B C 1
ATOM 5676 O O . TYR B 1 85 ? -61.125 104.271 104.002 1.00 37.48 92 TYR B O 1
ATOM 5685 N N . ARG B 1 86 ? -59.884 105.540 102.623 1.00 36.71 93 ARG B N 1
ATOM 5686 C CA . ARG B 1 86 ? -60.244 106.796 103.282 1.00 37.62 93 ARG B CA 1
ATOM 5687 C C . ARG B 1 86 ? -61.501 107.470 102.726 1.00 38.21 93 ARG B C 1
ATOM 5688 O O . ARG B 1 86 ? -61.980 108.458 103.285 1.00 38.21 93 ARG B O 1
ATOM 5696 N N . ALA B 1 87 ? -62.019 106.945 101.621 1.00 38.64 94 ALA B N 1
ATOM 5697 C CA . ALA B 1 87 ? -63.198 107.502 100.973 1.00 39.53 94 ALA B CA 1
ATOM 5698 C C . ALA B 1 87 ? -63.767 106.467 100.000 1.00 39.51 94 ALA B C 1
ATOM 5699 O O . ALA B 1 87 ? -63.085 105.513 99.637 1.00 38.30 94 ALA B O 1
ATOM 5701 N N . SER B 1 88 ? -65.013 106.648 99.588 1.00 40.51 95 SER B N 1
ATOM 5702 C CA . SER B 1 88 ? -65.652 105.698 98.690 1.00 41.96 95 SER B CA 1
ATOM 5703 C C . SER B 1 88 ? -64.976 105.697 97.315 1.00 41.37 95 SER B C 1
ATOM 5704 O O . SER B 1 88 ? -64.891 104.663 96.629 1.00 40.28 95 SER B O 1
ATOM 5707 N N . GLU B 1 89 ? -64.514 106.876 96.919 1.00 40.84 96 GLU B N 1
ATOM 5708 C CA . GLU B 1 89 ? -63.787 107.041 95.677 1.00 40.72 96 GLU B CA 1
ATOM 5709 C C . GLU B 1 89 ? -62.894 108.270 95.752 1.00 38.52 96 GLU B C 1
ATOM 5710 O O . GLU B 1 89 ? -63.100 109.149 96.588 1.00 38.27 96 GLU B O 1
ATOM 5716 N N . LEU B 1 90 ? -61.886 108.303 94.889 1.00 36.33 97 LEU B N 1
ATOM 5717 C CA . LEU B 1 90 ? -60.913 109.376 94.882 1.00 36.17 97 LEU B CA 1
ATOM 5718 C C . LEU B 1 90 ? -60.843 110.041 93.516 1.00 37.87 97 LEU B C 1
ATOM 5719 O O . LEU B 1 90 ? -60.949 109.383 92.464 1.00 36.52 97 LEU B O 1
ATOM 5724 N N . ARG B 1 91 ? -60.665 111.355 93.529 1.00 39.37 98 ARG B N 1
ATOM 5725 C CA . ARG B 1 91 ? -60.597 112.096 92.287 1.00 39.43 98 ARG B CA 1
ATOM 5726 C C . ARG B 1 91 ? -59.207 112.034 91.678 1.00 38.70 98 ARG B C 1
ATOM 5727 O O . ARG B 1 91 ? -58.214 112.312 92.349 1.00 38.90 98 ARG B O 1
ATOM 5735 N N . ASN B 1 92 ? -59.162 111.667 90.401 1.00 38.57 99 ASN B N 1
ATOM 5736 C CA . ASN B 1 92 ? -57.940 111.563 89.614 1.00 38.60 99 ASN B CA 1
ATOM 5737 C C . ASN B 1 92 ? -57.951 112.653 88.528 1.00 39.73 99 ASN B C 1
ATOM 5738 O O . ASN B 1 92 ? -58.589 112.486 87.486 1.00 41.21 99 ASN B O 1
ATOM 5743 N N . HIS B 1 93 ? -57.264 113.765 88.788 1.00 39.31 100 HIS B N 1
ATOM 5744 C CA . HIS B 1 93 ? -57.382 114.980 87.978 1.00 40.19 100 HIS B CA 1
ATOM 5745 C C . HIS B 1 93 ? -56.001 115.495 87.602 1.00 39.71 100 HIS B C 1
ATOM 5746 O O . HIS B 1 93 ? -55.298 116.035 88.433 1.00 37.49 100 HIS B O 1
ATOM 5753 N N . TYR B 1 94 ? -55.613 115.346 86.338 1.00 41.76 101 TYR B N 1
ATOM 5754 C CA . TYR B 1 94 ? -54.245 115.690 85.959 1.00 41.87 101 TYR B CA 1
ATOM 5755 C C . TYR B 1 94 ? -54.102 115.961 84.483 1.00 43.24 101 TYR B C 1
ATOM 5756 O O . TYR B 1 94 ? -54.974 115.590 83.686 1.00 45.36 101 TYR B O 1
ATOM 5765 N N . ASN B 1 95 ? -53.000 116.611 84.124 1.00 42.86 102 ASN B N 1
ATOM 5766 C CA . ASN B 1 95 ? -52.573 116.680 82.731 1.00 44.34 102 ASN B CA 1
ATOM 5767 C C . ASN B 1 95 ? -51.393 115.744 82.569 1.00 44.32 102 ASN B C 1
ATOM 5768 O O . ASN B 1 95 ? -50.485 115.742 83.398 1.00 45.27 102 ASN B O 1
ATOM 5773 N N . GLY B 1 96 ? -51.443 114.913 81.538 1.00 43.55 103 GLY B N 1
ATOM 5774 C CA . GLY B 1 96 ? -50.426 113.909 81.298 1.00 42.54 103 GLY B CA 1
ATOM 5775 C C . GLY B 1 96 ? -49.694 114.149 79.996 1.00 43.76 103 GLY B C 1
ATOM 5776 O O . GLY B 1 96 ? -50.270 114.603 78.991 1.00 44.17 103 GLY B O 1
ATOM 5777 N N . LEU B 1 97 ? -48.400 113.861 80.028 1.00 43.29 104 LEU B N 1
ATOM 5778 C CA . LEU B 1 97 ? -47.541 113.990 78.870 1.00 43.25 104 LEU B CA 1
ATOM 5779 C C . LEU B 1 97 ? -46.733 112.717 78.761 1.00 43.11 104 LEU B C 1
ATOM 5780 O O . LEU B 1 97 ? -46.098 112.310 79.731 1.00 43.21 104 LEU B O 1
ATOM 5785 N N . THR B 1 98 ? -46.785 112.072 77.603 1.00 42.39 105 THR B N 1
ATOM 5786 C CA . THR B 1 98 ? -45.982 110.880 77.363 1.00 42.36 105 THR B CA 1
ATOM 5787 C C . THR B 1 98 ? -44.922 111.133 76.303 1.00 43.17 105 THR B C 1
ATOM 5788 O O . THR B 1 98 ? -45.230 111.575 75.188 1.00 42.83 105 THR B O 1
ATOM 5792 N N . LEU B 1 99 ? -43.672 110.871 76.662 1.00 43.58 106 LEU B N 1
ATOM 5793 C CA . LEU B 1 99 ? -42.559 110.975 75.730 1.00 44.91 106 LEU B CA 1
ATOM 5794 C C . LEU B 1 99 ? -42.127 109.591 75.269 1.00 45.97 106 LEU B C 1
ATOM 5795 O O . LEU B 1 99 ? -41.751 108.755 76.089 1.00 44.25 106 LEU B O 1
ATOM 5800 N N . ARG B 1 100 ? -42.186 109.366 73.957 1.00 47.86 107 ARG B N 1
ATOM 5801 C CA . ARG B 1 100 ? -41.804 108.100 73.328 1.00 49.95 107 ARG B CA 1
ATOM 5802 C C . ARG B 1 100 ? -40.438 108.220 72.669 1.00 49.78 107 ARG B C 1
ATOM 5803 O O . ARG B 1 100 ? -40.219 109.113 71.851 1.00 49.92 107 ARG B O 1
ATOM 5811 N N . PHE B 1 101 ? -39.519 107.332 73.034 1.00 49.03 108 PHE B N 1
ATOM 5812 C CA . PHE B 1 101 ? -38.167 107.390 72.507 1.00 49.92 108 PHE B CA 1
ATOM 5813 C C . PHE B 1 101 ? -37.881 106.179 71.636 1.00 52.10 108 PHE B C 1
ATOM 5814 O O . PHE B 1 101 ? -38.520 105.130 71.783 1.00 50.88 108 PHE B O 1
ATOM 5822 N N . LYS B 1 102 ? -36.914 106.339 70.735 1.00 56.10 109 LYS B N 1
ATOM 5823 C CA . LYS B 1 102 ? -36.438 105.246 69.908 1.00 59.87 109 LYS B CA 1
ATOM 5824 C C . LYS B 1 102 ? -35.743 104.231 70.787 1.00 59.76 109 LYS B C 1
ATOM 5825 O O . LYS B 1 102 ? -35.134 104.607 71.787 1.00 58.62 109 LYS B O 1
ATOM 5831 N N . LYS B 1 103 ? -35.821 102.964 70.373 1.00 61.63 110 LYS B N 1
AT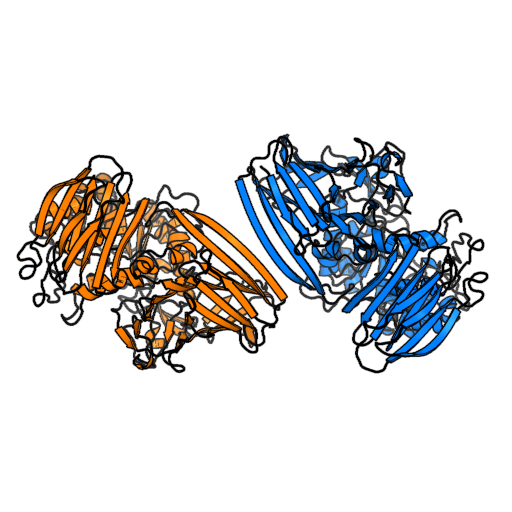OM 5832 C CA . LYS B 1 103 ? -35.423 101.782 71.156 1.00 61.94 110 LYS B CA 1
ATOM 5833 C C . LYS B 1 103 ? -36.533 101.358 72.133 1.00 58.61 110 LYS B C 1
ATOM 5834 O O . LYS B 1 103 ? -36.263 100.762 73.181 1.00 57.34 110 LYS B O 1
ATOM 5840 N N . ASP B 1 104 ? -37.774 101.697 71.791 1.00 55.42 111 ASP B N 1
ATOM 5841 C CA . ASP B 1 104 ? -38.956 101.100 72.409 1.00 53.09 111 ASP B CA 1
ATOM 5842 C C . ASP B 1 104 ? -39.125 101.384 73.896 1.00 49.68 111 ASP B C 1
ATOM 5843 O O . ASP B 1 104 ? -39.511 100.492 74.654 1.00 48.90 111 ASP B O 1
ATOM 5848 N N . TRP B 1 105 ? -38.842 102.609 74.317 1.00 47.70 112 TRP B N 1
ATOM 5849 C CA . TRP B 1 105 ? -39.104 102.983 75.695 1.00 45.15 112 TRP B CA 1
ATOM 5850 C C . TRP B 1 105 ? -39.737 104.372 75.764 1.00 45.06 112 TRP B C 1
ATOM 5851 O O . TRP B 1 105 ? -39.526 105.206 74.886 1.00 46.79 112 TRP B O 1
ATOM 5862 N N . ASN B 1 106 ? -40.569 104.588 76.778 1.00 43.22 113 ASN B N 1
ATOM 5863 C CA . ASN B 1 106 ? -41.221 105.874 76.982 1.00 42.38 113 ASN B CA 1
ATOM 5864 C C . ASN B 1 106 ? -40.993 106.370 78.387 1.00 39.74 113 ASN B C 1
ATOM 5865 O O . ASN B 1 106 ? -40.548 105.607 79.236 1.00 38.79 113 ASN B O 1
ATOM 5870 N N . VAL B 1 107 ? -41.296 107.647 78.624 1.00 39.44 114 VAL B N 1
ATOM 5871 C CA . VAL B 1 107 ? -41.478 108.157 79.995 1.00 39.57 114 VAL B CA 1
ATOM 5872 C C . VAL B 1 107 ? -42.812 108.902 80.037 1.00 39.92 114 VAL B C 1
ATOM 5873 O O . VAL B 1 107 ? -43.096 109.720 79.151 1.00 41.40 114 VAL B O 1
ATOM 5877 N N . GLU B 1 108 ? -43.658 108.554 81.005 1.00 38.53 115 GLU B N 1
ATOM 5878 C CA . GLU B 1 108 ? -44.942 109.225 81.191 1.00 38.99 115 GLU B CA 1
ATOM 5879 C C . GLU B 1 108 ? -44.807 110.214 82.344 1.00 39.07 115 GLU B C 1
ATOM 5880 O O . GLU B 1 108 ? -44.319 109.866 83.411 1.00 37.52 115 GLU B O 1
ATOM 5886 N N . PHE B 1 109 ? -45.230 111.447 82.109 1.00 40.28 116 PHE B N 1
ATOM 5887 C CA . PHE B 1 109 ? -45.266 112.453 83.150 1.00 40.28 116 PHE B CA 1
ATOM 5888 C C . PHE B 1 109 ? -46.704 112.841 83.460 1.00 40.34 116 PHE B C 1
ATOM 5889 O O . PHE B 1 109 ? -47.524 112.982 82.553 1.00 42.36 116 PHE B O 1
ATOM 5897 N N . ARG B 1 110 ? -47.001 113.048 84.734 1.00 37.88 117 ARG B N 1
ATOM 5898 C CA . ARG B 1 110 ? -48.298 113.581 85.114 1.00 38.30 117 ARG B CA 1
ATOM 5899 C C . ARG B 1 110 ? -48.128 114.809 86.022 1.00 38.74 117 ARG B C 1
ATOM 5900 O O . ARG B 1 110 ? -47.278 114.829 86.928 1.00 34.98 117 ARG B O 1
ATOM 5908 N N . ALA B 1 111 ? -48.934 115.837 85.760 1.00 38.73 118 ALA B N 1
ATOM 5909 C CA . ALA B 1 111 ? -48.962 117.023 86.614 1.00 38.84 118 ALA B CA 1
ATOM 5910 C C . ALA B 1 111 ? -50.311 117.113 87.318 1.00 38.23 118 ALA B C 1
ATOM 5911 O O . ALA B 1 111 ? -51.337 117.404 86.693 1.00 37.41 118 ALA B O 1
ATOM 5913 N N . TYR B 1 112 ? -50.308 116.807 88.613 1.00 37.07 119 TYR B N 1
ATOM 5914 C CA . TYR B 1 112 ? -51.483 116.975 89.456 1.00 36.85 119 TYR B CA 1
ATOM 5915 C C . TYR B 1 112 ? -51.378 118.312 90.173 1.00 37.80 119 TYR B C 1
ATOM 5916 O O . TYR B 1 112 ? -50.300 118.909 90.223 1.00 37.29 119 TYR B O 1
ATOM 5925 N N . ASN B 1 113 ? -52.489 118.798 90.712 1.00 38.08 120 ASN B N 1
ATOM 5926 C CA . ASN B 1 113 ? -52.435 120.053 91.454 1.00 39.39 120 ASN B CA 1
ATOM 5927 C C . ASN B 1 113 ? -51.531 119.897 92.675 1.00 38.64 120 ASN B C 1
ATOM 5928 O O . ASN B 1 113 ? -50.909 120.869 93.105 1.00 39.13 120 ASN B O 1
ATOM 5933 N N . ASP B 1 114 ? -51.399 118.665 93.174 1.00 36.45 121 ASP B N 1
ATOM 5934 C CA . ASP B 1 114 ? -50.581 118.432 94.365 1.00 38.87 121 ASP B CA 1
ATOM 5935 C C . ASP B 1 114 ? -49.366 117.528 94.114 1.00 36.85 121 ASP B C 1
ATOM 5936 O O . ASP B 1 114 ? -48.827 116.956 95.054 1.00 35.18 121 ASP B O 1
ATOM 5941 N N . GLY B 1 115 ? -48.895 117.441 92.872 1.00 37.19 122 GLY B N 1
ATOM 5942 C CA . GLY B 1 115 ? -47.668 116.701 92.624 1.00 34.77 122 GLY B CA 1
ATOM 5943 C C . GLY B 1 115 ? -47.238 116.521 91.181 1.00 36.82 122 GLY B C 1
ATOM 5944 O O . GLY B 1 115 ? -48.059 116.550 90.258 1.00 35.06 122 GLY B O 1
ATOM 5945 N N . ILE B 1 116 ? -45.934 116.333 90.996 1.00 36.39 123 ILE B N 1
ATOM 5946 C CA . ILE B 1 116 ? -45.401 115.891 89.713 1.00 37.01 123 ILE B CA 1
ATOM 5947 C C . ILE B 1 116 ? -44.972 114.434 89.890 1.00 35.71 123 ILE B C 1
ATOM 5948 O O . ILE B 1 116 ? -44.415 114.070 90.929 1.00 33.64 123 ILE B O 1
ATOM 5953 N N . ALA B 1 117 ? -45.304 113.590 88.917 1.00 35.78 124 ALA B N 1
ATOM 5954 C CA . ALA B 1 117 ? -44.922 112.181 88.938 1.00 35.13 124 ALA B CA 1
ATOM 5955 C C . ALA B 1 117 ? -44.488 111.703 87.555 1.00 37.08 124 ALA B C 1
ATOM 5956 O O . ALA B 1 117 ? -45.017 112.167 86.541 1.00 37.86 124 ALA B O 1
ATOM 5958 N N . TYR B 1 118 ? -43.523 110.787 87.504 1.00 37.32 125 TYR B N 1
ATOM 5959 C CA . TYR B 1 118 ? -43.144 110.165 86.233 1.00 38.26 125 TYR B CA 1
ATOM 5960 C C . TYR B 1 118 ? -42.863 108.660 86.418 1.00 37.59 125 TYR B C 1
ATOM 5961 O O . TYR B 1 118 ? -42.609 108.198 87.527 1.00 37.13 125 TYR B O 1
ATOM 5970 N N . ARG B 1 119 ? -42.903 107.918 85.317 1.00 37.67 126 ARG B N 1
ATOM 5971 C CA . ARG B 1 119 ? -42.469 106.519 85.285 1.00 37.56 126 ARG B CA 1
ATOM 5972 C C . ARG B 1 119 ? -41.918 106.170 83.899 1.00 37.95 126 ARG B C 1
ATOM 5973 O O . ARG B 1 119 ? -42.374 106.710 82.895 1.00 36.99 126 ARG B O 1
ATOM 5981 N N . PHE B 1 120 ? -40.920 105.286 83.865 1.00 38.59 127 PHE B N 1
ATOM 5982 C CA . PHE B 1 120 ? -40.459 104.686 82.619 1.00 38.08 127 PHE B CA 1
ATOM 5983 C C . PHE B 1 120 ? -41.411 103.578 82.246 1.00 37.75 127 PHE B C 1
ATOM 5984 O O . PHE B 1 120 ? -42.043 102.965 83.117 1.00 37.30 127 PHE B O 1
ATOM 5992 N N . VAL B 1 121 ? -41.513 103.329 80.945 1.00 38.33 128 VAL B N 1
ATOM 5993 C CA . VAL B 1 121 ? -42.345 102.263 80.414 1.00 39.19 128 VAL B CA 1
ATOM 5994 C C . VAL B 1 121 ? -41.532 101.472 79.389 1.00 40.47 128 VAL B C 1
ATOM 5995 O O . VAL B 1 121 ? -40.962 102.047 78.455 1.00 40.00 128 VAL B O 1
ATOM 5999 N N . ASN B 1 122 ? -41.461 100.160 79.585 1.00 41.24 129 ASN B N 1
ATOM 6000 C 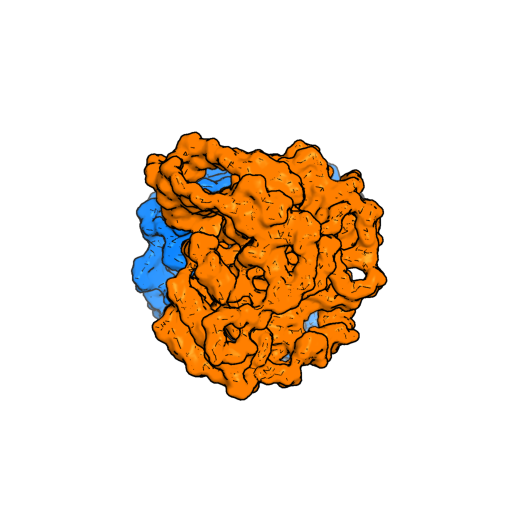CA . ASN B 1 122 ? -40.808 99.269 78.635 1.00 42.97 129 ASN B CA 1
ATOM 6001 C C . ASN B 1 122 ? -41.785 98.751 77.589 1.00 43.72 129 ASN B C 1
ATOM 6002 O O . ASN B 1 122 ? -42.808 98.167 77.930 1.00 40.57 129 ASN B O 1
ATOM 6007 N N . GLN B 1 123 ? -41.483 98.961 76.312 1.00 48.60 130 GLN B N 1
ATOM 6008 C CA . GLN B 1 123 ? -42.344 98.408 75.273 1.00 52.82 130 GLN B CA 1
ATOM 6009 C C . GLN B 1 123 ? -41.596 97.444 74.359 1.00 54.49 130 GLN B C 1
ATOM 6010 O O . GLN B 1 123 ? -42.131 96.992 73.346 1.00 54.71 130 GLN B O 1
ATOM 6016 N N . GLY B 1 124 ? -40.357 97.129 74.722 1.00 55.26 131 GLY B N 1
ATOM 6017 C CA . GLY B 1 124 ? -39.563 96.164 73.976 1.00 57.27 131 GLY B CA 1
ATOM 6018 C C . GLY B 1 124 ? -40.012 94.731 74.199 1.00 58.02 131 GLY B C 1
ATOM 6019 O O . GLY B 1 124 ? -40.569 94.406 75.245 1.00 57.02 131 GLY B O 1
ATOM 6020 N N . LYS B 1 125 ? -39.788 93.872 73.211 1.00 59.98 132 LYS B N 1
ATOM 6021 C CA . LYS B 1 125 ? -40.183 92.473 73.317 1.00 60.68 132 LYS B CA 1
ATOM 6022 C C . LYS B 1 125 ? -39.051 91.578 73.807 1.00 60.07 132 LYS B C 1
ATOM 6023 O O . LYS B 1 125 ? -39.306 90.484 74.305 1.00 61.07 132 LYS B O 1
ATOM 6029 N N . LYS B 1 126 ? -37.806 92.025 73.671 1.00 59.00 133 LYS B N 1
ATOM 6030 C CA . LYS B 1 126 ? -36.676 91.176 74.035 1.00 59.57 133 LYS B CA 1
ATOM 6031 C C . LYS B 1 126 ? -36.292 91.399 75.498 1.00 56.94 133 LYS B C 1
ATOM 6032 O O . LYS B 1 126 ? -36.195 92.540 75.945 1.00 55.66 133 LYS B O 1
ATOM 6038 N N . PRO B 1 127 ? -36.087 90.303 76.250 1.00 55.45 134 PRO B N 1
ATOM 6039 C CA . PRO B 1 127 ? -35.719 90.389 77.666 1.00 53.33 134 PRO B CA 1
ATOM 6040 C C . PRO B 1 127 ? -34.416 91.144 77.878 1.00 52.69 134 PRO B C 1
ATOM 6041 O O . PRO B 1 127 ? -33.566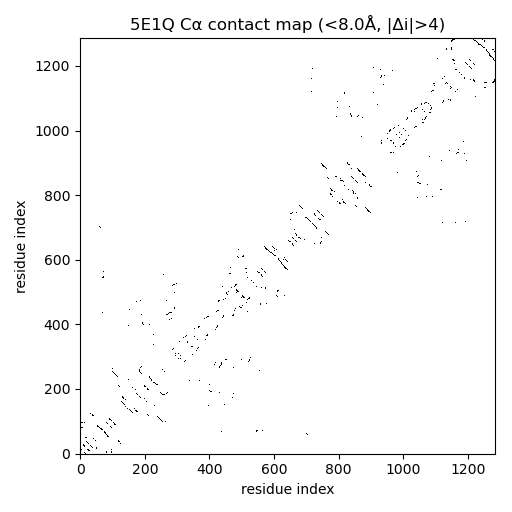 91.185 76.981 1.00 54.19 134 PRO B O 1
ATOM 6045 N N . PHE B 1 128 ? -34.275 91.746 79.054 1.00 50.24 135 PHE B N 1
ATOM 6046 C CA . PHE B 1 128 ? -33.039 92.417 79.411 1.00 49.51 135 PHE B CA 1
ATOM 6047 C C . PHE B 1 128 ? -32.964 92.544 80.926 1.00 48.16 135 PHE B C 1
ATOM 6048 O O . PHE B 1 128 ? -33.817 92.023 81.631 1.00 47.33 135 PHE B O 1
ATOM 6056 N N . ARG B 1 129 ? -31.930 93.214 81.421 1.00 48.04 136 ARG B N 1
ATOM 6057 C CA . ARG B 1 129 ? -31.795 93.469 82.849 1.00 47.00 136 ARG B CA 1
ATOM 6058 C C . ARG B 1 129 ? -31.477 94.932 83.087 1.00 44.71 136 ARG B C 1
ATOM 6059 O O . ARG B 1 129 ? -30.778 95.566 82.278 1.00 44.94 136 ARG B O 1
ATOM 6067 N N . VAL B 1 130 ? -32.016 95.476 84.176 1.00 41.31 137 VAL B N 1
ATOM 6068 C CA . VAL B 1 130 ? -31.692 96.832 84.581 1.00 40.44 137 VAL B CA 1
ATOM 6069 C C . VAL B 1 130 ? -30.507 96.785 85.525 1.00 48.62 137 VAL B C 1
ATOM 6070 O O . VAL B 1 130 ? -30.578 96.176 86.594 1.00 48.04 137 VAL B O 1
ATOM 6074 N N . VAL B 1 131 ? -29.407 97.414 85.135 1.00 49.87 138 VAL B N 1
ATOM 6075 C CA . VAL B 1 131 ? -28.233 97.444 85.996 1.00 50.78 138 VAL B CA 1
ATOM 6076 C C . VAL B 1 131 ? -28.437 98.427 87.145 1.00 50.04 138 VAL B C 1
ATOM 6077 O O . VAL B 1 131 ? -28.364 98.037 88.307 1.00 48.89 138 VAL B O 1
ATOM 6081 N N . THR B 1 132 ? -28.697 99.693 86.820 1.00 50.33 139 THR B N 1
ATOM 6082 C CA . THR B 1 132 ? -29.002 100.712 87.833 1.00 50.33 139 THR B CA 1
ATOM 6083 C C . THR B 1 132 ? -30.048 101.676 87.295 1.00 49.85 139 THR B C 1
ATOM 6084 O O . THR B 1 132 ? -30.354 101.674 86.088 1.00 51.16 139 THR B O 1
ATOM 6088 N N . GLU B 1 133 ? -30.590 102.499 88.183 1.00 46.17 140 GLU B N 1
ATOM 6089 C CA . GLU B 1 133 ? -31.502 103.550 87.775 1.00 45.28 140 GLU B CA 1
ATOM 6090 C C . GLU B 1 133 ? -31.165 104.871 88.455 1.00 45.06 140 GLU B C 1
ATOM 6091 O O . GLU B 1 133 ? -31.068 104.940 89.679 1.00 44.78 140 GLU B O 1
ATOM 6097 N N . VAL B 1 134 ? -31.019 105.927 87.667 1.00 44.67 141 VAL B N 1
ATOM 6098 C CA . VAL B 1 134 ? -30.833 107.246 88.240 1.00 45.69 141 VAL B CA 1
ATOM 6099 C C . VAL B 1 134 ? -32.175 107.935 88.436 1.00 45.02 141 VAL B C 1
ATOM 6100 O O . VAL B 1 134 ? -32.973 108.053 87.498 1.00 43.26 141 VAL B O 1
ATOM 6104 N N . SER B 1 135 ? -32.440 108.334 89.680 1.00 44.83 142 SER B N 1
ATOM 6105 C CA . SER B 1 135 ? -33.560 109.213 89.981 1.00 44.60 142 SER B CA 1
ATOM 6106 C C . SER B 1 135 ? -33.095 110.223 91.003 1.00 45.23 142 SER B C 1
ATOM 6107 O O . SER B 1 135 ? -33.144 109.971 92.204 1.00 45.79 142 SER B O 1
ATOM 6110 N N . ASP B 1 136 ? -32.595 111.350 90.524 1.00 48.27 143 ASP B N 1
ATOM 6111 C CA . ASP B 1 136 ? -31.987 112.320 91.411 1.00 50.27 143 ASP B CA 1
ATOM 6112 C C . ASP B 1 136 ? -32.971 113.449 91.726 1.00 49.36 143 ASP B C 1
ATOM 6113 O O . ASP B 1 136 ? -33.870 113.744 90.941 1.00 49.47 143 ASP B O 1
ATOM 6118 N N . TYR B 1 137 ? -32.829 114.046 92.903 1.00 48.04 144 TYR B N 1
ATOM 6119 C CA . TYR B 1 137 ? -33.655 115.188 93.266 1.00 46.62 144 TYR B CA 1
ATOM 6120 C C . TYR B 1 137 ? -32.756 116.334 93.664 1.00 47.99 144 TYR B C 1
ATOM 6121 O O . TYR B 1 137 ? -32.250 116.365 94.789 1.00 47.28 144 TYR B O 1
ATOM 6130 N N . CYS B 1 138 ? -32.561 117.266 92.735 1.00 47.91 145 CYS B N 1
ATOM 6131 C CA . CYS B 1 138 ? -31.656 118.380 92.934 1.00 51.40 145 CYS B CA 1
ATOM 6132 C C . CYS B 1 138 ? -32.421 119.595 93.402 1.00 53.09 145 CYS B C 1
ATOM 6133 O O . CYS B 1 138 ? -33.295 120.101 92.699 1.00 53.65 145 CYS B O 1
ATOM 6136 N N . PHE B 1 139 ? -32.083 120.053 94.604 1.00 53.57 146 PHE B N 1
ATOM 6137 C CA . PHE B 1 139 ? -32.726 121.211 95.203 1.00 53.96 146 PHE B CA 1
ATOM 6138 C C . PHE B 1 139 ? -31.832 122.444 95.059 1.00 54.24 146 PHE B C 1
ATOM 6139 O O . PHE B 1 139 ? -30.612 122.321 94.969 1.00 55.53 146 PHE B O 1
ATOM 6147 N N . PRO B 1 140 ? -32.447 123.635 94.989 1.00 55.39 147 PRO B N 1
ATOM 6148 C CA . PRO B 1 140 ? -31.731 124.896 94.735 1.00 58.54 147 PRO B CA 1
ATOM 6149 C C . PRO B 1 140 ? -31.038 125.501 95.967 1.00 59.35 147 PRO B C 1
ATOM 6150 O O . PRO B 1 140 ? -30.217 126.417 95.821 1.00 64.08 147 PRO B O 1
ATOM 6154 N N . SER B 1 141 ? -31.363 124.995 97.156 1.00 64.72 148 SER B N 1
ATOM 6155 C CA . SER B 1 141 ? -30.780 125.515 98.396 1.00 65.46 148 SER B CA 1
ATOM 6156 C C . SER B 1 141 ? -30.665 124.424 99.454 1.00 62.78 148 SER B C 1
ATOM 6157 O O . SER B 1 141 ? -31.114 123.302 99.254 1.00 54.21 148 SER B O 1
ATOM 6160 N N . ASP B 1 142 ? -30.068 124.769 100.590 1.00 62.86 149 ASP B N 1
ATOM 6161 C CA . ASP B 1 142 ? -29.853 123.804 101.649 1.00 61.29 149 ASP B CA 1
ATOM 6162 C C . ASP B 1 142 ? -31.132 123.647 102.470 1.00 58.27 149 ASP B C 1
ATOM 6163 O O . ASP B 1 142 ? -31.234 124.153 103.596 1.00 58.79 149 ASP B O 1
ATOM 6168 N N . MET B 1 143 ? -32.115 122.975 101.882 1.00 55.63 150 MET B N 1
ATOM 6169 C CA . MET B 1 143 ? -33.425 122.834 102.503 1.00 54.19 150 MET B CA 1
ATOM 6170 C C . MET B 1 143 ? -33.389 121.842 103.660 1.00 52.09 150 MET B C 1
ATOM 6171 O O . MET B 1 143 ? -32.462 121.040 103.784 1.00 52.45 150 MET B O 1
ATOM 6176 N N . THR B 1 144 ? -34.400 121.904 104.516 1.00 49.96 151 THR B N 1
ATOM 6177 C CA . THR B 1 144 ? -34.454 121.018 105.659 1.00 47.76 151 THR B CA 1
ATOM 6178 C C . THR B 1 144 ? -35.280 119.783 105.323 1.00 45.25 151 THR B C 1
ATOM 6179 O O . THR B 1 144 ? -36.462 119.895 104.991 1.00 44.26 151 THR B O 1
ATOM 6183 N N . ALA B 1 145 ? -34.646 118.611 105.407 1.00 41.96 152 ALA B N 1
ATOM 6184 C CA . ALA B 1 145 ? -35.288 117.328 105.125 1.00 44.65 152 ALA B CA 1
ATOM 6185 C C . ALA B 1 145 ? -35.756 116.625 106.398 1.00 44.02 152 ALA B C 1
ATOM 6186 O O . ALA B 1 145 ? -35.090 116.702 107.418 1.00 44.55 152 ALA B O 1
ATOM 6188 N N . SER B 1 146 ? -36.895 115.941 106.325 1.00 41.57 153 SER B N 1
ATOM 6189 C CA . SER B 1 146 ? -37.303 115.033 107.397 1.00 39.45 153 SER B CA 1
ATOM 6190 C C . SER B 1 146 ? -37.299 113.624 106.808 1.00 38.71 153 SER B C 1
ATOM 6191 O O . SER B 1 146 ? -38.088 113.307 105.914 1.00 37.14 153 SER B O 1
ATOM 6194 N N . VAL B 1 147 ? -36.365 112.801 107.276 1.00 38.65 154 VAL B N 1
ATOM 6195 C CA . VAL B 1 147 ? -36.094 111.525 106.631 1.00 37.67 154 VAL B CA 1
ATOM 6196 C C . VAL B 1 147 ? -36.054 110.375 107.620 1.00 37.49 154 VAL B C 1
ATOM 6197 O O . VAL B 1 147 ? -35.682 110.549 108.774 1.00 38.07 154 VAL B O 1
ATOM 6201 N N . PRO B 1 148 ? -36.459 109.187 107.169 1.00 37.10 155 PRO B N 1
ATOM 6202 C CA . PRO B 1 148 ? -36.258 107.986 107.986 1.00 37.15 155 PRO B CA 1
ATOM 6203 C C . PRO B 1 148 ? -35.040 107.179 107.523 1.00 37.69 155 PRO B C 1
ATOM 6204 O O . PRO B 1 148 ? -35.136 106.449 106.530 1.00 36.44 155 PRO B O 1
ATOM 6208 N N . TYR B 1 149 ? -33.920 107.293 108.234 1.00 39.42 156 TYR B N 1
ATOM 6209 C CA . TYR B 1 149 ? -32.752 106.484 107.899 1.00 40.39 156 TYR B CA 1
ATOM 6210 C C . TYR B 1 149 ? -33.086 105.003 108.068 1.00 39.51 156 TYR B C 1
ATOM 6211 O O . TYR B 1 149 ? -33.900 104.642 108.924 1.00 38.69 156 TYR B O 1
ATOM 6220 N N . VAL B 1 150 ? -32.489 104.159 107.235 1.00 39.86 157 VAL B N 1
ATOM 6221 C CA . VAL B 1 150 ? -32.451 102.729 107.501 1.00 39.57 157 VAL B CA 1
ATOM 6222 C C . VAL B 1 150 ? -31.837 102.583 108.883 1.00 40.76 157 VAL B C 1
ATOM 6223 O O . VAL B 1 150 ? -30.792 103.169 109.169 1.00 42.65 157 VAL B O 1
ATOM 6227 N N . LYS B 1 151 ? -32.488 101.817 109.749 1.00 40.43 158 LYS B N 1
ATOM 6228 C CA . LYS B 1 151 ? -32.078 101.738 111.150 1.00 41.52 158 LYS B CA 1
ATOM 6229 C C . LYS B 1 151 ? -30.857 100.832 111.363 1.00 43.65 158 LYS B C 1
ATOM 6230 O O . LYS B 1 151 ? -29.954 101.168 112.133 1.00 44.74 158 LYS B O 1
ATOM 6236 N N . SER B 1 152 ? -30.832 99.689 110.684 1.00 44.16 159 SER B N 1
ATOM 6237 C CA . SER B 1 152 ? -29.779 98.694 110.895 1.00 45.64 159 SER B CA 1
ATOM 6238 C C . SER B 1 152 ? -28.614 98.820 109.910 1.00 47.46 159 SER B C 1
ATOM 6239 O O . SER B 1 152 ? -28.657 99.616 108.974 1.00 48.31 159 SER B O 1
ATOM 6242 N N . GLY B 1 153 ? -27.569 98.031 110.142 1.00 48.57 160 GLY B N 1
ATOM 6243 C CA . GLY B 1 153 ? -26.400 98.000 109.283 1.00 50.78 160 GLY B CA 1
ATOM 6244 C C . GLY B 1 153 ? -25.416 99.106 109.610 1.00 53.30 160 GLY B C 1
ATOM 6245 O O . GLY B 1 153 ? -25.765 100.048 110.316 1.00 52.53 160 GLY B O 1
ATOM 6246 N N . LYS B 1 154 ? -24.209 99.026 109.052 1.00 55.75 161 LYS B N 1
ATOM 6247 C CA . LYS B 1 154 ? -23.176 100.031 109.310 1.00 57.63 161 LYS B CA 1
ATOM 6248 C C . LYS B 1 154 ? -23.046 101.031 108.172 1.00 56.83 161 LYS B C 1
ATOM 6249 O O . LYS B 1 154 ? -23.306 100.707 107.019 1.00 55.68 161 LYS B O 1
ATOM 6255 N N . ASP B 1 155 ? -22.655 102.252 108.535 1.00 57.68 162 ASP B N 1
ATOM 6256 C CA . ASP B 1 155 ? -22.460 103.349 107.597 1.00 58.49 162 ASP B CA 1
ATOM 6257 C C . ASP B 1 155 ? -21.524 102.952 106.469 1.00 61.09 162 ASP B C 1
ATOM 6258 O O . ASP B 1 155 ? -20.498 102.323 106.703 1.00 63.26 162 ASP B O 1
ATOM 6263 N N . GLY B 1 156 ? -21.894 103.286 105.240 1.00 61.14 163 GLY B N 1
ATOM 6264 C CA . GLY B 1 156 ? -21.030 103.002 104.110 1.00 62.97 163 GLY B CA 1
ATOM 6265 C C . GLY B 1 156 ? -21.115 101.569 103.615 1.00 62.65 163 GLY B C 1
ATOM 6266 O O . GLY B 1 156 ? -20.579 101.250 102.559 1.00 64.27 163 GLY B O 1
ATOM 6267 N N . ASP B 1 157 ? -21.771 100.700 104.381 1.00 61.03 164 ASP B N 1
ATOM 6268 C CA . ASP B 1 157 ? -21.996 99.314 103.969 1.00 60.40 164 ASP B CA 1
ATOM 6269 C C . ASP B 1 157 ? -23.437 99.134 103.509 1.00 57.68 164 ASP B C 1
ATOM 6270 O O . ASP B 1 157 ? -24.313 98.779 104.306 1.00 56.68 164 ASP B O 1
ATOM 6275 N N . TYR B 1 158 ? -23.686 99.333 102.221 1.00 56.17 165 TYR B N 1
ATOM 6276 C CA . TYR B 1 158 ? -25.065 99.407 101.758 1.00 52.05 165 TYR B CA 1
ATOM 6277 C C . TYR B 1 158 ? -25.757 98.052 101.737 1.00 49.96 165 TYR B C 1
ATOM 6278 O O . TYR B 1 158 ? -26.970 97.984 101.930 1.00 48.29 165 TYR B O 1
ATOM 6287 N N . ASN B 1 159 ? -25.007 96.973 101.560 1.00 50.33 166 ASN B N 1
ATOM 6288 C CA . ASN B 1 159 ? -25.618 95.649 101.632 1.00 49.25 166 ASN B CA 1
ATOM 6289 C C . ASN B 1 159 ? -26.080 95.304 103.053 1.00 48.05 166 ASN B C 1
ATOM 6290 O O . ASN B 1 159 ? -27.072 94.590 103.237 1.00 46.31 166 ASN B O 1
ATOM 6295 N N . SER B 1 160 ? -25.389 95.838 104.057 1.00 47.93 167 SER B N 1
ATOM 6296 C CA . SER B 1 160 ? -25.809 95.618 105.435 1.00 47.11 167 SER B CA 1
ATOM 6297 C C . SER B 1 160 ? -27.072 96.416 105.709 1.00 46.03 167 SER B C 1
ATOM 6298 O O . SER B 1 160 ? -27.804 96.119 106.646 1.00 45.92 167 SER B O 1
ATOM 6301 N N . GLN B 1 161 ? -27.334 97.428 104.882 1.00 45.22 168 GLN B N 1
ATOM 6302 C CA . GLN B 1 161 ? -28.507 98.274 105.083 1.00 43.10 168 GLN B CA 1
ATOM 6303 C C . GLN B 1 161 ? -29.746 97.796 104.318 1.00 41.48 168 GLN B C 1
ATOM 6304 O O . GLN B 1 161 ? -30.877 98.031 104.762 1.00 40.21 168 GLN B O 1
ATOM 6310 N N . PHE B 1 162 ? -29.547 97.121 103.182 1.00 41.84 169 PHE B N 1
ATOM 6311 C CA . PHE B 1 162 ? -30.668 96.619 102.386 1.00 39.64 169 PHE B CA 1
ATOM 6312 C C . PHE B 1 162 ? -31.482 95.598 103.159 1.00 38.79 169 PHE B C 1
ATOM 6313 O O . PHE B 1 162 ? -32.662 95.402 102.901 1.00 37.07 169 PHE B O 1
ATOM 6321 N N . PHE B 1 163 ? -30.836 94.937 104.104 1.00 40.22 170 PHE B N 1
ATOM 6322 C CA . PHE B 1 163 ? -31.529 93.999 104.976 1.00 39.31 170 PHE B CA 1
ATOM 6323 C C . PHE B 1 163 ? -32.077 94.768 106.177 1.00 38.25 170 PHE B C 1
ATOM 6324 O O . PHE B 1 163 ? -31.358 95.008 107.141 1.00 39.77 170 PHE B O 1
ATOM 6332 N N . ASN B 1 164 ? -33.329 95.210 106.102 1.00 36.69 171 ASN B N 1
ATOM 6333 C CA . ASN B 1 164 ? -33.894 96.033 107.179 1.00 35.38 171 ASN B CA 1
ATOM 6334 C C . ASN B 1 164 ? -35.418 95.989 107.187 1.00 32.86 171 ASN B C 1
ATOM 6335 O O . ASN B 1 164 ? -36.039 95.583 106.199 1.00 33.26 171 ASN B O 1
ATOM 6340 N N . SER B 1 165 ? -36.025 96.408 108.293 1.00 29.84 172 SER B N 1
ATOM 6341 C CA . SER B 1 165 ? -37.463 96.232 108.468 1.00 27.53 172 SER B CA 1
ATOM 6342 C C . SER B 1 165 ? -38.263 97.509 108.214 1.00 28.73 172 SER B C 1
ATOM 6343 O O . SER B 1 165 ? -39.484 97.553 108.459 1.00 28.89 172 SER B O 1
ATOM 6346 N N . PHE B 1 166 ? -37.579 98.540 107.714 1.00 30.42 173 PHE B N 1
ATOM 6347 C CA . PHE B 1 166 ? -38.218 99.794 107.309 1.00 29.94 173 PHE B CA 1
ATOM 6348 C C . PHE B 1 166 ? -38.993 100.449 108.446 1.00 29.70 173 PHE B C 1
ATOM 6349 O O . PHE B 1 166 ? -40.066 101.028 108.245 1.00 29.77 173 PHE B O 1
ATOM 6357 N N . GLU B 1 167 ? -38.433 100.341 109.644 1.00 30.05 174 GLU B N 1
ATOM 6358 C CA . GLU B 1 167 ? -39.040 100.898 110.833 1.00 30.41 174 GLU B CA 1
ATOM 6359 C C . GLU B 1 167 ? -38.076 101.882 111.472 1.00 30.82 174 GLU B C 1
ATOM 6360 O O . GLU B 1 167 ? -37.055 101.492 112.027 1.00 31.48 174 GLU B O 1
ATOM 6366 N N . ASN B 1 168 ? -38.391 103.164 111.390 1.00 30.86 175 ASN B N 1
ATOM 6367 C CA . ASN B 1 168 ? -37.568 104.141 112.083 1.00 32.97 175 ASN B CA 1
ATOM 6368 C C . ASN B 1 168 ? -38.295 105.457 112.285 1.00 33.09 175 ASN B C 1
ATOM 6369 O O . ASN B 1 168 ? -39.262 105.769 111.566 1.00 32.11 175 ASN B O 1
ATOM 6374 N N . THR B 1 169 ? -37.830 106.215 113.277 1.00 32.87 176 THR B N 1
ATOM 6375 C CA . THR B 1 169 ? -38.293 107.573 113.479 1.00 33.40 176 THR B CA 1
ATOM 6376 C C . THR B 1 169 ? -37.595 108.502 112.471 1.00 35.04 176 THR B C 1
ATOM 6377 O O . THR B 1 169 ? -36.666 108.092 111.779 1.00 35.30 176 THR B O 1
ATOM 6381 N N . TYR B 1 170 ? -38.028 109.756 112.412 1.00 36.10 177 TYR B N 1
ATOM 6382 C CA . TYR B 1 170 ? -37.492 110.699 111.431 1.00 36.84 177 TYR B CA 1
ATOM 6383 C C . TYR B 1 170 ? -36.379 111.575 111.966 1.00 38.74 177 TYR B C 1
ATOM 6384 O O . TYR B 1 170 ? -36.420 112.034 113.108 1.00 39.81 177 TYR B O 1
ATOM 6393 N N . THR B 1 171 ? -35.375 111.806 111.127 1.00 39.21 178 THR B N 1
ATOM 6394 C CA . THR B 1 171 ? -34.343 112.782 111.435 1.00 41.23 178 THR B CA 1
ATOM 6395 C C . THR B 1 171 ? -34.557 114.042 110.603 1.00 42.38 178 THR B C 1
ATOM 6396 O O . THR B 1 171 ? -34.804 113.971 109.397 1.00 41.02 178 THR B O 1
ATOM 6400 N N . THR B 1 172 ? -34.507 115.193 111.261 1.00 43.26 179 THR B N 1
ATOM 6401 C CA . THR B 1 172 ? -34.729 116.453 110.573 1.00 44.26 179 THR B CA 1
ATOM 6402 C C . THR B 1 172 ? -33.456 117.269 110.592 1.00 46.51 179 THR B C 1
ATOM 6403 O O . THR B 1 172 ? -32.931 117.608 111.652 1.00 47.40 179 THR B O 1
ATOM 6407 N N . ASP B 1 173 ? -32.970 117.564 109.392 1.00 47.56 180 ASP B N 1
ATOM 6408 C CA . ASP B 1 173 ? -31.673 118.179 109.179 1.00 49.84 180 ASP B CA 1
ATOM 6409 C C . ASP B 1 173 ? -31.646 118.853 107.813 1.00 51.68 180 ASP B C 1
ATOM 6410 O O . ASP B 1 173 ? -32.407 118.487 106.922 1.00 51.44 180 ASP B O 1
ATOM 6415 N N . LYS B 1 174 ? -30.785 119.848 107.649 1.00 53.88 181 LYS B N 1
ATOM 6416 C CA . LYS B 1 174 ? -30.550 120.419 106.329 1.00 55.36 181 LYS B CA 1
ATOM 6417 C C . LYS B 1 174 ? -29.889 119.337 105.458 1.00 54.22 181 LYS B C 1
ATOM 6418 O O . LYS B 1 174 ? -29.255 118.428 106.003 1.00 52.87 181 LYS B O 1
ATOM 6424 N N . LEU B 1 175 ? -30.065 119.399 104.128 1.00 54.36 182 LEU B N 1
ATOM 6425 C CA . LEU B 1 175 ? -29.451 118.403 103.233 1.00 53.41 182 LEU B CA 1
ATOM 6426 C C . LEU B 1 175 ? -27.943 118.252 103.456 1.00 54.14 182 LEU B C 1
ATOM 6427 O O . LEU B 1 175 ? -27.410 117.141 103.477 1.00 52.86 182 LEU B O 1
ATOM 6432 N N . SER B 1 176 ? -27.256 119.370 103.637 1.00 56.65 183 SER B N 1
ATOM 6433 C CA . SER B 1 176 ? -25.811 119.333 103.785 1.00 59.36 183 SER B CA 1
ATOM 6434 C C . SER B 1 176 ? -25.413 118.684 105.117 1.00 59.75 183 SER B C 1
ATOM 6435 O O . SER B 1 176 ? -24.250 118.331 105.324 1.00 61.00 183 SER B O 1
ATOM 6438 N N . LYS B 1 177 ? -26.391 118.504 106.003 1.00 58.02 184 LYS B N 1
ATOM 6439 C CA . LYS B 1 177 ? -26.136 117.958 107.326 1.00 58.32 184 LYS B CA 1
ATOM 6440 C C . LYS B 1 177 ? -26.542 116.488 107.429 1.00 56.04 184 LYS B C 1
ATOM 6441 O O . LYS B 1 177 ? -26.341 115.857 108.473 1.00 55.54 184 LYS B O 1
ATOM 6447 N N . LEU B 1 178 ? -27.130 115.943 106.365 1.00 54.55 185 LEU B N 1
ATOM 6448 C CA . LEU B 1 178 ? -27.527 114.534 106.396 1.00 52.01 185 LEU B CA 1
ATOM 6449 C C . LEU B 1 178 ? -26.311 113.611 106.373 1.00 52.22 185 LEU B C 1
ATOM 6450 O O . LEU B 1 178 ? -25.234 113.989 105.922 1.00 54.15 185 LEU B O 1
ATOM 6455 N N . ASN B 1 179 ? -26.492 112.416 106.922 1.00 50.36 186 ASN B N 1
ATOM 6456 C CA . ASN B 1 179 ? -25.501 111.355 106.863 1.00 51.36 186 ASN B CA 1
ATOM 6457 C C . ASN B 1 179 ? -25.309 110.931 105.410 1.00 52.92 186 ASN B C 1
ATOM 6458 O O . ASN B 1 179 ? -26.243 110.427 104.790 1.00 52.21 186 ASN B O 1
ATOM 6463 N N . LYS B 1 180 ? -24.113 111.124 104.860 1.00 54.73 187 LYS B N 1
ATOM 6464 C CA . LYS B 1 180 ? -23.881 110.816 103.450 1.00 55.57 187 LYS B CA 1
ATOM 6465 C C . LYS B 1 180 ? -23.647 109.318 103.207 1.00 55.68 187 LYS B C 1
ATOM 6466 O O . LYS B 1 180 ? -23.458 108.900 102.072 1.00 56.52 187 LYS B O 1
ATOM 6472 N N . GLN B 1 181 ? -23.688 108.508 104.261 1.00 55.07 188 GLN B N 1
ATOM 6473 C CA . GLN B 1 181 ? -23.364 107.082 104.146 1.00 55.64 188 GLN B CA 1
ATOM 6474 C C . GLN B 1 181 ? -24.443 106.140 104.673 1.00 53.19 188 GLN B C 1
ATOM 6475 O O . GLN B 1 181 ? -24.192 104.955 104.897 1.00 52.99 188 GLN B O 1
ATOM 6481 N N . ARG B 1 182 ? -25.637 106.667 104.887 1.00 51.25 189 ARG B N 1
ATOM 6482 C CA . ARG B 1 182 ? -26.739 105.848 105.344 1.00 48.65 189 ARG B CA 1
ATOM 6483 C C . ARG B 1 182 ? -27.934 106.127 104.460 1.00 46.83 189 ARG B C 1
ATOM 6484 O O . ARG B 1 182 ? -28.253 107.284 104.171 1.00 47.20 189 ARG B O 1
ATOM 6492 N N . LEU B 1 183 ? -28.568 105.059 104.001 1.00 44.30 190 LEU B N 1
ATOM 6493 C CA . LEU B 1 183 ? -29.717 105.180 103.131 1.00 43.72 190 LEU B CA 1
ATOM 6494 C C . LEU B 1 183 ? -30.945 105.712 103.853 1.00 41.83 190 LEU B C 1
ATOM 6495 O O . LEU B 1 183 ? -31.097 105.547 105.065 1.00 40.85 190 LEU B O 1
ATOM 6500 N N . MET B 1 184 ? -31.817 106.360 103.091 1.00 40.75 191 MET B N 1
ATOM 6501 C CA . MET B 1 184 ? -33.104 106.799 103.603 1.00 38.58 191 MET B CA 1
ATOM 6502 C C . MET B 1 184 ? -34.216 106.116 102.802 1.00 37.06 191 MET B C 1
ATOM 6503 O O . MET B 1 184 ? -34.168 106.106 101.567 1.00 38.20 191 MET B O 1
ATOM 6508 N N . PHE B 1 185 ? -35.194 105.513 103.478 1.00 34.60 192 PHE B N 1
ATOM 6509 C CA . PHE B 1 185 ? -36.307 104.939 102.735 1.00 33.67 192 PHE B CA 1
ATOM 6510 C C . PHE B 1 185 ? -37.437 105.958 102.607 1.00 33.36 192 PHE B C 1
ATOM 6511 O O . PHE B 1 185 ? -37.354 107.061 103.140 1.00 35.18 192 PHE B O 1
ATOM 6519 N N . LEU B 1 186 ? -38.477 105.583 101.874 1.00 31.90 193 LEU B N 1
ATOM 6520 C CA . LEU B 1 186 ? -39.549 106.492 101.502 1.00 31.18 193 LEU B CA 1
ATOM 6521 C C . LEU B 1 186 ? -40.848 106.137 102.205 1.00 29.87 193 LEU B C 1
ATOM 6522 O O . LEU B 1 186 ? -41.058 104.974 102.582 1.00 29.74 193 LEU B O 1
ATOM 6527 N N . PRO B 1 187 ? -41.751 107.115 102.353 1.00 28.28 194 PRO B N 1
ATOM 6528 C CA . PRO B 1 187 ? -41.648 108.525 101.962 1.00 29.51 194 PRO B CA 1
ATOM 6529 C C . PRO B 1 187 ? -40.718 109.356 102.829 1.00 30.91 194 PRO B C 1
ATOM 6530 O O . PRO B 1 187 ? -40.461 109.010 103.997 1.00 30.18 194 PRO B O 1
ATOM 6534 N N . LEU B 1 188 ? -40.218 110.450 102.269 1.00 32.83 195 LEU B N 1
ATOM 6535 C CA . LEU B 1 188 ? -39.548 111.448 103.096 1.00 35.58 195 LEU B CA 1
ATOM 6536 C C . LEU B 1 188 ? -39.977 112.836 102.623 1.00 38.03 195 LEU B C 1
ATOM 6537 O O . LEU B 1 188 ? -40.490 112.992 101.507 1.00 38.93 195 LEU B O 1
ATOM 6542 N N . VAL B 1 189 ? -39.738 113.843 103.457 1.00 38.57 196 VAL B N 1
ATOM 6543 C CA . VAL B 1 189 ? -40.178 115.193 103.138 1.00 39.59 196 VAL B CA 1
ATOM 6544 C C . VAL B 1 189 ? -39.022 116.170 103.094 1.00 41.59 196 VAL B C 1
ATOM 6545 O O . VAL B 1 189 ? -38.112 116.096 103.905 1.00 42.83 196 VAL B O 1
ATOM 6549 N N . VAL B 1 190 ? -39.045 117.061 102.106 1.00 43.11 197 VAL B N 1
ATOM 6550 C CA . VAL B 1 190 ? -38.120 118.180 102.077 1.00 44.09 197 VAL B CA 1
ATOM 6551 C C . VAL B 1 190 ? -38.932 119.475 102.185 1.00 45.49 197 VAL B C 1
ATOM 6552 O O . VAL B 1 190 ? -39.870 119.707 101.405 1.00 46.15 197 VAL B O 1
ATOM 6556 N N . ASP B 1 191 ? -38.584 120.299 103.170 1.00 45.69 198 ASP B N 1
ATOM 6557 C CA . ASP B 1 191 ? -39.240 121.584 103.417 1.00 46.50 198 ASP B CA 1
ATOM 6558 C C . ASP B 1 191 ? -38.671 122.649 102.473 1.00 47.39 198 ASP B C 1
ATOM 6559 O O . ASP B 1 191 ? -37.496 123.017 102.556 1.00 47.89 198 ASP B O 1
ATOM 6564 N N . ALA B 1 192 ? -39.504 123.128 101.554 1.00 47.85 199 ALA B N 1
ATOM 6565 C CA . ALA B 1 192 ? -39.050 124.062 100.541 1.00 50.42 199 ALA B CA 1
ATOM 6566 C C . ALA B 1 192 ? -39.173 125.519 101.005 1.00 54.20 199 ALA B C 1
ATOM 6567 O O . ALA B 1 192 ? -38.938 126.447 100.228 1.00 56.77 199 ALA B O 1
ATOM 6569 N N . GLY B 1 193 ? -39.535 125.717 102.269 1.00 54.62 200 GLY B N 1
ATOM 6570 C CA . GLY B 1 193 ? -39.679 127.055 102.820 1.00 57.48 200 GLY B CA 1
ATOM 6571 C C . GLY B 1 193 ? -40.978 127.706 102.390 1.00 58.28 200 GLY B C 1
ATOM 6572 O O . GLY B 1 193 ? -41.584 127.292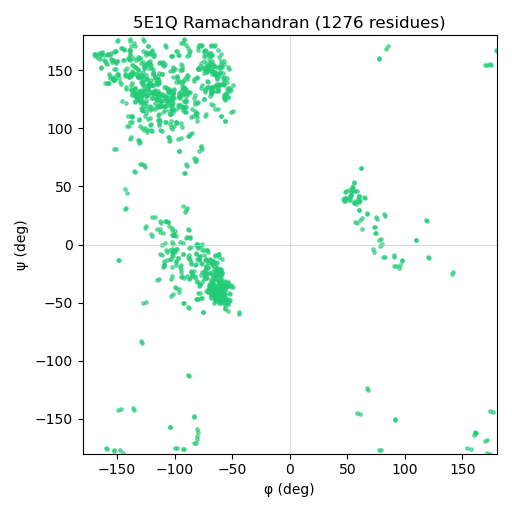 101.399 1.00 56.83 200 GLY B O 1
ATOM 6573 N N . ASP B 1 194 ? -41.406 128.720 103.139 1.00 60.27 201 ASP B N 1
ATOM 6574 C CA . ASP B 1 194 ? -42.659 129.420 102.860 1.00 61.83 201 ASP B CA 1
ATOM 6575 C C . ASP B 1 194 ? -43.839 128.442 102.828 1.00 58.42 201 ASP B C 1
ATOM 6576 O O . ASP B 1 194 ? -44.763 128.581 102.022 1.00 58.06 201 ASP B O 1
ATOM 6581 N N . GLY B 1 195 ? -43.785 127.438 103.702 1.00 55.46 202 GLY B N 1
ATOM 6582 C CA . GLY B 1 195 ? -44.886 126.511 103.869 1.00 53.15 202 GLY B CA 1
ATOM 6583 C C . GLY B 1 195 ? -45.008 125.457 102.786 1.00 51.93 202 GLY B C 1
ATOM 6584 O O . GLY B 1 195 ? -45.955 124.669 102.796 1.00 51.07 202 GLY B O 1
ATOM 6585 N N . VAL B 1 196 ? -44.060 125.428 101.853 1.00 52.66 203 VAL B N 1
ATOM 6586 C CA . VAL B 1 196 ? -44.098 124.449 100.763 1.00 50.04 203 VAL B CA 1
ATOM 6587 C C . VAL B 1 196 ? -43.324 123.179 101.140 1.00 47.39 203 VAL B C 1
ATOM 6588 O O . VAL B 1 196 ? -42.189 123.248 101.607 1.00 47.05 203 VAL B O 1
ATOM 6592 N N . LYS B 1 197 ? -43.945 122.027 100.912 1.00 45.79 204 LYS B N 1
ATOM 6593 C CA . LYS B 1 197 ? -43.343 120.738 101.204 1.00 44.62 204 LYS B CA 1
ATOM 6594 C C . LYS B 1 197 ? -43.226 119.885 99.937 1.00 45.02 204 LYS B C 1
ATOM 6595 O O . LYS B 1 197 ? -44.172 119.811 99.154 1.00 45.85 204 LYS B O 1
ATOM 6601 N N . VAL B 1 198 ? -42.088 119.216 99.758 1.00 45.08 205 VAL B N 1
ATOM 6602 C CA . VAL B 1 198 ? -41.955 118.152 98.757 1.00 44.85 205 VAL B CA 1
ATOM 6603 C C . VAL B 1 198 ? -41.916 116.818 99.478 1.00 44.69 205 VAL B C 1
ATOM 6604 O O . VAL B 1 198 ? -41.109 116.642 100.401 1.00 46.91 205 VAL B O 1
ATOM 6608 N N . CYS B 1 199 ? -42.827 115.912 99.139 1.00 41.22 206 CYS B N 1
ATOM 6609 C CA . CYS B 1 199 ? -42.778 114.574 99.702 1.00 40.29 206 CYS B CA 1
ATOM 6610 C C . CYS B 1 199 ? -42.525 113.579 98.582 1.00 40.37 206 CYS B C 1
ATOM 6611 O O . CYS B 1 199 ? -43.305 113.486 97.630 1.00 41.18 206 CYS B O 1
ATOM 6614 N N . ILE B 1 200 ? -41.403 112.873 98.692 1.00 40.16 207 ILE B N 1
ATOM 6615 C CA . ILE B 1 200 ? -40.977 111.897 97.699 1.00 38.96 207 ILE B CA 1
ATOM 6616 C C . ILE B 1 200 ? -41.395 110.495 98.100 1.00 37.38 207 ILE B C 1
ATOM 6617 O O . ILE B 1 200 ? -41.114 110.040 99.207 1.00 37.54 207 ILE B O 1
ATOM 6622 N N . THR B 1 201 ? -42.084 109.821 97.195 1.00 35.78 208 THR B N 1
ATOM 6623 C CA . THR B 1 201 ? -42.448 108.438 97.385 1.00 34.51 208 THR B CA 1
ATOM 6624 C C . THR B 1 201 ? -42.597 107.784 96.008 1.00 34.53 208 THR B C 1
ATOM 6625 O O . THR B 1 201 ? -42.330 108.419 94.960 1.00 35.90 208 THR B O 1
ATOM 6629 N N . GLU B 1 202 ? -42.988 106.517 96.009 1.00 32.20 209 GLU B N 1
ATOM 6630 C CA . GLU B 1 202 ? -43.212 105.791 94.764 1.00 33.09 209 GLU B CA 1
ATOM 6631 C C . GLU B 1 202 ? -44.463 104.925 94.904 1.00 32.26 209 GLU B C 1
ATOM 6632 O O . GLU B 1 202 ? -44.912 104.635 96.014 1.00 31.92 209 GLU B O 1
ATOM 6638 N N . SER B 1 203 ? -45.052 104.529 93.786 1.00 32.15 210 SER B N 1
ATOM 6639 C CA . SER B 1 203 ? -46.224 103.678 93.846 1.00 30.96 210 SER B CA 1
ATOM 6640 C C . SER B 1 203 ? -46.207 102.721 92.656 1.00 32.94 210 SER B C 1
ATOM 6641 O O . SER B 1 203 ? -45.401 102.880 91.740 1.00 34.34 210 SER B O 1
ATOM 6644 N N . ASP B 1 204 ? -47.101 101.735 92.692 1.00 32.57 211 ASP B N 1
ATOM 6645 C CA . ASP B 1 204 ? -47.077 100.591 91.793 1.00 32.75 211 ASP B CA 1
ATOM 6646 C C . ASP B 1 204 ? -45.717 99.889 91.884 1.00 34.19 211 ASP B C 1
ATOM 6647 O O . ASP B 1 204 ? -45.041 99.670 90.876 1.00 35.04 211 ASP B O 1
ATOM 6652 N N . LEU B 1 205 ? -45.328 99.527 93.105 1.00 34.16 212 LEU B N 1
ATOM 6653 C CA . LEU B 1 205 ? -44.034 98.887 93.344 1.00 34.48 212 LEU B CA 1
ATOM 6654 C C . LEU B 1 205 ? -44.122 97.355 93.238 1.00 34.57 212 LEU B C 1
ATOM 6655 O O . LEU B 1 205 ? -43.945 96.624 94.220 1.00 34.58 212 LEU B O 1
ATOM 6660 N N . GLU B 1 206 ? -44.362 96.875 92.026 1.00 34.13 213 GLU B N 1
ATOM 6661 C CA . GLU B 1 206 ? -44.484 95.442 91.791 1.00 34.97 213 GLU B CA 1
ATOM 6662 C C . GLU B 1 206 ? -43.279 94.911 91.025 1.00 35.50 213 GLU B C 1
ATOM 6663 O O . GLU B 1 206 ? -42.939 95.422 89.950 1.00 35.26 213 GLU B O 1
ATOM 6669 N N . ASN B 1 207 ? -42.641 93.881 91.571 1.00 35.24 214 ASN B N 1
ATOM 6670 C CA . ASN B 1 207 ? -41.555 93.209 90.857 1.00 36.57 214 ASN B CA 1
ATOM 6671 C C . ASN B 1 207 ? -40.471 94.186 90.404 1.00 37.24 214 ASN B C 1
ATOM 6672 O O . ASN B 1 207 ? -40.070 94.206 89.230 1.00 36.80 214 ASN B O 1
ATOM 6677 N N . TYR B 1 208 ? -40.047 95.038 91.333 1.00 37.15 215 TYR B N 1
ATOM 6678 C CA . TYR B 1 208 ? -38.977 95.997 91.081 1.00 37.74 215 TYR B CA 1
ATOM 6679 C C . TYR B 1 208 ? -38.422 96.451 92.430 1.00 34.80 215 TYR B C 1
ATOM 6680 O O . TYR B 1 208 ? -39.182 96.666 93.360 1.00 33.57 215 TYR B O 1
ATOM 6689 N N . PRO B 1 209 ? -37.092 96.587 92.551 1.00 34.16 216 PRO B N 1
ATOM 6690 C CA . PRO B 1 209 ? -36.529 96.974 93.856 1.00 33.38 216 PRO B CA 1
ATOM 6691 C C . PRO B 1 209 ? -37.015 98.338 94.326 1.00 34.01 216 PRO B C 1
ATOM 6692 O O . PRO B 1 209 ? -37.215 99.247 93.512 1.00 34.49 216 PRO B O 1
ATOM 6696 N N . GLY B 1 210 ? -37.191 98.480 95.640 1.00 32.79 217 GLY B N 1
ATOM 6697 C CA . GLY B 1 210 ? -37.666 99.723 96.212 1.00 31.60 217 GLY B CA 1
ATOM 6698 C C . GLY B 1 210 ? -36.609 100.789 96.103 1.00 33.01 217 GLY B C 1
ATOM 6699 O O . GLY B 1 210 ? -35.414 100.485 96.079 1.00 32.46 217 GLY B O 1
ATOM 6700 N N . LEU B 1 211 ? -37.040 102.043 96.027 1.00 34.47 218 LEU B N 1
ATOM 6701 C CA . LEU B 1 211 ? -36.098 103.147 95.859 1.00 36.82 218 LEU B CA 1
ATOM 6702 C C . LEU B 1 211 ? -35.685 103.762 97.192 1.00 36.09 218 LEU B C 1
ATOM 6703 O O . LEU B 1 211 ? -36.531 104.279 97.920 1.00 35.25 218 LEU B O 1
ATOM 6708 N N . TYR B 1 212 ? -34.389 103.700 97.499 1.00 37.23 219 TYR B N 1
ATOM 6709 C CA . TYR B 1 212 ? -33.798 104.487 98.586 1.00 38.19 219 TYR B CA 1
ATOM 6710 C C . TYR B 1 212 ? -33.256 105.787 98.023 1.00 40.75 219 TYR B C 1
ATOM 6711 O O . TYR B 1 212 ? -32.905 105.864 96.840 1.00 42.76 219 TYR B O 1
ATOM 6720 N N . LEU B 1 213 ? -33.190 106.813 98.860 1.00 40.83 220 LEU B N 1
ATOM 6721 C CA . LEU B 1 213 ? -32.482 108.024 98.485 1.00 41.76 220 LEU B CA 1
ATOM 6722 C C . LEU B 1 213 ? -31.219 108.137 99.334 1.00 42.81 220 LEU B C 1
ATOM 6723 O O . LEU B 1 213 ? -31.136 107.565 100.427 1.00 41.46 220 LEU B O 1
ATOM 6728 N N . SER B 1 214 ? -30.238 108.871 98.820 1.00 44.09 221 SER B N 1
ATOM 6729 C CA . SER B 1 214 ? -28.925 108.975 99.441 1.00 44.85 221 SER B CA 1
ATOM 6730 C C . SER B 1 214 ? -28.409 110.412 99.386 1.00 47.85 221 SER B C 1
ATOM 6731 O O . SER B 1 214 ? -28.661 111.137 98.403 1.00 48.17 221 SER B O 1
ATOM 6734 N N . ALA B 1 215 ? -27.658 110.816 100.409 1.00 47.98 222 ALA B N 1
ATOM 6735 C CA . ALA B 1 215 ? -27.081 112.154 100.430 1.00 51.08 222 ALA B CA 1
ATOM 6736 C C . ALA B 1 215 ? -25.609 112.131 99.997 1.00 54.20 222 ALA B C 1
ATOM 6737 O O . ALA B 1 215 ? -24.901 113.129 100.121 1.00 55.89 222 ALA B O 1
ATOM 6739 N N . SER B 1 216 ? -25.174 110.996 99.458 1.00 55.25 223 SER B N 1
ATOM 6740 C CA . SER B 1 216 ? -23.763 110.757 99.153 1.00 59.49 223 SER B CA 1
ATOM 6741 C C . SER B 1 216 ? -23.235 111.528 97.939 1.00 63.58 223 SER B C 1
ATOM 6742 O O . SER B 1 216 ? -22.029 111.731 97.812 1.00 66.19 223 SER B O 1
ATOM 6745 N N . GLU B 1 217 ? -24.115 111.932 97.028 1.00 63.91 224 GLU B N 1
ATOM 6746 C CA . GLU B 1 217 ? -23.638 112.578 95.807 1.00 67.54 224 GLU B CA 1
ATOM 6747 C C . GLU B 1 217 ? -24.087 114.023 95.693 1.00 67.84 224 GLU B C 1
ATOM 6748 O O . GLU B 1 217 ? -25.278 114.326 95.750 1.00 66.29 224 GLU B O 1
ATOM 6754 N N . GLY B 1 218 ? -23.121 114.915 95.524 1.00 70.42 225 GLY B N 1
ATOM 6755 C CA . GLY B 1 218 ? -23.417 116.291 95.182 1.00 71.31 225 GLY B CA 1
ATOM 6756 C C . GLY B 1 218 ? -23.898 117.146 96.335 1.00 70.65 225 GLY B C 1
ATOM 6757 O O . GLY B 1 218 ? -23.992 116.694 97.474 1.00 69.82 225 GLY B O 1
ATOM 6758 N N . ALA B 1 219 ? -24.228 118.390 96.006 1.00 70.41 226 ALA B N 1
ATOM 6759 C CA . ALA B 1 219 ? -24.673 119.374 96.978 1.00 69.24 226 ALA B CA 1
ATOM 6760 C C . ALA B 1 219 ? -26.172 119.586 96.849 1.00 65.94 226 ALA B C 1
ATOM 6761 O O . ALA B 1 219 ? -26.694 119.742 95.740 1.00 66.19 226 ALA B O 1
ATOM 6763 N N . ASN B 1 220 ? -26.851 119.584 97.990 1.00 62.88 227 ASN B N 1
ATOM 6764 C CA . ASN B 1 220 ? -28.302 119.722 98.060 1.00 60.44 227 ASN B CA 1
ATOM 6765 C C . ASN B 1 220 ? -29.024 118.724 97.149 1.00 59.49 227 ASN B C 1
ATOM 6766 O O . ASN B 1 220 ? -30.036 119.055 96.527 1.00 58.08 227 ASN B O 1
ATOM 6771 N N . ARG B 1 221 ? -28.494 117.505 97.082 1.00 59.58 228 ARG B N 1
ATOM 6772 C CA . ARG B 1 221 ? -29.012 116.490 96.169 1.00 58.02 228 ARG B CA 1
ATOM 6773 C C . ARG B 1 221 ? -29.290 115.151 96.845 1.00 54.16 228 ARG B C 1
ATOM 6774 O O . ARG B 1 221 ? -28.422 114.589 97.502 1.00 54.85 228 ARG B O 1
ATOM 6782 N N . LEU B 1 222 ? -30.498 114.639 96.642 1.00 50.51 229 LEU B N 1
ATOM 6783 C CA . LEU B 1 222 ? -30.853 113.282 97.025 1.00 48.22 229 LEU B CA 1
ATOM 6784 C C . LEU B 1 222 ? -30.823 112.396 95.790 1.00 49.16 229 LEU B C 1
ATOM 6785 O O . LEU B 1 222 ? -31.453 112.723 94.787 1.00 50.43 229 LEU B O 1
ATOM 6790 N N . SER B 1 223 ? -30.090 111.288 95.849 1.00 48.50 230 SER B N 1
ATOM 6791 C CA . SER B 1 223 ? -29.942 110.440 94.672 1.00 48.72 230 SER B CA 1
ATOM 6792 C C . SER B 1 223 ? -30.428 109.020 94.932 1.00 46.68 230 SER B C 1
ATOM 6793 O O . SER B 1 223 ? -30.529 108.575 96.080 1.00 45.00 230 SER B O 1
ATOM 6796 N N . SER B 1 224 ? -30.757 108.314 93.857 1.00 45.82 231 SER B N 1
ATOM 6797 C CA . SER B 1 224 ? -31.359 106.994 93.985 1.00 43.73 231 SER B CA 1
ATOM 6798 C C . SER B 1 224 ? -30.336 105.929 94.327 1.00 43.75 231 SER B C 1
ATOM 6799 O O . SER B 1 224 ? -29.156 106.041 93.979 1.00 43.87 231 SER B O 1
ATOM 6802 N N . MET B 1 225 ? -30.827 104.884 94.985 1.00 42.98 232 MET B N 1
ATOM 6803 C CA . MET B 1 225 ? -30.097 103.639 95.182 1.00 44.89 232 MET B CA 1
ATOM 6804 C C . MET B 1 225 ? -31.100 102.505 95.341 1.00 42.81 232 MET B C 1
ATOM 6805 O O . MET B 1 225 ? -32.158 102.677 95.944 1.00 42.50 232 MET B O 1
ATOM 6810 N N . HIS B 1 226 ? -30.777 101.357 94.764 1.00 42.02 233 HIS B N 1
ATOM 6811 C CA . HIS B 1 226 ? -31.637 100.181 94.811 1.00 39.57 233 HIS B CA 1
ATOM 6812 C C . HIS B 1 226 ? -30.868 98.978 95.300 1.00 39.64 233 HIS B C 1
ATOM 6813 O O . HIS B 1 226 ? -29.671 98.862 95.029 1.00 41.42 233 HIS B O 1
ATOM 6820 N N . ALA B 1 227 ? -31.557 98.076 95.994 1.00 37.84 234 ALA B N 1
ATOM 6821 C CA . ALA B 1 227 ? -30.952 96.815 96.411 1.00 39.24 234 ALA B CA 1
ATOM 6822 C C . ALA B 1 227 ? -30.753 95.947 95.178 1.00 40.98 234 ALA B C 1
ATOM 6823 O O . ALA B 1 227 ? -31.646 95.862 94.345 1.00 41.07 234 ALA B O 1
ATOM 6825 N N . PRO B 1 228 ? -29.576 95.313 95.046 1.00 42.77 235 PRO B N 1
ATOM 6826 C CA . PRO B 1 228 ? -29.277 94.457 93.893 1.00 43.70 235 PRO B CA 1
ATOM 6827 C C . PRO B 1 228 ? -30.099 93.175 93.902 1.00 43.62 235 PRO B C 1
ATOM 6828 O O . PRO B 1 228 ? -30.541 92.753 94.970 1.00 41.92 235 PRO B O 1
ATOM 6832 N N . TYR B 1 229 ? -30.296 92.569 92.732 1.00 44.59 236 TYR B N 1
ATOM 6833 C CA . TYR B 1 229 ? -30.998 91.289 92.625 1.00 44.97 236 TYR B CA 1
ATOM 6834 C C . TYR B 1 229 ? -30.242 90.206 93.398 1.00 47.21 236 TYR B C 1
ATOM 6835 O O . TYR B 1 229 ? -29.019 90.149 93.336 1.00 49.29 236 TYR B O 1
ATOM 6844 N N . PRO B 1 230 ? -30.964 89.345 94.134 1.00 47.85 237 PRO B N 1
ATOM 6845 C CA . PRO B 1 230 ? -30.293 88.325 94.952 1.00 49.60 237 PRO B CA 1
ATOM 6846 C C . PRO B 1 230 ? -29.706 87.193 94.119 1.00 52.55 237 PRO B C 1
ATOM 6847 O O . PRO B 1 230 ? -30.378 86.678 93.224 1.00 52.55 237 PRO B O 1
ATOM 6851 N N . LYS B 1 231 ? -28.455 86.833 94.396 1.00 55.06 238 LYS B N 1
ATOM 6852 C CA . LYS B 1 231 ? -27.804 85.712 93.719 1.00 57.76 238 LYS B CA 1
ATOM 6853 C C . LYS B 1 231 ? -27.916 84.427 94.546 1.00 57.92 238 LYS B C 1
ATOM 6854 O O . LYS B 1 231 ? -28.132 83.346 94.002 1.00 59.20 238 LYS B O 1
ATOM 6860 N N . ARG B 1 232 ? -27.754 84.547 95.860 1.00 56.74 239 ARG B N 1
ATOM 6861 C CA . ARG B 1 232 ? -27.906 83.401 96.750 1.00 56.70 239 ARG B CA 1
ATOM 6862 C C . ARG B 1 232 ? -28.504 83.821 98.093 1.00 53.90 239 ARG B C 1
ATOM 6863 O O . ARG B 1 232 ? -27.955 84.696 98.755 1.00 53.74 239 ARG B O 1
ATOM 6871 N N . THR B 1 233 ? -29.625 83.216 98.486 1.00 52.39 240 THR B N 1
ATOM 6872 C CA . THR B 1 233 ? -30.225 83.500 99.796 1.00 51.76 240 THR B CA 1
ATOM 6873 C C . THR B 1 233 ? -30.156 82.275 100.708 1.00 52.85 240 THR B C 1
ATOM 6874 O O . THR B 1 233 ? -30.195 81.136 100.241 1.00 53.23 240 THR B O 1
ATOM 6878 N N . VAL B 1 234 ? -30.016 82.518 102.009 1.00 52.91 241 VAL B N 1
ATOM 6879 C CA . VAL B 1 234 ? -29.920 81.429 102.982 1.00 54.09 241 VAL B CA 1
ATOM 6880 C C . VAL B 1 234 ? -30.925 81.616 104.107 1.00 51.48 241 VAL B C 1
ATOM 6881 O O . VAL B 1 234 ? -31.125 82.734 104.593 1.00 49.65 241 VAL B O 1
ATOM 6885 N N . GLN B 1 235 ? -31.549 80.517 104.519 1.00 51.24 242 GLN B N 1
ATOM 6886 C CA . GLN B 1 235 ? -32.519 80.532 105.603 1.00 49.40 242 GLN B CA 1
ATOM 6887 C C . GLN B 1 235 ? -31.862 80.824 106.959 1.00 50.93 242 GLN B C 1
ATOM 6888 O O . GLN B 1 235 ? -30.877 80.188 107.337 1.00 53.86 242 GLN B O 1
ATOM 6894 N N . GLY B 1 236 ? -32.427 81.780 107.692 1.00 48.04 243 GLY B N 1
ATOM 6895 C CA . GLY B 1 236 ? -31.890 82.169 108.978 1.00 47.53 243 GLY B CA 1
ATOM 6896 C C . GLY B 1 236 ? -32.618 83.366 109.550 1.00 44.70 243 GLY B C 1
ATOM 6897 O O . GLY B 1 236 ? -33.831 83.517 109.382 1.00 42.18 243 GLY B O 1
ATOM 6898 N N . GLY B 1 237 ? -31.868 84.239 110.211 1.00 45.09 244 GLY B N 1
ATOM 6899 C CA . GLY B 1 237 ? -32.459 85.407 110.839 1.00 43.16 244 GLY B CA 1
ATOM 6900 C C . GLY B 1 237 ? -33.465 85.012 111.897 1.00 41.12 244 GLY B C 1
ATOM 6901 O O . GLY B 1 237 ? -33.295 83.983 112.554 1.00 41.72 244 GLY B O 1
ATOM 6902 N N . HIS B 1 238 ? -34.519 85.813 112.044 1.00 38.46 245 HIS B N 1
ATOM 6903 C CA . HIS B 1 238 ? -35.488 85.629 113.132 1.00 37.02 245 HIS B CA 1
ATOM 6904 C C . HIS B 1 238 ? -36.111 84.237 113.157 1.00 37.28 245 HIS B C 1
ATOM 6905 O O . HIS B 1 238 ? -36.944 83.923 112.320 1.00 36.22 245 HIS B O 1
ATOM 6912 N N . ASN B 1 239 ? -35.699 83.413 114.122 1.00 38.37 246 ASN B N 1
ATOM 6913 C CA . ASN B 1 239 ? -36.269 82.073 114.271 1.00 39.57 246 ASN B CA 1
ATOM 6914 C C . ASN B 1 239 ? -36.358 81.255 112.985 1.00 41.04 246 ASN B C 1
ATOM 6915 O O . ASN B 1 239 ? -37.354 80.563 112.757 1.00 40.77 246 ASN B O 1
ATOM 6920 N N . GLN B 1 240 ? -35.328 81.358 112.149 1.00 42.64 247 GLN B N 1
ATOM 6921 C CA . GLN B 1 240 ? -35.243 80.600 110.892 1.00 44.48 247 GLN B CA 1
ATOM 6922 C C . GLN B 1 240 ? -36.381 80.884 109.921 1.00 43.25 247 GLN B C 1
ATOM 6923 O O . GLN B 1 240 ? -36.750 80.020 109.133 1.00 44.28 247 GLN B O 1
ATOM 6929 N N . LEU B 1 241 ? -36.923 82.098 109.959 1.00 41.04 248 LEU B N 1
ATOM 6930 C CA . LEU B 1 241 ? -38.050 82.451 109.103 1.00 39.84 248 LEU B CA 1
ATOM 6931 C C . LEU B 1 241 ? -37.672 83.461 108.020 1.00 39.16 248 LEU B C 1
ATOM 6932 O O . LEU B 1 241 ? -38.506 83.848 107.193 1.00 37.73 248 LEU B O 1
ATOM 6937 N N . GLN B 1 242 ? -36.411 83.881 108.009 1.00 39.99 249 GLN B N 1
ATOM 6938 C CA . GLN B 1 242 ? -35.981 84.882 107.040 1.00 39.65 249 GLN B CA 1
ATOM 6939 C C . GLN B 1 242 ? -35.072 84.253 105.988 1.00 42.20 249 GLN B C 1
ATOM 6940 O O . GLN B 1 242 ? -34.435 83.232 106.232 1.00 44.36 249 GLN B O 1
ATOM 6946 N N . MET B 1 243 ? -35.047 84.848 104.805 1.00 42.23 250 MET B N 1
ATOM 6947 C CA . MET B 1 243 ? -34.131 84.432 103.751 1.00 42.52 250 MET B CA 1
ATOM 6948 C C . MET B 1 243 ? -33.168 85.576 103.514 1.00 42.08 250 MET B C 1
ATOM 6949 O O . MET B 1 243 ? -33.544 86.620 102.962 1.00 41.07 250 MET B O 1
ATOM 6954 N N . LEU B 1 244 ? -31.935 85.384 103.966 1.00 43.79 251 LEU B N 1
ATOM 6955 C CA . LEU B 1 244 ? -30.916 86.428 103.967 1.00 44.46 251 LEU B CA 1
ATOM 6956 C C . LEU B 1 244 ? -30.103 86.461 102.690 1.00 46.29 251 LEU B C 1
ATOM 6957 O O . LEU B 1 244 ? -29.567 85.439 102.270 1.00 47.23 251 LEU B O 1
ATOM 6962 N N . VAL B 1 245 ? -29.985 87.645 102.091 1.00 46.30 252 VAL B N 1
ATOM 6963 C CA . VAL B 1 245 ? -29.163 87.811 100.893 1.00 46.86 252 VAL B CA 1
ATOM 6964 C C . VAL B 1 245 ? -27.672 87.781 101.224 1.00 48.54 252 VAL B C 1
ATOM 6965 O O . VAL B 1 245 ? -27.156 88.705 101.850 1.00 48.67 252 VAL B O 1
ATOM 6969 N N . LYS B 1 246 ? -26.977 86.728 100.802 1.00 50.31 253 LYS B N 1
ATOM 6970 C CA . LYS B 1 246 ? -25.544 86.612 101.054 1.00 53.00 253 LYS B CA 1
ATOM 6971 C C . LYS B 1 246 ? -24.741 86.956 99.802 1.00 55.00 253 LYS B C 1
ATOM 6972 O O . LYS B 1 246 ? -23.588 87.383 99.886 1.00 56.37 253 LYS B O 1
ATOM 6978 N N . GLU B 1 247 ? -25.349 86.741 98.642 1.00 55.29 254 GLU B N 1
ATOM 6979 C CA . GLU B 1 247 ? -24.721 87.097 97.374 1.00 56.65 254 GLU B CA 1
ATOM 6980 C C . GLU B 1 247 ? -25.688 87.825 96.455 1.00 54.57 254 GLU B C 1
ATOM 6981 O O . GLU B 1 247 ? -26.880 87.526 96.449 1.00 52.84 254 GLU B O 1
ATOM 6987 N N . HIS B 1 248 ? -25.167 88.755 95.656 1.00 55.23 255 HIS B N 1
ATOM 6988 C CA . HIS B 1 248 ? -26.012 89.557 94.775 1.00 54.10 255 HIS B CA 1
ATOM 6989 C C . HIS B 1 248 ? -25.490 89.624 93.332 1.00 55.79 255 HIS B C 1
ATOM 6990 O O . HIS B 1 248 ? -24.287 89.524 93.077 1.00 57.15 255 HIS B O 1
ATOM 6997 N N . GLU B 1 249 ? -26.415 89.775 92.389 1.00 55.89 256 GLU B N 1
ATOM 6998 C CA . GLU B 1 249 ? -26.063 89.925 90.979 1.00 58.32 256 GLU B CA 1
ATOM 6999 C C . GLU B 1 249 ? -25.552 91.325 90.667 1.00 58.79 256 GLU B C 1
ATOM 7000 O O . GLU B 1 249 ? -25.676 92.247 91.475 1.00 56.09 256 GLU B O 1
ATOM 7006 N N . ASP B 1 250 ? -25.037 91.489 89.456 1.00 62.19 257 ASP B N 1
ATOM 7007 C CA . ASP B 1 250 ? -24.530 92.777 89.019 1.00 64.17 257 ASP B CA 1
ATOM 7008 C C . ASP B 1 250 ? -25.639 93.587 88.363 1.00 61.74 257 ASP B C 1
ATOM 7009 O O . ASP B 1 250 ? -25.393 94.372 87.446 1.00 62.97 257 ASP B O 1
ATOM 7014 N N . TYR B 1 251 ? -26.866 93.383 88.831 1.00 56.92 258 TYR B N 1
ATOM 7015 C CA . TYR B 1 251 ? -28.003 94.150 88.345 1.00 53.20 258 TYR B CA 1
ATOM 7016 C C . TYR B 1 251 ? -29.097 94.186 89.403 1.00 50.74 258 TYR B C 1
ATOM 7017 O O . TYR B 1 251 ? -29.085 93.394 90.340 1.00 51.11 258 TYR B O 1
ATOM 7026 N N . ILE B 1 252 ? -30.059 95.087 89.236 1.00 48.20 259 ILE B N 1
ATOM 7027 C CA . ILE B 1 252 ? -31.118 95.240 90.220 1.00 45.10 259 ILE B CA 1
ATOM 7028 C C . ILE B 1 252 ? -32.467 94.692 89.778 1.00 43.49 259 ILE B C 1
ATOM 7029 O O . ILE B 1 252 ? -33.362 94.573 90.598 1.00 42.07 259 ILE B O 1
ATOM 7034 N N . ALA B 1 253 ? -32.640 94.379 88.495 1.00 44.47 260 ALA B N 1
ATOM 7035 C CA . ALA B 1 253 ? -33.955 93.930 88.038 1.00 43.47 260 ALA B CA 1
ATOM 7036 C C . ALA B 1 253 ? -33.944 93.115 86.752 1.00 45.70 260 ALA B C 1
ATOM 7037 O O . ALA B 1 253 ? -33.240 93.442 85.794 1.00 46.52 260 ALA B O 1
ATOM 7039 N N . LYS B 1 254 ? -34.758 92.062 86.737 1.00 45.79 261 LYS B N 1
ATOM 7040 C CA . LYS B 1 254 ? -35.037 91.327 85.512 1.00 46.50 261 LYS B CA 1
ATOM 7041 C C . LYS B 1 254 ? -36.284 91.871 84.830 1.00 44.12 261 LYS B C 1
ATOM 7042 O O . LYS B 1 254 ? -37.305 92.094 85.491 1.00 41.70 261 LYS B O 1
ATOM 7048 N N . VAL B 1 255 ? -36.204 92.074 83.513 1.00 44.20 262 VAL B N 1
ATOM 7049 C CA . VAL B 1 255 ? -37.354 92.498 82.726 1.00 44.47 262 VAL B CA 1
ATOM 7050 C C . VAL B 1 255 ? -37.519 91.559 81.537 1.00 47.27 262 VAL B C 1
ATOM 7051 O O . VAL B 1 255 ? -36.651 91.505 80.654 1.00 47.67 262 VAL B O 1
ATOM 7055 N N . ASP B 1 256 ? -38.633 90.833 81.507 1.00 48.83 263 ASP B N 1
ATOM 7056 C CA . ASP B 1 256 ? -38.845 89.818 80.478 1.00 51.86 263 ASP B CA 1
ATOM 7057 C C . ASP B 1 256 ? -39.915 90.225 79.471 1.00 51.68 263 ASP B C 1
ATOM 7058 O O . ASP B 1 256 ? -39.990 89.667 78.390 1.00 52.89 263 ASP B O 1
ATOM 7063 N N . LYS B 1 257 ? -40.749 91.192 79.833 1.00 50.76 264 LYS B N 1
ATOM 7064 C CA . LYS B 1 257 ? -41.859 91.606 78.979 1.00 52.24 264 LYS B CA 1
ATOM 7065 C C . LYS B 1 257 ? -42.015 93.122 78.954 1.00 49.60 264 LYS B C 1
ATOM 7066 O O . LYS B 1 257 ? -41.335 93.827 79.693 1.00 49.47 264 LYS B O 1
ATOM 7072 N N . PRO B 1 258 ? -42.866 93.635 78.061 1.00 48.05 265 PRO B N 1
ATOM 7073 C CA . PRO B 1 258 ? -43.262 95.037 78.213 1.00 46.47 265 PRO B CA 1
ATOM 7074 C C . PRO B 1 258 ? -43.910 95.288 79.575 1.00 44.41 265 PRO B C 1
ATOM 7075 O O . PRO B 1 258 ? -44.629 94.422 80.073 1.00 43.74 265 PRO B O 1
ATOM 7079 N N . ARG B 1 259 ? -43.663 96.449 80.169 1.00 42.19 266 ARG B N 1
ATOM 7080 C CA . ARG B 1 259 ? -44.236 96.733 81.473 1.00 41.23 266 ARG B CA 1
ATOM 7081 C C . ARG B 1 259 ? -44.152 98.205 81.828 1.00 40.44 266 ARG B C 1
ATOM 7082 O O . ARG B 1 259 ? -43.354 98.952 81.261 1.00 40.66 266 ARG B O 1
ATOM 7090 N N . ASN B 1 260 ? -44.999 98.612 82.765 1.00 39.42 267 ASN B N 1
ATOM 7091 C CA . ASN B 1 260 ? -44.811 99.877 83.449 1.00 38.72 267 ASN B CA 1
ATOM 7092 C C . ASN B 1 260 ? -43.779 99.686 84.529 1.00 38.21 267 ASN B C 1
ATOM 7093 O O . ASN B 1 260 ? -43.722 98.643 85.166 1.00 38.36 267 ASN B O 1
ATOM 7098 N N . PHE B 1 261 ? -42.953 100.694 84.734 1.00 38.21 268 PHE B N 1
ATOM 7099 C CA . PHE B 1 261 ? -42.092 100.717 85.901 1.00 36.14 268 PHE B CA 1
ATOM 7100 C C . PHE B 1 261 ? -42.783 101.595 86.928 1.00 34.89 268 PHE B C 1
ATOM 7101 O O . PHE B 1 261 ? -43.766 102.270 86.598 1.00 34.68 268 PHE B O 1
ATOM 7109 N N . PRO B 1 262 ? -42.326 101.547 88.196 1.00 33.46 269 PRO B N 1
ATOM 7110 C CA . PRO B 1 262 ? -43.037 102.285 89.239 1.00 32.01 269 PRO B CA 1
ATOM 7111 C C . PRO B 1 262 ? -42.964 103.804 89.092 1.00 31.95 269 PRO B C 1
ATOM 7112 O O . PRO B 1 262 ? -41.959 104.356 88.636 1.00 32.56 269 PRO B O 1
ATOM 7116 N N . TRP B 1 263 ? -44.039 104.468 89.496 1.00 30.99 270 TRP B N 1
ATOM 7117 C CA . TRP B 1 263 ? -44.078 105.919 89.538 1.00 32.35 270 TRP B CA 1
ATOM 7118 C C . TRP B 1 263 ? -43.095 106.495 90.544 1.00 32.15 270 TRP B C 1
ATOM 7119 O O . TRP B 1 263 ? -43.003 106.010 91.678 1.00 32.23 270 TRP B O 1
ATOM 7130 N N . ARG B 1 264 ? -42.388 107.549 90.139 1.00 32.25 271 ARG B N 1
ATOM 7131 C CA . ARG B 1 264 ? -41.609 108.370 91.066 1.00 31.93 271 ARG B CA 1
ATOM 7132 C C . ARG B 1 264 ? -42.404 109.640 91.327 1.00 33.30 271 ARG B C 1
ATOM 7133 O O . ARG B 1 264 ? -42.622 110.451 90.420 1.00 34.31 271 ARG B O 1
ATOM 7141 N N . ILE B 1 265 ? -42.820 109.818 92.576 1.00 33.71 272 ILE B N 1
ATOM 7142 C CA . ILE B 1 265 ? -43.810 110.828 92.930 1.00 33.91 272 ILE B CA 1
ATOM 7143 C C . ILE B 1 265 ? -43.220 111.925 93.794 1.00 36.03 272 ILE B C 1
ATOM 7144 O O . ILE B 1 265 ? -42.721 111.665 94.893 1.00 36.05 272 ILE B O 1
ATOM 7149 N N . ALA B 1 266 ? -43.273 113.152 93.279 1.00 37.58 273 ALA B N 1
ATOM 7150 C CA . ALA B 1 266 ? -42.926 114.328 94.045 1.00 38.38 273 ALA B CA 1
ATOM 7151 C C . ALA B 1 266 ? -44.201 115.062 94.422 1.00 38.07 273 ALA B C 1
ATOM 7152 O O . ALA B 1 266 ? -44.708 115.879 93.647 1.00 37.30 273 ALA B O 1
ATOM 7154 N N . VAL B 1 267 ? -44.732 114.739 95.602 1.00 37.24 274 VAL B N 1
ATOM 7155 C CA . VAL B 1 267 ? -45.898 115.436 96.121 1.00 37.53 274 VAL B CA 1
ATOM 7156 C C . VAL B 1 267 ? -45.483 116.860 96.452 1.00 39.36 274 VAL B C 1
ATOM 7157 O O . VAL B 1 267 ? -44.446 117.082 97.057 1.00 39.99 274 VAL B O 1
ATOM 7161 N N . VAL B 1 268 ? -46.261 117.832 96.001 1.00 40.46 275 VAL B N 1
ATOM 7162 C CA . VAL B 1 268 ? -45.937 119.213 96.299 1.00 42.63 275 VAL B CA 1
ATOM 7163 C C . VAL B 1 268 ? -47.139 119.947 96.871 1.00 43.91 275 VAL B C 1
ATOM 7164 O O . VAL B 1 268 ? -48.168 120.089 96.205 1.00 44.58 275 VAL B O 1
ATOM 7168 N N . THR B 1 269 ? -47.006 120.408 98.111 1.00 43.06 276 THR B N 1
ATOM 7169 C CA . THR B 1 269 ? -48.107 121.103 98.756 1.00 43.91 276 THR B CA 1
ATOM 7170 C C . THR B 1 269 ? -47.710 122.466 99.307 1.00 45.48 276 THR B C 1
ATOM 7171 O O . THR B 1 269 ? -46.560 122.704 99.673 1.00 44.69 276 THR B O 1
ATOM 7175 N N . THR B 1 270 ? -48.693 123.348 99.396 1.00 46.99 277 THR B N 1
ATOM 7176 C CA . THR B 1 270 ? -48.465 124.681 99.919 1.00 49.43 277 THR B CA 1
ATOM 7177 C C . THR B 1 270 ? -48.987 124.787 101.361 1.00 49.17 277 THR B C 1
ATOM 7178 O O . THR B 1 270 ? -48.706 125.755 102.053 1.00 50.22 277 THR B O 1
ATOM 7182 N N . THR B 1 271 ? -49.762 123.796 101.802 1.00 48.26 278 THR B N 1
ATOM 7183 C CA . THR B 1 271 ? -50.177 123.700 103.206 1.00 48.73 278 THR B CA 1
ATOM 7184 C C . THR B 1 271 ? -50.021 122.249 103.660 1.00 45.05 278 THR B C 1
ATOM 7185 O O . THR B 1 271 ? -50.204 121.327 102.858 1.00 42.68 278 THR B O 1
ATOM 7189 N N . ASP B 1 272 ? -49.695 122.036 104.939 1.00 43.31 279 ASP B N 1
ATOM 7190 C CA . ASP B 1 272 ? -49.378 120.690 105.395 1.00 40.85 279 ASP B CA 1
ATOM 7191 C C . ASP B 1 272 ? -50.579 119.761 105.374 1.00 40.42 279 ASP B C 1
ATOM 7192 O O . ASP B 1 272 ? -50.430 118.554 105.162 1.00 38.89 279 ASP B O 1
ATOM 7197 N N . LYS B 1 273 ? -51.773 120.304 105.577 1.00 41.87 280 LYS B N 1
ATOM 7198 C CA . LYS B 1 273 ? -52.941 119.434 105.585 1.00 42.57 280 LYS B CA 1
ATOM 7199 C C . LYS B 1 273 ? -53.198 118.804 104.206 1.00 41.49 280 LYS B C 1
ATOM 7200 O O . LYS B 1 273 ? -53.773 117.720 104.123 1.00 39.76 280 LYS B O 1
ATOM 7206 N N . ASP B 1 274 ? -52.757 119.456 103.136 1.00 42.24 281 ASP B N 1
ATOM 7207 C CA . ASP B 1 274 ? -52.934 118.888 101.802 1.00 42.03 281 ASP B CA 1
ATOM 7208 C C . ASP B 1 274 ? -51.970 117.731 101.603 1.00 39.65 281 ASP B C 1
ATOM 7209 O O . ASP B 1 274 ? -52.249 116.811 100.851 1.00 38.53 281 ASP B O 1
ATOM 7214 N N . LEU B 1 275 ? -50.839 117.776 102.296 1.00 40.42 282 LEU B N 1
ATOM 7215 C CA . LEU B 1 275 ? -49.884 116.669 102.282 1.00 39.34 282 LEU B CA 1
ATOM 7216 C C . LEU B 1 275 ? -50.487 115.404 102.923 1.00 37.75 282 LEU B C 1
ATOM 7217 O O . LEU B 1 275 ? -50.405 114.300 102.377 1.00 35.94 282 LEU B O 1
ATOM 7222 N N . ALA B 1 276 ? -51.071 115.573 104.099 1.00 37.51 283 ALA B N 1
ATOM 7223 C CA . ALA B 1 276 ? -51.715 114.460 104.790 1.00 35.48 283 ALA B CA 1
ATOM 7224 C C . ALA B 1 276 ? -52.863 113.897 103.947 1.00 33.45 283 ALA B C 1
ATOM 7225 O O . ALA B 1 276 ? -53.152 112.695 103.979 1.00 31.46 283 ALA B O 1
ATOM 7227 N N . ALA B 1 277 ? -53.498 114.781 103.188 1.00 34.40 284 ALA B N 1
ATOM 7228 C CA . ALA B 1 277 ? -54.694 114.454 102.432 1.00 34.98 284 ALA B CA 1
ATOM 7229 C C . ALA B 1 277 ? -54.411 113.851 101.043 1.00 35.91 284 ALA B C 1
ATOM 7230 O O . ALA B 1 277 ? -55.310 113.262 100.428 1.00 36.36 284 ALA B O 1
ATOM 7232 N N . THR B 1 278 ? -53.190 113.991 100.534 1.00 35.80 285 THR B N 1
ATOM 7233 C CA . THR B 1 278 ? -52.963 113.610 99.143 1.00 37.12 285 THR B CA 1
ATOM 7234 C C . THR B 1 278 ? -53.313 112.140 98.890 1.00 35.78 285 THR B C 1
ATOM 7235 O O . THR B 1 278 ? -53.056 111.249 99.724 1.00 34.38 285 THR B O 1
ATOM 7239 N N . ASN B 1 279 ? -53.967 111.928 97.752 1.00 35.14 286 ASN B N 1
ATOM 7240 C CA . ASN B 1 279 ? -54.409 110.619 97.320 1.00 35.19 286 ASN B CA 1
ATOM 7241 C C . ASN B 1 279 ? -53.488 110.002 96.281 1.00 34.29 286 ASN B C 1
ATOM 7242 O O . ASN B 1 279 ? -53.825 108.967 95.714 1.00 33.91 286 ASN B O 1
ATOM 7247 N N . LEU B 1 280 ? -52.343 110.634 96.023 1.00 34.10 287 LEU B N 1
ATOM 7248 C CA . LEU B 1 280 ? -51.538 110.274 94.849 1.00 35.47 287 LEU B CA 1
ATOM 7249 C C . LEU B 1 280 ? -51.025 108.847 94.854 1.00 34.44 287 LEU B C 1
ATOM 7250 O O . LEU B 1 280 ? -50.895 108.236 93.815 1.00 34.33 287 LEU B O 1
ATOM 7255 N N . SER B 1 281 ? -50.704 108.332 96.029 1.00 32.84 288 SER B N 1
ATOM 7256 C CA . SER B 1 281 ? -50.144 106.994 96.131 1.00 32.25 288 SER B CA 1
ATOM 7257 C C . SER B 1 281 ? -51.164 105.951 95.653 1.00 31.30 288 SER B C 1
ATOM 7258 O O . SER B 1 281 ? -50.839 105.050 94.869 1.00 32.25 288 SER B O 1
ATOM 7261 N N . TYR B 1 282 ? -52.407 106.090 96.098 1.00 29.78 289 TYR B N 1
ATOM 7262 C CA . TYR B 1 282 ? -53.459 105.187 95.666 1.00 30.75 289 TYR B CA 1
ATOM 7263 C C . TYR B 1 282 ? -53.782 105.384 94.176 1.00 31.38 289 TYR B C 1
ATOM 7264 O O . TYR B 1 282 ? -53.988 104.412 93.435 1.00 30.98 289 TYR B O 1
ATOM 7273 N N . LEU B 1 283 ? -53.823 106.644 93.747 1.00 32.35 290 LEU B N 1
ATOM 7274 C CA . LEU B 1 283 ? -54.147 106.991 92.359 1.00 33.78 290 LEU B CA 1
ATOM 7275 C C . LEU B 1 283 ? -53.170 106.385 91.365 1.00 33.10 290 LEU B C 1
ATOM 7276 O O . LEU B 1 283 ? -53.549 106.025 90.248 1.00 33.34 290 LEU B O 1
ATOM 7281 N N . LEU B 1 284 ? -51.920 106.244 91.798 1.00 32.29 291 LEU B N 1
ATOM 7282 C CA . LEU B 1 284 ? -50.855 105.794 90.920 1.00 31.84 291 LEU B CA 1
ATOM 7283 C C . LEU B 1 284 ? -50.504 104.321 91.118 1.00 32.51 291 LEU B C 1
ATOM 7284 O O . LEU B 1 284 ? -49.652 103.780 90.409 1.00 33.33 291 LEU B O 1
ATOM 7289 N N . GLY B 1 285 ? -51.195 103.653 92.032 1.00 31.92 292 GLY B N 1
ATOM 7290 C CA . GLY B 1 285 ? -51.086 102.205 92.116 1.00 32.45 292 GLY B CA 1
ATOM 7291 C C . GLY B 1 285 ? -51.774 101.546 90.926 1.00 34.08 292 GLY B C 1
ATOM 7292 O O . GLY B 1 285 ? -52.700 102.120 90.343 1.00 34.64 292 GLY B O 1
ATOM 7293 N N . ALA B 1 286 ? -51.327 100.347 90.551 1.00 33.96 293 ALA B N 1
ATOM 7294 C CA . ALA B 1 286 ? -51.963 99.620 89.461 1.00 35.63 293 ALA B CA 1
ATOM 7295 C C . ALA B 1 286 ? -53.394 99.298 89.856 1.00 36.56 293 ALA B C 1
ATOM 7296 O O . ALA B 1 286 ? -53.664 99.026 91.019 1.00 36.81 293 ALA B O 1
ATOM 7298 N N . PRO B 1 287 ? -54.318 99.355 88.889 1.00 37.75 294 PRO B N 1
ATOM 7299 C CA . PRO B 1 287 ? -55.737 99.110 89.167 1.00 38.28 294 PRO B CA 1
ATOM 7300 C C . PRO B 1 287 ? -56.006 97.739 89.801 1.00 38.16 294 PRO B C 1
ATOM 7301 O O . PRO B 1 287 ? -55.185 96.815 89.694 1.00 38.34 294 PRO B O 1
ATOM 7305 N N . SER B 1 288 ? -57.145 97.634 90.477 1.00 37.48 295 SER B N 1
ATOM 7306 C CA . SER B 1 288 ? -57.570 96.391 91.102 1.00 38.05 295 SER B CA 1
ATOM 7307 C C . SER B 1 288 ? -57.539 95.224 90.123 1.00 38.88 295 SER B C 1
ATOM 7308 O O . SER B 1 288 ? -58.026 95.338 88.998 1.00 39.69 295 SER B O 1
ATOM 7311 N N . ARG B 1 289 ? -56.993 94.096 90.566 1.00 39.03 296 ARG B N 1
ATOM 7312 C CA . ARG B 1 289 ? -56.978 92.890 89.752 1.00 40.91 296 ARG B CA 1
ATOM 7313 C C . ARG B 1 289 ? -57.995 91.896 90.275 1.00 42.79 296 ARG B C 1
ATOM 7314 O O . ARG B 1 289 ? -57.934 90.704 89.969 1.00 44.01 296 ARG B O 1
ATOM 7322 N N . MET B 1 290 ? -58.948 92.408 91.052 1.00 43.29 297 MET B N 1
ATOM 7323 C CA . MET B 1 290 ? -59.977 91.579 91.665 1.00 45.22 297 MET B CA 1
ATOM 7324 C C . MET B 1 290 ? -61.374 92.048 91.293 1.00 48.52 297 MET B C 1
ATOM 7325 O O . MET B 1 290 ? -61.682 93.233 91.387 1.00 48.90 297 MET B O 1
ATOM 7330 N N . SER B 1 291 ? -62.224 91.109 90.894 1.00 51.12 298 SER B N 1
ATOM 7331 C CA . SER B 1 291 ? -63.580 91.440 90.493 1.00 53.73 298 SER B CA 1
ATOM 7332 C C . SER B 1 291 ? -64.517 91.424 91.694 1.00 54.92 298 SER B C 1
ATOM 7333 O O . SER B 1 291 ? -65.200 92.410 91.971 1.00 56.09 298 SER B O 1
ATOM 7336 N N . ASP B 1 292 ? -64.523 90.316 92.423 1.00 54.85 299 ASP B N 1
ATOM 7337 C CA . ASP B 1 292 ? -65.409 90.166 93.573 1.00 55.41 299 ASP B CA 1
ATOM 7338 C C . ASP B 1 292 ? -64.742 90.622 94.876 1.00 52.71 299 ASP B C 1
ATOM 7339 O O . ASP B 1 292 ? -63.754 90.037 95.311 1.00 51.61 299 ASP B O 1
ATOM 7344 N N . LEU B 1 293 ? -65.273 91.682 95.480 1.00 51.90 300 LEU B N 1
ATOM 7345 C CA . LEU B 1 293 ? -64.729 92.198 96.739 1.00 49.09 300 LEU B CA 1
ATOM 7346 C C . LEU B 1 293 ? -65.623 91.902 97.935 1.00 48.71 300 LEU B C 1
ATOM 7347 O O . LEU B 1 293 ? -65.262 92.198 99.078 1.00 45.95 300 LEU B O 1
ATOM 7352 N N . SER B 1 294 ? -66.791 91.329 97.670 1.00 50.11 301 SER B N 1
ATOM 7353 C CA . SER B 1 294 ? -67.813 91.159 98.696 1.00 50.95 301 SER B CA 1
ATOM 7354 C C . SER B 1 294 ? -67.363 90.312 99.897 1.00 49.91 301 SER B C 1
ATOM 7355 O O . SER B 1 294 ? -67.935 90.420 100.983 1.00 50.63 301 SER B O 1
ATOM 7358 N N . TRP B 1 295 ? -66.334 89.490 99.721 1.00 47.97 302 TRP B N 1
ATOM 7359 C CA . TRP B 1 295 ? -65.895 88.622 100.816 1.00 46.58 302 TRP B CA 1
ATOM 7360 C C . TRP B 1 295 ? -64.896 89.298 101.767 1.00 44.07 302 TRP B C 1
ATOM 7361 O O . TRP B 1 295 ? -64.628 88.788 102.861 1.00 44.59 302 TRP B O 1
ATOM 7372 N N . ILE B 1 296 ? -64.359 90.449 101.369 1.00 41.80 303 ILE B N 1
ATOM 7373 C CA . ILE B 1 296 ? -63.371 91.145 102.188 1.00 38.95 303 ILE B CA 1
ATOM 7374 C C . ILE B 1 296 ? -64.046 91.918 103.323 1.00 39.53 303 ILE B C 1
ATOM 7375 O O . ILE B 1 296 ? -64.939 92.739 103.099 1.00 40.41 303 ILE B O 1
ATOM 7380 N N . LYS B 1 297 ? -63.648 91.613 104.549 1.00 39.22 304 LYS B N 1
ATOM 7381 C CA . LYS B 1 297 ? -64.257 92.248 105.715 1.00 40.59 304 LYS B CA 1
ATOM 7382 C C . LYS B 1 297 ? -63.216 92.976 106.536 1.00 39.17 304 LYS B C 1
ATOM 7383 O O . LYS B 1 297 ? -62.449 92.358 107.274 1.00 39.10 304 LYS B O 1
ATOM 7389 N N . PRO B 1 298 ? -63.187 94.302 106.410 1.00 38.17 305 PRO B N 1
ATOM 7390 C CA . PRO B 1 298 ? -62.304 95.092 107.273 1.00 36.57 305 PRO B CA 1
ATOM 7391 C C . PRO B 1 298 ? -62.773 95.041 108.728 1.00 35.24 305 PRO B C 1
ATOM 7392 O O . PRO B 1 298 ? -63.912 94.653 109.001 1.00 35.76 305 PRO B O 1
ATOM 7396 N N . GLY B 1 299 ? -61.909 95.415 109.659 1.00 34.10 306 GLY B N 1
ATOM 7397 C CA . GLY B 1 299 ? -62.298 95.416 111.057 1.00 33.71 306 GLY B CA 1
ATOM 7398 C C . GLY B 1 299 ? -61.131 95.420 112.012 1.00 32.60 306 GLY B C 1
ATOM 7399 O O . GLY B 1 299 ? -60.000 95.767 111.644 1.00 31.38 306 GLY B O 1
ATOM 7400 N N . LYS B 1 300 ? -61.401 95.042 113.259 1.00 33.03 307 LYS B N 1
ATOM 7401 C CA . LYS B 1 300 ? -60.386 95.155 114.288 1.00 32.13 307 LYS B CA 1
ATOM 7402 C C . LYS B 1 300 ? -60.027 93.803 114.916 1.00 32.43 307 LYS B C 1
ATOM 7403 O O . LYS B 1 300 ? -60.711 92.798 114.703 1.00 33.69 307 LYS B O 1
ATOM 7409 N N . VAL B 1 301 ? -58.929 93.807 115.660 1.00 30.89 308 VAL B N 1
ATOM 7410 C CA . VAL B 1 301 ? -58.372 92.630 116.300 1.00 31.14 308 VAL B CA 1
ATOM 7411 C C . VAL B 1 301 ? -58.223 92.872 117.799 1.00 30.31 308 VAL B C 1
ATOM 7412 O O . VAL B 1 301 ? -57.639 93.881 118.205 1.00 28.84 308 VAL B O 1
ATOM 7416 N N . ALA B 1 302 ? -58.752 91.960 118.613 1.00 31.54 309 ALA B N 1
ATOM 7417 C CA . ALA B 1 302 ? -58.376 91.900 120.027 1.00 30.52 309 ALA B CA 1
ATOM 7418 C C . ALA B 1 302 ? -57.007 91.249 120.077 1.00 31.96 309 ALA B C 1
ATOM 7419 O O . ALA B 1 302 ? -56.896 90.038 120.258 1.00 34.79 309 ALA B O 1
ATOM 7421 N N . TRP B 1 303 ? -55.965 92.049 119.891 1.00 30.49 310 TRP B N 1
ATOM 7422 C CA . TRP B 1 303 ? -54.621 91.526 119.630 1.00 29.89 310 TRP B CA 1
ATOM 7423 C C . TRP B 1 303 ? -53.960 90.876 120.860 1.00 30.32 310 TRP B C 1
ATOM 7424 O O . TRP B 1 303 ? -54.197 91.294 122.001 1.00 30.21 310 TRP B O 1
ATOM 7435 N N . ASP B 1 304 ? -53.125 89.859 120.622 1.00 29.30 311 ASP B N 1
ATOM 7436 C CA . ASP B 1 304 ? -52.523 89.061 121.703 1.00 28.59 311 ASP B CA 1
ATOM 7437 C C . ASP B 1 304 ? -51.103 89.501 122.025 1.00 28.75 311 ASP B C 1
ATOM 7438 O O . ASP B 1 304 ? -50.720 89.562 123.188 1.00 28.86 311 ASP B O 1
ATOM 7443 N N . TRP B 1 305 ? -50.344 89.863 120.995 1.00 28.28 312 TRP B N 1
ATOM 7444 C CA . TRP B 1 305 ? -48.885 89.959 121.091 1.00 27.44 312 TRP B CA 1
ATOM 7445 C C . TRP B 1 305 ? -48.335 91.198 121.822 1.00 27.50 312 TRP B C 1
ATOM 7446 O O . TRP B 1 305 ? -47.418 91.079 122.652 1.00 28.96 312 TRP B O 1
ATOM 7457 N N . TRP B 1 306 ? -48.853 92.385 121.509 1.00 26.45 313 TRP B N 1
ATOM 7458 C CA . TRP B 1 306 ? -48.348 93.615 122.145 1.00 25.75 313 TRP B CA 1
ATOM 7459 C C . TRP B 1 306 ? -48.385 93.494 123.670 1.00 25.22 313 TRP B C 1
ATOM 7460 O O . TRP B 1 306 ? -47.401 93.764 124.355 1.00 23.48 313 TRP B O 1
ATOM 7471 N N . ASN B 1 307 ? -49.521 93.030 124.168 1.00 26.23 314 ASN B N 1
ATOM 7472 C CA . ASN B 1 307 ? -49.771 92.920 125.596 1.00 27.23 314 ASN B CA 1
ATOM 7473 C C . ASN B 1 307 ? -49.276 91.592 126.193 1.00 29.72 314 ASN B C 1
ATOM 7474 O O . ASN B 1 307 ? -49.535 91.312 127.365 1.00 31.03 314 ASN B O 1
ATOM 7479 N N . ASP B 1 308 ? -48.587 90.788 125.379 1.00 29.40 315 ASP B N 1
ATOM 7480 C CA . ASP B 1 308 ? -47.834 89.620 125.838 1.00 29.83 315 ASP B CA 1
ATOM 7481 C C . ASP B 1 308 ? -48.697 88.582 126.532 1.00 28.96 315 ASP B C 1
ATOM 7482 O O . ASP B 1 308 ? -48.251 87.963 127.504 1.00 29.15 315 ASP B O 1
ATOM 7487 N N . TRP B 1 309 ? -49.918 88.397 126.031 1.00 28.08 316 TRP B N 1
ATOM 7488 C CA . TRP B 1 309 ? -50.860 87.397 126.539 1.00 27.87 316 TRP B CA 1
ATOM 7489 C C . TRP B 1 309 ? -51.158 87.605 128.020 1.00 28.97 316 TRP B C 1
ATOM 7490 O O . TRP B 1 309 ? -51.667 86.711 128.673 1.00 29.28 316 TRP B O 1
ATOM 7501 N N . ASN B 1 310 ? -50.878 88.794 128.534 1.00 28.93 317 ASN B N 1
ATOM 7502 C CA . ASN B 1 310 ? -50.777 88.962 129.974 1.00 30.59 317 ASN B CA 1
ATOM 7503 C C . ASN B 1 310 ? -52.104 89.363 130.625 1.00 31.18 317 ASN B C 1
ATOM 7504 O O . ASN B 1 310 ? -52.206 90.440 131.243 1.00 33.05 317 ASN B O 1
ATOM 7509 N N . LEU B 1 311 ? -53.100 88.485 130.498 1.00 29.54 318 LEU B N 1
ATOM 7510 C CA . LEU B 1 311 ? -54.392 88.636 131.158 1.00 30.84 318 LEU B CA 1
ATOM 7511 C C . LEU B 1 311 ? -54.269 88.475 132.682 1.00 31.45 318 LEU B C 1
ATOM 7512 O O . LEU B 1 311 ? -53.423 87.711 133.169 1.00 30.96 318 LEU B O 1
ATOM 7517 N N . ASP B 1 312 ? -55.132 89.168 133.420 1.00 31.83 319 ASP B N 1
ATOM 7518 C CA . ASP B 1 312 ? -55.295 88.910 134.861 1.00 34.81 319 ASP B CA 1
ATOM 7519 C C . ASP B 1 312 ? -56.766 88.614 135.143 1.00 36.82 319 ASP B C 1
ATOM 7520 O O . ASP B 1 312 ? -57.622 88.832 134.290 1.00 38.07 319 ASP B O 1
ATOM 7525 N N . GLY B 1 313 ? -57.058 88.081 136.320 1.00 37.98 320 GLY B N 1
ATOM 7526 C CA . GLY B 1 313 ? -58.434 87.792 136.676 1.00 38.50 320 GLY B CA 1
ATOM 7527 C C . GLY B 1 313 ? -59.008 86.568 135.981 1.00 38.78 320 GLY B C 1
ATOM 7528 O O . GLY B 1 313 ? -60.224 86.467 135.819 1.00 39.76 320 GLY B O 1
ATOM 7529 N N . VAL B 1 314 ? -58.151 85.644 135.552 1.00 38.02 321 VAL B N 1
ATOM 7530 C CA . VAL B 1 314 ? -58.644 84.387 134.976 1.00 40.33 321 VAL B CA 1
ATOM 7531 C C . VAL B 1 314 ? -58.100 83.186 135.737 1.00 42.51 321 VAL B C 1
ATOM 7532 O O . VAL B 1 314 ? -57.121 83.305 136.467 1.00 40.75 321 VAL B O 1
ATOM 7536 N N . ASP B 1 315 ? -58.694 82.013 135.534 1.00 46.49 322 ASP B N 1
ATOM 7537 C CA . ASP B 1 315 ? -58.312 80.855 136.338 1.00 49.72 322 ASP B CA 1
ATOM 7538 C C . ASP B 1 315 ? -57.353 79.906 135.610 1.00 48.51 322 ASP B C 1
ATOM 7539 O O . ASP B 1 315 ? -57.073 78.820 136.106 1.00 50.49 322 ASP B O 1
ATOM 7544 N N . PHE B 1 316 ? -56.838 80.319 134.456 1.00 44.40 323 PHE B N 1
ATOM 7545 C CA . PHE B 1 316 ? -55.854 79.511 133.731 1.00 42.70 323 PHE B CA 1
ATOM 7546 C C . PHE B 1 316 ? -54.554 80.289 133.529 1.00 39.95 323 PHE B C 1
ATOM 7547 O O . PHE B 1 316 ? -54.552 81.512 133.510 1.00 38.36 323 PHE B O 1
ATOM 7555 N N . VAL B 1 317 ? -53.451 79.571 133.370 1.00 39.97 324 VAL B N 1
ATOM 7556 C CA . VAL B 1 317 ? -52.165 80.199 133.102 1.00 39.02 324 VAL B CA 1
ATOM 7557 C C . VAL B 1 317 ? -52.129 80.687 131.662 1.00 37.50 324 VAL B C 1
ATOM 7558 O O . VAL B 1 317 ? -52.363 79.907 130.737 1.00 37.95 324 VAL B O 1
ATOM 7562 N N . THR B 1 318 ? -51.845 81.972 131.480 1.00 35.47 325 THR B N 1
ATOM 7563 C CA . THR B 1 318 ? -51.864 82.592 130.162 1.00 33.74 325 THR B CA 1
ATOM 7564 C C . THR B 1 318 ? -50.634 82.266 129.337 1.00 34.24 325 THR B C 1
ATOM 7565 O O . THR B 1 318 ? -49.549 82.037 129.879 1.00 34.99 325 THR B O 1
ATOM 7569 N N . GLY B 1 319 ? -50.820 82.259 128.016 1.00 33.27 326 GLY B N 1
ATOM 7570 C CA . GLY B 1 319 ? -49.751 82.004 127.077 1.00 33.08 326 GLY B CA 1
ATOM 7571 C C . GLY B 1 319 ? -50.314 81.579 125.728 1.00 33.23 326 GLY B C 1
ATOM 7572 O O . GLY B 1 319 ? -51.507 81.752 125.448 1.00 31.78 326 GLY B O 1
ATOM 7573 N N . VAL B 1 320 ? -49.458 81.011 124.888 1.00 34.60 327 VAL B N 1
ATOM 7574 C CA . VAL B 1 320 ? -49.906 80.515 123.590 1.00 35.23 327 VAL B CA 1
ATOM 7575 C C . VAL B 1 320 ? -50.589 79.171 123.800 1.00 36.99 327 VAL B C 1
ATOM 7576 O O . VAL B 1 320 ? -49.997 78.109 123.619 1.00 39.30 327 VAL B O 1
ATOM 7580 N N . ASN B 1 321 ? -51.845 79.232 124.215 1.00 37.34 328 ASN B N 1
ATOM 7581 C CA . ASN B 1 321 ? -52.622 78.035 124.517 1.00 39.50 328 ASN B CA 1
ATOM 7582 C C . ASN B 1 321 ? -54.093 78.293 124.274 1.00 39.54 328 ASN B C 1
ATOM 7583 O O . ASN B 1 321 ? -54.508 79.441 124.088 1.00 38.42 328 ASN B O 1
ATOM 7588 N N . ASN B 1 322 ? -54.872 77.221 124.248 1.00 40.81 329 ASN B N 1
ATOM 7589 C CA . ASN B 1 322 ? -56.281 77.319 123.902 1.00 42.25 329 ASN B CA 1
ATOM 7590 C C . ASN B 1 322 ? -57.133 78.189 124.827 1.00 42.40 329 ASN B C 1
ATOM 7591 O O . ASN B 1 322 ? -57.855 79.053 124.334 1.00 41.59 329 ASN B O 1
ATOM 7596 N N . PRO B 1 323 ? -57.058 77.978 126.158 1.00 42.28 330 PRO B N 1
ATOM 7597 C CA . PRO B 1 323 ? -57.947 78.820 126.959 1.00 42.39 330 PRO B CA 1
ATOM 7598 C C . PRO B 1 323 ? -57.610 80.308 126.852 1.00 39.92 330 PRO B C 1
ATOM 7599 O O . PRO B 1 323 ? -58.508 81.136 126.970 1.00 38.88 330 PRO B O 1
ATOM 7603 N N . THR B 1 324 ? -56.345 80.649 126.631 1.00 39.13 331 THR B N 1
ATOM 7604 C CA . THR B 1 324 ? -56.000 82.058 126.495 1.00 37.44 331 THR B CA 1
ATOM 7605 C C . THR B 1 324 ? -56.622 82.654 125.231 1.00 35.97 331 THR B C 1
ATOM 7606 O O . THR B 1 324 ? -57.147 83.769 125.292 1.00 34.37 331 THR B O 1
ATOM 7610 N N . TYR B 1 325 ? -56.573 81.947 124.091 1.00 36.61 332 TYR B N 1
ATOM 7611 C CA . TYR B 1 325 ? -57.149 82.520 122.861 1.00 34.65 332 TYR B CA 1
ATOM 7612 C C . TYR B 1 325 ? -58.671 82.562 122.963 1.00 34.89 332 TYR B C 1
ATOM 7613 O O . TYR B 1 325 ? -59.300 83.513 122.531 1.00 34.20 332 TYR B O 1
ATOM 7622 N N . LYS B 1 326 ? -59.255 81.574 123.616 1.00 37.54 333 LYS B N 1
ATOM 7623 C CA . LYS B 1 326 ? -60.699 81.574 123.844 1.00 38.82 333 LYS B CA 1
ATOM 7624 C C . LYS B 1 326 ? -61.152 82.814 124.627 1.00 38.41 333 LYS B C 1
ATOM 7625 O O . LYS B 1 326 ? -62.255 83.331 124.410 1.00 38.50 333 LYS B O 1
ATOM 7631 N N . ALA B 1 327 ? -60.306 83.263 125.554 1.00 36.39 334 ALA B N 1
ATOM 7632 C CA . ALA B 1 327 ? -60.586 84.474 126.327 1.00 36.68 334 ALA B CA 1
ATOM 7633 C C . ALA B 1 327 ? -60.520 85.720 125.448 1.00 34.52 334 ALA B C 1
ATOM 7634 O O . ALA B 1 327 ? -61.375 86.606 125.521 1.00 33.22 334 ALA B O 1
ATOM 7636 N N . TYR B 1 328 ? -59.501 85.791 124.610 1.00 34.66 335 TYR B N 1
ATOM 7637 C CA . TYR B 1 328 ? -59.427 86.889 123.664 1.00 35.23 335 TYR B CA 1
ATOM 7638 C C . TYR B 1 328 ? -60.614 86.842 122.690 1.00 36.86 335 TYR B C 1
ATOM 7639 O O . TYR B 1 328 ? -61.139 87.886 122.305 1.00 37.44 335 TYR B O 1
ATOM 7648 N N . ILE B 1 329 ? -61.027 85.643 122.281 1.00 36.80 336 ILE B N 1
ATOM 7649 C CA . ILE B 1 329 ? -62.180 85.519 121.395 1.00 37.29 336 ILE B CA 1
ATOM 7650 C C . ILE B 1 329 ? -63.458 85.951 122.128 1.00 37.85 336 ILE B C 1
ATOM 7651 O O . ILE B 1 329 ? -64.289 86.657 121.563 1.00 37.54 336 ILE B O 1
ATOM 7656 N N . ASP B 1 330 ? -63.621 85.521 123.380 1.00 38.54 337 ASP B N 1
ATOM 7657 C CA . ASP B 1 330 ? -64.786 85.929 124.182 1.00 39.66 337 ASP B CA 1
ATOM 7658 C C . ASP B 1 330 ? -64.912 87.452 124.214 1.00 38.25 337 ASP B C 1
ATOM 7659 O O . ASP B 1 330 ? -65.994 88.009 124.036 1.00 38.37 337 ASP B O 1
ATOM 7664 N N . PHE B 1 331 ? -63.790 88.108 124.488 1.00 37.79 338 PHE B N 1
ATOM 7665 C CA . PHE B 1 331 ? -63.738 89.559 124.593 1.00 36.93 338 PHE B CA 1
ATOM 7666 C C . PHE B 1 331 ? -64.081 90.232 123.278 1.00 37.12 338 PHE B C 1
ATOM 7667 O O . PHE B 1 331 ? -64.848 91.197 123.257 1.00 38.32 338 PHE B O 1
ATOM 7675 N N . ALA B 1 332 ? -63.507 89.723 122.188 1.00 35.60 339 ALA B N 1
ATOM 7676 C CA . ALA B 1 332 ? -63.788 90.268 120.862 1.00 35.85 339 ALA B CA 1
ATOM 7677 C C . ALA B 1 332 ? -65.273 90.163 120.566 1.00 37.98 339 ALA B C 1
ATOM 7678 O O . ALA B 1 332 ? -65.895 91.128 120.129 1.00 39.02 339 ALA B O 1
ATOM 7680 N N . SER B 1 333 ? -65.845 88.991 120.821 1.00 39.11 340 SER B N 1
ATOM 7681 C CA . SER B 1 333 ? -67.249 88.748 120.509 1.00 39.85 340 SER B CA 1
ATOM 7682 C C . SER B 1 333 ? -68.176 89.628 121.340 1.00 41.23 340 SER B C 1
ATOM 7683 O O . SER B 1 333 ? -69.143 90.181 120.817 1.00 41.80 340 SER B O 1
ATOM 7686 N N . ALA B 1 334 ? -67.894 89.742 122.641 1.00 41.47 341 ALA B N 1
ATOM 7687 C CA . ALA B 1 334 ? -68.734 90.550 123.518 1.00 43.75 341 ALA B CA 1
ATOM 7688 C C . ALA B 1 334 ? -68.731 92.023 123.089 1.00 43.98 341 ALA B C 1
ATOM 7689 O O . ALA B 1 334 ? -69.696 92.751 123.334 1.00 45.83 341 ALA B O 1
ATOM 7691 N N . ASN B 1 335 ? -67.667 92.453 122.419 1.00 41.84 342 ASN B N 1
ATOM 7692 C CA . ASN B 1 335 ? -67.565 93.854 122.012 1.00 42.03 342 ASN B CA 1
ATOM 7693 C C . ASN B 1 335 ? -67.682 94.105 120.512 1.00 42.06 342 ASN B C 1
ATOM 7694 O O . ASN B 1 335 ? -67.443 95.224 120.060 1.00 41.23 342 ASN B O 1
ATOM 7699 N N . GLY B 1 336 ? -68.060 93.077 119.757 1.00 43.11 343 GLY B N 1
ATOM 7700 C CA . GLY B 1 336 ? -68.288 93.222 118.328 1.00 44.04 343 GLY B CA 1
ATOM 7701 C C . GLY B 1 336 ? -67.014 93.350 117.514 1.00 42.67 343 GLY B C 1
ATOM 7702 O O . GLY B 1 336 ? -67.042 93.744 116.348 1.00 43.63 343 GLY B O 1
ATOM 7703 N N . ILE B 1 337 ? -65.885 93.010 118.122 1.00 41.04 344 ILE B N 1
ATOM 7704 C CA . ILE B 1 337 ? -64.617 93.062 117.409 1.00 38.03 344 ILE B CA 1
ATOM 7705 C C . ILE B 1 337 ? -64.507 91.846 116.491 1.00 38.93 344 ILE B C 1
ATOM 7706 O O . ILE B 1 337 ? -64.791 90.712 116.896 1.00 40.20 344 ILE B O 1
ATOM 7711 N N . GLU B 1 338 ? -64.082 92.100 115.260 1.00 37.77 345 GLU B N 1
ATOM 7712 C CA . GLU B 1 338 ? -64.194 91.150 114.162 1.00 38.69 345 GLU B CA 1
ATOM 7713 C C . GLU B 1 338 ? -63.185 90.005 114.189 1.00 38.75 345 GLU B C 1
ATOM 7714 O O . GLU B 1 338 ? -63.487 88.906 113.725 1.00 40.33 345 GLU B O 1
ATOM 7720 N N . TYR B 1 339 ? -61.984 90.262 114.695 1.00 37.46 346 TYR B N 1
ATOM 7721 C CA . TYR B 1 339 ? -60.886 89.310 114.534 1.00 36.97 346 TYR B CA 1
ATOM 7722 C C . TYR B 1 339 ? -60.048 89.021 115.791 1.00 36.17 346 TYR B C 1
ATOM 7723 O O . TYR B 1 339 ? -59.920 89.852 116.674 1.00 36.75 346 TYR B O 1
ATOM 7732 N N . VAL B 1 340 ? -59.464 87.829 115.829 1.00 35.57 347 VAL B N 1
ATOM 7733 C CA . VAL B 1 340 ? -58.374 87.528 116.737 1.00 35.00 347 VAL B CA 1
ATOM 7734 C C . VAL B 1 340 ? -57.197 86.956 115.938 1.00 34.41 347 VAL B C 1
ATOM 7735 O O . VAL B 1 340 ? -57.365 86.047 115.134 1.00 35.15 347 VAL B O 1
ATOM 7739 N N . ILE B 1 341 ? -56.013 87.505 116.156 1.00 33.29 348 ILE B N 1
ATOM 7740 C CA . ILE B 1 341 ? -54.787 86.993 115.557 1.00 32.25 348 ILE B CA 1
ATOM 7741 C C . ILE B 1 341 ? -54.102 85.979 116.478 1.00 32.80 348 ILE B C 1
ATOM 7742 O O . ILE B 1 341 ? -53.995 86.197 117.686 1.00 32.67 348 ILE B O 1
ATOM 7747 N N . LEU B 1 342 ? -53.650 84.870 115.912 1.00 32.91 349 LEU B N 1
ATOM 7748 C CA . LEU B 1 342 ? -52.685 84.037 116.599 1.00 32.77 349 LEU B CA 1
ATOM 7749 C C . LEU B 1 342 ? -51.321 84.501 116.111 1.00 32.72 349 LEU B C 1
ATOM 7750 O O . LEU B 1 342 ? -50.914 84.183 114.983 1.00 34.08 349 LEU B O 1
ATOM 7755 N N . ASP B 1 343 ? -50.631 85.296 116.923 1.00 30.46 350 ASP B N 1
ATOM 7756 C CA . ASP B 1 343 ? -49.377 85.870 116.462 1.00 30.10 350 ASP B CA 1
ATOM 7757 C C . ASP B 1 343 ? -48.256 84.846 116.590 1.00 30.88 350 ASP B C 1
ATOM 7758 O O . ASP B 1 343 ? -48.525 83.651 116.736 1.00 32.30 350 ASP B O 1
ATOM 7763 N N . GLU B 1 344 ? -47.006 85.294 116.508 1.00 30.46 351 GLU B N 1
ATOM 7764 C CA . GLU B 1 344 ? -45.898 84.344 116.529 1.00 32.50 351 GLU B CA 1
ATOM 7765 C C . GLU B 1 344 ? -45.906 83.476 117.787 1.00 33.09 351 GLU B C 1
ATOM 7766 O O . GLU B 1 344 ? -45.945 83.990 118.926 1.00 30.98 351 GLU B O 1
ATOM 7772 N N . GLY B 1 345 ? -45.877 82.164 117.576 1.00 33.69 352 GLY B N 1
ATOM 7773 C CA . GLY B 1 345 ? -45.865 81.234 118.688 1.00 35.16 352 GLY B CA 1
ATOM 7774 C C . GLY B 1 345 ? -46.703 79.991 118.484 1.00 36.74 352 GLY B C 1
ATOM 7775 O O . GLY B 1 345 ? -46.419 78.942 119.068 1.00 38.11 352 GLY B O 1
ATOM 7776 N N . TRP B 1 346 ? -47.721 80.078 117.637 1.00 37.09 353 TRP B N 1
ATOM 7777 C CA . TRP B 1 346 ? -48.612 78.930 117.461 1.00 39.15 353 TRP B CA 1
ATOM 7778 C C . TRP B 1 346 ? -47.970 77.806 116.636 1.00 40.62 353 TRP B C 1
ATOM 7779 O O . TRP B 1 346 ? -48.360 76.646 116.756 1.00 42.11 353 TRP B O 1
ATOM 7790 N N . ALA B 1 347 ? -47.010 78.149 115.779 1.00 40.14 354 ALA B N 1
ATOM 7791 C CA . ALA B 1 347 ? -46.345 77.137 114.962 1.00 41.36 354 ALA B CA 1
ATOM 7792 C C . ALA B 1 347 ? -45.029 76.738 115.616 1.00 42.57 354 ALA B C 1
ATOM 7793 O O . ALA B 1 347 ? -44.353 77.595 116.203 1.00 42.86 354 ALA B O 1
ATOM 7795 N N . VAL B 1 348 ? -44.669 75.455 115.530 1.00 42.84 355 VAL B N 1
ATOM 7796 C CA . VAL B 1 348 ? -43.493 74.938 116.239 1.00 45.00 355 VAL B CA 1
ATOM 7797 C C . VAL B 1 348 ? -42.230 75.707 115.859 1.00 46.10 355 VAL B C 1
ATOM 7798 O O . VAL B 1 348 ? -41.907 75.839 114.685 1.00 47.22 355 VAL B O 1
ATOM 7802 N N . ASN B 1 349 ? -41.539 76.248 116.857 1.00 46.15 356 ASN B N 1
ATOM 7803 C CA . ASN B 1 349 ? -40.436 77.168 116.588 1.00 45.84 356 ASN B CA 1
ATOM 7804 C C . ASN B 1 349 ? -39.266 76.471 115.887 1.00 46.27 356 ASN B C 1
ATOM 7805 O O . ASN B 1 349 ? -39.014 75.282 116.111 1.00 46.31 356 ASN B O 1
ATOM 7810 N N . LEU B 1 350 ? -38.590 77.230 115.021 1.00 45.66 357 LEU B N 1
ATOM 7811 C CA . LEU B 1 350 ? -37.411 76.788 114.270 1.00 47.88 357 LEU B CA 1
ATOM 7812 C C . LEU B 1 350 ? -37.706 75.794 113.131 1.00 49.61 357 LEU B C 1
ATOM 7813 O O . LEU B 1 350 ? -36.793 75.397 112.410 1.00 51.53 357 LEU B O 1
ATOM 7818 N N . GLN B 1 351 ? -38.957 75.370 112.976 1.00 49.40 358 GLN B N 1
ATOM 7819 C CA . GLN B 1 351 ? -39.306 74.469 111.869 1.00 50.71 358 GLN B CA 1
ATOM 7820 C C . GLN B 1 351 ? -39.603 75.229 110.572 1.00 48.68 358 GLN B C 1
ATOM 7821 O O . GLN B 1 351 ? -39.473 74.670 109.473 1.00 50.20 358 GLN B O 1
ATOM 7827 N N . ALA B 1 352 ? -39.999 76.497 110.714 1.00 45.21 359 ALA B N 1
ATOM 7828 C CA . ALA B 1 352 ? -40.460 77.325 109.602 1.00 43.61 359 ALA B CA 1
ATOM 7829 C C . ALA B 1 352 ? -41.482 76.550 108.767 1.00 44.93 359 ALA B C 1
ATOM 7830 O O . ALA B 1 352 ? -41.425 76.516 107.526 1.00 45.61 359 ALA B O 1
ATOM 7832 N N . ASP B 1 353 ? -42.407 75.915 109.477 1.00 48.88 360 ASP B N 1
ATOM 7833 C CA . ASP B 1 353 ? -43.378 75.010 108.886 1.00 48.99 360 ASP B CA 1
ATOM 7834 C C . ASP B 1 353 ? -44.748 75.267 109.484 1.00 47.27 360 ASP B C 1
ATOM 7835 O O . ASP B 1 353 ? -44.997 74.935 110.642 1.00 48.51 360 ASP B O 1
ATOM 7840 N N . LEU B 1 354 ? -45.646 75.812 108.675 1.00 45.67 361 LEU B N 1
ATOM 7841 C CA . LEU B 1 354 ? -46.961 76.228 109.145 1.00 43.86 361 LEU B CA 1
ATOM 7842 C C . LEU B 1 354 ? -47.938 75.080 109.365 1.00 48.07 361 LEU B C 1
ATOM 7843 O O . LEU B 1 354 ? -49.075 75.319 109.765 1.00 48.42 361 LEU B O 1
ATOM 7848 N N . MET B 1 355 ? -47.510 73.846 109.116 1.00 49.80 362 MET B N 1
ATOM 7849 C CA . MET B 1 355 ? -48.375 72.689 109.357 1.00 51.79 362 MET B CA 1
ATOM 7850 C C . MET B 1 355 ? -48.078 72.021 110.702 1.00 53.13 362 MET B C 1
ATOM 7851 O O . MET B 1 355 ? -48.751 71.064 111.092 1.00 55.11 362 MET B O 1
ATOM 7856 N N . GLN B 1 356 ? -47.057 72.509 111.400 1.00 51.81 363 GLN B N 1
ATOM 7857 C CA . GLN B 1 356 ? -46.692 71.964 112.702 1.00 52.69 363 GLN B CA 1
ATOM 7858 C C . GLN B 1 356 ? -47.161 72.887 113.819 1.00 51.01 363 GLN B C 1
ATOM 7859 O O . GLN B 1 356 ? -46.557 73.932 114.079 1.00 49.30 363 GLN B O 1
ATOM 7865 N N . VAL B 1 357 ? -48.267 72.505 114.441 1.00 51.31 364 VAL B N 1
ATOM 7866 C CA . VAL B 1 357 ? -48.908 73.304 115.470 1.00 50.25 364 VAL B CA 1
ATOM 7867 C C . VAL B 1 357 ? -48.402 72.868 116.842 1.00 50.84 364 VAL B C 1
ATOM 7868 O O . VAL B 1 357 ? -48.265 71.680 117.079 1.00 51.65 364 VAL B O 1
ATOM 7872 N N . VAL B 1 358 ? -48.088 73.819 117.725 1.00 47.62 365 VAL B N 1
ATOM 7873 C CA . VAL B 1 358 ? -47.612 73.480 119.071 1.00 49.87 365 VAL B CA 1
ATOM 7874 C C . VAL B 1 358 ? -48.674 72.682 119.823 1.00 50.07 365 VAL B C 1
ATOM 7875 O O . VAL B 1 358 ? -49.862 72.844 119.554 1.00 49.88 365 VAL B O 1
ATOM 7879 N N . LYS B 1 359 ? -48.255 71.827 120.764 1.00 51.84 366 LYS B N 1
ATOM 7880 C CA . LYS B 1 359 ? -49.199 70.910 121.419 1.00 53.86 366 LYS B CA 1
ATOM 7881 C C . LYS B 1 359 ? -50.318 71.654 122.152 1.00 53.81 366 LYS B C 1
ATOM 7882 O O . LYS B 1 359 ? -51.439 71.148 122.263 1.00 54.03 366 LYS B O 1
ATOM 7888 N N . GLU B 1 360 ? -50.018 72.865 122.623 1.00 50.60 367 GLU B N 1
ATOM 7889 C CA . GLU B 1 360 ? -50.956 73.635 123.444 1.00 54.16 367 GLU B CA 1
ATOM 7890 C C . GLU B 1 360 ? -52.019 74.358 122.623 1.00 52.32 367 GLU B C 1
ATOM 7891 O O . GLU B 1 360 ? -52.857 75.063 123.181 1.00 51.29 367 GLU B O 1
ATOM 7897 N N . ILE B 1 361 ? -51.972 74.217 121.304 1.00 48.26 368 ILE B N 1
ATOM 7898 C CA . ILE B 1 361 ? -52.918 74.927 120.451 1.00 47.10 368 ILE B CA 1
ATOM 7899 C C . ILE B 1 361 ? -53.679 73.907 119.631 1.00 48.97 368 ILE B C 1
ATOM 7900 O O . ILE B 1 361 ? -53.093 72.936 119.160 1.00 50.44 368 ILE B O 1
ATOM 7905 N N . ASP B 1 362 ? -54.986 74.113 119.499 1.00 49.12 369 ASP B N 1
ATOM 7906 C CA . ASP B 1 362 ? -55.799 73.328 118.579 1.00 52.47 369 ASP B CA 1
ATOM 7907 C C . ASP B 1 362 ? -56.512 74.290 117.621 1.00 51.55 369 ASP B C 1
ATOM 7908 O O . ASP B 1 362 ? -57.553 74.859 117.966 1.00 51.62 369 ASP B O 1
ATOM 7913 N N . LEU B 1 363 ? -55.933 74.479 116.431 1.00 50.44 370 LEU B N 1
ATOM 7914 C CA . LEU B 1 363 ? -56.446 75.462 115.475 1.00 48.99 370 LEU B CA 1
ATOM 7915 C C . LEU B 1 363 ? -57.899 75.223 115.115 1.00 48.12 370 LEU B C 1
ATOM 7916 O O . LEU B 1 363 ? -58.687 76.160 115.048 1.00 47.00 370 LEU B O 1
ATOM 7921 N N . LYS B 1 364 ? -58.249 73.966 114.874 1.00 53.11 371 LYS B N 1
ATOM 7922 C CA . LYS B 1 364 ? -59.608 73.638 114.477 1.00 54.55 371 LYS B CA 1
ATOM 7923 C C . LYS B 1 364 ? -60.587 74.056 115.569 1.00 54.53 371 LYS B C 1
ATOM 7924 O O . LYS B 1 364 ? -61.561 74.757 115.312 1.00 51.49 371 LYS B O 1
ATOM 7930 N N . GLU B 1 365 ? -60.303 73.651 116.799 1.00 55.45 372 GLU B N 1
ATOM 7931 C CA . GLU B 1 365 ? -61.160 74.028 117.917 1.00 55.70 372 GLU B CA 1
ATOM 7932 C C . GLU B 1 365 ? -61.257 75.559 118.022 1.00 51.82 372 GLU B C 1
ATOM 7933 O O . GLU B 1 365 ? -62.342 76.112 118.176 1.00 51.42 372 GLU B O 1
ATOM 7939 N N . LEU B 1 366 ? -60.131 76.249 117.903 1.00 48.20 373 LEU B N 1
ATOM 7940 C CA . LEU B 1 366 ? -60.141 77.710 118.027 1.00 49.53 373 LEU B CA 1
ATOM 7941 C C . LEU B 1 366 ? -60.931 78.366 116.885 1.00 48.87 373 LEU B C 1
ATOM 7942 O O . LEU B 1 366 ? -61.678 79.311 117.116 1.00 44.49 373 LEU B O 1
ATOM 7947 N N . VAL B 1 367 ? -60.794 77.849 115.663 1.00 49.24 374 VAL B N 1
ATOM 7948 C CA . VAL B 1 367 ? -61.537 78.409 114.533 1.00 48.58 374 VAL B CA 1
ATOM 7949 C C . VAL B 1 367 ? -63.039 78.224 114.742 1.00 49.27 374 VAL B C 1
ATOM 7950 O O . VAL B 1 367 ? -63.823 79.146 114.542 1.00 46.27 374 VAL B O 1
ATOM 7954 N N . ASP B 1 368 ? -63.430 77.022 115.154 1.00 51.08 375 ASP B N 1
ATOM 7955 C CA . ASP B 1 368 ? -64.835 76.702 115.364 1.00 51.14 375 ASP B CA 1
ATOM 7956 C C . ASP B 1 368 ? -65.422 77.479 116.558 1.00 51.60 375 ASP B C 1
ATOM 7957 O O . ASP B 1 368 ? -66.546 77.988 116.490 1.00 51.04 375 ASP B O 1
ATOM 7962 N N . TYR B 1 369 ? -64.664 77.557 117.649 1.00 49.97 376 TYR B N 1
ATOM 7963 C CA . TYR B 1 369 ? -65.081 78.328 118.820 1.00 49.50 376 TYR B CA 1
ATOM 7964 C C . TYR B 1 369 ? -65.314 79.789 118.433 1.00 49.03 376 TYR B C 1
ATOM 7965 O O . TYR B 1 369 ? -66.363 80.358 118.721 1.00 49.41 376 TYR B O 1
ATOM 7974 N N . ALA B 1 370 ? -64.334 80.369 117.747 1.00 46.92 377 ALA B N 1
ATOM 7975 C CA . ALA B 1 370 ? -64.425 81.739 117.258 1.00 43.64 377 ALA B CA 1
ATOM 7976 C C . ALA B 1 370 ? -65.599 81.938 116.296 1.00 48.22 377 ALA B C 1
ATOM 7977 O O . ALA B 1 370 ? -66.282 82.956 116.348 1.00 47.94 377 ALA B O 1
ATOM 7979 N N . ALA B 1 371 ? -65.844 80.956 115.431 1.00 49.58 378 ALA B N 1
ATOM 7980 C CA . ALA B 1 371 ? -66.944 81.036 114.470 1.00 49.88 378 ALA B CA 1
ATOM 7981 C C . ALA B 1 371 ? -68.300 81.165 115.171 1.00 50.95 378 ALA B C 1
ATOM 7982 O O . ALA B 1 371 ? -69.135 81.980 114.782 1.00 49.83 378 ALA B O 1
ATOM 7984 N N . SER B 1 372 ? -68.514 80.361 116.206 1.00 53.01 379 SER B N 1
ATOM 7985 C CA . SER B 1 372 ? -69.749 80.434 116.986 1.00 55.85 379 SER B CA 1
ATOM 7986 C C . SER B 1 372 ? -69.910 81.764 117.741 1.00 54.70 379 SER B C 1
ATOM 7987 O O . SER B 1 372 ? -70.981 82.053 118.273 1.00 56.82 379 SER B O 1
ATOM 7990 N N . LYS B 1 373 ? -68.858 82.576 117.773 1.00 52.00 380 LYS B N 1
ATOM 7991 C CA . LYS B 1 373 ? -68.900 83.869 118.457 1.00 50.79 380 LYS B CA 1
ATOM 7992 C C . LYS B 1 373 ? -68.810 85.051 117.486 1.00 48.60 380 LYS B C 1
ATOM 7993 O O . LYS B 1 373 ? -68.576 86.182 117.905 1.00 45.78 380 LYS B O 1
ATOM 7999 N N . ASN B 1 374 ? -68.989 84.779 116.193 1.00 49.43 381 ASN B N 1
ATOM 8000 C CA . ASN B 1 374 ? -68.902 85.810 115.155 1.00 48.79 381 ASN B CA 1
ATOM 8001 C C . ASN B 1 374 ? -67.532 86.487 115.154 1.00 44.40 381 ASN B C 1
ATOM 8002 O O . ASN B 1 374 ? -67.423 87.705 115.013 1.00 42.10 381 ASN B O 1
ATOM 8007 N N . VAL B 1 375 ? -66.486 85.694 115.349 1.00 43.78 382 VAL B N 1
ATOM 8008 C CA . VAL B 1 375 ? -65.123 86.212 115.328 1.00 42.23 382 VAL B CA 1
ATOM 8009 C C . VAL B 1 375 ? -64.302 85.397 114.340 1.00 42.20 382 VAL B C 1
ATOM 8010 O O . VAL B 1 375 ? -64.365 84.165 114.343 1.00 43.48 382 VAL B O 1
ATOM 8014 N N . GLY B 1 376 ? -63.547 86.081 113.486 1.00 40.39 383 GLY B N 1
ATOM 8015 C CA . GLY B 1 376 ? -62.695 85.414 112.518 1.00 39.93 383 GLY B CA 1
ATOM 8016 C C . GLY B 1 376 ? -61.283 85.246 113.050 1.00 39.11 383 GLY B C 1
ATOM 8017 O O . GLY B 1 376 ? -60.807 86.051 113.864 1.00 37.87 383 GLY B O 1
ATOM 8018 N N . ILE B 1 377 ? -60.608 84.203 112.585 1.00 38.93 384 ILE B N 1
ATOM 8019 C CA . ILE B 1 377 ? -59.237 83.936 112.991 1.00 38.25 384 ILE B CA 1
ATOM 8020 C C . ILE B 1 377 ? -58.252 84.314 111.891 1.00 37.60 384 ILE B C 1
ATOM 8021 O O . ILE B 1 377 ? -58.435 83.951 110.742 1.00 38.74 384 ILE B O 1
ATOM 8026 N N . ILE B 1 378 ? -57.211 85.047 112.265 1.00 36.47 385 ILE B N 1
ATOM 8027 C CA . ILE B 1 378 ? -56.121 85.417 111.371 1.00 35.31 385 ILE B CA 1
ATOM 8028 C C . ILE B 1 378 ? -54.825 84.771 111.859 1.00 35.57 385 ILE B C 1
ATOM 8029 O O . ILE B 1 378 ? -54.488 84.883 113.050 1.00 34.96 385 ILE B O 1
ATOM 8034 N N . LEU B 1 379 ? -54.101 84.089 110.974 1.00 35.56 386 LEU B N 1
ATOM 8035 C CA . LEU B 1 379 ? -52.869 83.419 111.382 1.00 35.32 386 LEU B CA 1
ATOM 8036 C C . LEU B 1 379 ? -51.599 84.189 111.019 1.00 34.52 386 LEU B C 1
ATOM 8037 O O . LEU B 1 379 ? -51.436 84.635 109.892 1.00 34.86 386 LEU B O 1
ATOM 8042 N N . TRP B 1 380 ? -50.684 84.295 111.975 1.00 33.82 387 TRP B N 1
ATOM 8043 C CA . TRP B 1 380 ? -49.369 84.872 111.732 1.00 32.68 387 TRP B CA 1
ATOM 8044 C C . TRP B 1 380 ? -48.381 83.857 111.144 1.00 33.88 387 TRP B C 1
ATOM 8045 O O . TRP B 1 380 ? -48.371 82.676 111.515 1.00 36.07 387 TRP B O 1
ATOM 8056 N N . ALA B 1 381 ? -47.532 84.315 110.234 1.00 32.21 388 ALA B N 1
ATOM 8057 C CA . ALA B 1 381 ? -46.541 83.426 109.645 1.00 34.06 388 ALA B CA 1
ATOM 8058 C C . ALA B 1 381 ? -45.274 84.200 109.328 1.00 33.66 388 ALA B C 1
ATOM 8059 O O . ALA B 1 381 ? -45.341 85.349 108.889 1.00 33.01 388 ALA B O 1
ATOM 8061 N N . GLY B 1 382 ? -44.121 83.586 109.580 1.00 33.95 389 GLY B N 1
ATOM 8062 C CA . GLY B 1 382 ? -42.867 84.171 109.156 1.00 33.30 389 GLY B CA 1
ATOM 8063 C C . GLY B 1 382 ? -42.731 83.989 107.655 1.00 34.49 389 GLY B C 1
ATOM 8064 O O . GLY B 1 382 ? -43.258 83.023 107.102 1.00 36.35 389 GLY B O 1
ATOM 8065 N N . TYR B 1 383 ? -42.017 84.911 107.011 1.00 33.66 390 TYR B N 1
ATOM 8066 C CA . TYR B 1 383 ? -41.873 84.928 105.553 1.00 34.49 390 TYR B CA 1
ATOM 8067 C C . TYR B 1 383 ? -41.593 83.548 104.945 1.00 36.85 390 TYR B C 1
ATOM 8068 O O . TYR B 1 383 ? -42.353 83.097 104.095 1.00 38.15 390 TYR B O 1
ATOM 8077 N N . HIS B 1 384 ? -40.514 82.884 105.371 1.00 37.79 391 HIS B N 1
ATOM 8078 C CA . HIS B 1 384 ? -40.077 81.648 104.700 1.00 40.02 391 HIS B CA 1
ATOM 8079 C C . HIS B 1 384 ? -41.073 80.505 104.836 1.00 41.74 391 HIS B C 1
ATOM 8080 O O . HIS B 1 384 ? -41.221 79.693 103.926 1.00 40.82 391 HIS B O 1
ATOM 8087 N N . ALA B 1 385 ? -41.738 80.425 105.984 1.00 42.47 392 ALA B N 1
ATOM 8088 C CA . ALA B 1 385 ? -42.734 79.382 106.228 1.00 43.99 392 ALA B CA 1
ATOM 8089 C C . ALA B 1 385 ? -43.968 79.571 105.341 1.00 43.16 392 ALA B C 1
ATOM 8090 O O . ALA B 1 385 ? -44.597 78.607 104.924 1.00 44.83 392 ALA B O 1
ATOM 8092 N N . PHE B 1 386 ? -44.301 80.824 105.046 1.00 41.45 393 PHE B N 1
ATOM 8093 C CA . PHE B 1 386 ? -45.460 81.134 104.220 1.00 40.41 393 PHE B CA 1
ATOM 8094 C C . PHE B 1 386 ? -45.113 80.957 102.740 1.00 41.27 393 PHE B C 1
ATOM 8095 O O . PHE B 1 386 ? -45.848 80.303 101.992 1.00 41.55 393 PHE B O 1
ATOM 8103 N N . GLU B 1 387 ? -43.970 81.505 102.333 1.00 41.11 394 GLU B N 1
ATOM 8104 C CA . GLU B 1 387 ? -43.592 81.506 100.919 1.00 42.13 394 GLU B CA 1
ATOM 8105 C C . GLU B 1 387 ? -43.292 80.103 100.394 1.00 44.72 394 GLU B C 1
ATOM 8106 O O . GLU B 1 387 ? -43.578 79.805 99.236 1.00 44.69 394 GLU B O 1
ATOM 8112 N N . ARG B 1 388 ? -42.712 79.250 101.238 1.00 46.60 395 ARG B N 1
ATOM 8113 C CA . ARG B 1 388 ? -42.141 77.987 100.768 1.00 50.40 395 ARG B CA 1
ATOM 8114 C C . ARG B 1 388 ? -43.189 77.003 100.247 1.00 52.65 395 ARG B C 1
ATOM 8115 O O . ARG B 1 388 ? -42.896 76.168 99.405 1.00 54.35 395 ARG B O 1
ATOM 8123 N N . ASP B 1 389 ? -44.409 77.113 100.761 1.00 52.70 396 ASP B N 1
ATOM 8124 C CA . ASP B 1 389 ? -45.487 76.184 100.427 1.00 54.49 396 ASP B CA 1
ATOM 8125 C C . ASP B 1 389 ? -46.792 76.953 100.306 1.00 52.15 396 ASP B C 1
ATOM 8126 O O . ASP B 1 389 ? -47.837 76.519 100.802 1.00 52.79 396 ASP B O 1
ATOM 8131 N N . MET B 1 390 ? -46.715 78.096 99.633 1.00 49.45 397 MET B N 1
ATOM 8132 C CA . MET B 1 390 ? -47.744 79.125 99.739 1.00 47.26 397 MET B CA 1
ATOM 8133 C C . MET B 1 390 ? -49.158 78.667 99.398 1.00 47.64 397 MET B C 1
ATOM 8134 O O . MET B 1 390 ? -50.072 78.826 100.217 1.00 46.57 397 MET B O 1
ATOM 8139 N N . GLU B 1 391 ? -49.334 78.107 98.202 1.00 48.69 398 GLU B N 1
ATOM 8140 C CA . GLU B 1 391 ? -50.650 77.693 97.728 1.00 49.82 398 GLU B CA 1
ATOM 8141 C C . GLU B 1 391 ? -51.292 76.646 98.644 1.00 51.23 398 GLU B C 1
ATOM 8142 O O . GLU B 1 391 ? -52.457 76.777 99.007 1.00 51.07 398 GLU B O 1
ATOM 8148 N N . ASN B 1 392 ? -50.547 75.615 99.027 1.00 52.79 399 ASN B N 1
ATOM 8149 C CA . ASN B 1 392 ? -51.119 74.590 99.898 1.00 56.41 399 ASN B CA 1
ATOM 8150 C C . ASN B 1 392 ? -51.504 75.116 101.287 1.00 55.11 399 ASN B C 1
ATOM 8151 O O . ASN B 1 392 ? -52.527 74.709 101.848 1.00 56.09 399 ASN B O 1
ATOM 8156 N N . VAL B 1 393 ? -50.666 75.991 101.844 1.00 52.07 400 VAL B N 1
ATOM 8157 C CA . VAL B 1 393 ? -50.936 76.622 103.129 1.00 50.43 400 VAL B CA 1
ATOM 8158 C C . VAL B 1 393 ? -52.216 77.450 103.065 1.00 49.07 400 VAL B C 1
ATOM 8159 O O . VAL B 1 393 ? -53.068 77.367 103.953 1.00 48.89 400 VAL B O 1
ATOM 8163 N N . CYS B 1 394 ? -52.339 78.266 102.023 1.00 47.84 401 CYS B N 1
ATOM 8164 C CA . CYS B 1 394 ? -53.540 79.077 101.835 1.00 45.74 401 CYS B CA 1
ATOM 8165 C C . CYS B 1 394 ? -54.764 78.198 101.616 1.00 46.72 401 CYS B C 1
ATOM 8166 O O . CYS B 1 394 ? -55.805 78.428 102.212 1.00 45.96 401 CYS B O 1
ATOM 8169 N N . ARG B 1 395 ? -54.643 77.199 100.748 1.00 48.44 402 ARG B N 1
ATOM 8170 C CA . ARG B 1 395 ? -55.749 76.268 100.519 1.00 50.78 402 ARG B CA 1
ATOM 8171 C C . ARG B 1 395 ? -56.195 75.599 101.825 1.00 51.72 402 ARG B C 1
ATOM 8172 O O . ARG B 1 395 ? -57.364 75.666 102.202 1.00 49.93 402 ARG B O 1
ATOM 8180 N N . HIS B 1 396 ? -55.246 74.979 102.519 1.00 51.94 403 HIS B N 1
ATOM 8181 C CA . HIS B 1 396 ? -55.545 74.218 103.727 1.00 52.73 403 HIS B CA 1
ATOM 8182 C C . HIS B 1 396 ? -56.208 75.078 104.805 1.00 50.67 403 HIS B C 1
ATOM 8183 O O . HIS B 1 396 ? -57.203 74.665 105.400 1.00 52.23 403 HIS B O 1
ATOM 8190 N N . TYR B 1 397 ? -55.691 76.276 105.055 1.00 46.79 404 TYR B N 1
ATOM 8191 C CA . TYR B 1 397 ? -56.257 77.057 106.159 1.00 45.28 404 TYR B CA 1
ATOM 8192 C C . TYR B 1 397 ? -57.544 77.780 105.761 1.00 45.41 404 TYR B C 1
ATOM 8193 O O . TYR B 1 397 ? -58.440 77.944 106.596 1.00 45.64 404 TYR B O 1
ATOM 8202 N N . ALA B 1 398 ? -57.655 78.173 104.494 1.00 45.27 405 ALA B N 1
ATOM 8203 C CA . ALA B 1 398 ? -58.906 78.736 103.976 1.00 46.30 405 ALA B CA 1
ATOM 8204 C C . ALA B 1 398 ? -60.033 77.715 104.105 1.00 49.67 405 ALA B C 1
ATOM 8205 O O . ALA B 1 398 ? -61.159 78.074 104.432 1.00 50.34 405 ALA B O 1
ATOM 8207 N N . GLU B 1 399 ? -59.725 76.444 103.853 1.00 52.25 406 GLU B N 1
ATOM 8208 C CA . GLU B 1 399 ? -60.713 75.372 103.983 1.00 55.88 406 GLU B CA 1
ATOM 8209 C C . GLU B 1 399 ? -61.097 75.129 105.444 1.00 55.79 406 GLU B C 1
ATOM 8210 O O . GLU B 1 399 ? -62.246 74.798 105.754 1.00 56.54 406 GLU B O 1
ATOM 8216 N N . MET B 1 400 ? -60.115 75.256 106.333 1.00 54.73 407 MET B N 1
ATOM 8217 C CA . MET B 1 400 ? -60.357 75.131 107.764 1.00 55.32 407 MET B CA 1
ATOM 8218 C C . MET B 1 400 ? -61.215 76.298 108.255 1.00 53.35 407 MET B C 1
ATOM 8219 O O . MET B 1 400 ? -61.902 76.178 109.264 1.00 53.77 407 MET B O 1
ATOM 8224 N N . GLY B 1 401 ? -61.190 77.418 107.528 1.00 40.88 408 GLY B N 1
ATOM 8225 C CA . GLY B 1 401 ? -62.022 78.570 107.856 1.00 40.07 408 GLY B CA 1
ATOM 8226 C C . GLY B 1 401 ? -61.280 79.789 108.390 1.00 39.26 408 GLY B C 1
ATOM 8227 O O . GLY B 1 401 ? -61.894 80.789 108.785 1.00 38.70 408 GLY B O 1
ATOM 8228 N N . VAL B 1 402 ? -59.954 79.699 108.418 1.00 38.85 409 VAL B N 1
ATOM 8229 C CA . VAL B 1 402 ? -59.095 80.839 108.715 1.00 37.31 409 VAL B CA 1
ATOM 8230 C C . VAL B 1 402 ? -59.426 81.986 107.761 1.00 37.43 409 VAL B C 1
ATOM 8231 O O . VAL B 1 402 ? -59.702 81.760 106.586 1.00 39.06 409 VAL B O 1
ATOM 8235 N N . LYS B 1 403 ? -59.449 83.212 108.262 1.00 36.46 410 LYS B N 1
ATOM 8236 C CA . LYS B 1 403 ? -59.897 84.340 107.442 1.00 36.75 410 LYS B CA 1
ATOM 8237 C C . LYS B 1 403 ? -58.757 85.116 106.803 1.00 35.21 410 LYS B C 1
ATOM 8238 O O . LYS B 1 403 ? -58.980 85.939 105.918 1.00 35.10 410 LYS B O 1
ATOM 8244 N N . GLY B 1 404 ? -57.528 84.859 107.237 1.00 34.79 411 GLY B N 1
ATOM 8245 C CA . GLY B 1 404 ? -56.416 85.606 106.693 1.00 34.20 411 GLY B CA 1
ATOM 8246 C C . GLY B 1 404 ? -55.084 85.338 107.341 1.00 33.69 411 GLY B C 1
ATOM 8247 O O . GLY B 1 404 ? -54.968 84.514 108.255 1.00 34.20 411 GLY B O 1
ATOM 8248 N N . PHE B 1 405 ? -54.067 86.027 106.842 1.00 32.86 412 PHE B N 1
ATOM 8249 C CA . PHE B 1 405 ? -52.708 85.841 107.328 1.00 32.43 412 PHE B CA 1
ATOM 8250 C C . PHE B 1 405 ? -52.022 87.162 107.624 1.00 31.76 412 PHE B C 1
ATOM 8251 O O . PHE B 1 405 ? -52.209 88.146 106.905 1.00 31.11 412 PHE B O 1
ATOM 8259 N N . LYS B 1 406 ? -51.198 87.151 108.668 1.00 30.03 413 LYS B N 1
ATOM 8260 C CA . LYS B 1 406 ? -50.248 88.222 108.899 1.00 29.61 413 LYS B CA 1
ATOM 8261 C C . LYS B 1 406 ? -48.854 87.659 108.642 1.00 31.25 413 LYS B C 1
ATOM 8262 O O . LYS B 1 406 ? -48.406 86.770 109.375 1.00 32.90 413 LYS B O 1
ATOM 8268 N N . VAL B 1 407 ? -48.176 88.157 107.602 1.00 29.87 414 VAL B N 1
ATOM 8269 C CA . VAL B 1 407 ? -46.897 87.597 107.177 1.00 29.75 414 VAL B CA 1
ATOM 8270 C C . VAL B 1 407 ? -45.789 88.603 107.482 1.00 29.74 414 VAL B C 1
ATOM 8271 O O . VAL B 1 407 ? -45.899 89.786 107.160 1.00 30.16 414 VAL B O 1
ATOM 8275 N N . GLY B 1 408 ? -44.733 88.146 108.150 1.00 29.54 415 GLY B N 1
ATOM 8276 C CA . GLY B 1 408 ? -43.757 89.073 108.690 1.00 27.76 415 GLY B CA 1
ATOM 8277 C C . GLY B 1 408 ? -42.322 88.675 108.439 1.00 27.62 415 GLY B C 1
ATOM 8278 O O . GLY B 1 408 ? -42.041 87.577 107.963 1.00 29.26 415 GLY B O 1
ATOM 8279 N N . PHE B 1 409 ? -41.424 89.598 108.759 1.00 26.25 416 PHE B N 1
ATOM 8280 C CA . PHE B 1 409 ? -39.983 89.383 108.707 1.00 28.23 416 PHE B CA 1
ATOM 8281 C C . PHE B 1 409 ? -39.406 89.183 107.305 1.00 30.55 416 PHE B C 1
ATOM 8282 O O . PHE B 1 409 ? -38.352 88.557 107.151 1.00 31.98 416 PHE B O 1
ATOM 8290 N N . MET B 1 410 ? -40.070 89.742 106.295 1.00 30.68 417 MET B N 1
ATOM 8291 C CA . MET B 1 410 ? -39.475 89.773 104.973 1.00 33.00 417 MET B CA 1
ATOM 8292 C C . MET B 1 410 ? -38.192 90.599 105.055 1.00 33.32 417 MET B C 1
ATOM 8293 O O . MET B 1 410 ? -37.139 90.165 104.591 1.00 33.69 417 MET B O 1
ATOM 8298 N N . ASP B 1 411 ? -38.295 91.782 105.665 1.00 32.77 418 ASP B N 1
ATOM 8299 C CA . ASP B 1 411 ? -37.152 92.689 105.854 1.00 32.93 418 ASP B CA 1
ATOM 8300 C C . ASP B 1 411 ? -36.298 92.914 104.607 1.00 32.64 418 ASP B C 1
ATOM 8301 O O . ASP B 1 411 ? -35.079 93.035 104.704 1.00 33.27 418 ASP B O 1
ATOM 8306 N N . ARG B 1 412 ? -36.939 92.991 103.449 1.00 31.99 419 ARG B N 1
ATOM 8307 C CA . ARG B 1 412 ? -36.239 93.116 102.179 1.00 34.07 419 ARG B CA 1
ATOM 8308 C C . ARG B 1 412 ? -37.111 93.843 101.156 1.00 33.96 419 ARG B C 1
ATOM 8309 O O . ARG B 1 412 ? -38.341 93.752 101.233 1.00 32.71 419 ARG B O 1
ATOM 8317 N N . ASP B 1 413 ? -36.488 94.555 100.210 1.00 34.77 420 ASP B N 1
ATOM 8318 C CA . ASP B 1 413 ? -37.247 95.129 99.086 1.00 35.20 420 ASP B CA 1
ATOM 8319 C C . ASP B 1 413 ? -36.516 95.092 97.752 1.00 35.40 420 ASP B C 1
ATOM 8320 O O . ASP B 1 413 ? -36.705 95.969 96.916 1.00 36.13 420 ASP B O 1
ATOM 8325 N N . ASP B 1 414 ? -35.687 94.074 97.552 1.00 35.59 421 ASP B N 1
ATOM 8326 C CA . ASP B 1 414 ? -35.158 93.760 96.220 1.00 36.91 421 ASP B CA 1
ATOM 8327 C C . ASP B 1 414 ? -36.288 93.255 95.323 1.00 35.80 421 ASP B C 1
ATOM 8328 O O . ASP B 1 414 ? -37.400 93.027 95.798 1.00 34.03 421 ASP B O 1
ATOM 8333 N N . GLN B 1 415 ? -36.014 93.077 94.032 1.00 37.89 422 GLN B N 1
ATOM 8334 C CA . GLN B 1 415 ? -37.078 92.717 93.093 1.00 38.37 422 GLN B CA 1
ATOM 8335 C C . GLN B 1 415 ? -37.837 91.445 93.496 1.00 37.65 422 GLN B C 1
ATOM 8336 O O . GLN B 1 415 ? -39.064 91.367 93.359 1.00 34.93 422 GLN B O 1
ATOM 8342 N N . GLU B 1 416 ? -37.109 90.465 94.016 1.00 39.84 423 GLU B N 1
ATOM 8343 C CA . GLU B 1 416 ? -37.713 89.197 94.410 1.00 41.63 423 GLU B CA 1
ATOM 8344 C C . GLU B 1 416 ? -38.731 89.357 95.549 1.00 40.24 423 GLU B C 1
ATOM 8345 O O . GLU B 1 416 ? -39.779 88.704 95.571 1.00 40.85 423 GLU B O 1
ATOM 8351 N N . MET B 1 417 ? -38.455 90.244 96.495 1.00 38.28 424 MET B N 1
ATOM 8352 C CA . MET B 1 417 ? -39.393 90.391 97.602 1.00 36.23 424 MET B CA 1
ATOM 8353 C C . MET B 1 417 ? -40.605 91.235 97.200 1.00 35.21 424 MET B C 1
ATOM 8354 O O . MET B 1 417 ? -41.720 90.954 97.642 1.00 33.73 424 MET B O 1
ATOM 8359 N N . THR B 1 418 ? -40.418 92.252 96.357 1.00 36.77 425 THR B N 1
ATOM 8360 C CA . THR B 1 418 ? -41.585 93.049 95.950 1.00 35.73 425 THR B CA 1
ATOM 8361 C C . THR B 1 418 ? -42.440 92.247 95.000 1.00 34.12 425 THR B C 1
ATOM 8362 O O . THR B 1 418 ? -43.644 92.466 94.885 1.00 32.01 425 THR B O 1
ATOM 8366 N N . ALA B 1 419 ? -41.805 91.321 94.302 1.00 36.55 426 ALA B N 1
ATOM 8367 C CA . ALA B 1 419 ? -42.544 90.370 93.494 1.00 36.29 426 ALA B CA 1
ATOM 8368 C C . ALA B 1 419 ? -43.336 89.456 94.429 1.00 34.30 426 ALA B C 1
ATOM 8369 O O . ALA B 1 419 ? -44.515 89.179 94.194 1.00 32.96 426 ALA B O 1
ATOM 8371 N N . PHE B 1 420 ? -42.692 89.017 95.510 1.00 34.98 427 PHE B N 1
ATOM 8372 C CA . PHE B 1 420 ? -43.362 88.165 96.497 1.00 35.14 427 PHE B CA 1
ATOM 8373 C C . PHE B 1 420 ? -44.585 88.834 97.115 1.00 33.92 427 PHE B C 1
ATOM 8374 O O . PHE B 1 420 ? -45.607 88.178 97.306 1.00 34.11 427 PHE B O 1
ATOM 8382 N N . ASN B 1 421 ? -44.487 90.128 97.432 1.00 33.05 428 ASN B N 1
ATOM 8383 C CA . ASN B 1 421 ? -45.628 90.848 97.997 1.00 32.48 428 ASN B CA 1
ATOM 8384 C C . ASN B 1 421 ? -46.875 90.676 97.148 1.00 33.06 428 ASN B C 1
ATOM 8385 O O . ASN B 1 421 ? -47.943 90.370 97.676 1.00 33.53 428 ASN B O 1
ATOM 8390 N N . TYR B 1 422 ? -46.735 90.868 95.841 1.00 33.45 429 TYR B N 1
ATOM 8391 C CA . TYR B 1 422 ? -47.868 90.737 94.924 1.00 34.47 429 TYR B CA 1
ATOM 8392 C C . TYR B 1 422 ? -48.330 89.286 94.749 1.00 35.41 429 TYR B C 1
ATOM 8393 O O . TYR B 1 422 ? -49.528 89.013 94.728 1.00 34.97 429 TYR B O 1
ATOM 8402 N N . ARG B 1 423 ? -47.386 88.356 94.648 1.00 36.94 430 ARG B N 1
ATOM 8403 C CA . ARG B 1 423 ? -47.729 86.936 94.540 1.00 38.40 430 ARG B CA 1
ATOM 8404 C C . ARG B 1 423 ? -48.502 86.454 95.796 1.00 37.96 430 ARG B C 1
ATOM 8405 O O . ARG B 1 423 ? -49.437 85.649 95.701 1.00 38.14 430 ARG B O 1
ATOM 8413 N N . ALA B 1 424 ? -48.099 86.935 96.971 1.00 35.69 431 ALA B N 1
ATOM 8414 C CA . ALA B 1 424 ? -48.807 86.617 98.220 1.00 35.41 431 ALA B CA 1
ATOM 8415 C C . ALA B 1 424 ? -50.231 87.191 98.233 1.00 34.49 431 ALA B C 1
ATOM 8416 O O . ALA B 1 424 ? -51.179 86.486 98.566 1.00 34.14 431 ALA B O 1
ATOM 8418 N N . ALA B 1 425 ? -50.376 88.459 97.843 1.00 33.58 432 ALA B N 1
ATOM 8419 C CA . ALA B 1 425 ? -51.691 89.096 97.762 1.00 33.46 432 ALA B CA 1
ATOM 8420 C C . ALA B 1 425 ? -52.618 88.332 96.825 1.00 35.50 432 ALA B C 1
ATOM 8421 O O . ALA B 1 425 ? -53.789 88.081 97.136 1.00 35.88 432 ALA B O 1
ATOM 8423 N N . GLU B 1 426 ? -52.094 87.971 95.658 1.00 36.39 433 GLU B N 1
ATOM 8424 C CA . GLU B 1 426 ? -52.890 87.219 94.701 1.00 37.59 433 GLU B CA 1
ATOM 8425 C C . GLU B 1 426 ? -53.299 85.842 95.242 1.00 37.45 433 GLU B C 1
ATOM 8426 O O . GLU B 1 426 ? -54.469 85.467 95.155 1.00 37.41 433 GLU B O 1
ATOM 8432 N N . MET B 1 427 ? -52.346 85.100 95.807 1.00 37.05 434 MET B N 1
ATOM 8433 C CA . MET B 1 427 ? -52.643 83.766 96.329 1.00 38.21 434 MET B CA 1
ATOM 8434 C C . MET B 1 427 ? -53.673 83.835 97.462 1.00 37.84 434 MET B C 1
ATOM 8435 O O . MET B 1 427 ? -54.539 82.966 97.578 1.00 37.41 434 MET B O 1
ATOM 8440 N N . CYS B 1 428 ? -53.584 84.876 98.293 1.00 37.62 435 CYS B N 1
ATOM 8441 C CA . CYS B 1 428 ? -54.587 85.077 99.341 1.00 36.86 435 CYS B CA 1
ATOM 8442 C C . CYS B 1 428 ? -55.961 85.400 98.741 1.00 37.20 435 CYS B C 1
ATOM 8443 O O . CYS B 1 428 ? -56.975 84.879 99.204 1.00 37.82 435 CYS B O 1
ATOM 8446 N N . ALA B 1 429 ? -55.993 86.240 97.707 1.00 36.62 436 ALA B N 1
ATOM 8447 C CA . ALA B 1 429 ? -57.252 86.586 97.055 1.00 37.61 436 ALA B CA 1
ATOM 8448 C C . ALA B 1 429 ? -57.923 85.344 96.459 1.00 39.39 436 ALA B C 1
ATOM 8449 O O . ALA B 1 429 ? -59.142 85.189 96.525 1.00 40.08 436 ALA B O 1
ATOM 8451 N N . LYS B 1 430 ? -57.117 84.472 95.870 1.00 39.83 437 LYS B N 1
ATOM 8452 C CA . LYS B 1 430 ? -57.620 83.251 95.251 1.00 41.97 437 LYS B CA 1
ATOM 8453 C C . LYS B 1 430 ? -58.407 82.381 96.239 1.00 42.74 437 LYS B C 1
ATOM 8454 O O . LYS B 1 430 ? -59.399 81.749 95.873 1.00 43.78 437 LYS B O 1
ATOM 8460 N N . TYR B 1 431 ? -57.963 82.361 97.493 1.00 41.94 438 TYR B N 1
ATOM 8461 C CA . TYR B 1 431 ? -58.605 81.536 98.508 1.00 41.56 438 TYR B CA 1
ATOM 8462 C C . TYR B 1 431 ? -59.378 82.398 99.494 1.00 39.75 438 TYR B C 1
ATOM 8463 O O . TYR B 1 431 ? -59.665 81.967 100.619 1.00 38.16 438 TYR B O 1
ATOM 8472 N N . LYS B 1 432 ? -59.686 83.621 99.059 1.00 39.22 439 LYS B N 1
ATOM 8473 C CA . LYS B 1 432 ? -60.515 84.555 99.814 1.00 39.37 439 LYS B CA 1
ATOM 8474 C C . LYS B 1 432 ? -59.984 84.786 101.228 1.00 37.62 439 LYS B C 1
ATOM 8475 O O . LYS B 1 432 ? -60.720 84.727 102.202 1.00 37.94 439 LYS B O 1
ATOM 8481 N N . LEU B 1 433 ? -58.695 85.080 101.305 1.00 36.26 440 LEU B N 1
ATOM 8482 C CA . LEU B 1 433 ? -58.015 85.384 102.552 1.00 35.56 440 LEU B CA 1
ATOM 8483 C C . LEU B 1 433 ? -57.564 86.848 102.552 1.00 34.72 440 LEU B C 1
ATOM 8484 O O . LEU B 1 433 ? -57.074 87.333 101.528 1.00 34.38 440 LEU B O 1
ATOM 8489 N N . ILE B 1 434 ? -57.703 87.557 103.675 1.00 34.21 441 ILE B N 1
ATOM 8490 C CA . ILE B 1 434 ? -57.146 88.911 103.736 1.00 32.47 441 ILE B CA 1
ATOM 8491 C C . ILE B 1 434 ? -55.692 88.790 104.171 1.00 31.94 441 ILE B C 1
ATOM 8492 O O . ILE B 1 434 ? -55.252 87.711 104.595 1.00 32.68 441 ILE B O 1
ATOM 8497 N N . LEU B 1 435 ? -54.937 89.871 104.013 1.00 31.22 442 LEU B N 1
ATOM 8498 C CA . LEU B 1 435 ? -53.494 89.845 104.229 1.00 30.93 442 LEU B CA 1
ATOM 8499 C C . LEU B 1 435 ? -52.999 91.121 104.884 1.00 30.46 442 LEU B C 1
ATOM 8500 O O . LEU B 1 435 ? -53.412 92.220 104.510 1.00 30.16 442 LEU B O 1
ATOM 8505 N N . ASP B 1 436 ? -52.123 90.946 105.875 1.00 29.64 443 ASP B N 1
ATOM 8506 C CA . ASP B 1 436 ? -51.471 92.032 106.587 1.00 30.21 443 ASP B CA 1
ATOM 8507 C C . ASP B 1 436 ? -49.966 91.798 106.476 1.00 31.19 443 ASP B C 1
ATOM 8508 O O . ASP B 1 436 ? -49.484 90.718 106.822 1.00 33.69 443 ASP B O 1
ATOM 8513 N N . LEU B 1 437 ? -49.221 92.774 105.972 1.00 29.79 444 LEU B N 1
ATOM 8514 C CA . LEU B 1 437 ? -47.777 92.586 105.782 1.00 29.31 444 LEU B CA 1
ATOM 8515 C C . LEU B 1 437 ? -46.951 93.345 106.824 1.00 28.16 444 LEU B C 1
ATOM 8516 O O . LEU B 1 437 ? -47.095 94.558 106.978 1.00 27.42 444 LEU B O 1
ATOM 8521 N N . HIS B 1 438 ? -46.097 92.609 107.532 1.00 28.33 445 HIS B N 1
ATOM 8522 C CA . HIS B 1 438 ? -45.189 93.176 108.528 1.00 28.51 445 HIS B CA 1
ATOM 8523 C C . HIS B 1 438 ? -43.739 92.911 108.141 1.00 29.55 445 HIS B C 1
ATOM 8524 O O . HIS B 1 438 ? -43.467 92.034 107.318 1.00 31.58 445 HIS B O 1
ATOM 8531 N N . GLY B 1 439 ? -42.818 93.661 108.741 1.00 29.28 446 GLY B N 1
ATOM 8532 C CA . GLY B 1 439 ? -41.419 93.613 108.355 1.00 30.17 446 GLY B CA 1
ATOM 8533 C C . GLY B 1 439 ? -41.297 93.966 106.888 1.00 31.18 446 GLY B C 1
ATOM 8534 O O . GLY B 1 439 ? -40.598 93.301 106.102 1.00 31.76 446 GLY B O 1
ATOM 8535 N N . THR B 1 440 ? -42.002 95.025 106.512 1.00 29.91 447 THR B N 1
ATOM 8536 C CA . THR B 1 440 ? -42.094 95.393 105.114 1.00 29.22 447 THR B CA 1
ATOM 8537 C C . THR B 1 440 ? -41.988 96.906 104.960 1.00 30.09 447 THR B C 1
ATOM 8538 O O . THR B 1 440 ? -41.915 97.637 105.960 1.00 30.06 447 THR B O 1
ATOM 8542 N N . HIS B 1 441 ? -41.998 97.363 103.706 1.00 30.06 448 HIS B N 1
ATOM 8543 C CA . HIS B 1 441 ? -41.807 98.768 103.377 1.00 30.21 448 HIS B CA 1
ATOM 8544 C C . HIS B 1 441 ? -43.143 99.449 103.149 1.00 29.50 448 HIS B C 1
ATOM 8545 O O . HIS B 1 441 ? -44.198 98.836 103.331 1.00 29.04 448 HIS B O 1
ATOM 8552 N N . LYS B 1 442 ? -43.096 100.716 102.743 1.00 29.34 449 LYS B N 1
ATOM 8553 C CA . LYS B 1 442 ? -44.316 101.468 102.455 1.00 29.92 449 LYS B CA 1
ATOM 8554 C C . LYS B 1 442 ? -45.164 100.753 101.381 1.00 30.23 449 LYS B C 1
ATOM 8555 O O . LYS B 1 442 ? -44.619 100.116 100.476 1.00 31.31 449 LYS B O 1
ATOM 8561 N N . PRO B 1 443 ? -46.500 100.830 101.508 1.00 29.45 450 PRO B N 1
ATOM 8562 C CA . PRO B 1 443 ? -47.449 100.066 100.692 1.00 30.17 450 PRO B CA 1
ATOM 8563 C C . PRO B 1 443 ? -47.272 100.284 99.182 1.00 31.47 450 PRO B C 1
ATOM 8564 O O . PRO B 1 443 ? -47.368 99.334 98.397 1.00 32.24 450 PRO B O 1
ATOM 8568 N N . ALA B 1 444 ? -47.061 101.535 98.783 1.00 31.51 451 ALA B N 1
ATOM 8569 C CA . ALA B 1 444 ? -46.755 101.855 97.389 1.00 31.08 451 ALA B CA 1
ATOM 8570 C C . ALA B 1 444 ? -47.773 101.283 96.396 1.00 32.57 451 ALA B C 1
ATOM 8571 O O . ALA B 1 444 ? -47.411 100.765 95.338 1.00 33.71 451 ALA B O 1
ATOM 8573 N N . GLY B 1 445 ? -49.052 101.382 96.731 1.00 32.91 452 GLY B N 1
ATOM 8574 C CA . GLY B 1 445 ? -50.099 101.033 95.788 1.00 32.88 452 GLY B CA 1
ATOM 8575 C C . GLY B 1 445 ? -50.705 99.640 95.888 1.00 32.11 452 GLY B C 1
ATOM 8576 O O . GLY B 1 445 ? -51.767 99.400 95.323 1.00 31.28 452 GLY B O 1
ATOM 8577 N N . LEU B 1 446 ? -50.066 98.735 96.621 1.00 31.88 453 LEU B N 1
ATOM 8578 C CA . LEU B 1 446 ? -50.530 97.351 96.652 1.00 31.73 453 LEU B CA 1
ATOM 8579 C C . LEU B 1 446 ? -51.992 97.225 97.097 1.00 31.84 453 LEU B C 1
ATOM 8580 O O . LEU B 1 446 ? -52.715 96.391 96.555 1.00 31.02 453 LEU B O 1
ATOM 8585 N N . ASN B 1 447 ? -52.448 98.052 98.045 1.00 32.33 454 ASN B N 1
ATOM 8586 C CA . ASN B 1 447 ? -53.834 97.914 98.523 1.00 32.13 454 ASN B CA 1
ATOM 8587 C C . ASN B 1 447 ? -54.872 98.356 97.486 1.00 33.00 454 ASN B C 1
ATOM 8588 O O . ASN B 1 447 ? -56.053 98.029 97.604 1.00 33.61 454 ASN B O 1
ATOM 8593 N N . ARG B 1 448 ? -54.451 99.065 96.449 1.00 33.52 455 ARG B N 1
ATOM 8594 C CA . ARG B 1 448 ? -55.371 99.276 95.330 1.00 33.63 455 ARG B CA 1
ATOM 8595 C C . ARG B 1 448 ? -55.429 98.057 94.414 1.00 34.15 455 ARG B C 1
ATOM 8596 O O . ARG B 1 448 ? -56.510 97.604 94.025 1.00 34.44 455 ARG B O 1
ATOM 8604 N N . THR B 1 449 ? -54.262 97.536 94.059 1.00 33.36 456 THR B N 1
ATOM 8605 C CA . THR B 1 449 ? -54.202 96.450 93.094 1.00 33.58 456 THR B CA 1
ATOM 8606 C C . THR B 1 449 ? -54.847 95.196 93.672 1.00 34.91 456 THR B C 1
ATOM 8607 O O . THR B 1 449 ? -55.557 94.476 92.969 1.00 36.96 456 THR B O 1
ATOM 8611 N N . TYR B 1 450 ? -54.592 94.949 94.955 1.00 33.29 457 TYR B N 1
ATOM 8612 C CA . TYR B 1 450 ? -55.210 93.843 95.682 1.00 34.96 457 TYR B CA 1
ATOM 8613 C C . TYR B 1 450 ? -55.790 94.337 97.001 1.00 34.57 457 TYR B C 1
ATOM 8614 O O . TYR B 1 450 ? -55.108 94.343 98.019 1.00 33.33 457 TYR B O 1
ATOM 8623 N N . PRO B 1 451 ? -57.059 94.757 96.980 1.00 35.23 458 PRO B N 1
ATOM 8624 C CA . PRO B 1 451 ? -57.713 95.351 98.147 1.00 34.12 458 PRO B CA 1
ATOM 8625 C C . PRO B 1 451 ? -57.828 94.402 99.345 1.00 34.43 458 PRO B C 1
ATOM 8626 O O . PRO B 1 451 ? -58.195 94.861 100.437 1.00 34.95 458 PRO B O 1
ATOM 8630 N N . ASN B 1 452 ? -57.495 93.125 99.174 1.00 33.86 459 ASN B N 1
ATOM 8631 C CA . ASN B 1 452 ? -57.531 92.201 100.307 1.00 33.17 459 ASN B CA 1
ATOM 8632 C C . ASN B 1 452 ? -56.327 92.349 101.222 1.00 31.97 459 ASN B C 1
ATOM 8633 O O . ASN B 1 452 ? -56.282 91.743 102.282 1.00 32.81 459 ASN B O 1
ATOM 8638 N N . VAL B 1 453 ? -55.331 93.110 100.789 1.00 30.92 460 VAL B N 1
ATOM 8639 C CA . VAL B 1 453 ? -54.207 93.430 101.653 1.00 30.94 460 VAL B CA 1
ATOM 8640 C C . VAL B 1 453 ? -54.611 94.659 102.441 1.00 30.88 460 VAL B C 1
ATOM 8641 O O . VAL B 1 453 ? -54.475 95.793 101.956 1.00 30.57 460 VAL B O 1
ATOM 8645 N N . LEU B 1 454 ? -55.128 94.428 103.644 1.00 30.03 461 LEU B N 1
ATOM 8646 C CA . LEU B 1 454 ? -55.797 95.484 104.400 1.00 29.87 461 LEU B CA 1
ATOM 8647 C C . LEU B 1 454 ? -54.872 96.305 105.258 1.00 29.31 461 LEU B C 1
ATOM 8648 O O . LEU B 1 454 ? -55.296 97.325 105.822 1.00 30.78 461 LEU B O 1
ATOM 8653 N N . ASN B 1 455 ? -53.615 95.885 105.378 1.00 28.28 462 ASN B N 1
ATOM 8654 C CA . ASN B 1 455 ? -52.654 96.719 106.088 1.00 28.52 462 ASN B CA 1
ATOM 8655 C C . ASN B 1 455 ? -51.199 96.339 105.881 1.00 27.79 462 ASN B C 1
ATOM 8656 O O . ASN B 1 455 ? -50.880 95.263 105.402 1.00 27.53 462 ASN B O 1
ATOM 8661 N N . PHE B 1 456 ? -50.333 97.268 106.257 1.00 28.44 463 PHE B N 1
ATOM 8662 C CA . PHE B 1 456 ? -48.901 97.197 106.015 1.00 28.22 463 PHE B CA 1
ATOM 8663 C C . PHE B 1 456 ? -48.199 97.769 107.242 1.00 28.35 463 PHE B C 1
ATOM 8664 O O . PHE B 1 456 ? -48.685 98.730 107.822 1.00 29.34 463 PHE B O 1
ATOM 8672 N N . GLU B 1 457 ? -47.040 97.239 107.607 1.00 27.90 464 GLU B N 1
ATOM 8673 C CA . GLU B 1 457 ? -46.284 97.865 108.677 1.00 27.99 464 GLU B CA 1
ATOM 8674 C C . GLU B 1 457 ? -45.395 98.949 108.081 1.00 27.76 464 GLU B C 1
ATOM 8675 O O . GLU B 1 457 ? -45.901 99.954 107.565 1.00 28.51 464 GLU B O 1
ATOM 8681 N N . GLY B 1 458 ? -44.085 98.763 108.122 1.00 26.24 465 GLY B N 1
ATOM 8682 C CA . GLY B 1 458 ? -43.202 99.807 107.624 1.00 27.32 465 GLY B CA 1
ATOM 8683 C C . GLY B 1 458 ? -43.388 101.095 108.404 1.00 27.39 465 GLY B C 1
ATOM 8684 O O . GLY B 1 458 ? -43.450 102.199 107.831 1.00 26.45 465 GLY B O 1
ATOM 8685 N N . VAL B 1 459 ? -43.525 100.938 109.720 1.00 26.52 466 VAL B N 1
ATOM 8686 C CA . VAL B 1 459 ? -43.805 102.049 110.592 1.00 27.11 466 VAL B CA 1
ATOM 8687 C C . VAL B 1 459 ? -43.250 101.699 111.985 1.00 27.41 466 VAL B C 1
ATOM 8688 O O . VAL B 1 459 ? -43.266 100.542 112.399 1.00 27.47 466 VAL B O 1
ATOM 8692 N N . ASN B 1 460 ? -42.706 102.698 112.669 1.00 27.26 467 ASN B N 1
ATOM 8693 C CA . ASN B 1 460 ? -42.149 102.521 114.011 1.00 28.15 467 ASN B CA 1
ATOM 8694 C C . ASN B 1 460 ? -43.300 102.587 115.024 1.00 27.21 467 ASN B C 1
ATOM 8695 O O . ASN B 1 460 ? -43.453 103.561 115.783 1.00 28.04 467 ASN B O 1
ATOM 8700 N N . GLY B 1 461 ? -44.106 101.529 115.027 1.00 25.30 468 GLY B N 1
ATOM 8701 C CA . GLY B 1 461 ? -45.399 101.539 115.673 1.00 25.23 468 GLY B CA 1
ATOM 8702 C C . GLY B 1 461 ? -45.318 101.304 117.169 1.00 25.28 468 GLY B C 1
ATOM 8703 O O . GLY B 1 461 ? -44.230 101.293 117.735 1.00 26.31 468 GLY B O 1
ATOM 8704 N N . LEU B 1 462 ? -46.460 101.107 117.814 1.00 25.31 469 LEU B N 1
ATOM 8705 C CA . LEU B 1 462 ? -46.492 101.138 119.290 1.00 24.70 469 LEU B CA 1
ATOM 8706 C C . LEU B 1 462 ? -45.773 99.946 119.946 1.00 25.35 469 LEU B C 1
ATOM 8707 O O . LEU B 1 462 ? -45.523 99.975 121.153 1.00 26.37 469 LEU B O 1
ATOM 8712 N N . GLU B 1 463 ? -45.453 98.905 119.174 1.00 24.01 470 GLU B N 1
ATOM 8713 C CA . GLU B 1 463 ? -44.667 97.786 119.689 1.00 24.23 470 GLU B CA 1
ATOM 8714 C C . GLU B 1 463 ? -43.313 98.282 120.190 1.00 25.65 470 GLU B C 1
ATOM 8715 O O . GLU B 1 463 ? -42.723 97.680 121.082 1.00 25.65 470 GLU B O 1
ATOM 8721 N N . GLN B 1 464 ? -42.834 99.403 119.650 1.00 26.26 471 GLN B N 1
ATOM 8722 C CA . GLN B 1 464 ? -41.561 99.962 120.107 1.00 27.08 471 GLN B CA 1
ATOM 8723 C C . GLN B 1 464 ? -41.587 100.276 121.622 1.00 27.30 471 GLN B C 1
ATOM 8724 O O . GLN B 1 464 ? -40.543 100.321 122.279 1.00 27.86 471 GLN B O 1
ATOM 8730 N N . MET B 1 465 ? -42.776 100.473 122.176 1.00 26.47 472 MET B N 1
ATOM 8731 C CA . MET B 1 465 ? -42.877 100.766 123.608 1.00 27.00 472 MET B CA 1
ATOM 8732 C C . MET B 1 465 ? -42.585 99.550 124.477 1.00 27.75 472 MET B C 1
ATOM 8733 O O . MET B 1 465 ? -42.526 99.666 125.708 1.00 28.92 472 MET B O 1
ATOM 8738 N N . LYS B 1 466 ? -42.384 98.394 123.857 1.00 26.61 473 LYS B N 1
ATOM 8739 C CA . LYS B 1 466 ? -42.076 97.187 124.621 1.00 27.86 473 LYS B CA 1
ATOM 8740 C C . LYS B 1 466 ? -40.588 97.114 124.985 1.00 28.65 473 LYS B C 1
ATOM 8741 O O . LYS B 1 466 ? -40.212 96.381 125.915 1.00 30.49 473 LYS B O 1
ATOM 8747 N N . TRP B 1 467 ? -39.752 97.901 124.296 1.00 27.56 474 TRP B N 1
ATOM 8748 C CA . TRP B 1 467 ? -38.299 97.791 124.464 1.00 27.31 474 TRP B CA 1
ATOM 8749 C C . TRP B 1 467 ? -37.516 99.096 124.291 1.00 26.51 474 TRP B C 1
ATOM 8750 O O . TRP B 1 467 ? -36.333 99.150 124.605 1.00 27.17 474 TRP B O 1
ATOM 8761 N N . SER B 1 468 ? -38.138 100.133 123.746 1.00 26.74 475 SER B N 1
ATOM 8762 C CA . SER B 1 468 ? -37.401 101.370 123.474 1.00 28.14 475 SER B CA 1
ATOM 8763 C C . SER B 1 468 ? -37.082 102.188 124.736 1.00 30.07 475 SER B C 1
ATOM 8764 O O . SER B 1 468 ? -37.944 102.405 125.601 1.00 27.88 475 SER B O 1
ATOM 8767 N N . SER B 1 469 ? -35.834 102.640 124.818 1.00 31.85 476 SER B N 1
ATOM 8768 C CA . SER B 1 469 ? -35.422 103.587 125.834 1.00 33.87 476 SER B CA 1
ATOM 8769 C C . SER B 1 469 ? -36.244 104.870 125.714 1.00 33.60 476 SER B C 1
ATOM 8770 O O . SER B 1 469 ? -36.777 105.175 124.640 1.00 33.95 476 SER B O 1
ATOM 8773 N N . PRO B 1 470 ? -36.370 105.627 126.816 1.00 33.91 477 PRO B N 1
ATOM 8774 C CA . PRO B 1 470 ? -37.156 106.872 126.763 1.00 33.56 477 PRO B CA 1
ATOM 8775 C C . PRO B 1 470 ? -36.663 107.906 125.742 1.00 34.44 477 PRO B C 1
ATOM 8776 O O . PRO B 1 470 ? -37.395 108.854 125.435 1.00 34.81 477 PRO B O 1
ATOM 8780 N N . SER B 1 471 ? -35.467 107.725 125.197 1.00 34.61 478 SER B N 1
ATOM 8781 C CA . SER B 1 471 ? -34.988 108.616 124.140 1.00 37.69 478 SER B CA 1
ATOM 8782 C C . SER B 1 471 ? -35.808 108.489 122.836 1.00 36.94 478 SER B C 1
ATOM 8783 O O . SER B 1 471 ? -35.689 109.325 121.939 1.00 37.94 478 SER B O 1
ATOM 8786 N N . VAL B 1 472 ? -36.615 107.440 122.701 1.00 34.55 479 VAL B N 1
ATOM 8787 C CA . VAL B 1 472 ? -37.490 107.330 121.540 1.00 33.47 479 VAL B CA 1
ATOM 8788 C C . VAL B 1 472 ? -38.794 108.099 121.756 1.00 34.07 479 VAL B C 1
ATOM 8789 O O . VAL B 1 472 ? -39.568 107.766 122.653 1.00 36.27 479 VAL B O 1
ATOM 8793 N N . ASP B 1 473 ? -39.030 109.129 120.940 1.00 32.46 480 ASP B N 1
ATOM 8794 C CA . ASP B 1 473 ? -40.158 110.035 121.143 1.00 31.35 480 ASP B CA 1
ATOM 8795 C C . ASP B 1 473 ? -41.364 109.602 120.310 1.00 30.78 480 ASP B C 1
ATOM 8796 O O . ASP B 1 473 ? -41.537 110.017 119.149 1.00 28.65 480 ASP B O 1
ATOM 8801 N N . GLN B 1 474 ? -42.218 108.791 120.918 1.00 30.17 481 GLN B N 1
ATOM 8802 C CA . GLN B 1 474 ? -43.362 108.240 120.198 1.00 30.40 481 GLN B CA 1
ATOM 8803 C C . GLN B 1 474 ? -44.388 109.323 119.878 1.00 29.94 481 GLN B C 1
ATOM 8804 O O . GLN B 1 474 ? -44.997 109.307 118.812 1.00 30.78 481 GLN B O 1
ATOM 8810 N N . VAL B 1 475 ? -44.559 110.267 120.802 1.00 28.12 482 VAL B N 1
ATOM 8811 C CA . VAL B 1 475 ? -45.481 111.381 120.618 1.00 28.01 482 VAL B CA 1
ATOM 8812 C C . VAL B 1 475 ? -45.108 112.218 119.399 1.00 28.41 482 VAL B C 1
ATOM 8813 O O . VAL B 1 475 ? -45.973 112.556 118.566 1.00 29.74 482 VAL B O 1
ATOM 8817 N N . LYS B 1 476 ? -43.822 112.527 119.275 1.00 27.58 483 LYS B N 1
ATOM 8818 C CA . LYS B 1 476 ? -43.341 113.293 118.133 1.00 28.76 483 LYS B CA 1
ATOM 8819 C C . LYS B 1 476 ? -43.568 112.497 116.859 1.00 29.45 483 LYS B C 1
ATOM 8820 O O . LYS B 1 476 ? -43.960 113.043 115.817 1.00 30.23 483 LYS B O 1
ATOM 8826 N N . TYR B 1 477 ? -43.327 111.198 116.950 1.00 29.95 484 TYR B N 1
ATOM 8827 C CA . TYR B 1 477 ? -43.453 110.337 115.787 1.00 29.63 484 TYR B CA 1
ATOM 8828 C C . TYR B 1 477 ? -44.881 110.332 115.251 1.00 30.54 484 TYR B C 1
ATOM 8829 O O . TYR B 1 477 ? -45.108 110.376 114.022 1.00 31.81 484 TYR B O 1
ATOM 8838 N N . ASP B 1 478 ? -45.837 110.310 116.175 1.00 30.24 485 ASP B N 1
ATOM 8839 C CA . ASP B 1 478 ? -47.256 110.286 115.834 1.00 29.89 485 ASP B CA 1
ATOM 8840 C C . ASP B 1 478 ? -47.716 111.501 115.021 1.00 30.24 485 ASP B C 1
ATOM 8841 O O . ASP B 1 478 ? -48.611 111.368 114.197 1.00 29.99 485 ASP B O 1
ATOM 8846 N N . VAL B 1 479 ? -47.136 112.686 115.250 1.00 30.22 486 VAL B N 1
ATOM 8847 C CA . VAL B 1 479 ? -47.584 113.847 114.486 1.00 30.71 486 VAL B CA 1
ATOM 8848 C C . VAL B 1 479 ? -46.709 113.995 113.231 1.00 31.06 486 VAL B C 1
ATOM 8849 O O . VAL B 1 479 ? -46.885 114.931 112.455 1.00 31.73 486 VAL B O 1
ATOM 8853 N N . MET B 1 480 ? -45.769 113.073 113.044 1.00 30.38 487 MET B N 1
ATOM 8854 C CA . MET B 1 480 ? -44.977 113.061 111.823 1.00 30.85 487 MET B CA 1
ATOM 8855 C C . MET B 1 480 ? -45.597 112.146 110.769 1.00 31.27 487 MET B C 1
ATOM 8856 O O . MET B 1 480 ? -45.804 112.583 109.644 1.00 32.24 487 MET B O 1
ATOM 8861 N N . ILE B 1 481 ? -45.931 110.903 111.124 1.00 30.44 488 ILE B N 1
ATOM 8862 C CA . ILE B 1 481 ? -46.337 109.930 110.085 1.00 29.24 488 ILE B CA 1
ATOM 8863 C C . ILE B 1 481 ? -47.629 110.205 109.287 1.00 29.41 488 ILE B C 1
ATOM 8864 O O . ILE B 1 481 ? -47.744 109.714 108.180 1.00 29.47 488 ILE B O 1
ATOM 8869 N N . PRO B 1 482 ? -48.597 110.987 109.825 1.00 30.31 489 PRO B N 1
ATOM 8870 C CA . PRO B 1 482 ? -49.721 111.336 108.937 1.00 30.43 489 PRO B CA 1
ATOM 8871 C C . PRO B 1 482 ? -49.303 112.165 107.734 1.00 31.85 489 PRO B C 1
ATOM 8872 O O . PRO B 1 482 ? -50.013 112.202 106.727 1.00 31.17 489 PRO B O 1
ATOM 8876 N N . PHE B 1 483 ? -48.145 112.805 107.837 1.00 31.74 490 PHE B N 1
ATOM 8877 C CA . PHE B 1 483 ? -47.666 113.656 106.771 1.00 31.39 490 PHE B CA 1
ATOM 8878 C C . PHE B 1 483 ? -46.614 112.970 105.928 1.00 31.33 490 PHE B C 1
ATOM 8879 O O . PHE B 1 483 ? -46.173 113.513 104.927 1.00 30.45 490 PHE B O 1
ATOM 8887 N N . ILE B 1 484 ? -46.150 111.814 106.385 1.00 30.75 491 ILE B N 1
ATOM 8888 C CA . ILE B 1 484 ? -45.044 111.173 105.715 1.00 30.41 491 ILE B CA 1
ATOM 8889 C C . ILE B 1 484 ? -45.369 109.701 105.407 1.00 30.02 491 ILE B C 1
ATOM 8890 O O . ILE B 1 484 ? -45.814 109.409 104.310 1.00 28.71 491 ILE B O 1
ATOM 8895 N N . ARG B 1 485 ? -45.188 108.785 106.364 1.00 30.04 492 ARG B N 1
ATOM 8896 C CA . ARG B 1 485 ? -45.435 107.359 106.081 1.00 28.93 492 ARG B CA 1
ATOM 8897 C C . ARG B 1 485 ? -46.866 107.093 105.606 1.00 28.35 492 ARG B C 1
ATOM 8898 O O . ARG B 1 485 ? -47.074 106.331 104.648 1.00 27.56 492 ARG B O 1
ATOM 8906 N N . GLN B 1 486 ? -47.857 107.731 106.227 1.00 27.79 493 GLN B N 1
ATOM 8907 C CA . GLN B 1 486 ? -49.243 107.457 105.831 1.00 28.61 493 GLN B CA 1
ATOM 8908 C C . GLN B 1 486 ? -49.570 107.911 104.375 1.00 28.91 493 GLN B C 1
ATOM 8909 O O . GLN B 1 486 ? -50.559 107.462 103.792 1.00 28.10 493 GLN B O 1
ATOM 8915 N N . VAL B 1 487 ? -48.744 108.791 103.805 1.00 30.24 494 VAL B N 1
ATOM 8916 C CA . VAL B 1 487 ? -48.949 109.292 102.448 1.00 31.51 494 VAL B CA 1
ATOM 8917 C C . VAL B 1 487 ? -48.915 108.132 101.461 1.00 32.39 494 VAL B C 1
ATOM 8918 O O . VAL B 1 487 ? -49.545 108.177 100.403 1.00 31.82 494 VAL B O 1
ATOM 8922 N N . SER B 1 488 ? -48.192 107.078 101.825 1.00 32.85 495 SER B N 1
ATOM 8923 C CA . SER B 1 488 ? -48.036 105.939 100.939 1.00 33.28 495 SER B CA 1
ATOM 8924 C C . SER B 1 488 ? -49.203 104.967 101.003 1.00 32.43 495 SER B C 1
ATOM 8925 O O . SER B 1 488 ? -49.453 104.254 100.035 1.00 32.07 495 SER B O 1
ATOM 8928 N N . GLY B 1 489 ? -49.888 104.922 102.141 1.00 30.47 496 GLY B N 1
ATOM 8929 C CA . GLY B 1 489 ? -51.020 104.025 102.329 1.00 30.26 496 GLY B CA 1
ATOM 8930 C C . GLY B 1 489 ? -51.216 103.693 103.809 1.00 29.92 496 GLY B C 1
ATOM 8931 O O . GLY B 1 489 ? -50.516 104.227 104.655 1.00 30.17 496 GLY B O 1
ATOM 8932 N N . PRO B 1 490 ? -52.158 102.787 104.120 1.00 29.96 497 PRO B N 1
ATOM 8933 C CA . PRO B 1 490 ? -52.518 102.359 105.479 1.00 28.80 497 PRO B CA 1
ATOM 8934 C C . PRO B 1 490 ? -51.323 101.901 106.316 1.00 29.15 497 PRO B C 1
ATOM 8935 O O . PRO B 1 490 ? -50.323 101.413 105.761 1.00 30.18 497 PRO B O 1
ATOM 8939 N N . MET B 1 491 ? -51.439 102.067 107.636 1.00 27.62 498 MET B N 1
ATOM 8940 C CA . MET B 1 491 ? -50.409 101.674 108.609 1.00 28.48 498 MET B CA 1
ATOM 8941 C C . MET B 1 491 ? -50.979 100.722 109.655 1.00 27.15 498 MET B C 1
ATOM 8942 O O . MET B 1 491 ? -52.057 100.961 110.184 1.00 27.07 498 MET B O 1
ATOM 8947 N N . ASP B 1 492 ? -50.253 99.650 109.945 1.00 26.61 499 ASP B N 1
ATOM 8948 C CA . ASP B 1 492 ? -50.579 98.787 111.078 1.00 26.39 499 ASP B CA 1
ATOM 8949 C C . ASP B 1 492 ? -49.691 99.260 112.237 1.00 25.36 499 ASP B C 1
ATOM 8950 O O . ASP B 1 492 ? -48.618 98.713 112.500 1.00 26.69 499 ASP B O 1
ATOM 8955 N N . TYR B 1 493 ? -50.132 100.333 112.883 1.00 25.14 500 TYR B N 1
ATOM 8956 C CA . TYR B 1 493 ? -49.355 100.996 113.931 1.00 26.63 500 TYR B CA 1
ATOM 8957 C C . TYR B 1 493 ? -49.575 100.327 115.296 1.00 25.90 500 TYR B C 1
ATOM 8958 O O . TYR B 1 493 ? -48.704 100.353 116.175 1.00 26.10 500 TYR B O 1
ATOM 8967 N N . THR B 1 494 ? -50.749 99.715 115.439 1.00 26.53 501 THR B N 1
ATOM 8968 C CA . THR B 1 494 ? -51.173 98.923 116.617 1.00 26.56 501 THR B CA 1
ATOM 8969 C C . THR B 1 494 ? -51.227 99.744 117.894 1.00 27.36 501 THR B C 1
ATOM 8970 O O . THR B 1 494 ? -50.488 99.489 118.859 1.00 27.67 501 THR B O 1
ATOM 8974 N N . GLN B 1 495 ? -52.159 100.694 117.899 1.00 26.93 502 GLN B N 1
ATOM 8975 C CA . GLN B 1 495 ? -52.412 101.557 119.037 1.00 27.05 502 GLN B CA 1
ATOM 8976 C C . GLN B 1 495 ? -53.493 100.954 119.947 1.00 27.76 502 GLN B C 1
ATOM 8977 O O . GLN B 1 495 ? -53.946 99.818 119.728 1.00 27.05 502 GLN B O 1
ATOM 8983 N N . GLY B 1 496 ? -53.875 101.696 120.982 1.00 27.71 503 GLY B N 1
ATOM 8984 C CA . GLY B 1 496 ? -54.960 101.288 121.853 1.00 28.26 503 GLY B CA 1
ATOM 8985 C C . GLY B 1 496 ? -54.552 101.084 123.298 1.00 29.26 503 GLY B C 1
ATOM 8986 O O . GLY B 1 496 ? -55.258 100.414 124.044 1.00 29.68 503 GLY B O 1
ATOM 8987 N N . ALA B 1 497 ? -53.428 101.673 123.696 1.00 28.72 504 ALA B N 1
ATOM 8988 C CA . ALA B 1 497 ? -52.895 101.486 125.046 1.00 28.62 504 ALA B CA 1
ATOM 8989 C C . ALA B 1 497 ? -53.779 102.120 126.108 1.00 28.69 504 ALA B C 1
ATOM 8990 O O . ALA B 1 497 ? -54.239 103.242 125.918 1.00 28.14 504 ALA B O 1
ATOM 8992 N N . MET B 1 498 ? -54.039 101.381 127.196 1.00 28.06 505 MET B N 1
ATOM 8993 C CA . MET B 1 498 ? -54.781 101.922 128.334 1.00 29.76 505 MET B CA 1
ATOM 8994 C C . MET B 1 498 ? -53.823 102.440 129.418 1.00 29.46 505 MET B C 1
ATOM 8995 O O . MET B 1 498 ? -54.193 103.266 130.231 1.00 28.31 505 MET B O 1
ATOM 9000 N N . ARG B 1 499 ? -52.578 101.984 129.382 1.00 29.89 506 ARG B N 1
ATOM 9001 C CA . ARG B 1 499 ? -51.541 102.522 130.246 1.00 31.00 506 ARG B CA 1
ATOM 9002 C C . ARG B 1 499 ? -50.883 103.677 129.504 1.00 30.85 506 ARG B C 1
ATOM 9003 O O . ARG B 1 499 ? -50.237 103.467 128.472 1.00 30.21 506 ARG B O 1
ATOM 9011 N N . ASN B 1 500 ? -51.045 104.894 130.022 1.00 30.58 507 ASN B N 1
ATOM 9012 C CA . ASN B 1 500 ? -50.614 106.096 129.301 1.00 29.97 507 ASN B CA 1
ATOM 9013 C C . ASN B 1 500 ? -49.652 106.941 130.143 1.00 31.78 507 ASN B C 1
ATOM 9014 O O . ASN B 1 500 ? -50.008 107.411 131.237 1.00 34.29 507 ASN B O 1
ATOM 9019 N N . ALA B 1 501 ? -48.432 107.129 129.639 1.00 30.15 508 ALA B N 1
ATOM 9020 C CA . ALA B 1 501 ? -47.381 107.784 130.411 1.00 30.16 508 ALA B CA 1
ATOM 9021 C C . ALA B 1 501 ? -47.143 109.240 129.971 1.00 30.58 508 ALA B C 1
ATOM 9022 O O . ALA B 1 501 ? -46.649 109.491 128.861 1.00 31.60 508 ALA B O 1
ATOM 9024 N N . SER B 1 502 ? -47.474 110.193 130.845 1.00 31.26 509 SER B N 1
ATOM 9025 C CA . SER B 1 502 ? -47.175 111.604 130.599 1.00 31.78 509 SER B CA 1
ATOM 9026 C C . SER B 1 502 ? -45.658 111.771 130.576 1.00 33.33 509 SER B C 1
ATOM 9027 O O . SER B 1 502 ? -44.927 110.834 130.924 1.00 32.22 509 SER B O 1
ATOM 9030 N N . LYS B 1 503 ? -45.185 112.962 130.199 1.00 31.56 510 LYS B N 1
ATOM 9031 C CA . LYS B 1 503 ? -43.753 113.168 129.959 1.00 33.39 510 LYS B CA 1
ATOM 9032 C C . LYS B 1 503 ? -42.898 112.813 131.164 1.00 32.57 510 LYS B C 1
ATOM 9033 O O . LYS B 1 503 ? -43.134 113.308 132.277 1.00 33.23 510 LYS B O 1
ATOM 9039 N N . GLY B 1 504 ? -41.886 111.981 130.935 1.00 30.81 511 GLY B N 1
ATOM 9040 C CA . GLY B 1 504 ? -40.988 111.578 132.001 1.00 29.73 511 GLY B CA 1
ATOM 9041 C C . GLY B 1 504 ? -41.428 110.317 132.728 1.00 28.56 511 GLY B C 1
ATOM 9042 O O . GLY B 1 504 ? -40.665 109.756 133.497 1.00 30.70 511 GLY B O 1
ATOM 9043 N N . ASN B 1 505 ? -42.647 109.853 132.484 1.00 27.07 512 ASN B N 1
ATOM 9044 C CA . ASN B 1 505 ? -43.128 108.663 133.175 1.00 27.85 512 ASN B CA 1
ATOM 9045 C C . ASN B 1 505 ? -43.032 107.409 132.332 1.00 28.17 512 ASN B C 1
ATOM 9046 O O . ASN B 1 505 ? -43.260 106.310 132.833 1.00 27.46 512 ASN B O 1
ATOM 9051 N N . TYR B 1 506 ? -42.668 107.562 131.058 1.00 28.02 513 TYR B N 1
ATOM 9052 C CA . TYR B 1 506 ? -42.518 106.385 130.205 1.00 27.31 513 TYR B CA 1
ATOM 9053 C C . TYR B 1 506 ? -41.257 105.585 130.533 1.00 25.99 513 TYR B C 1
ATOM 9054 O O . TYR B 1 506 ? -40.200 106.146 130.792 1.00 27.52 513 TYR B O 1
ATOM 9063 N N A TYR B 1 507 ? -41.391 104.264 130.531 0.49 24.86 514 TYR B N 1
ATOM 9064 N N B TYR B 1 507 ? -41.398 104.266 130.498 0.51 24.83 514 TYR B N 1
ATOM 9065 C CA A TYR B 1 507 ? -40.248 103.359 130.532 0.49 25.65 514 TYR B CA 1
ATOM 9066 C CA B TYR B 1 507 ? -40.273 103.349 130.564 0.51 22.66 514 TYR B CA 1
ATOM 9067 C C A TYR B 1 507 ? -40.644 102.115 129.755 0.49 25.62 514 TYR B C 1
ATOM 9068 C C B TYR B 1 507 ? -40.653 102.113 129.755 0.51 25.62 514 TYR B C 1
ATOM 9069 O O A TYR B 1 507 ? -41.822 101.754 129.737 0.49 24.91 514 TYR B O 1
ATOM 9070 O O B TYR B 1 507 ? -41.831 101.755 129.714 0.51 24.90 514 TYR B O 1
ATOM 9087 N N . PRO B 1 508 ? -39.671 101.465 129.094 1.00 25.73 515 PRO B N 1
ATOM 9088 C CA . PRO B 1 508 ? -39.974 100.252 128.321 1.00 26.60 515 PRO B CA 1
ATOM 9089 C C . PRO B 1 508 ? -40.338 99.075 129.227 1.00 28.01 515 PRO B C 1
ATOM 9090 O O . PRO B 1 508 ? -39.604 98.745 130.160 1.00 29.59 515 PRO B O 1
ATOM 9094 N N . CYS B 1 509 ? -41.480 98.460 128.972 1.00 26.97 516 CYS B N 1
ATOM 9095 C CA . CYS B 1 509 ? -41.881 97.320 129.774 1.00 28.12 516 CYS B CA 1
ATOM 9096 C C . CYS B 1 509 ? -42.515 96.284 128.851 1.00 27.54 516 CYS B C 1
ATOM 9097 O O . CYS B 1 509 ? -43.607 96.502 128.337 1.00 26.03 516 CYS B O 1
ATOM 9100 N N . TYR B 1 510 ? -41.832 95.156 128.661 1.00 28.28 517 TYR B N 1
ATOM 9101 C CA . TYR B 1 510 ? -42.207 94.216 127.605 1.00 29.15 517 TYR B CA 1
ATOM 9102 C C . TYR B 1 510 ? -43.582 93.592 127.811 1.00 28.52 517 TYR B C 1
ATOM 9103 O O . TYR B 1 510 ? -44.370 93.485 126.870 1.00 27.56 517 TYR B O 1
ATOM 9112 N N . SER B 1 511 ? -43.884 93.198 129.041 1.00 27.78 518 SER B N 1
ATOM 9113 C CA . SER B 1 511 ? -45.102 92.423 129.307 1.00 27.80 518 SER B CA 1
ATOM 9114 C C . SER B 1 511 ? -46.251 93.272 129.835 1.00 26.63 518 SER B C 1
ATOM 9115 O O . SER B 1 511 ? -47.398 92.805 129.900 1.00 27.33 518 SER B O 1
ATOM 9118 N N . GLU B 1 512 ? -45.937 94.497 130.253 1.00 25.24 519 GLU B N 1
ATOM 9119 C CA . GLU B 1 512 ? -46.973 95.475 130.596 1.00 24.63 519 GLU B CA 1
ATOM 9120 C C . GLU B 1 512 ? -46.652 96.842 129.990 1.00 24.48 519 GLU B C 1
ATOM 9121 O O . GLU B 1 512 ? -46.469 97.814 130.709 1.00 24.35 519 GLU B O 1
ATOM 9127 N N . PRO B 1 513 ? -46.599 96.924 128.644 1.00 24.32 520 PRO B N 1
ATOM 9128 C CA . PRO B 1 513 ? -46.166 98.169 127.983 1.00 24.05 520 PRO B CA 1
ATOM 9129 C C . PRO B 1 513 ? -47.131 99.329 128.133 1.00 24.94 520 PRO B C 1
ATOM 9130 O O . PRO B 1 513 ? -48.309 99.133 128.446 1.00 26.39 520 PRO B O 1
ATOM 9134 N N . MET B 1 514 ? -46.635 100.532 127.877 1.00 24.95 521 MET B N 1
ATOM 9135 C CA . MET B 1 514 ? -47.477 101.725 127.900 1.00 26.07 521 MET B CA 1
ATOM 9136 C C . MET B 1 514 ? -47.269 102.607 126.654 1.00 26.87 521 MET B C 1
ATOM 9137 O O . MET B 1 514 ? -46.229 102.542 126.007 1.00 26.49 521 MET B O 1
ATOM 9142 N N . SER B 1 515 ? -48.237 103.470 126.358 1.00 26.21 522 SER B N 1
ATOM 9143 C CA . SER B 1 515 ? -47.997 104.548 125.413 1.00 26.32 522 SER B CA 1
ATOM 9144 C C . SER B 1 515 ? -47.430 105.790 126.091 1.00 27.76 522 SER B C 1
ATOM 9145 O O . SER B 1 515 ? -47.470 105.920 127.322 1.00 29.49 522 SER B O 1
ATOM 9148 N N . GLN B 1 516 ? -46.862 106.672 125.276 1.00 27.49 523 GLN B N 1
ATOM 9149 C CA . GLN B 1 516 ? -46.464 108.014 125.684 1.00 27.37 523 GLN B CA 1
ATOM 9150 C C . GLN B 1 516 ? -47.606 108.988 125.397 1.00 27.48 523 GLN B C 1
ATOM 9151 O O . GLN B 1 516 ? -48.302 108.869 124.381 1.00 27.24 523 GLN B O 1
ATOM 9157 N N . GLY B 1 517 ? -47.818 109.935 126.303 1.00 28.60 524 GLY B N 1
ATOM 9158 C CA . GLY B 1 517 ? -48.904 110.876 126.145 1.00 28.78 524 GLY B CA 1
ATOM 9159 C C . GLY B 1 517 ? -50.156 110.373 126.819 1.00 28.94 524 GLY B C 1
ATOM 9160 O O . GLY B 1 517 ? -50.082 109.624 127.796 1.00 28.90 524 GLY B O 1
ATOM 9161 N N . THR B 1 518 ? -51.311 110.755 126.289 1.00 28.25 525 THR B N 1
ATOM 9162 C CA . THR B 1 518 ? -52.545 110.617 127.050 1.00 28.91 525 THR B CA 1
ATOM 9163 C C . THR B 1 518 ? -53.470 109.522 126.550 1.00 29.23 525 THR B C 1
ATOM 9164 O O . THR B 1 518 ? -53.237 108.931 125.502 1.00 30.11 525 THR B O 1
ATOM 9168 N N . ARG B 1 519 ? -54.525 109.256 127.314 1.00 29.28 526 ARG B N 1
ATOM 9169 C CA . ARG B 1 519 ? -55.543 108.317 126.889 1.00 29.25 526 ARG B CA 1
ATOM 9170 C C . ARG B 1 519 ? -56.179 108.768 125.580 1.00 30.07 526 ARG B C 1
ATOM 9171 O O . ARG B 1 519 ? -56.362 107.967 124.664 1.00 28.58 526 ARG B O 1
ATOM 9179 N N . CYS B 1 520 ? -56.523 110.055 125.505 1.00 30.38 527 CYS B N 1
ATOM 9180 C CA . CYS B 1 520 ? -57.272 110.546 124.364 1.00 30.49 527 CYS B CA 1
ATOM 9181 C C . CYS B 1 520 ? -56.421 110.551 123.097 1.00 30.96 527 CYS B C 1
ATOM 9182 O O . CYS B 1 520 ? -56.961 110.479 121.994 1.00 30.43 527 CYS B O 1
ATOM 9185 N N . ARG B 1 521 ? -55.099 110.628 123.246 1.00 30.69 528 ARG B N 1
ATOM 9186 C CA . ARG B 1 521 ? -54.236 110.460 122.083 1.00 29.96 528 ARG B CA 1
ATOM 9187 C C . ARG B 1 521 ? -54.522 109.097 121.446 1.00 29.45 528 ARG B C 1
ATOM 9188 O O . ARG B 1 521 ? -54.740 108.993 120.228 1.00 28.49 528 ARG B O 1
ATOM 9196 N N . GLN B 1 522 ? -54.547 108.064 122.292 1.00 28.50 529 GLN B N 1
ATOM 9197 C CA . GLN B 1 522 ? -54.770 106.701 121.832 1.00 28.61 529 GLN B CA 1
ATOM 9198 C C . GLN B 1 522 ? -56.112 106.584 121.129 1.00 28.41 529 GLN B C 1
ATOM 9199 O O . GLN B 1 522 ? -56.205 105.975 120.071 1.00 27.96 529 GLN B O 1
ATOM 9205 N N . LEU B 1 523 ? -57.148 107.184 121.698 1.00 28.83 530 LEU B N 1
ATOM 9206 C CA . LEU B 1 523 ? -58.462 107.141 121.055 1.00 29.92 530 LEU B CA 1
ATOM 9207 C C . LEU B 1 523 ? -58.483 107.875 119.714 1.00 31.52 530 LEU B C 1
ATOM 9208 O O . LEU B 1 523 ? -59.114 107.432 118.754 1.00 31.78 530 LEU B O 1
ATOM 9213 N N . ALA B 1 524 ? -57.813 109.023 119.677 1.00 31.51 531 ALA B N 1
ATOM 9214 C CA . ALA B 1 524 ? -57.760 109.859 118.488 1.00 31.77 531 ALA B CA 1
ATOM 9215 C C . ALA B 1 524 ? -57.079 109.148 117.311 1.00 30.80 531 ALA B C 1
ATOM 9216 O O . ALA B 1 524 ? -57.406 109.410 116.151 1.00 30.18 531 ALA B O 1
ATOM 9218 N N . LEU B 1 525 ? -56.119 108.273 117.608 1.00 29.66 532 LEU B N 1
ATOM 9219 C CA . LEU B 1 525 ? -55.364 107.612 116.540 1.00 28.80 532 LEU B CA 1
ATOM 9220 C C . LEU B 1 525 ? -56.265 106.731 115.695 1.00 29.69 532 LEU B C 1
ATOM 9221 O O . LEU B 1 525 ? -55.924 106.412 114.563 1.00 30.32 532 LEU B O 1
ATOM 9226 N N . TYR B 1 526 ? -57.417 106.336 116.232 1.00 31.14 533 TYR B N 1
ATOM 9227 C CA . TYR B 1 526 ? -58.342 105.507 115.456 1.00 32.96 533 TYR B CA 1
ATOM 9228 C C . TYR B 1 526 ? -59.021 106.342 114.374 1.00 35.28 533 TYR B C 1
ATOM 9229 O O . TYR B 1 526 ? -59.630 105.790 113.456 1.00 36.85 533 TYR B O 1
ATOM 9238 N N . VAL B 1 527 ? -58.903 107.669 114.471 1.00 35.25 534 VAL B N 1
ATOM 9239 C CA . VAL B 1 527 ? -59.323 108.553 113.381 1.00 35.47 534 VAL B CA 1
ATOM 9240 C C . VAL B 1 527 ? -58.116 109.066 112.590 1.00 34.67 534 VAL B C 1
ATOM 9241 O O . VAL B 1 527 ? -58.135 109.079 111.362 1.00 36.47 534 VAL B O 1
ATOM 9245 N N . VAL B 1 528 ? -57.063 109.491 113.289 1.00 32.51 535 VAL B N 1
ATOM 9246 C CA . VAL B 1 528 ? -55.937 110.129 112.616 1.00 31.70 535 VAL B CA 1
ATOM 9247 C C . VAL B 1 528 ? -55.191 109.133 111.722 1.00 31.89 535 VAL B C 1
ATOM 9248 O O . VAL B 1 528 ? -54.814 109.471 110.601 1.00 31.72 535 VAL B O 1
ATOM 9252 N N . PHE B 1 529 ? -54.983 107.910 112.213 1.00 30.85 536 PHE B N 1
ATOM 9253 C CA . PHE B 1 529 ? -54.291 106.896 111.420 1.00 29.51 536 PHE B CA 1
ATOM 9254 C C . PHE B 1 529 ? -55.280 106.097 110.572 1.00 29.37 536 PHE B C 1
ATOM 9255 O O . PHE B 1 529 ? -56.389 105.778 111.023 1.00 29.88 536 PHE B O 1
ATOM 9263 N N . GLU B 1 530 ? -54.874 105.759 109.347 1.00 28.61 537 GLU B N 1
ATOM 9264 C CA . GLU B 1 530 ? -55.691 104.933 108.461 1.00 28.10 537 GLU B CA 1
ATOM 9265 C C . GLU B 1 530 ? -55.265 103.466 108.564 1.00 27.21 537 GLU B C 1
ATOM 9266 O O . GLU B 1 530 ? -54.098 103.140 108.328 1.00 26.72 537 GLU B O 1
ATOM 9272 N N . SER B 1 531 ? -56.200 102.598 108.963 1.00 27.82 538 SER B N 1
ATOM 9273 C CA . SER B 1 531 ? -55.914 101.180 109.264 1.00 27.52 538 SER B CA 1
ATOM 9274 C C . SER B 1 531 ? -57.140 100.291 109.039 1.00 28.87 538 SER B C 1
ATOM 9275 O O . SER B 1 531 ? -57.854 99.970 110.000 1.00 29.17 538 SER B O 1
ATOM 9278 N N . PRO B 1 532 ? -57.403 99.891 107.787 1.00 29.24 539 PRO B N 1
ATOM 9279 C CA . PRO B 1 532 ? -58.595 99.084 107.496 1.00 29.62 539 PRO B CA 1
ATOM 9280 C C . PRO B 1 532 ? -58.645 97.794 108.314 1.00 29.87 539 PRO B C 1
ATOM 9281 O O . PRO B 1 532 ? -59.733 97.333 108.664 1.00 30.92 539 PRO B O 1
ATOM 9285 N N . PHE B 1 533 ? -57.471 97.253 108.629 1.00 29.36 540 PHE B N 1
ATOM 9286 C CA . PHE B 1 533 ? -57.300 96.118 109.549 1.00 29.27 540 PHE B CA 1
ATOM 9287 C C . PHE B 1 533 ? -56.552 96.639 110.775 1.00 28.06 540 PHE B C 1
ATOM 9288 O O . PHE B 1 533 ? -55.344 96.873 110.704 1.00 25.76 540 PHE B O 1
ATOM 9296 N N . ASN B 1 534 ? -57.270 96.850 111.889 1.00 29.37 541 ASN B N 1
ATOM 9297 C CA . ASN B 1 534 ? -56.791 97.710 112.977 1.00 28.89 541 ASN B CA 1
ATOM 9298 C C . ASN B 1 534 ? -56.690 97.006 114.345 1.00 29.61 541 ASN B C 1
ATOM 9299 O O . ASN B 1 534 ? -57.608 96.289 114.742 1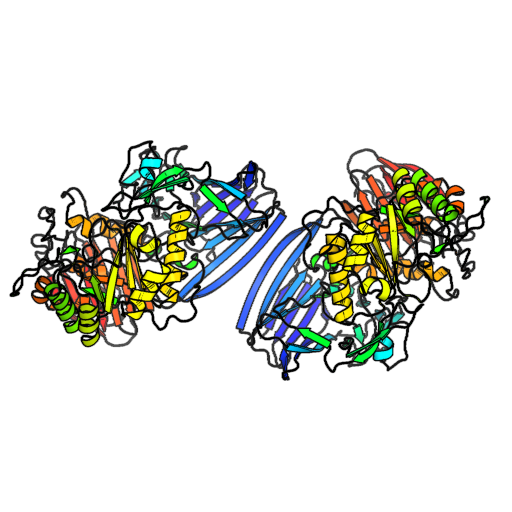.00 30.38 541 ASN B O 1
ATOM 9304 N N . MET B 1 535 ? -55.608 97.234 115.088 1.00 28.77 542 MET B N 1
ATOM 9305 C CA . MET B 1 535 ? -55.441 96.517 116.356 1.00 28.34 542 MET B CA 1
ATOM 9306 C C . MET B 1 535 ? -56.077 97.217 117.555 1.00 28.52 542 MET B C 1
ATOM 9307 O O . MET B 1 535 ? -56.086 98.453 117.643 1.00 27.84 542 MET B O 1
ATOM 9312 N N . LEU B 1 536 ? -56.598 96.409 118.479 1.00 28.40 543 LEU B N 1
ATOM 9313 C CA . LEU B 1 536 ? -56.685 96.817 119.885 1.00 28.58 543 LEU B CA 1
ATOM 9314 C C . LEU B 1 536 ? -55.511 96.176 120.590 1.00 27.64 543 LEU B C 1
ATOM 9315 O O . LEU B 1 536 ? -55.524 94.971 120.834 1.00 27.17 543 LEU B O 1
ATOM 9320 N N . CYS B 1 537 ? -54.488 96.966 120.911 1.00 26.76 544 CYS B N 1
ATOM 9321 C CA . CYS B 1 537 ? -53.222 96.376 121.323 1.00 25.93 544 CYS B CA 1
ATOM 9322 C C . CYS B 1 537 ? -53.225 95.821 122.765 1.00 26.38 544 CYS B C 1
ATOM 9323 O O . CYS B 1 537 ? -52.423 94.953 123.090 1.00 25.61 544 CYS B O 1
ATOM 9326 N N . ASP B 1 538 ? -54.113 96.313 123.622 1.00 28.09 545 ASP B N 1
ATOM 9327 C CA . ASP B 1 538 ? -53.991 96.031 125.061 1.00 27.41 545 ASP B CA 1
ATOM 9328 C C . ASP B 1 538 ? -54.753 94.752 125.447 1.00 28.43 545 ASP B C 1
ATOM 9329 O O . ASP B 1 538 ? -55.470 94.163 124.622 1.00 28.41 545 ASP B O 1
ATOM 9334 N N . THR B 1 539 ? -54.574 94.292 126.686 1.00 28.88 546 THR B N 1
ATOM 9335 C CA . THR B 1 539 ? -55.306 93.113 127.163 1.00 29.56 546 THR B CA 1
ATOM 9336 C C . THR B 1 539 ? -56.805 93.390 127.233 1.00 31.05 546 THR B C 1
ATOM 9337 O O . THR B 1 539 ? -57.212 94.511 127.515 1.00 31.30 546 THR B O 1
ATOM 9341 N N . PRO B 1 540 ? -57.637 92.364 126.983 1.00 32.34 547 PRO B N 1
ATOM 9342 C CA . PRO B 1 540 ? -59.061 92.413 127.360 1.00 33.42 547 PRO B CA 1
ATOM 9343 C C . PRO B 1 540 ? -59.263 92.818 128.833 1.00 34.59 547 PRO B C 1
ATOM 9344 O O . PRO B 1 540 ? -60.247 93.498 129.163 1.00 34.93 547 PRO B O 1
ATOM 9348 N N . SER B 1 541 ? -58.349 92.385 129.700 1.00 34.26 548 SER B N 1
ATOM 9349 C CA . SER B 1 541 ? -58.412 92.743 131.117 1.00 34.97 548 SER B CA 1
ATOM 9350 C C . SER B 1 541 ? -58.408 94.261 131.273 1.00 34.68 548 SER B C 1
ATOM 9351 O O . SER B 1 541 ? -59.253 94.821 131.956 1.00 35.24 548 SER B O 1
ATOM 9354 N N . ASN B 1 542 ? -57.492 94.933 130.585 1.00 35.05 549 ASN B N 1
ATOM 9355 C CA . ASN B 1 542 ? -57.414 96.384 130.675 1.00 34.76 549 ASN B CA 1
ATOM 9356 C C . ASN B 1 542 ? -58.609 97.073 130.026 1.00 34.50 549 ASN B C 1
ATOM 9357 O O . ASN B 1 542 ? -59.118 98.059 130.553 1.00 34.85 549 ASN B O 1
ATOM 9362 N N . TYR B 1 543 ? -59.070 96.556 128.891 1.00 34.48 550 TYR B N 1
ATOM 9363 C CA . TYR B 1 543 ? -60.206 97.161 128.208 1.00 34.28 550 TYR B CA 1
ATOM 9364 C C . TYR B 1 543 ? -61.469 97.037 129.039 1.00 35.51 550 TYR B C 1
ATOM 9365 O O . TYR B 1 543 ? -62.278 97.963 129.094 1.00 36.20 550 TYR B O 1
ATOM 9374 N N . MET B 1 544 ? -61.640 95.900 129.698 1.00 36.33 551 MET B N 1
ATOM 9375 C CA . MET B 1 544 ? -62.833 95.699 130.510 1.00 38.35 551 MET B CA 1
ATOM 9376 C C . MET B 1 544 ? -62.805 96.578 131.778 1.00 37.84 551 MET B C 1
ATOM 9377 O O . MET B 1 544 ? -63.846 96.872 132.344 1.00 38.44 551 MET B O 1
ATOM 9382 N N . ARG B 1 545 ? -61.625 97.034 132.185 1.00 37.02 552 ARG B N 1
ATOM 9383 C CA . ARG B 1 545 ? -61.527 98.035 133.244 1.00 37.88 552 ARG B CA 1
ATOM 9384 C C . ARG B 1 545 ? -61.768 99.439 132.689 1.00 37.90 552 ARG B C 1
ATOM 9385 O O . ARG B 1 545 ? -61.880 100.400 133.444 1.00 37.09 552 ARG B O 1
ATOM 9393 N N . GLU B 1 546 ? -61.854 99.552 131.362 1.00 38.08 553 GLU B N 1
ATOM 9394 C CA . GLU B 1 546 ? -62.067 100.846 130.702 1.00 37.72 553 GLU B CA 1
ATOM 9395 C C . GLU B 1 546 ? -63.251 100.832 129.755 1.00 39.17 553 GLU B C 1
ATOM 9396 O O . GLU B 1 546 ? -63.069 100.931 128.536 1.00 39.74 553 GLU B O 1
ATOM 9402 N N . PRO B 1 547 ? -64.468 100.715 130.301 1.00 40.20 554 PRO B N 1
ATOM 9403 C CA . PRO B 1 547 ? -65.674 100.550 129.479 1.00 40.92 554 PRO B CA 1
ATOM 9404 C C . PRO B 1 547 ? -65.858 101.629 128.423 1.00 40.52 554 PRO B C 1
ATOM 9405 O O . PRO B 1 547 ? -66.066 101.298 127.264 1.00 41.39 554 PRO B O 1
ATOM 9409 N N . GLU B 1 548 ? -65.789 102.894 128.819 1.00 39.81 555 GLU B N 1
ATOM 9410 C CA . GLU B 1 548 ? -66.042 103.978 127.885 1.00 39.74 555 GLU B CA 1
ATOM 9411 C C . GLU B 1 548 ? -65.068 103.966 126.715 1.00 39.45 555 GLU B C 1
ATOM 9412 O O . GLU B 1 548 ? -65.492 104.055 125.572 1.00 40.30 555 GLU B O 1
ATOM 9418 N N . SER B 1 549 ? -63.774 103.853 127.018 1.00 37.88 556 SER B N 1
ATOM 9419 C CA . SER B 1 549 ? -62.733 103.860 125.995 1.00 36.66 556 SER B CA 1
ATOM 9420 C C . SER B 1 549 ? -62.933 102.693 125.041 1.00 36.54 556 SER B C 1
ATOM 9421 O O . SER B 1 549 ? -62.907 102.866 123.831 1.00 37.19 556 SER B O 1
ATOM 9424 N N . THR B 1 550 ? -63.144 101.508 125.609 1.00 36.42 557 THR B N 1
ATOM 9425 C CA . THR B 1 550 ? -63.352 100.288 124.831 1.00 35.66 557 THR B CA 1
ATOM 9426 C C . THR B 1 550 ? -64.557 100.413 123.908 1.00 37.05 557 THR B C 1
ATOM 9427 O O . THR B 1 550 ? -64.492 100.040 122.733 1.00 37.17 557 THR B O 1
ATOM 9431 N N . ALA B 1 551 ? -65.648 100.964 124.434 1.00 37.82 558 ALA B N 1
ATOM 9432 C CA . ALA B 1 551 ? -66.865 101.123 123.647 1.00 39.33 558 ALA B CA 1
ATOM 9433 C C . ALA B 1 551 ? -66.596 101.988 122.439 1.00 40.12 558 ALA B C 1
ATOM 9434 O O . ALA B 1 551 ? -66.982 101.641 121.321 1.00 40.70 558 ALA B O 1
ATOM 9436 N N . PHE B 1 552 ? -65.924 103.115 122.662 1.00 39.60 559 PHE B N 1
ATOM 9437 C CA . PHE B 1 552 ? -65.603 104.025 121.567 1.00 38.77 559 PHE B CA 1
ATOM 9438 C C . PHE B 1 552 ? -64.747 103.344 120.509 1.00 37.69 559 PHE B C 1
ATOM 9439 O O . PHE B 1 552 ? -65.034 103.450 119.323 1.00 38.61 559 PHE B O 1
ATOM 9447 N N . ILE B 1 553 ? -63.703 102.644 120.943 1.00 36.56 560 ILE B N 1
ATOM 9448 C CA . ILE B 1 553 ? -62.789 101.965 120.018 1.00 35.43 560 ILE B CA 1
ATOM 9449 C C . ILE B 1 553 ? -63.489 100.848 119.254 1.00 37.02 560 ILE B C 1
ATOM 9450 O O . ILE B 1 553 ? -63.332 100.714 118.033 1.00 37.26 560 ILE B O 1
ATOM 9455 N N . ALA B 1 554 ? -64.278 100.051 119.963 1.00 38.26 561 ALA B N 1
ATOM 9456 C CA . ALA B 1 554 ? -64.993 98.943 119.344 1.00 39.43 561 ALA B CA 1
ATOM 9457 C C . ALA B 1 554 ? -65.938 99.430 118.245 1.00 40.55 561 ALA B C 1
ATOM 9458 O O . ALA B 1 554 ? -66.101 98.776 117.216 1.00 40.61 561 ALA B O 1
ATOM 9460 N N . GLU B 1 555 ? -66.534 100.599 118.452 1.00 41.47 562 GLU B N 1
ATOM 9461 C CA . GLU B 1 555 ? -67.613 101.055 117.580 1.00 43.19 562 GLU B CA 1
ATOM 9462 C C . GLU B 1 555 ? -67.155 101.821 116.324 1.00 40.87 562 GLU B C 1
ATOM 9463 O O . GLU B 1 555 ? -67.838 101.798 115.305 1.00 40.76 562 GLU B O 1
ATOM 9469 N N . ILE B 1 556 ? -66.014 102.500 116.397 1.00 41.49 563 ILE B N 1
ATOM 9470 C CA . ILE B 1 556 ? -65.577 103.356 115.294 1.00 39.54 563 ILE B CA 1
ATOM 9471 C C . ILE B 1 556 ? -65.186 102.562 114.039 1.00 37.12 563 ILE B C 1
ATOM 9472 O O . ILE B 1 556 ? -64.498 101.545 114.121 1.00 35.78 563 ILE B O 1
ATOM 9477 N N . PRO B 1 557 ? -65.632 103.028 112.862 1.00 37.62 564 PRO B N 1
ATOM 9478 C CA . PRO B 1 557 ? -65.265 102.362 111.599 1.00 36.33 564 PRO B CA 1
ATOM 9479 C C . PRO B 1 557 ? -63.756 102.331 111.352 1.00 35.45 564 PRO B C 1
ATOM 9480 O O . PRO B 1 557 ? -63.028 103.149 111.932 1.00 36.54 564 PRO B O 1
ATOM 9484 N N . THR B 1 558 ? -63.290 101.403 110.514 1.00 33.28 565 THR B N 1
ATOM 9485 C CA . THR B 1 558 ? -61.901 101.408 110.078 1.00 31.39 565 THR B CA 1
ATOM 9486 C C . THR B 1 558 ? -61.821 101.759 108.596 1.00 32.79 565 THR B C 1
ATOM 9487 O O . THR B 1 558 ? -60.731 101.969 108.058 1.00 33.42 565 THR B O 1
ATOM 9491 N N . VAL B 1 559 ? -62.981 101.811 107.944 1.00 33.12 566 VAL B N 1
ATOM 9492 C CA . VAL B 1 559 ? -63.076 102.142 106.518 1.00 34.97 566 VAL B CA 1
ATOM 9493 C C . VAL B 1 559 ? -64.080 103.262 106.366 1.00 36.93 566 VAL B C 1
ATOM 9494 O O . VAL B 1 559 ? -65.109 103.265 107.048 1.00 38.99 566 VAL B O 1
ATOM 9498 N N . TRP B 1 560 ? -63.783 104.217 105.494 1.00 36.51 567 TRP B N 1
ATOM 9499 C CA . TRP B 1 560 ? -64.543 105.458 105.460 1.00 37.80 567 TRP B CA 1
ATOM 9500 C C . TRP B 1 560 ? -65.077 105.819 104.066 1.00 40.29 567 TRP B C 1
ATOM 9501 O O . TRP B 1 560 ? -64.538 105.383 103.045 1.00 40.61 567 TRP B O 1
ATOM 9512 N N . ASP B 1 561 ? -66.139 106.626 104.046 1.00 42.21 568 ASP B N 1
ATOM 9513 C CA . ASP B 1 561 ? -66.767 107.112 102.812 1.00 42.89 568 ASP B CA 1
ATOM 9514 C C . ASP B 1 561 ? -66.208 108.470 102.384 1.00 42.73 568 ASP B C 1
ATOM 9515 O O . ASP B 1 561 ? -66.223 108.821 101.205 1.00 44.33 568 ASP B O 1
ATOM 9520 N N . GLU B 1 562 ? -65.729 109.239 103.353 1.00 41.80 569 GLU B N 1
ATOM 9521 C CA . GLU B 1 562 ? -65.208 110.577 103.105 1.00 41.94 569 GLU B CA 1
ATOM 9522 C C . GLU B 1 562 ? -64.167 110.929 104.176 1.00 41.56 569 GLU B C 1
ATOM 9523 O O . GLU B 1 562 ? -64.300 110.542 105.343 1.00 40.57 569 GLU B O 1
ATOM 9529 N N . SER B 1 563 ? -63.110 111.625 103.777 1.00 41.39 570 SER B N 1
ATOM 9530 C CA . SER B 1 563 ? -62.103 112.070 104.728 1.00 39.63 570 SER B CA 1
ATOM 9531 C C . SER B 1 563 ? -61.674 113.504 104.437 1.00 41.07 570 SER B C 1
ATOM 9532 O O . SER B 1 563 ? -61.420 113.862 103.295 1.00 42.31 570 SER B O 1
ATOM 9535 N N . ILE B 1 564 ? -61.618 114.318 105.488 1.00 41.59 571 ILE B N 1
ATOM 9536 C CA . ILE B 1 564 ? -61.152 115.698 105.392 1.00 43.42 571 ILE B CA 1
ATOM 9537 C C . ILE B 1 564 ? -60.102 115.967 106.445 1.00 42.35 571 ILE B C 1
ATOM 9538 O O . ILE B 1 564 ? -60.361 115.784 107.640 1.00 43.10 571 ILE B O 1
ATOM 9543 N N . VAL B 1 565 ? -58.910 116.378 106.028 1.00 41.29 572 VAL B N 1
ATOM 9544 C CA . VAL B 1 565 ? -57.947 116.836 107.018 1.00 41.64 572 VAL B CA 1
ATOM 9545 C C . VAL B 1 565 ? -58.233 118.308 107.285 1.00 44.17 572 VAL B C 1
ATOM 9546 O O . VAL B 1 565 ? -58.001 119.156 106.433 1.00 45.07 572 VAL B O 1
ATOM 9550 N N . LEU B 1 566 ? -58.755 118.597 108.476 1.00 44.70 573 LEU B N 1
ATOM 9551 C CA . LEU B 1 566 ? -59.211 119.940 108.812 1.00 46.90 573 LEU B CA 1
ATOM 9552 C C . LEU B 1 566 ? -58.056 120.910 108.990 1.00 47.00 573 LEU B C 1
ATOM 9553 O O . LEU B 1 566 ? -58.130 122.056 108.578 1.00 48.77 573 LEU B O 1
ATOM 9558 N N . ASP B 1 567 ? -56.988 120.451 109.622 1.00 45.62 574 ASP B N 1
ATOM 9559 C CA . ASP B 1 567 ? -55.847 121.316 109.879 1.00 46.43 574 ASP B CA 1
ATOM 9560 C C . ASP B 1 567 ? -54.634 120.477 110.222 1.00 42.88 574 ASP B C 1
ATOM 9561 O O . ASP B 1 567 ? -54.759 119.301 110.557 1.00 40.19 574 ASP B O 1
ATOM 9566 N N . GLY B 1 568 ? -53.460 121.086 110.169 1.00 43.53 575 GLY B N 1
ATOM 9567 C CA . GLY B 1 568 ? -52.272 120.398 110.625 1.00 42.61 575 GLY B CA 1
ATOM 9568 C C . GLY B 1 568 ? -50.989 121.140 110.309 1.00 44.90 575 GLY B C 1
ATOM 9569 O O . GLY B 1 568 ? -50.920 121.947 109.369 1.00 42.47 575 GLY B O 1
ATOM 9570 N N . LYS B 1 569 ? -49.973 120.870 111.124 1.00 43.85 576 LYS B N 1
ATOM 9571 C CA . LYS B 1 569 ? -48.612 121.292 110.838 1.00 45.80 576 LYS B CA 1
ATOM 9572 C C . LYS B 1 569 ? -47.744 120.089 111.100 1.00 44.09 576 LYS B C 1
ATOM 9573 O O . LYS B 1 569 ? -47.850 119.466 112.165 1.00 44.04 576 LYS B O 1
ATOM 9579 N N . MET B 1 570 ? -46.907 119.751 110.124 1.00 43.94 577 MET B N 1
ATOM 9580 C CA . MET B 1 570 ? -46.091 118.545 110.203 1.00 41.66 577 MET B CA 1
ATOM 9581 C C . MET B 1 570 ? -45.293 118.514 111.491 1.00 38.95 577 MET B C 1
ATOM 9582 O O . MET B 1 570 ? -44.610 119.472 111.832 1.00 39.15 577 MET B O 1
ATOM 9587 N N . GLY B 1 571 ? -45.425 117.416 112.230 1.00 36.82 578 GLY B N 1
ATOM 9588 C CA . GLY B 1 571 ? -44.660 117.223 113.441 1.00 35.02 578 GLY B CA 1
ATOM 9589 C C . GLY B 1 571 ? -45.138 118.069 114.595 1.00 36.14 578 GLY B C 1
ATOM 9590 O O . GLY B 1 571 ? -44.468 118.122 115.616 1.00 34.25 578 GLY B O 1
ATOM 9591 N N . GLU B 1 572 ? -46.289 118.723 114.457 1.00 36.25 579 GLU B N 1
ATOM 9592 C CA . GLU B 1 572 ? -46.775 119.549 115.552 1.00 38.93 579 GLU B CA 1
ATOM 9593 C C . GLU B 1 572 ? -48.184 119.150 115.961 1.00 38.65 579 GLU B C 1
ATOM 9594 O O . GLU B 1 572 ? -48.438 118.894 117.154 1.00 38.67 579 GLU B O 1
ATOM 9600 N N . TYR B 1 573 ? -49.071 119.032 114.976 1.00 37.85 580 TYR B N 1
ATOM 9601 C CA . TYR B 1 573 ? -50.440 118.611 115.231 1.00 37.17 580 TYR B CA 1
ATOM 9602 C C . TYR B 1 573 ? -51.204 118.294 113.956 1.00 37.71 580 TYR B C 1
ATOM 9603 O O . TYR B 1 573 ? -50.791 118.656 112.853 1.00 38.06 580 TYR B O 1
ATOM 9612 N N . ILE B 1 574 ? -52.329 117.607 114.105 1.00 36.76 581 ILE B N 1
ATOM 9613 C CA . ILE B 1 574 ? -53.191 117.374 112.953 1.00 35.99 581 ILE B CA 1
ATOM 9614 C C . ILE B 1 574 ? -54.591 117.139 113.477 1.00 36.39 581 ILE B C 1
ATOM 9615 O O . ILE B 1 574 ? -54.775 116.572 114.555 1.00 35.94 581 ILE B O 1
ATOM 9620 N N . VAL B 1 575 ? -55.577 117.631 112.748 1.00 36.44 582 VAL B N 1
ATOM 9621 C CA . VAL B 1 575 ? -56.969 117.426 113.104 1.00 41.39 582 VAL B CA 1
ATOM 9622 C C . VAL B 1 575 ? -57.677 116.895 111.874 1.00 36.97 582 VAL B C 1
ATOM 9623 O O . VAL B 1 575 ? -57.618 117.514 110.811 1.00 38.07 582 VAL B O 1
ATOM 9627 N N . THR B 1 576 ? -58.334 115.745 112.002 1.00 36.97 583 THR B N 1
ATOM 9628 C CA . THR B 1 576 ? -58.885 115.053 110.832 1.00 36.71 583 THR B CA 1
ATOM 9629 C C . THR B 1 576 ? -60.323 114.573 111.070 1.00 38.16 583 THR B C 1
ATOM 9630 O O . THR B 1 576 ? -60.639 114.004 112.127 1.00 38.75 583 THR B O 1
ATOM 9634 N N . ALA B 1 577 ? -61.185 114.811 110.086 1.00 39.09 584 ALA B N 1
ATOM 9635 C CA . ALA B 1 577 ? -62.587 114.408 110.140 1.00 40.43 584 ALA B CA 1
ATOM 9636 C C . ALA B 1 577 ? -62.901 113.346 109.082 1.00 41.39 584 ALA B C 1
ATOM 9637 O O . ALA B 1 577 ? -62.452 113.446 107.947 1.00 41.59 584 ALA B O 1
ATOM 9639 N N . ARG B 1 578 ? -63.678 112.333 109.453 1.00 41.51 585 ARG B N 1
ATOM 9640 C CA . ARG B 1 578 ? -64.006 111.251 108.530 1.00 40.77 585 ARG B CA 1
ATOM 9641 C C . ARG B 1 578 ? -65.459 110.849 108.667 1.00 42.25 585 ARG B C 1
ATOM 9642 O O . ARG B 1 578 ? -66.016 110.847 109.775 1.00 42.74 585 ARG B O 1
ATOM 9650 N N . ARG B 1 579 ? -66.060 110.483 107.540 1.00 42.30 586 ARG B N 1
ATOM 9651 C CA . ARG B 1 579 ? -67.471 110.146 107.502 1.00 44.37 586 ARG B CA 1
ATOM 9652 C C . ARG B 1 579 ? -67.719 108.679 107.140 1.00 44.92 586 ARG B C 1
ATOM 9653 O O . ARG B 1 579 ? -67.049 108.117 106.272 1.00 44.07 586 ARG B O 1
ATOM 9661 N N . LYS B 1 580 ? -68.695 108.074 107.812 1.00 46.60 587 LYS B N 1
ATOM 9662 C CA . LYS B 1 580 ? -69.164 106.736 107.475 1.00 47.99 587 LYS B CA 1
ATOM 9663 C C . LYS B 1 580 ? -70.685 106.735 107.536 1.00 49.35 587 LYS B C 1
ATOM 9664 O O . LYS B 1 580 ? -71.274 106.754 108.624 1.00 49.45 587 LYS B O 1
ATOM 9670 N N . GLY B 1 581 ? -71.316 106.726 106.363 1.00 49.89 588 GLY B N 1
ATOM 9671 C CA . GLY B 1 581 ? -72.750 106.911 106.272 1.00 51.73 588 GLY B CA 1
ATOM 9672 C C . GLY B 1 581 ? -73.066 108.335 106.683 1.00 53.14 588 GLY B C 1
ATOM 9673 O O . GLY B 1 581 ? -72.493 109.270 106.132 1.00 53.29 588 GLY B O 1
ATOM 9674 N N . ASP B 1 582 ? -73.952 108.510 107.662 1.00 54.49 589 ASP B N 1
ATOM 9675 C CA . ASP B 1 582 ? -74.267 109.850 108.176 1.00 55.07 589 ASP B CA 1
ATOM 9676 C C . ASP B 1 582 ? -73.631 110.146 109.542 1.00 52.90 589 ASP B C 1
ATOM 9677 O O . ASP B 1 582 ? -74.034 111.081 110.230 1.00 53.83 589 ASP B O 1
ATOM 9682 N N . VAL B 1 583 ? -72.650 109.336 109.928 1.00 49.97 590 VAL B N 1
ATOM 9683 C CA . VAL B 1 583 ? -71.929 109.526 111.183 1.00 48.38 590 VAL B CA 1
ATOM 9684 C C . VAL B 1 583 ? -70.533 110.103 110.923 1.00 46.24 590 VAL B C 1
ATOM 9685 O O . VAL B 1 583 ? -69.812 109.623 110.043 1.00 44.31 590 VAL B O 1
ATOM 9689 N N . TRP B 1 584 ? -70.152 111.125 111.689 1.00 45.91 591 TRP B N 1
ATOM 9690 C CA . TRP B 1 584 ? -68.812 111.702 111.582 1.00 44.94 591 TRP B CA 1
ATOM 9691 C C . TRP B 1 584 ? -67.938 111.421 112.811 1.00 43.73 591 TRP B C 1
ATOM 9692 O O . TRP B 1 584 ? -68.433 111.374 113.942 1.00 44.80 591 TRP B O 1
ATOM 9703 N N . TYR B 1 585 ? -66.639 111.265 112.572 1.00 41.94 592 TYR B N 1
ATOM 9704 C CA . TYR B 1 585 ? -65.630 111.172 113.624 1.00 40.97 592 TYR B CA 1
ATOM 9705 C C . TYR B 1 585 ? -64.570 112.235 113.404 1.00 40.96 592 TYR B C 1
ATOM 9706 O O . TYR B 1 585 ? -64.230 112.548 112.272 1.00 41.29 592 TYR B O 1
ATOM 9715 N N . VAL B 1 586 ? -64.086 112.818 114.495 1.00 41.11 593 VAL B N 1
ATOM 9716 C CA . VAL B 1 586 ? -62.983 113.770 114.436 1.00 40.81 593 VAL B CA 1
ATOM 9717 C C . VAL B 1 586 ? -61.918 113.381 115.444 1.00 38.78 593 VAL B C 1
ATOM 9718 O O . VAL B 1 586 ? -62.209 113.104 116.617 1.00 37.71 593 VAL B O 1
ATOM 9722 N N . GLY B 1 587 ? -60.676 113.352 114.990 1.00 37.73 594 GLY B N 1
ATOM 9723 C CA . GLY B 1 587 ? -59.579 113.088 115.891 1.00 36.72 594 GLY B CA 1
ATOM 9724 C C . GLY B 1 587 ? -58.531 114.171 115.761 1.00 36.67 594 GLY B C 1
ATOM 9725 O O . GLY B 1 587 ? -58.310 114.700 114.675 1.00 36.95 594 GLY B O 1
ATOM 9726 N N . GLY B 1 588 ? -57.900 114.516 116.878 1.00 36.54 595 GLY B N 1
ATOM 9727 C CA . GLY B 1 588 ? -56.808 115.464 116.846 1.00 36.26 595 GLY B CA 1
ATOM 9728 C C . GLY B 1 588 ? -55.713 114.973 117.760 1.00 35.81 595 GLY B C 1
ATOM 9729 O O . GLY B 1 588 ? -56.002 114.379 118.809 1.00 35.78 595 GLY B O 1
ATOM 9730 N N . ILE B 1 589 ? -54.461 115.214 117.380 1.00 34.49 596 ILE B N 1
ATOM 9731 C CA . ILE B 1 589 ? -53.336 114.942 118.281 1.00 33.45 596 ILE B CA 1
ATOM 9732 C C . ILE B 1 589 ? -52.351 116.105 118.240 1.00 34.21 596 ILE B C 1
ATOM 9733 O O . ILE B 1 589 ? -52.295 116.844 117.255 1.00 34.16 596 ILE B O 1
ATOM 9738 N N . THR B 1 590 ? -51.592 116.272 119.317 1.00 33.98 597 THR B N 1
ATOM 9739 C CA . THR B 1 590 ? -50.566 117.313 119.372 1.00 35.70 597 THR B CA 1
ATOM 9740 C C . THR B 1 590 ? -49.210 116.685 119.674 1.00 34.91 597 THR B C 1
ATOM 9741 O O . THR B 1 590 ? -49.133 115.490 119.983 1.00 33.89 597 THR B O 1
ATOM 9745 N N . ASP B 1 591 ? -48.147 117.481 119.578 1.00 35.46 598 ASP B N 1
ATOM 9746 C CA . ASP B 1 591 ? -46.829 117.023 119.986 1.00 34.83 598 ASP B CA 1
ATOM 9747 C C . ASP B 1 591 ? -46.730 117.208 121.515 1.00 33.60 598 ASP B C 1
ATOM 9748 O O . ASP B 1 591 ? -47.743 117.156 122.210 1.00 33.84 598 ASP B O 1
ATOM 9753 N N . TRP B 1 592 ? -45.543 117.481 122.041 1.00 34.48 599 TRP B N 1
ATOM 9754 C CA . TRP B 1 592 ? -45.423 117.605 123.493 1.00 35.37 599 TRP B CA 1
ATOM 9755 C C . TRP B 1 592 ? -45.883 118.969 124.007 1.00 38.29 599 TRP B C 1
ATOM 9756 O O . TRP B 1 592 ? -45.912 119.191 125.210 1.00 39.42 599 TRP B O 1
ATOM 9767 N N . SER B 1 593 ? -46.268 119.874 123.109 1.00 39.49 600 SER B N 1
ATOM 9768 C CA . SER B 1 593 ? -46.815 121.164 123.529 1.00 43.94 600 SER B CA 1
ATOM 9769 C C . SER B 1 593 ? -48.318 121.060 123.747 1.00 43.57 600 SER B C 1
ATOM 9770 O O . SER B 1 593 ? -49.029 120.522 122.899 1.00 42.35 600 SER B O 1
ATOM 9773 N N . ALA B 1 594 ? -48.806 121.561 124.877 1.00 42.75 601 ALA B N 1
ATOM 9774 C CA . ALA B 1 594 ? -50.244 121.741 125.030 1.00 43.56 601 ALA B CA 1
ATOM 9775 C C . ALA B 1 594 ? -50.696 122.713 123.947 1.00 46.82 601 ALA B C 1
ATOM 9776 O O . ALA B 1 594 ? -49.938 123.599 123.555 1.00 46.43 601 ALA B O 1
ATOM 9778 N N . ARG B 1 595 ? -51.907 122.550 123.442 1.00 47.05 602 ARG B N 1
ATOM 9779 C CA . ARG B 1 595 ? -52.346 123.437 122.373 1.00 50.30 602 ARG B CA 1
ATOM 9780 C C . ARG B 1 595 ? -53.879 123.481 122.340 1.00 51.10 602 ARG B C 1
ATOM 9781 O O . ARG B 1 595 ? -54.547 122.494 122.680 1.00 49.33 602 ARG B O 1
ATOM 9789 N N . ASP B 1 596 ? -54.429 124.641 121.976 1.00 53.10 603 ASP B N 1
ATOM 9790 C CA . ASP B 1 596 ? -55.874 124.802 121.855 1.00 54.33 603 ASP B CA 1
ATOM 9791 C C . ASP B 1 596 ? -56.305 124.770 120.392 1.00 55.50 603 ASP B C 1
ATOM 9792 O O . ASP B 1 596 ? -55.791 125.504 119.550 1.00 57.15 603 ASP B O 1
ATOM 9797 N N . ILE B 1 597 ? -57.265 123.906 120.111 1.00 54.88 604 ILE B N 1
ATOM 9798 C CA . ILE B 1 597 ? -57.714 123.668 118.758 1.00 55.98 604 ILE B CA 1
ATOM 9799 C C . ILE B 1 597 ? -59.184 124.042 118.670 1.00 58.18 604 ILE B C 1
ATOM 9800 O O . ILE B 1 597 ? -59.921 123.944 119.659 1.00 59.15 604 ILE B O 1
ATOM 9805 N N . GLU B 1 598 ? -59.596 124.519 117.501 1.00 58.49 605 GLU B N 1
ATOM 9806 C CA . GLU B 1 598 ? -60.995 124.787 117.260 1.00 59.86 605 GLU B CA 1
ATOM 9807 C C . GLU B 1 598 ? -61.477 123.899 116.134 1.00 57.64 605 GLU B C 1
ATOM 9808 O O . GLU B 1 598 ? -60.806 123.780 115.116 1.00 56.96 605 GLU B O 1
ATOM 9814 N N . VAL B 1 599 ? -62.615 123.242 116.327 1.00 56.81 606 VAL B N 1
ATOM 9815 C CA . VAL B 1 599 ? -63.174 122.413 115.267 1.00 55.82 606 VAL B CA 1
ATOM 9816 C C . VAL B 1 599 ? -64.356 123.101 114.593 1.00 58.71 606 VAL B C 1
ATOM 9817 O O . VAL B 1 599 ? -65.402 123.302 115.217 1.00 60.68 606 VAL B O 1
ATOM 9821 N N . ASP B 1 600 ? -64.165 123.474 113.328 1.00 59.03 607 ASP B N 1
ATOM 9822 C CA . ASP B 1 600 ? -65.213 124.063 112.491 1.00 61.39 607 ASP B CA 1
ATOM 9823 C C . ASP B 1 600 ? -66.087 122.943 111.939 1.00 60.25 607 ASP B C 1
ATOM 9824 O O . ASP B 1 600 ? -65.633 122.158 111.111 1.00 58.52 607 ASP B O 1
ATOM 9829 N N . CYS B 1 601 ? -67.341 122.875 112.369 1.00 59.74 608 CYS B N 1
ATOM 9830 C CA . CYS B 1 601 ? -68.188 121.745 111.990 1.00 59.99 608 CYS B CA 1
ATOM 9831 C C . CYS B 1 601 ? -68.981 121.957 110.701 1.00 61.45 608 CYS B C 1
ATOM 9832 O O . CYS B 1 601 ? -70.058 121.387 110.532 1.00 61.89 608 CYS B O 1
ATOM 9835 N N . SER B 1 602 ? -68.437 122.754 109.786 1.00 62.46 609 SER B N 1
ATOM 9836 C CA . SER B 1 602 ? -69.118 123.052 108.522 1.00 64.58 609 SER B CA 1
ATOM 9837 C C . SER B 1 602 ? -69.173 121.859 107.558 1.00 65.12 609 SER B C 1
ATOM 9838 O O . SER B 1 602 ? -69.806 121.936 106.503 1.00 66.91 609 SER B O 1
ATOM 9841 N N . PHE B 1 603 ? -68.507 120.765 107.916 1.00 63.59 610 PHE B N 1
ATOM 9842 C CA . PHE B 1 603 ? -68.533 119.555 107.101 1.00 63.97 610 PHE B CA 1
ATOM 9843 C C . PHE B 1 603 ? -69.816 118.755 107.307 1.00 65.96 610 PHE B C 1
ATOM 9844 O O . PHE B 1 603 ? -70.126 117.853 106.529 1.00 66.02 610 PHE B O 1
ATOM 9852 N N . LEU B 1 604 ? -70.559 119.092 108.357 1.00 67.63 611 LEU B N 1
ATOM 9853 C CA . LEU B 1 604 ? -71.786 118.375 108.688 1.00 69.85 611 LEU B CA 1
ATOM 9854 C C . LEU B 1 604 ? -72.920 118.742 107.733 1.00 74.23 611 LEU B C 1
ATOM 9855 O O . LEU B 1 604 ? -72.827 119.710 106.981 1.00 75.45 611 LEU B O 1
ATOM 9860 N N . GLY B 1 605 ? -73.987 117.951 107.766 1.00 76.88 612 GLY B N 1
ATOM 9861 C CA . GLY B 1 605 ? -75.210 118.265 107.051 1.00 80.80 612 GLY B CA 1
ATOM 9862 C C . GLY B 1 605 ? -76.032 119.260 107.844 1.00 83.79 612 GLY B C 1
ATOM 9863 O O . GLY B 1 605 ? -75.501 119.971 108.696 1.00 83.10 612 GLY B O 1
ATOM 9864 N N . ASP B 1 606 ? -77.328 119.321 107.564 1.00 87.61 613 ASP B N 1
ATOM 9865 C CA . ASP B 1 606 ? -78.204 120.260 108.257 1.00 91.03 613 ASP B CA 1
ATOM 9866 C C . ASP B 1 606 ? -78.987 119.557 109.355 1.00 92.20 613 ASP B C 1
ATOM 9867 O O . ASP B 1 606 ? -79.710 120.190 110.121 1.00 93.14 613 ASP B O 1
ATOM 9872 N N . LYS B 1 607 ? -78.827 118.240 109.423 1.00 92.15 614 LYS B N 1
ATOM 9873 C CA . LYS B 1 607 ? -79.461 117.424 110.448 1.00 92.82 614 LYS B CA 1
ATOM 9874 C C . LYS B 1 607 ? -79.023 117.872 111.841 1.00 91.07 614 LYS B C 1
ATOM 9875 O O . LYS B 1 607 ? -78.027 118.585 111.986 1.00 89.88 614 LYS B O 1
ATOM 9881 N N . SER B 1 608 ? -79.763 117.454 112.865 1.00 90.97 615 SER B N 1
ATOM 9882 C CA . SER B 1 608 ? -79.360 117.722 114.239 1.00 89.57 615 SER B CA 1
ATOM 9883 C C . SER B 1 608 ? -78.609 116.529 114.820 1.00 86.36 615 SER B C 1
ATOM 9884 O O . SER B 1 608 ? -79.070 115.388 114.737 1.00 86.61 615 SER B O 1
ATOM 9887 N N . TYR B 1 609 ? -77.452 116.800 115.411 1.00 83.45 616 TYR B N 1
ATOM 9888 C CA . TYR B 1 609 ? -76.556 115.735 115.841 1.00 80.26 616 TYR B CA 1
ATOM 9889 C C . TYR B 1 609 ? -76.266 115.763 117.330 1.00 78.56 616 TYR B C 1
ATOM 9890 O O . TYR B 1 609 ? -76.287 116.817 117.960 1.00 79.19 616 TYR B O 1
ATOM 9899 N N . HIS B 1 610 ? -75.986 114.588 117.881 1.00 76.22 617 HIS B N 1
ATOM 9900 C CA . HIS B 1 610 ? -75.537 114.471 119.257 1.00 74.04 617 HIS B CA 1
ATOM 9901 C C . HIS B 1 610 ? -74.042 114.181 119.268 1.00 68.79 617 HIS B C 1
ATOM 9902 O O . HIS B 1 610 ? -73.592 113.219 118.651 1.00 67.36 617 HIS B O 1
ATOM 9909 N N . ALA B 1 611 ? -73.270 115.008 119.966 1.00 66.13 618 ALA B N 1
ATOM 9910 C CA . ALA B 1 611 ? -71.823 114.821 120.023 1.00 61.97 618 ALA B CA 1
ATOM 9911 C C . ALA B 1 611 ? -71.381 114.063 121.272 1.00 59.10 618 ALA B C 1
ATOM 9912 O O . ALA B 1 611 ? -71.907 114.291 122.358 1.00 60.93 618 ALA B O 1
ATOM 9914 N N . THR B 1 612 ? -70.416 113.162 121.096 1.00 54.95 619 THR B N 1
ATOM 9915 C CA . THR B 1 612 ? -69.736 112.490 122.196 1.00 52.17 619 THR B CA 1
ATOM 9916 C C . THR B 1 612 ? -68.254 112.815 12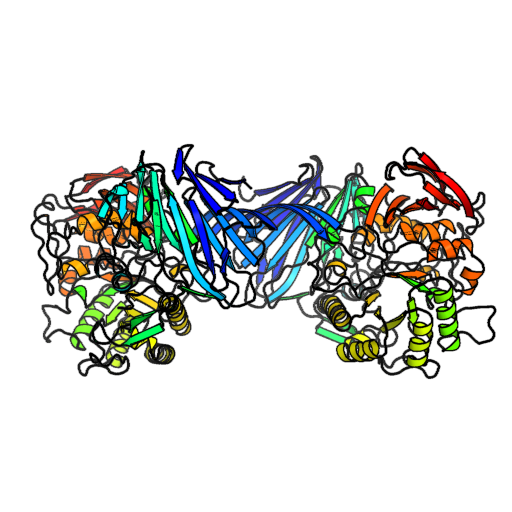2.106 1.00 49.20 619 THR B C 1
ATOM 9917 O O . THR B 1 612 ? -67.598 112.477 121.128 1.00 48.28 619 THR B O 1
ATOM 9921 N N . LEU B 1 613 ? -67.725 113.472 123.130 1.00 47.66 620 LEU B N 1
ATOM 9922 C CA . LEU B 1 613 ? -66.363 113.983 123.074 1.00 45.60 620 LEU B CA 1
ATOM 9923 C C . LEU B 1 613 ? -65.490 113.387 124.164 1.00 44.48 620 LEU B C 1
ATOM 9924 O O . LEU B 1 613 ? -65.845 113.433 125.346 1.00 43.88 620 LEU B O 1
ATOM 9929 N N . PHE B 1 614 ? -64.363 112.809 123.756 1.00 43.10 621 PHE B N 1
ATOM 9930 C CA . PHE B 1 614 ? -63.321 112.405 124.685 1.00 42.25 621 PHE B CA 1
ATOM 9931 C C . PHE B 1 614 ? -62.225 113.455 124.630 1.00 42.28 621 PHE B C 1
ATOM 9932 O O . PHE B 1 614 ? -61.611 113.656 123.584 1.00 38.80 621 PHE B O 1
ATOM 9940 N N . LYS B 1 615 ? -62.017 114.149 125.741 1.00 42.79 622 LYS B N 1
ATOM 9941 C CA . LYS B 1 615 ? -60.987 115.172 125.826 1.00 39.63 622 LYS B CA 1
ATOM 9942 C C . LYS B 1 615 ? -60.049 114.883 127.006 1.00 44.44 622 LYS B C 1
ATOM 9943 O O . LYS B 1 615 ? -60.423 114.208 127.976 1.00 38.40 622 LYS B O 1
ATOM 9949 N N . ASP B 1 616 ? -58.824 115.385 126.902 1.00 43.44 623 ASP B N 1
ATOM 9950 C CA . ASP B 1 616 ? -57.843 115.247 127.955 1.00 37.05 623 ASP B CA 1
ATOM 9951 C C . ASP B 1 616 ? -58.385 115.843 129.256 1.00 41.29 623 ASP B C 1
ATOM 9952 O O . ASP B 1 616 ? -59.025 116.893 129.233 1.00 40.19 623 ASP B O 1
ATOM 9957 N N . GLY B 1 617 ? -58.157 115.153 130.372 1.00 40.26 624 GLY B N 1
ATOM 9958 C CA . GLY B 1 617 ? -58.552 115.662 131.676 1.00 41.82 624 GLY B CA 1
ATOM 9959 C C . GLY B 1 617 ? -57.686 116.833 132.113 1.00 39.91 624 GLY B C 1
ATOM 9960 O O . GLY B 1 617 ? -56.598 117.032 131.587 1.00 39.00 624 GLY B O 1
ATOM 9961 N N . VAL B 1 618 ? -58.130 117.587 133.115 1.00 41.67 625 VAL B N 1
ATOM 9962 C CA . VAL B 1 618 ? -57.360 118.768 133.506 1.00 45.12 625 VAL B CA 1
ATOM 9963 C C . VAL B 1 618 ? -55.985 118.399 134.075 1.00 41.33 625 VAL B C 1
ATOM 9964 O O . VAL B 1 618 ? -55.093 119.241 134.123 1.00 41.75 625 VAL B O 1
ATOM 9968 N N . ASN B 1 619 ? -55.784 117.136 134.453 1.00 40.00 626 ASN B N 1
ATOM 9969 C CA . ASN B 1 619 ? -54.470 116.705 134.933 1.00 39.08 626 ASN B CA 1
ATOM 9970 C C . ASN B 1 619 ? -53.749 115.706 134.022 1.00 38.05 626 ASN B C 1
ATOM 9971 O O . ASN B 1 619 ? -52.824 115.011 134.465 1.00 38.21 626 ASN B O 1
ATOM 9976 N N . ALA B 1 620 ? -54.150 115.650 132.752 1.00 36.35 627 ALA B N 1
ATOM 9977 C CA . ALA B 1 620 ? -53.537 114.742 131.781 1.00 35.81 627 ALA B CA 1
ATOM 9978 C C . ALA B 1 620 ? -52.061 115.040 131.540 1.00 34.62 627 ALA B C 1
ATOM 9979 O O . ALA B 1 620 ? -51.370 114.234 130.926 1.00 32.50 627 ALA B O 1
ATOM 9981 N N . HIS B 1 621 ? -51.596 116.212 131.963 1.00 35.39 628 HIS B N 1
ATOM 9982 C CA . HIS B 1 621 ? -50.173 116.535 131.871 1.00 35.18 628 HIS B CA 1
ATOM 9983 C C . HIS B 1 621 ? -49.343 115.834 132.967 1.00 34.19 628 HIS B C 1
ATOM 9984 O O . HIS B 1 621 ? -48.118 115.762 132.864 1.00 33.18 628 HIS B O 1
ATOM 9991 N N . ARG B 1 622 ? -50.002 115.325 134.011 1.00 34.35 629 ARG B N 1
ATOM 9992 C CA . ARG B 1 622 ? -49.300 114.609 135.082 1.00 33.60 629 ARG B CA 1
ATOM 9993 C C . ARG B 1 622 ? -49.700 113.145 135.170 1.00 31.82 629 ARG B C 1
ATOM 9994 O O . ARG B 1 622 ? -48.920 112.302 135.604 1.00 30.26 629 ARG B O 1
ATOM 10002 N N . ALA B 1 623 ? -50.943 112.866 134.806 1.00 31.25 630 ALA B N 1
ATOM 10003 C CA . ALA B 1 623 ? -51.447 111.508 134.758 1.00 31.14 630 ALA B CA 1
ATOM 10004 C C . ALA B 1 623 ? -52.080 111.306 133.379 1.00 31.68 630 ALA B C 1
ATOM 10005 O O . ALA B 1 623 ? -53.207 111.759 133.135 1.00 32.31 630 ALA B O 1
ATOM 10007 N N . GLY B 1 624 ? -51.326 110.659 132.486 1.00 30.33 631 GLY B N 1
ATOM 10008 C CA . GLY B 1 624 ? -51.694 110.494 131.080 1.00 30.04 631 GLY B CA 1
ATOM 10009 C C . GLY B 1 624 ? -53.064 109.886 130.850 1.00 31.11 631 GLY B C 1
ATOM 10010 O O . GLY B 1 624 ? -53.742 110.193 129.864 1.00 31.74 631 GLY B O 1
ATOM 10011 N N . ARG B 1 625 ? -53.473 108.999 131.748 1.00 30.58 632 ARG B N 1
ATOM 10012 C CA . ARG B 1 625 ? -54.752 108.303 131.610 1.00 31.73 632 ARG B CA 1
ATOM 10013 C C . ARG B 1 625 ? -55.947 109.232 131.799 1.00 33.48 632 ARG B C 1
ATOM 10014 O O . ARG B 1 625 ? -57.072 108.861 131.475 1.00 34.71 632 ARG B O 1
ATOM 10022 N N . ASP B 1 626 ? -55.712 110.428 132.340 1.00 33.74 633 ASP B N 1
ATOM 10023 C CA . ASP B 1 626 ? -56.808 111.310 132.728 1.00 35.35 633 ASP B CA 1
ATOM 10024 C C . ASP B 1 626 ? -57.575 111.789 131.505 1.00 35.44 633 ASP B C 1
ATOM 10025 O O . ASP B 1 626 ? -57.007 112.433 130.626 1.00 34.04 633 ASP B O 1
ATOM 10030 N N . TYR B 1 627 ? -58.865 111.476 131.445 1.00 36.63 634 TYR B N 1
ATOM 10031 C CA . TYR B 1 627 ? -59.698 111.953 130.345 1.00 37.83 634 TYR B CA 1
ATOM 10032 C C . TYR B 1 627 ? -61.043 112.380 130.885 1.00 40.47 634 TYR B C 1
ATOM 10033 O O . TYR B 1 627 ? -61.390 112.080 132.034 1.00 40.41 634 TYR B O 1
ATOM 10042 N N . LYS B 1 628 ? -61.801 113.070 130.039 1.00 41.86 635 LYS B N 1
ATOM 10043 C CA . LYS B 1 628 ? -63.166 113.453 130.348 1.00 44.94 635 LYS B CA 1
ATOM 10044 C C . LYS B 1 628 ? -64.045 113.169 129.138 1.00 45.93 635 LYS B C 1
ATOM 10045 O O . LYS B 1 628 ? -63.700 113.528 128.016 1.00 45.30 635 LYS B O 1
ATOM 10051 N N . CYS B 1 629 ? -65.175 112.515 129.369 1.00 47.44 636 CYS B N 1
ATOM 10052 C CA . CYS B 1 629 ? -66.119 112.226 128.305 1.00 48.64 636 CYS B CA 1
ATOM 10053 C C . CYS B 1 629 ? -67.369 113.099 128.471 1.00 52.36 636 CYS B C 1
ATOM 10054 O O . CYS B 1 629 ? -68.037 113.039 129.501 1.00 53.69 636 CYS B O 1
ATOM 10057 N N . GLU B 1 630 ? -67.659 113.932 127.472 1.00 53.90 637 GLU B N 1
ATOM 10058 C CA . GLU B 1 630 ? -68.819 114.827 127.508 1.00 57.52 637 GLU B CA 1
ATOM 10059 C C . GLU B 1 630 ? -69.805 114.537 126.378 1.00 57.44 637 GLU B C 1
ATOM 10060 O O . GLU B 1 630 ? -69.400 114.163 125.278 1.00 56.22 637 GLU B O 1
ATOM 10066 N N . SER B 1 631 ? -71.093 114.729 126.653 1.00 58.65 638 SER B N 1
ATOM 10067 C CA . SER B 1 631 ? -72.135 114.612 125.634 1.00 60.02 638 SER B CA 1
ATOM 10068 C C . SER B 1 631 ? -72.867 115.929 125.475 1.00 61.73 638 SER B C 1
ATOM 10069 O O . SER B 1 631 ? -73.188 116.582 126.457 1.00 63.83 638 SER B O 1
ATOM 10072 N N . PHE B 1 632 ? -73.134 116.317 124.236 1.00 61.44 639 PHE B N 1
ATOM 10073 C CA . PHE B 1 632 ? -73.857 117.555 123.966 1.00 63.34 639 PHE B CA 1
ATOM 10074 C C . PHE B 1 632 ? -74.369 117.578 122.528 1.00 64.43 639 PHE B C 1
ATOM 10075 O O . PHE B 1 632 ? -73.805 116.926 121.656 1.00 63.24 639 PHE B O 1
ATOM 10083 N N . PRO B 1 633 ? -75.460 118.312 122.280 1.00 66.60 640 PRO B N 1
ATOM 10084 C CA . PRO B 1 633 ? -75.937 118.462 120.903 1.00 67.77 640 PRO B CA 1
ATOM 10085 C C . PRO B 1 633 ? -75.026 119.377 120.087 1.00 68.29 640 PRO B C 1
ATOM 10086 O O . PRO B 1 633 ? -74.397 120.278 120.640 1.00 68.58 640 PRO B O 1
ATOM 10090 N N . ILE B 1 634 ? -74.944 119.136 118.786 1.00 68.70 641 ILE B N 1
ATOM 10091 C CA . ILE B 1 634 ? -74.156 120.000 117.925 1.00 69.62 641 ILE B CA 1
ATOM 10092 C C . ILE B 1 634 ? -74.762 120.017 116.529 1.00 72.49 641 ILE B C 1
ATOM 10093 O O . ILE B 1 634 ? -75.486 119.096 116.138 1.00 73.54 641 ILE B O 1
ATOM 10098 N N . LYS B 1 635 ? -74.456 121.068 115.778 1.00 73.86 642 LYS B N 1
ATOM 10099 C CA . LYS B 1 635 ? -74.951 121.191 114.418 1.00 75.88 642 LYS B CA 1
ATOM 10100 C C . LYS B 1 635 ? -73.917 121.872 113.529 1.00 75.94 642 LYS B C 1
ATOM 10101 O O . LYS B 1 635 ? -72.823 122.216 113.979 1.00 74.88 642 LYS B O 1
ATOM 10107 N N . LYS B 1 636 ? -74.275 122.045 112.263 1.00 77.37 643 LYS B N 1
ATOM 10108 C CA . LYS B 1 636 ? -73.347 122.503 111.233 1.00 77.37 643 LYS B CA 1
ATOM 10109 C C . LYS B 1 636 ? -72.613 123.801 111.592 1.00 77.51 643 LYS B C 1
ATOM 10110 O O . LYS B 1 636 ? -71.436 123.970 111.263 1.00 76.02 643 LYS B O 1
ATOM 10116 N N . ASP B 1 637 ? -73.303 124.694 112.296 1.00 79.03 644 ASP B N 1
ATOM 10117 C CA . ASP B 1 637 ? -72.760 126.007 112.619 1.00 79.74 644 ASP B CA 1
ATOM 10118 C C . ASP B 1 637 ? -71.694 125.948 113.707 1.00 77.47 644 ASP B C 1
ATOM 10119 O O . ASP B 1 637 ? -70.997 126.933 113.959 1.00 77.84 644 ASP B O 1
ATOM 10124 N N . GLY B 1 638 ? -71.559 124.775 114.321 1.00 74.81 645 GLY B N 1
ATOM 10125 C CA . GLY B 1 638 ? -70.728 124.588 115.498 1.00 71.79 645 GLY B CA 1
ATOM 10126 C C . GLY B 1 638 ? -69.241 124.836 115.338 1.00 69.33 645 GLY B C 1
ATOM 10127 O O . GLY B 1 638 ? -68.636 124.445 114.339 1.00 68.89 645 GLY B O 1
ATOM 10128 N N . LYS B 1 639 ? -68.651 125.491 116.332 1.00 68.00 646 LYS B N 1
ATOM 10129 C CA . LYS B 1 639 ? -67.209 125.698 116.376 1.00 66.23 646 LYS B CA 1
ATOM 10130 C C . LYS B 1 639 ? -66.709 125.276 117.753 1.00 65.07 646 LYS B C 1
ATOM 10131 O O . LYS B 1 639 ? -66.640 126.083 118.679 1.00 66.01 646 LYS B O 1
ATOM 10137 N N . LEU B 1 640 ? -66.391 123.994 117.882 1.00 62.58 647 LEU B N 1
ATOM 10138 C CA . LEU B 1 640 ? -66.053 123.398 119.165 1.00 61.18 647 LEU B CA 1
ATOM 10139 C C . LEU B 1 640 ? -64.591 123.647 119.562 1.00 59.46 647 LEU B C 1
ATOM 10140 O O . LEU B 1 640 ? -63.672 123.223 118.863 1.00 58.31 647 LEU B O 1
ATOM 10145 N N . LYS B 1 641 ? -64.380 124.293 120.704 1.00 59.06 648 LYS B N 1
ATOM 10146 C CA . LYS B 1 641 ? -63.031 124.521 121.214 1.00 58.06 648 LYS B CA 1
ATOM 10147 C C . LYS B 1 641 ? -62.576 123.342 122.079 1.00 55.34 648 LYS B C 1
ATOM 10148 O O . LYS B 1 641 ? -63.297 122.908 122.979 1.00 55.76 648 LYS B O 1
ATOM 10154 N N . VAL B 1 642 ? -61.382 122.823 121.814 1.00 52.23 649 VAL B N 1
ATOM 10155 C CA . VAL B 1 642 ? -60.873 121.698 122.583 1.00 49.94 649 VAL B CA 1
ATOM 10156 C C . VAL B 1 642 ? -59.455 121.979 123.059 1.00 49.00 649 VAL B C 1
ATOM 10157 O O . VAL B 1 642 ? -58.615 122.411 122.274 1.00 49.21 649 VAL B O 1
ATOM 10161 N N . HIS B 1 643 ? -59.180 121.744 124.339 1.00 48.45 650 HIS B N 1
ATOM 10162 C CA . HIS B 1 643 ? -57.807 121.839 124.820 1.00 44.15 650 HIS B CA 1
ATOM 10163 C C . HIS B 1 643 ? -57.119 120.491 124.751 1.00 44.52 650 HIS B C 1
ATOM 10164 O O . HIS B 1 643 ? -57.657 119.504 125.234 1.00 44.32 650 HIS B O 1
ATOM 10171 N N . LEU B 1 644 ? -55.924 120.451 124.171 1.00 43.48 651 LEU B N 1
ATOM 10172 C CA . LEU B 1 644 ? -55.146 119.219 124.110 1.00 41.19 651 LEU B CA 1
ATOM 10173 C C . LEU B 1 644 ? -53.957 119.356 125.038 1.00 40.84 651 LEU B C 1
ATOM 10174 O O . LEU B 1 644 ? -53.185 120.305 124.910 1.00 41.05 651 LEU B O 1
ATOM 10179 N N . ALA B 1 645 ? -53.806 118.400 125.958 1.00 40.29 652 ALA B N 1
ATOM 10180 C CA . ALA B 1 645 ? -52.690 118.377 126.905 1.00 39.90 652 ALA B CA 1
ATOM 10181 C C . ALA B 1 645 ? -51.402 117.980 126.178 1.00 39.72 652 ALA B C 1
ATOM 10182 O O . ALA B 1 645 ? -51.470 117.529 125.029 1.00 40.52 652 ALA B O 1
ATOM 10184 N N . PRO B 1 646 ? -50.226 118.172 126.815 1.00 39.39 653 PRO B N 1
ATOM 10185 C CA . PRO B 1 646 ? -48.993 117.686 126.186 1.00 37.71 653 PRO B CA 1
ATOM 10186 C C . PRO B 1 646 ? -49.105 116.216 125.801 1.00 34.44 653 PRO B C 1
ATOM 10187 O O . PRO B 1 646 ? -49.542 115.413 126.619 1.00 33.12 653 PRO B O 1
ATOM 10191 N N . GLY B 1 647 ? -48.730 115.875 124.571 1.00 33.77 654 GLY B N 1
ATOM 10192 C CA . GLY B 1 647 ? -48.823 114.499 124.104 1.00 31.19 654 GLY B CA 1
ATOM 10193 C C . GLY B 1 647 ? -50.246 113.990 124.084 1.00 30.78 654 GLY B C 1
ATOM 10194 O O . GLY B 1 647 ? -50.489 112.783 124.122 1.00 30.91 654 GLY B O 1
ATOM 10195 N N . GLY B 1 648 ? -51.188 114.916 124.012 1.00 31.54 655 GLY B N 1
ATOM 10196 C CA . GLY B 1 648 ? -52.592 114.574 124.093 1.00 36.27 655 GLY B CA 1
ATOM 10197 C C . GLY B 1 648 ? -53.349 114.599 122.775 1.00 36.46 655 GLY B C 1
ATOM 10198 O O . GLY B 1 648 ? -52.780 114.466 121.692 1.00 32.41 655 GLY B O 1
ATOM 10199 N N . GLY B 1 649 ? -54.658 114.766 122.879 1.00 36.59 656 GLY B N 1
ATOM 10200 C CA . GLY B 1 649 ? -55.502 114.750 121.709 1.00 36.59 656 GLY B CA 1
ATOM 10201 C C . GLY B 1 649 ? -56.945 114.704 122.139 1.00 38.33 656 GLY B C 1
ATOM 10202 O O . GLY B 1 649 ? -57.249 114.858 123.325 1.00 39.18 656 GLY B O 1
ATOM 10203 N N . PHE B 1 650 ? -57.837 114.465 121.189 1.00 38.76 657 PHE B N 1
ATOM 10204 C CA . PHE B 1 650 ? -59.250 114.368 121.509 1.00 40.53 657 PHE B CA 1
ATOM 10205 C C . PHE B 1 650 ? -59.890 113.448 120.490 1.00 37.39 657 PHE B C 1
ATOM 10206 O O . PHE B 1 650 ? -59.346 113.248 119.426 1.00 37.00 657 PHE B O 1
ATOM 10214 N N . ALA B 1 651 ? -61.021 112.850 120.839 1.00 39.58 658 ALA B N 1
ATOM 10215 C CA . ALA B 1 651 ? -61.747 112.018 119.886 1.00 39.86 658 ALA B CA 1
ATOM 10216 C C . ALA B 1 651 ? -63.216 112.350 120.008 1.00 41.19 658 ALA B C 1
ATOM 10217 O O . ALA B 1 651 ? -63.769 112.383 121.110 1.00 40.77 658 ALA B O 1
ATOM 10219 N N . LEU B 1 652 ? -63.830 112.628 118.864 1.00 41.65 659 LEU B N 1
ATOM 10220 C CA . LEU B 1 652 ? -65.171 113.177 118.796 1.00 43.02 659 LEU B CA 1
ATOM 10221 C C . LEU B 1 652 ? -66.045 112.349 117.865 1.00 46.53 659 LEU B C 1
ATOM 10222 O O . LEU B 1 652 ? -65.674 112.099 116.726 1.00 46.48 659 LEU B O 1
ATOM 10227 N N . LYS B 1 653 ? -67.205 111.931 118.353 1.00 47.88 660 LYS B N 1
ATOM 10228 C CA . LYS B 1 653 ? -68.170 111.206 117.536 1.00 48.84 660 LYS B CA 1
ATOM 10229 C C . LYS B 1 653 ? -69.450 112.013 117.421 1.00 50.40 660 LYS B C 1
ATOM 10230 O O . LYS B 1 653 ? -69.987 112.507 118.422 1.00 50.90 660 LYS B O 1
ATOM 10236 N N . ILE B 1 654 ? -69.916 112.163 116.188 1.00 51.88 661 ILE B N 1
ATOM 10237 C CA . ILE B 1 654 ? -71.082 112.972 115.880 1.00 54.78 661 ILE B CA 1
ATOM 10238 C C . ILE B 1 654 ? -72.102 112.145 115.108 1.00 57.70 661 ILE B C 1
ATOM 10239 O O . ILE B 1 654 ? -71.877 111.792 113.958 1.00 57.80 661 ILE B O 1
ATOM 10244 N N . LYS B 1 655 ? -73.224 111.846 115.750 1.00 60.16 662 LYS B N 1
ATOM 10245 C CA . LYS B 1 655 ? -74.224 110.938 115.205 1.00 62.24 662 LYS B CA 1
ATOM 10246 C C . LYS B 1 655 ? -75.587 111.618 115.209 1.00 64.17 662 LYS B C 1
ATOM 10247 O O . LYS B 1 655 ? -75.805 112.500 116.036 1.00 65.21 662 LYS B O 1
#

CATH classification: 2.70.98.10 (+2 more: 3.20.20.70, 2.60.40.1180)

Sequence (1286 aa):
GRHMELSPDGNLKTTITIGDRLTYDITCNGRQILTPSPISMTLDNGTVWGENAKLSGTSRKSVDEMIPSPFYRASELRNHYNGLTLRFKKDWNVEFRAYNDGIAYRFVNQGKKPFRVVTEVSDYCFPSDMTASVPYVKSGKDGDYNSQFFNSFENTYTTDKLSKLNKQRLMFLPLVVDAGDGVKVCITESDLENYPGLYLSASEGANRLSSMHAPYPKRTVQGGHNQLQMLVKEHEDYIAKVDKPRNFPWRIAVVTTTDKDLAATNLSYLLGAPSRMSDLSWIKPGKVAWDWWNDWNLDGVDFVTGVNNPTYKAYIDFASANGIEYVILDEGWAVNLQADLMQVVKEIDLKELVDYAASKNVGIILWAGYHAFERDMENVCRHYAEMGVKGFKVGFMDRDDQEMTAFNYRAAEMCAKYKLILDLHGTHKPAGLNRTYPNVLNFEGVNGLEQMKWSSPSVDQVKYDVMIPFIRQVSGPMDYTQGAMRNASKGNYYYPCYSEPMSQGTRCRQLALYVVFESPFNMLCDTPSNYMREPESTAFIAEIPTVWDESIVLDGKMGEYIVTARRKGDVWYVGGITDWSARDIEVDCSFLGDKSYHATLFKDGVNAHRAGRDYKCESFPIKKDGKLKVHLAPGGGFALKIKIEGRHMELSPDGNLKTTITIGDRLTYDITCNGRQILTPSPISMTLDNGTVWGENAKLSGTSRKSVDEMIPSPFYRASELRNHYNGLTLRFKKDWNVEFRAYNDGIAYRFVNQGKKPFRVVTEVSDYCFPSDMTASVPYVKSGKDGDYNSQFFNSFENTYTTDKLSKLNKQRLMFLPLVVDAGDGVKVCITESDLENYPGLYLSASEGANRLSSMHAPYPKRTVQGGHNQLQMLVKEHEDYIAKVDKPRNFPWRIAVVTTTDKDLAATNLSYLLGAPSRMSDLSWIKPGKVAWDWWNDWNLDGVDFVTGVNNPTYKAYIDFASANGIEYVILDEGWAVNLQADLMQVVKEIDLKELVDYAASKNVGIILWAGYHAFERDMENVCRHYAEMGVKGFKVGFMDRDDQEMTAFNYRAAEMCAKYKLILDLHGTHKPAGLNRTYPNVLNFEGVNGLEQMKWSSPSVDQVKYDVMIPFIRQVSGPMDYTQGAMRNASKGNYYYPCYSEPMSQGTRCRQLALYVVFESPFNMLCDTPSNYMREPESTAFIAEIPTVWDESIVLDGKMGEYIVTARRKGDVWYVGGITDWSARDIEVDCSFLGDKSYHATLFKDGVNAHRAGRDYKCESFPIKKDGKLKVHLAPGGGFALKIK

Solvent-accessible surface area: 45925 Å² total; per-residue (Å²): 75,152,34,86,15,74,3,47,73,39,70,3,64,0,18,0,37,27,36,117,125,1,20,2,13,0,26,7,95,72,93,73,0,1,32,70,0,12,2,11,1,38,7,76,86,57,27,39,7,1,86,98,14,133,63,67,16,56,60,101,92,55,6,47,30,61,19,88,0,45,31,7,12,13,66,55,6,134,4,51,4,32,4,2,28,0,115,6,119,143,86,7,9,0,35,2,34,0,6,64,36,0,2,0,1,31,1,10,2,90,14,172,137,77,20,97,0,42,74,12,46,0,8,1,20,9,62,55,55,17,48,0,4,0,1,23,1,105,50,20,148,74,40,66,48,77,39,0,23,70,6,33,5,20,26,44,33,52,76,52,107,7,58,143,6,53,99,98,34,0,0,21,4,2,0,0,0,48,7,31,138,39,8,18,0,0,0,2,1,0,13,3,41,55,1,0,0,4,1,0,2,3,46,98,46,90,38,67,1,11,20,47,14,4,24,31,10,116,117,40,59,72,10,39,65,46,67,16,7,38,30,55,113,70,76,46,132,20,9,0,77,3,92,147,63,52,63,4,0,4,6,0,2,0,4,3,68,54,16,72,60,0,7,41,5,37,2,2,9,9,4,5,17,87,56,115,29,121,72,48,87,44,5,117,35,4,6,0,1,5,0,44,0,2,40,32,56,16,75,83,55,157,64,133,39,17,36,28,31,53,0,0,59,23,0,0,58,9,0,35,90,48,54,4,69,11,0,0,0,6,37,30,1,24,54,86,105,88,3,39,5,76,62,50,26,188,74,12,67,7,110,64,0,8,82,61,0,66,88,69,140,8,11,2,0,0,18,0,0,10,23,2,0,54,131,71,14,56,60,4,0,106,75,2,28,146,30,30,4,108,0,1,7,0,0,59,2,18,5,3,4,4,61,1,0,25,0,4,10,96,0,0,92,32,0,16,136,42,125,1,7,1,2,1,16,8,3,9,8,6,0,1,4,12,25,0,12,4,0,1,4,0,3,9,4,0,4,2,1,29,13,0,4,114,9,57,79,101,39,52,2,0,84,7,2,0,10,0,1,0,0,8,6,2,2,2,1,0,2,1,6,0,0,0,9,83,15,7,7,131,77,102,18,150,29,40,108,41,91,1,25,0,10,0,0,1,0,0,1,0,0,0,4,0,2,2,10,2,2,2,5,0,0,0,4,10,4,9,16,1,125,135,20,94,90,0,6,44,11,0,22,111,2,26,15,19,8,46,62,35,59,20,46,66,7,101,32,0,55,27,3,4,2,0,7,68,79,39,125,31,14,7,0,0,0,0,0,17,48,63,54,48,112,16,106,1,68,0,60,31,5,33,131,134,87,20,136,1,42,3,7,62,10,9,136,75,0,96,177,45,2,142,43,50,119,43,66,94,51,105,21,124,82,111,15,126,29,165,5,100,0,5,34,0,0,0,0,0,0,45,1,129,217,89,30,134,35,76,11,74,3,44,77,37,76,4,67,1,17,0,49,27,35,116,134,0,23,2,11,0,19,9,100,71,94,75,0,1,32,72,0,12,2,12,0,38,9,75,93,56,28,36,7,1,92,93,12,127,61,22,5,22,15,81,84,94,26,82,78,93,17,95,1,46,31,8,10,13,66,80,6,129,5,52,5,35,2,1,16,0,74,6,95,143,87,7,5,0,36,1,32,0,6,65,37,0,1,1,0,28,2,12,3,87,15,169,154,78,24,100,0,44,72,9,46,0,9,2,23,9,66,56,54,16,48,0,4,0,2,25,0,110,51,22,155,71,41,66,49,80,37,0,23,68,5,33,3,21,26,43,35,50,77,48,114,6,65,152,7,52,99,96,30,0,0,18,3,3,0,0,0,48,5,34,139,36,10,18,0,0,1,1,1,0,14,2,43,54,0,0,0,5,1,0,2,4,45,94,48,90,34,64,1,9,20,49,14,4,23,34,10,113,121,41,62,68,11,41,64,48,69,14,9,38,30,56,119,73,82,40,128,19,8,0,78,3,95,148,48,52,64,4,0,4,6,0,1,1,5,4,65,58,15,75,58,1,6,41,6,38,1,2,8,11,5,4,15,87,55,116,28,120,71,44,87,47,4,117,35,4,6,0,2,4,0,46,0,3,41,30,57,16,73,82,55,160,60,133,40,18,36,27,30,58,0,0,49,20,0,0,57,8,0,33,90,48,54,3,67,12,0,0,0,6,39,30,1,23,54,87,105,87,4,42,6,71,65,50,28,189,69,10,66,9,114,74,0,11,84,67,0,68,92,73,141,8,12,3,1,0,17,0,0,10,24,2,0,54,126,63,12,55,61,2,0,94,68,3,27,139,32,28,4,107,0,1,8,0,1,60,2,18,5,4,4,4,61,1,0,26,1,4,10,97,0,0,93,31,0,16,130,44,124,0,7,2,2,1,16,8,3,10,9,6,0,2,4,12,26,0,12,3,0,0,3,0,3,10,3,1,4,2,1,27,11,0,4,112,11,57,88,102,39,53,2,0,84,7,2,0,11,0,0,0,0,8,6,1,2,2,1,0,2,1,6,0,0,0,10,94,16,6,8,137,76,92,17,103,50,26,106,42,103,6,4,0,10,0,0,1,0,0,1,0,0,0,4,0,1,3,10,3,2,2,4,1,0,0,7,9,3,9,38,0,125,134,17,94,85,0,5,55,10,0,21,90,2,28,16,17,9,43,59,33,60,20,45,60,7,101,30,0,58,25,3,4,2,0,6,63,80,39,107,33,11,4,0,0,0,0,0,19,48,61,52,46,111,18,109,0,71,0,67,31,2,31,137,115,90,14,95,0,30,4,6,55,11,9,138,73,1,94,180,46,2,144,42,52,103,47,48,75,46,110,18,127,80,109,16,131,31,164,5,100,0,5,34,0,0,0,0,0,0,32,0,115

Radius of gyration: 38.62 Å; Cα contacts (8 Å, |Δi|>4): 3612; chains: 2; bounding box: 60×60×120 Å

Foldseek 3Di:
DWDKFAAPVRQWMKIWDQDQFTWIWIGGNNRTFFDTWGKWWAWPVRDIGGGNWAFPDKDKDWDWDWAQDFLWFARTDTDGWIKMWTATPPAKIKIWTHHPFWIKIWIWHRDQAKTFTLWIKTKTAGPDQWKKWFFWQPFDDFQPVLRSQQGLLAGFIDIGTLVPDRQRIWTAFFIWTDSDQQKIKTKAKFQQALFFGWIWGSNDDDNMTITDGDAAAPAWDQDDDLSLETRRPHGDSGQGIGNGTDIHMMTMIGIDNHLQCLLVDPVLQVRADAAPDDDPPLQAFFEELECAQLQLDDPDDDDDGDLAVVSLLVSLVLCLVLVGAEYEPEPDQADTSPLAPVHGDPRDDVLVNQVSSVVSNYAYEYEHENRSCPVCPLVVLQVVLVSPHAAYEYESHSHRGSVVSNVLLVNLVSCVVSNHAYEYGSDAQCRNSCRHRVSPQEYASYNAPSCLQPDAPVDFVLLRLLACSNISCSNHAHARAAAFLQEDAPPRRDHHNNRGYHYAANQLRLLCLFSGQGSYYYNSHHSNSVVVPVVSSNSNSPDHNIFNHKGWPHGDRSAKTKIWTHDDQKIKIKMWGAQDKDKDKDQQLVHDADKKKKWKKAAAPCCNPGRNHIDIDIDIDGRRDIDMGIAHGSGMMMMMID/DPQWDKFAAPVRQKIKIWGQDQFTWIWIGGNRRTFWDTWGWWWAWPVGDIGGGNWAWDDKDKDWDWDWAQDFLWFARIDTDGWIKMKTATPPAKIKIWTHHPFWIKIWIWHADQAKTFTLDIKTKTAGPDQWKKWFFWQDFDDFQPVLRRQQGLLAGFIDIGGLVPDRQGTWTAFFMWTDSPLQKIKTKAKFQQALFFGWIWGSNDDDRMTITDGDAAADAWDQDDDLRQETRRPHGDSGQGIDNHTGIHMMIMTGIDNHLQVLLVDPVLQVRHDAAPDDDPPLAAFFEELECAQLQLDDPDDDDDGDLAPVSLLVRLVLCLVLVGAEYESEPDQADTSPLAPVHGDPRYDVLVSQVSSVVSNHAYEYEHENRSCVVCPLVSLQVVLVSPHAAYEYESHSHRGSVVSNVVLVNLVSCVVSNHAYEYGSDDQCRNSCRHRVSPQYYASYNAPSCQQPDAPVDFVLLRVLACSSISCSNHAHARAAAFLQEAAPPRRDHHNNRGGHYAANQLRLLCLFSGQGSYYYNSHHSNSVVVPVVSSNSSSPDHNGFNHKGWPHGDRSAKTWIWTHDPQKIKIKMWGAQDKDKDKDQQQVHDADKKKKWKKAAAPCCNHRRHHIDIDIDIDGNRDIDMGIAHGSGMMMMIID